Protein AF-0000000066884150 (afdb_homodimer)

Organism: Sporothrix schenckii (strain ATCC 58251 / de Perez 2211183) (NCBI:txid1391915)

Radius of gyration: 31.08 Å; Cα contacts (8 Å, |Δi|>4): 1251; chains: 2; bounding box: 83×92×83 Å

InterPro domains:
  IPR007219 Xylanolytic transcriptional activator, regulatory domain [PF04082] (44-302)
  IPR007219 Xylanolytic transcriptional activator, regulatory domain [SM00906] (156-231)

Secondary structure (DSSP, 8-state):
------SB--------S-----------PPPPPPPHHHHHHHHHHIIIII-TTS----HHHHHHHHHHHHHHHTT-S-HHHHHHHHHHHHHHHHHHHHHSPPTTSS--HHHHHHHHHHHHHTHHHHHHT-SSHHHHHHHHHHHHHHHHH-GGGS-HHHHHHHHHHHHHHHTTTB--HHHHHHS-HHHHHHHHHHHHHHHHHHHHHHHHHT---SS-GGG-B-PPPPTTSS--S---GGG--HHHHHHHHHHHHHHHHHHHHHHHHHHHHHHHHTTS---SSSPPP-HHHHHHHHHHHHHHHHHTPPPGGGS-TTSGGG-HHHHHHHHHHHHHHHHS-BTTBS---HHHHHHHHHHHHHHHHHHHHHHHHT--SSHHHHHHHHHHHHHHHHHHHHH-HHHHHHS-HHHHHHHHHHHHHHHHHHHHH-GGGHHHHHHHHHHHHHHHHHHHH--GGGHHHHHHHHHHHHHHHHHHHSSS--------------STHHHHHHHHHHHHHHHHHTS-----S-----B-------/-----TT---------S----------PPPPPPPPHHHHHHHHHHIIIII-TTS----HHHHHHHHHHHHHHHTT-S-HHHHHHHHHHHHHHHHHHHHHSPPTTSS--HHHHHHHHHHHHHTHHHHHHT-SSHHHHHHHHHHHHHHHHH-GGGS-HHHHHHHHHHHHHHHTTTB--HHHHHHS-HHHHHHHHHHHHHHHHHHHHHHHHHT---SS-GGG-B-PPPPTTSS--S---GGGS-HHHHHHHHHHHHHHHHHHHHHHHHHHHHHHHHTTS---SSSPPP-HHHHHHHHHHHHHHHHHTPPPGGGS-TTSGGG-HHHHHHHHHHHHHHHHS-BTTBS---HHHHHHHHHHHHHHHHHHHHHHHHT--SSHHHHHHHHHHHHHHHHHHHHH-HHHHHHS-HHHHHHHHHHHHHHHHHHHTT-GGGHHHHHHHHHHHHHHHHHHHH--GGGHHHHHHHHHHHHHHHHHHHSSS--------------SSTHHHHHHHHHHHHHHHHTS-----S-------------

Sequence (1060 aa):
MAAIRVDALPSPSQSHSRPYGSFSSMMAEEASLPPRQAADHLVETYFQHLTPHLPILERSHATNAINGAYRGSSGGSDSEQNDKDVFTTYMIFAIALCGVPGPSGKGRPVQSEGCFRSAIASVERAIVYAKSDIETLRSILLLAQFVALCPSQGSLWHLTGIALRMCIDIGLHWETDEQRLTMDPAVLRDRRRLWYTTYQFDRFLSITLGRPFGIIDESIRVELPNPWVTIATCRPVDELSPDDKFGIHSQRALNHVFKMTHLESEIMHVQHSQSWSVKIAYPRANYAVWLQDIGPRLQEWYTTIPEINKAHPLSIFACQAYWDTVYNNALLLLHRPNSMVSQVSAESLAISFDASCKMINSIKVLQRDGRVDVLWRAVHQLFMAGLSVIYCLWHSKDIRDSLSTGSCIQTLQSCASTLFAMSETLHGAAGCRDVFDTLSSATINWLITYDAEKVQQSRREFEQQLNDLLQNVQPSKRVMPSVEDGVGGGTALSAMTDCFAFSELLSSAAQWPELQGMVLGMDIEYHDLAMAAIRVDALPSPSQSHSRPYGSFSSMMAEEASLPPRQAADHLVETYFQHLTPHLPILERSHATNAINGAYRGSSGGSDSEQNDKDVFTTYMIFAIALCGVPGPSGKGRPVQSEGCFRSAIASVERAIVYAKSDIETLRSILLLAQFVALCPSQGSLWHLTGIALRMCIDIGLHWETDEQRLTMDPAVLRDRRRLWYTTYQFDRFLSITLGRPFGIIDESIRVELPNPWVTIATCRPVDELSPDDKFGIHSQRALNHVFKMTHLESEIMHVQHSQSWSVKIAYPRANYAVWLQDIGPRLQEWYTTIPEINKAHPLSIFACQAYWDTVYNNALLLLHRPNSMVSQVSAESLAISFDASCKMINSIKVLQRDGRVDVLWRAVHQLFMAGLSVIYCLWHSKDIRDSLSTGSCIQTLQSCASTLFAMSETLHGAAGCRDVFDTLSSATINWLITYDAEKVQQSRREFEQQLNDLLQNVQPSKRVMPSVEDGVGGGTALSAMTDCFAFSELLSSAAQWPELQGMVLGMDIEYHDLA

Foldseek 3Di:
DDQPPLAPDDDPDDDPDDCPDCCVVPQQAADDDDPPVVLVVLLVLLCFAFPLLACLDDSVRLVVLCVLCVVVVVVDDDPLSNLQSLLSSLLSNLLSQLQDQDPVRHGPNSSSSNSNVNNVSSLVSNLVSPPDLSSNLSSLLSVLLSCLQVVLVDHNQVSLLVSQVSLVVVVLQHDDPCCVVPPDLVVLLNSQSSNLSSVLSQLLCCQLQVHDGPDQNVSGDHDQRQLCVVVPPPDDPVPDDLVSLQSSLSSVQNSLLSVLSVLLSVLVVLLVLLQDDDDPVRDHDDLVVVVVVSVVVLVVSLVPRPDLVSHDPNHLSVDPLSSLLSSLLSLLSNLPQALSDLDRDPVSLVSLQVSLLSNLVSLLVCVVVSRDNRLVSSLLSLLLSLLSNLLSCLPDPVVLVVDDLVVSLVSLVSSLVSLVSSCVVPVLSVLSSVLSVVLSVLSNVCSVVDDPPCSVVSLVVSLVVNLVSLCVQAAPDDDPDDPDDDDPPDDDVVVSVSSSSSSVSSVSSSNPRPPPPSPPNNNPPPDPPD/DDPPCPPPPDDPDCPPDPCPDPCVVPQQAADDDDPPVVLVVLLVLLCFAFPLLACLDDSVRLVVLCVLCVVVVVVDDDPLSNLLSLLSSLLSNLLSQLQDQDPVRHGPNSSSSNSNVNNVVSLVSNLVSPPDLSSNLSSLLSVLLSCLQVVLVDHNQVSLLVSQVSLVVVVLQHDDPCCVPPPDLVVLLNSQSSNLSSVLSQLLCCQLQVHDGPDQNVSGDHDQRQLCVVVPPPDDPVPDDLVSLQSSLSSVQNSLLSVLSVLLSVLVVLLVLLQDDDDPVRDHDDLVVVVVVSVVVLVVSLVPRPDLVSHDPNHLSVAPLSSLLSSLLSLLSNLPQALSDLDRDPVSLVSLQVSLLSNLVSLLVCVVVSRDNRLVSSLLSLLLSLLSNLLSCLPDPVVLVVDDLVVSLVSLVSSLVSLVSSCVNPVLSVLSSVLSVVLSVLSNVCSVVDDPVCSVVSLVVSLVVNVVSLCVQAAPDDDPDDPPDDDPPDDDVVVSVSSSSSSVSSVSSSNPRPPPPSPPPPPPPPDDPD

pLDDT: mean 76.57, std 24.5, range [14.91, 98.62]

Nearest PDB structures (foldseek):
  7ue2-assembly1_A  TM=3.104E-01  e=5.778E-01  synthetic construct
  7x8a-assembly1_D  TM=2.357E-01  e=6.781E-01  Candidatus Scalindua brodae
  3fp3-assembly1_A  TM=1.298E-01  e=1.919E+00  Saccharomyces cerevisiae
  7ue2-assembly1_A  TM=3.086E-01  e=7.327E-01  synthetic construct
  7x8a-assembly1_D  TM=2.710E-01  e=5.364E-01  Candidatus Scalindua brodae

Solvent-accessible surface area (backbone atoms only — not comparable to full-atom values): 58131 Å² total; per-residue (Å²): 126,72,73,77,72,59,27,80,37,77,76,79,83,80,71,81,72,79,81,67,74,76,75,70,72,75,74,48,57,66,49,73,84,66,59,68,70,60,46,53,50,32,53,51,40,29,63,36,47,63,34,58,85,49,55,74,70,51,68,68,58,49,51,50,22,41,53,39,29,59,44,29,78,69,73,68,50,61,70,60,64,26,29,38,15,38,23,52,37,23,44,45,43,20,47,17,28,64,69,37,63,25,98,86,62,43,50,32,63,57,60,15,46,4,20,39,48,40,15,59,73,27,38,48,55,24,51,73,59,36,88,40,72,65,55,37,44,46,53,47,50,51,50,32,53,41,19,58,68,39,55,55,76,47,60,48,69,58,44,48,46,52,43,45,52,47,34,57,71,74,40,50,42,48,62,51,70,24,48,72,72,67,48,55,64,67,60,50,32,52,47,31,33,48,37,51,43,46,49,49,50,44,49,55,49,16,60,50,46,64,46,78,54,62,59,62,70,88,73,48,44,63,68,77,54,62,46,64,56,86,56,66,65,88,54,59,76,88,69,48,51,69,67,52,49,30,48,28,42,47,39,47,45,41,50,52,51,52,53,50,52,52,50,48,50,49,49,53,50,40,52,54,40,62,63,51,71,94,42,64,71,54,45,57,42,58,59,72,66,39,54,66,53,52,50,58,52,54,52,48,52,64,74,62,54,67,66,36,85,58,31,49,82,68,24,51,68,37,35,67,42,51,56,48,31,56,52,23,48,48,48,31,69,69,36,43,60,33,69,60,53,84,76,71,48,72,67,36,43,52,50,23,32,54,24,20,54,51,27,41,53,21,50,43,51,28,57,74,68,69,56,60,70,40,59,68,59,51,51,50,52,44,50,52,24,50,51,43,38,52,48,35,54,76,72,29,66,67,58,48,70,74,44,55,70,66,58,53,46,48,52,50,48,52,42,46,52,44,37,49,61,49,24,74,76,36,67,80,37,43,62,58,33,53,54,45,46,53,52,46,51,53,49,47,52,45,65,71,65,64,52,86,85,57,49,66,62,50,50,53,54,47,53,51,50,49,52,54,46,45,56,65,56,33,44,94,65,80,57,72,72,77,88,70,83,78,86,69,88,69,73,75,71,56,58,63,59,56,58,43,52,51,17,36,37,51,49,48,59,33,26,52,48,62,81,71,72,59,63,69,63,34,71,52,78,78,74,76,87,120,133,86,77,80,75,84,69,76,69,78,74,77,82,75,73,79,71,77,75,71,72,74,76,70,70,74,74,48,59,65,49,73,85,66,59,68,71,59,45,52,52,32,52,51,40,29,63,37,49,61,34,58,83,49,57,72,69,50,70,69,58,51,51,49,20,41,52,38,28,61,43,29,76,70,73,69,49,62,69,60,64,25,30,37,14,36,22,52,37,24,45,45,44,18,48,18,26,63,68,37,63,25,96,86,62,41,50,32,62,57,60,17,46,4,18,38,49,42,15,58,74,26,38,65,57,24,51,65,58,34,89,39,72,65,56,36,43,47,53,47,49,51,51,33,55,40,19,57,68,40,55,59,77,46,59,48,68,59,43,48,46,52,43,47,53,47,34,58,72,76,40,50,44,47,61,52,71,22,52,71,70,67,47,56,64,68,59,50,32,52,47,31,31,47,38,51,41,46,49,48,52,45,50,53,48,17,60,48,45,66,46,78,53,64,58,62,72,87,72,49,42,66,70,76,54,62,46,65,54,87,55,66,66,87,55,58,75,88,70,48,51,71,66,50,49,31,49,29,42,46,40,47,46,40,49,51,52,51,52,48,52,52,51,49,49,48,47,53,49,43,53,54,40,62,64,50,72,94,41,60,72,55,45,58,42,60,60,73,66,39,52,67,53,51,49,57,52,54,52,48,53,65,75,62,54,68,66,36,86,59,31,48,82,67,24,53,68,37,36,66,42,51,56,47,33,58,53,24,49,47,46,30,68,67,35,43,58,33,70,61,52,85,75,70,49,71,66,35,43,50,51,22,32,52,26,17,53,50,30,42,53,21,49,44,53,30,56,75,68,67,56,61,73,40,59,69,60,50,50,51,52,43,50,52,23,49,50,42,38,53,49,35,54,76,72,28,67,68,58,46,70,73,42,55,71,66,57,54,47,48,53,50,49,51,41,46,51,44,38,49,60,49,25,74,77,36,68,80,36,43,62,58,34,54,55,46,46,52,53,48,51,54,48,48,52,46,66,72,66,65,52,86,86,56,48,66,61,50,51,53,53,46,52,51,49,48,54,56,46,46,58,63,57,35,44,92,65,81,58,72,72,77,86,68,85,75,83,69,88,68,72,75,71,55,58,62,61,56,57,43,52,52,18,35,37,53,48,48,59,33,29,54,48,62,78,70,74,57,63,72,73,80,75,78,75,78,74,77,86,122

Structure (mmCIF, N/CA/C/O backbone):
data_AF-0000000066884150-model_v1
#
loop_
_entity.id
_entity.type
_entity.pdbx_description
1 polymer 'Transcription factor domain-containing protein'
#
loop_
_atom_site.group_PDB
_atom_site.id
_atom_site.type_symbol
_atom_site.label_atom_id
_atom_site.label_alt_id
_atom_site.label_comp_id
_atom_site.label_asym_id
_atom_site.label_entity_id
_atom_site.label_seq_id
_atom_site.pdbx_PDB_ins_code
_atom_site.Cartn_x
_atom_site.Cartn_y
_atom_site.Cartn_z
_atom_site.occupancy
_atom_site.B_iso_or_equiv
_atom_site.auth_seq_id
_atom_site.auth_comp_id
_atom_site.auth_asym_id
_atom_site.auth_atom_id
_atom_site.pdbx_PDB_model_num
ATOM 1 N N . MET A 1 1 ? 26.359 -1.892 1.634 1 18.28 1 MET A N 1
ATOM 2 C CA . MET A 1 1 ? 26.828 -0.676 2.295 1 18.28 1 MET A CA 1
ATOM 3 C C . MET A 1 1 ? 26.766 0.518 1.349 1 18.28 1 MET A C 1
ATOM 5 O O . MET A 1 1 ? 27.766 1.192 1.125 1 18.28 1 MET A O 1
ATOM 9 N N . ALA A 1 2 ? 25.766 0.505 0.488 1 18.8 2 ALA A N 1
ATOM 10 C CA . ALA A 1 2 ? 25.641 0.89 -0.916 1 18.8 2 ALA A CA 1
ATOM 11 C C . ALA A 1 2 ? 25.516 2.404 -1.062 1 18.8 2 ALA A C 1
ATOM 13 O O . ALA A 1 2 ? 24.641 3.02 -0.463 1 18.8 2 ALA A O 1
ATOM 14 N N . ALA A 1 3 ? 26.625 2.971 -1.32 1 19.75 3 ALA A N 1
ATOM 15 C CA . ALA A 1 3 ? 27 4.379 -1.416 1 19.75 3 ALA A CA 1
ATOM 16 C C . ALA A 1 3 ? 26.172 5.098 -2.471 1 19.75 3 ALA A C 1
ATOM 18 O O . ALA A 1 3 ? 26.219 4.75 -3.654 1 19.75 3 ALA A O 1
ATOM 19 N N . ILE A 1 4 ? 25 5.418 -2.145 1 19.94 4 ILE A N 1
ATOM 20 C CA . ILE A 1 4 ? 24.047 6.051 -3.055 1 19.94 4 ILE A CA 1
ATOM 21 C C . ILE A 1 4 ? 24.656 7.328 -3.627 1 19.94 4 ILE A C 1
ATOM 23 O O . ILE A 1 4 ? 24.922 8.281 -2.891 1 19.94 4 ILE A O 1
ATOM 27 N N . ARG A 1 5 ? 25.531 7.094 -4.535 1 20.97 5 ARG A N 1
ATOM 28 C CA . ARG A 1 5 ? 26.297 8.172 -5.168 1 20.97 5 ARG A CA 1
ATOM 29 C C . ARG A 1 5 ? 25.359 9.172 -5.848 1 20.97 5 ARG A C 1
ATOM 31 O O . ARG A 1 5 ? 24.609 8.805 -6.75 1 20.97 5 ARG A O 1
ATOM 38 N N . VAL A 1 6 ? 24.984 10.172 -5.242 1 22.05 6 VAL A N 1
ATOM 39 C CA . VAL A 1 6 ? 23.984 11.211 -5.477 1 22.05 6 VAL A CA 1
ATOM 40 C C . VAL A 1 6 ? 24.391 12.055 -6.688 1 22.05 6 VAL A C 1
ATOM 42 O O . VAL A 1 6 ? 23.641 12.922 -7.133 1 22.05 6 VAL A O 1
ATOM 45 N N . ASP A 1 7 ? 25.578 11.797 -7.23 1 23.75 7 ASP A N 1
ATOM 46 C CA . ASP A 1 7 ? 26.109 12.875 -8.055 1 23.75 7 ASP A CA 1
ATOM 47 C C . ASP A 1 7 ? 25.547 12.805 -9.477 1 23.75 7 ASP A C 1
ATOM 49 O O . ASP A 1 7 ? 25.625 13.781 -10.227 1 23.75 7 ASP A O 1
ATOM 53 N N . ALA A 1 8 ? 25.453 11.562 -10.047 1 23.2 8 ALA A N 1
ATOM 54 C CA . ALA A 1 8 ? 25.531 11.5 -11.508 1 23.2 8 ALA A CA 1
ATOM 55 C C . ALA A 1 8 ? 24.172 11.781 -12.133 1 23.2 8 ALA A C 1
ATOM 57 O O . ALA A 1 8 ? 23.594 10.906 -12.789 1 23.2 8 ALA A O 1
ATOM 58 N N . LEU A 1 9 ? 23.234 12.477 -11.43 1 22.77 9 LEU A N 1
ATOM 59 C CA . LEU A 1 9 ? 21.953 12.492 -12.125 1 22.77 9 LEU A CA 1
ATOM 60 C C . LEU A 1 9 ? 22.016 13.406 -13.344 1 22.77 9 LEU A C 1
ATOM 62 O O . LEU A 1 9 ? 22.594 14.492 -13.281 1 22.77 9 LEU A O 1
ATOM 66 N N . PRO A 1 10 ? 21.734 12.898 -14.445 1 22.53 10 PRO A N 1
ATOM 67 C CA . PRO A 1 10 ? 21.938 13.523 -15.758 1 22.53 10 PRO A CA 1
ATOM 68 C C . PRO A 1 10 ? 21.172 14.836 -15.906 1 22.53 10 PRO A C 1
ATOM 70 O O . PRO A 1 10 ? 20.125 15.031 -15.258 1 22.53 10 PRO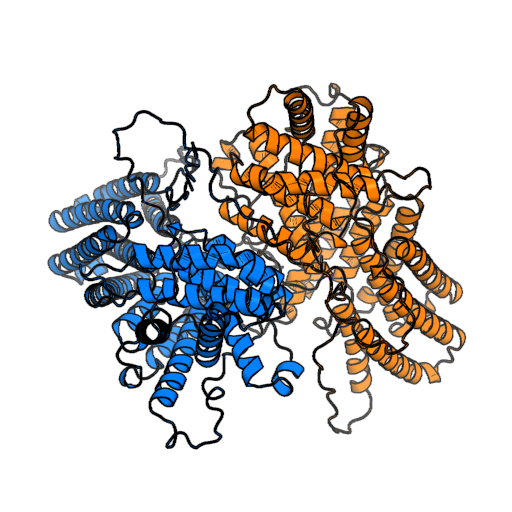 A O 1
ATOM 73 N N . SER A 1 11 ? 21.766 15.984 -16.234 1 23.86 11 SER A N 1
ATOM 74 C CA . SER A 1 11 ? 21.328 17.359 -16.469 1 23.86 11 SER A CA 1
ATOM 75 C C . SER A 1 11 ? 20.266 17.406 -17.547 1 23.86 11 SER A C 1
ATOM 77 O O . SER A 1 11 ? 20.359 16.719 -18.562 1 23.86 11 SER A O 1
ATOM 79 N N . PRO A 1 12 ? 19.031 17.812 -17.234 1 24.25 12 PRO A N 1
ATOM 80 C CA . PRO A 1 12 ? 17.938 17.969 -18.188 1 24.25 12 PRO A CA 1
ATOM 81 C C . PRO A 1 12 ? 18.344 18.75 -19.438 1 24.25 12 PRO A C 1
ATOM 83 O O . PRO A 1 12 ? 19.281 19.562 -19.375 1 24.25 12 PRO A O 1
ATOM 86 N N . SER A 1 13 ? 18.188 18.234 -20.562 1 24 13 SER A N 1
ATOM 87 C CA . SER A 1 13 ? 18.359 18.875 -21.875 1 24 13 SER A CA 1
ATOM 88 C C . SER A 1 13 ? 17.688 20.25 -21.906 1 24 13 SER A C 1
ATOM 90 O O . SER A 1 13 ? 16.625 20.438 -21.312 1 24 13 SER A O 1
ATOM 92 N N . GLN A 1 14 ? 18.406 21.375 -22.375 1 24.92 14 GLN A N 1
ATOM 93 C CA . GLN A 1 14 ? 18.281 22.828 -22.531 1 24.92 14 GLN A CA 1
ATOM 94 C C . GLN A 1 14 ? 17.109 23.188 -23.438 1 24.92 14 GLN A C 1
ATOM 96 O O . GLN A 1 14 ? 17.203 23.094 -24.656 1 24.92 14 GLN A O 1
ATOM 101 N N . SER A 1 15 ? 15.977 22.766 -23.391 1 25.34 15 SER A N 1
ATOM 102 C CA . SER A 1 15 ? 15.133 23.531 -24.312 1 25.34 15 SER A CA 1
ATOM 103 C C . SER A 1 15 ? 15.258 25.031 -24.062 1 25.34 15 SER A C 1
ATOM 105 O O . SER A 1 15 ? 15.594 25.453 -22.953 1 25.34 15 SER A O 1
ATOM 107 N N . HIS A 1 16 ? 15.32 26.016 -25.078 1 25.17 16 HIS A N 1
ATOM 108 C CA . HIS A 1 16 ? 15.625 27.438 -25.203 1 25.17 16 HIS A CA 1
ATOM 109 C C . HIS A 1 16 ? 14.766 28.266 -24.25 1 25.17 16 HIS A C 1
ATOM 111 O O . HIS A 1 16 ? 14.734 29.5 -24.359 1 25.17 16 HIS A O 1
ATOM 117 N N . SER A 1 17 ? 13.812 27.938 -23.516 1 25.14 17 SER A N 1
ATOM 118 C CA . SER A 1 17 ? 13.227 29.141 -22.938 1 25.14 17 SER A CA 1
ATOM 119 C C . SER A 1 17 ? 14.281 29.984 -22.219 1 25.14 17 SER A C 1
ATOM 121 O O . SER A 1 17 ? 15.375 29.5 -21.938 1 25.14 17 SER A O 1
ATOM 123 N N . ARG A 1 18 ? 13.93 31.344 -21.641 1 26.55 18 ARG A N 1
ATOM 124 C CA . ARG A 1 18 ? 14.734 32.375 -20.984 1 26.55 18 ARG A CA 1
ATOM 125 C C . ARG A 1 18 ? 15.586 31.781 -19.875 1 26.55 18 ARG A C 1
ATOM 127 O O . ARG A 1 18 ? 15.219 30.75 -19.281 1 26.55 18 ARG A O 1
ATOM 134 N N . PRO A 1 19 ? 16.906 32.312 -19.672 1 26.41 19 PRO A N 1
ATOM 135 C CA . PRO A 1 19 ? 17.938 31.906 -18.719 1 26.41 19 PRO A CA 1
ATOM 136 C C . PRO A 1 19 ? 17.406 31.75 -17.297 1 26.41 19 PRO A C 1
ATOM 138 O O . PRO A 1 19 ? 17.016 32.75 -16.672 1 26.41 19 PRO A O 1
ATOM 141 N N . TYR A 1 20 ? 16.266 31.156 -17.109 1 25.3 20 TYR A N 1
ATOM 142 C CA . TYR A 1 20 ? 16.094 31.203 -15.664 1 25.3 20 TYR A CA 1
ATOM 143 C C . TYR A 1 20 ? 17.391 30.875 -14.945 1 25.3 20 TYR A C 1
ATOM 145 O O . TYR A 1 20 ? 18.125 29.969 -15.352 1 25.3 20 TYR A O 1
ATOM 153 N N . GLY A 1 21 ? 18.078 31.859 -14.359 1 25.25 21 GLY A N 1
ATOM 154 C CA . GLY A 1 21 ? 19.359 31.781 -13.656 1 25.25 21 GLY A CA 1
ATOM 155 C C . GLY A 1 21 ? 19.562 30.453 -12.945 1 25.25 21 GLY A C 1
ATOM 156 O O . GLY A 1 21 ? 18.594 29.797 -12.562 1 25.25 21 GLY A O 1
ATOM 157 N N . SER A 1 22 ? 20.5 29.656 -13.258 1 29.97 22 SER A N 1
ATOM 158 C CA . SER A 1 22 ? 21.203 28.547 -12.625 1 29.97 22 SER A CA 1
ATOM 159 C C . SER A 1 22 ? 21.172 28.672 -11.109 1 29.97 22 SER A C 1
ATOM 161 O O . SER A 1 22 ? 21.969 29.406 -10.523 1 29.97 22 SER A O 1
ATOM 163 N N . PHE A 1 23 ? 20.047 28.969 -10.484 1 28.25 23 PHE A N 1
ATOM 164 C CA . PHE A 1 23 ? 20.312 28.891 -9.055 1 28.25 23 PHE A CA 1
ATOM 165 C C . PHE A 1 23 ? 21.172 27.656 -8.734 1 28.25 23 PHE A C 1
ATOM 167 O O . PHE A 1 23 ? 20.703 26.531 -8.852 1 28.25 23 PHE A O 1
ATOM 174 N N . SER A 1 24 ? 22.344 27.531 -9.164 1 32.44 24 SER A N 1
ATOM 175 C CA . SER A 1 24 ? 23.422 26.719 -8.602 1 32.44 24 SER A CA 1
ATOM 176 C C . SER A 1 24 ? 23.188 26.453 -7.117 1 32.44 24 SER A C 1
ATOM 178 O O . SER A 1 24 ? 23.484 27.312 -6.277 1 32.44 24 SER A O 1
ATOM 180 N N . SER A 1 25 ? 22.078 26.078 -6.574 1 37 25 SER A N 1
ATOM 181 C CA . SER A 1 25 ? 21.922 25.859 -5.141 1 37 25 SER A CA 1
ATOM 182 C C . SER A 1 25 ? 23.172 25.203 -4.547 1 37 25 SER A C 1
ATOM 184 O O . SER A 1 25 ? 23.609 24.156 -5.023 1 37 25 SER A O 1
ATOM 186 N N . MET A 1 26 ? 24.125 25.75 -4.105 1 39.47 26 MET A N 1
ATOM 187 C CA . MET A 1 26 ? 25.266 25.406 -3.258 1 39.47 26 MET A CA 1
ATOM 188 C C . MET A 1 26 ? 24.922 24.25 -2.324 1 39.47 26 MET A C 1
ATOM 190 O O . MET A 1 26 ? 24 24.359 -1.517 1 39.47 26 MET A O 1
ATOM 194 N N . MET A 1 27 ? 24.906 22.938 -2.768 1 49.66 27 MET A N 1
ATOM 195 C CA . MET A 1 27 ? 24.75 21.781 -1.903 1 49.66 27 MET A CA 1
ATOM 196 C C . MET A 1 27 ? 25.344 22.031 -0.522 1 49.66 27 MET A C 1
ATOM 198 O O . MET A 1 27 ? 26.516 22.391 -0.404 1 49.66 27 MET A O 1
ATOM 202 N N . ALA A 1 28 ? 24.547 22.266 0.381 1 63.28 28 ALA A N 1
ATOM 203 C CA . ALA A 1 28 ? 25 22.5 1.747 1 63.28 28 ALA A CA 1
ATOM 204 C C . ALA A 1 28 ? 26.031 21.469 2.17 1 63.28 28 ALA A C 1
ATOM 206 O O . ALA A 1 28 ? 25.953 20.297 1.762 1 63.28 28 ALA A O 1
ATOM 207 N N . GLU A 1 29 ? 27.172 21.844 2.598 1 71.88 29 GLU A N 1
ATOM 208 C CA . GLU A 1 29 ? 28.219 20.969 3.127 1 71.88 29 GLU A CA 1
ATOM 209 C C . GLU A 1 29 ? 27.719 20.172 4.328 1 71.88 29 GLU A C 1
ATOM 211 O O . GLU A 1 29 ? 26.797 20.594 5.023 1 71.88 29 GLU A O 1
ATOM 216 N N . GLU A 1 30 ? 28.188 18.938 4.398 1 80.12 30 GLU A N 1
ATOM 217 C CA . GLU A 1 30 ? 27.891 18.141 5.586 1 80.12 30 GLU A CA 1
ATOM 218 C C . GLU A 1 30 ? 28.172 18.938 6.863 1 80.12 30 GLU A C 1
ATOM 220 O O . GLU A 1 30 ? 29.156 19.672 6.941 1 80.12 30 GLU A O 1
ATOM 225 N N . ALA A 1 31 ? 27.219 18.859 7.691 1 81.25 31 ALA A N 1
ATOM 226 C CA . ALA A 1 31 ? 27.344 19.594 8.945 1 81.25 31 ALA A CA 1
ATOM 227 C C . ALA A 1 31 ? 28.125 18.797 9.984 1 81.25 31 ALA A C 1
ATOM 229 O O . ALA A 1 31 ? 28.203 17.578 9.906 1 81.25 31 ALA A O 1
ATOM 230 N N . SER A 1 32 ? 28.781 19.531 10.797 1 82.69 32 SER A N 1
ATOM 231 C CA . SER A 1 32 ? 29.406 18.938 11.977 1 82.69 32 SER A CA 1
ATOM 232 C C . SER A 1 32 ? 28.531 19.109 13.211 1 82.69 32 SER A C 1
ATOM 234 O O . SER A 1 32 ? 27.594 19.906 13.203 1 82.69 32 SER A O 1
ATOM 236 N N . LEU A 1 33 ? 28.812 18.328 14.18 1 87.75 33 LEU A N 1
ATOM 237 C CA . LEU A 1 33 ? 28.031 18.422 15.414 1 87.75 33 LEU A CA 1
ATOM 238 C C . LEU A 1 33 ? 28.219 19.781 16.078 1 87.75 33 LEU A C 1
ATOM 240 O O . LEU A 1 33 ? 29.344 20.219 16.312 1 87.75 33 LEU A O 1
ATOM 244 N N . PRO A 1 34 ? 27.188 20.422 16.25 1 88.12 34 PRO A N 1
ATOM 245 C CA . PRO A 1 34 ? 27.297 21.719 16.938 1 88.12 34 PRO A CA 1
ATOM 246 C C . PRO A 1 34 ? 27.672 21.562 18.406 1 88.12 34 PRO A C 1
ATOM 248 O O . PRO A 1 34 ? 27.688 20.453 18.953 1 88.12 34 PRO A O 1
ATOM 251 N N . PRO A 1 35 ? 28 22.75 19.062 1 88.88 35 PRO A N 1
ATOM 252 C CA . PRO A 1 35 ? 28.234 22.688 20.516 1 88.88 35 PRO A CA 1
ATOM 253 C C . PRO A 1 35 ? 27.016 22.156 21.281 1 88.88 35 PRO A C 1
ATOM 255 O O . PRO A 1 35 ? 25.891 22.312 20.828 1 88.88 35 PRO A O 1
ATOM 258 N N . ARG A 1 36 ? 27.297 21.547 22.438 1 89.75 36 ARG A N 1
ATOM 259 C CA . ARG A 1 36 ? 26.281 20.812 23.188 1 89.75 36 ARG A CA 1
ATOM 260 C C . ARG A 1 36 ? 25.109 21.734 23.547 1 89.75 36 ARG A C 1
ATOM 262 O O . ARG A 1 36 ? 23.953 21.312 23.516 1 89.75 36 ARG A O 1
ATOM 269 N N . GLN A 1 37 ? 25.344 22.953 23.875 1 89.75 37 GLN A N 1
ATOM 270 C CA . GLN A 1 37 ? 24.297 23.891 24.234 1 89.75 37 GLN A CA 1
ATOM 271 C C . GLN A 1 37 ? 23.344 24.125 23.062 1 89.75 37 GLN A C 1
ATOM 273 O O . GLN A 1 37 ? 22.125 24.172 23.234 1 89.75 37 GLN A O 1
ATOM 278 N N . ALA A 1 38 ? 23.938 24.328 21.922 1 88.56 38 ALA A N 1
ATOM 279 C CA . ALA A 1 38 ? 23.141 24.516 20.719 1 88.56 38 ALA A CA 1
ATOM 280 C C . ALA A 1 38 ? 22.359 23.25 20.375 1 88.56 38 ALA A C 1
ATOM 282 O O . ALA A 1 38 ? 21.203 23.344 19.938 1 88.56 38 ALA A O 1
ATOM 283 N N . ALA A 1 39 ? 22.984 22.156 20.594 1 90.56 39 ALA A N 1
ATOM 284 C CA . ALA A 1 39 ? 22.312 20.875 20.344 1 90.56 39 ALA A CA 1
ATOM 285 C C . ALA A 1 39 ? 21.094 20.719 21.234 1 90.56 39 ALA A C 1
ATOM 287 O O . ALA A 1 39 ? 20.031 20.281 20.781 1 90.56 39 ALA A O 1
ATOM 288 N N . ASP A 1 40 ? 21.219 21.047 22.453 1 88.31 40 ASP A N 1
ATOM 289 C CA . ASP A 1 40 ? 20.125 20.922 23.406 1 88.31 40 ASP A CA 1
ATOM 290 C C . ASP A 1 40 ? 18.969 21.844 23.031 1 88.31 40 ASP A C 1
ATOM 292 O O . ASP A 1 40 ? 17.797 21.484 23.203 1 88.31 40 ASP A O 1
ATOM 296 N N . HIS A 1 41 ? 19.312 22.984 22.562 1 87.5 41 HIS A N 1
ATOM 297 C CA . HIS A 1 41 ? 18.281 23.906 22.109 1 87.5 41 HIS A CA 1
ATOM 298 C C . HIS A 1 41 ? 17.531 23.344 20.891 1 87.5 41 HIS A C 1
ATOM 300 O O . HIS A 1 41 ? 16.312 23.5 20.781 1 87.5 41 HIS A O 1
ATOM 306 N N . LEU A 1 42 ? 18.219 22.75 19.984 1 88.38 42 LEU A N 1
ATOM 307 C CA . LEU A 1 42 ? 17.609 22.156 18.812 1 88.38 42 LEU A CA 1
ATOM 308 C C . LEU A 1 42 ? 16.688 21 19.203 1 88.38 42 LEU A C 1
ATOM 310 O O . LEU A 1 42 ? 15.625 20.812 18.594 1 88.38 42 LEU A O 1
ATOM 314 N N . VAL A 1 43 ? 17.109 20.266 20.188 1 87.5 43 VAL A N 1
ATOM 315 C CA . VAL A 1 43 ? 16.281 19.172 20.672 1 87.5 43 VAL A CA 1
ATOM 316 C C . VAL A 1 43 ? 14.977 19.734 21.25 1 87.5 43 VAL A C 1
ATOM 318 O O . VAL A 1 43 ? 13.898 19.188 21 1 87.5 43 VAL A O 1
ATOM 321 N N . GLU A 1 44 ? 15.07 20.766 21.953 1 83.38 44 GLU A N 1
ATOM 322 C CA . GLU A 1 44 ? 13.883 21.406 22.516 1 83.38 44 GLU A CA 1
ATOM 323 C C . GLU A 1 44 ? 12.969 21.938 21.422 1 83.38 44 GLU A C 1
ATOM 325 O O . GLU A 1 44 ? 11.742 21.828 21.516 1 83.38 44 GLU A O 1
ATOM 330 N N . THR A 1 45 ? 13.578 22.5 20.453 1 84.06 45 THR A N 1
ATOM 331 C CA . THR A 1 45 ? 12.805 23.016 19.344 1 84.06 45 THR A CA 1
ATOM 332 C C . THR A 1 45 ? 12.102 21.875 18.594 1 84.06 45 THR A C 1
ATOM 334 O O . THR A 1 45 ? 10.969 22.031 18.141 1 84.06 45 THR A O 1
ATOM 337 N N . TYR A 1 46 ? 12.781 20.828 18.5 1 88.06 46 TYR A N 1
ATOM 338 C CA . TYR A 1 46 ? 12.211 19.656 17.828 1 88.06 46 TYR A CA 1
ATOM 339 C C . TYR A 1 46 ? 10.938 19.188 18.547 1 88.06 46 TYR A C 1
ATOM 341 O O . TYR A 1 46 ? 9.938 18.891 17.891 1 88.06 46 TYR A O 1
ATOM 349 N N . PHE A 1 47 ? 10.914 19.109 19.781 1 83.75 47 PHE A N 1
ATOM 350 C CA . PHE A 1 47 ? 9.805 18.531 20.531 1 83.75 47 PHE A CA 1
ATOM 351 C C . PHE A 1 47 ? 8.719 19.578 20.781 1 83.75 47 PHE A C 1
ATOM 353 O O . PHE A 1 47 ? 7.562 19.219 21.047 1 83.75 47 PHE A O 1
ATOM 360 N N . GLN A 1 48 ? 8.93 20.781 20.656 1 76.94 48 GLN A N 1
ATOM 361 C CA . GLN A 1 48 ? 7.957 21.797 21.062 1 76.94 48 GLN A CA 1
ATOM 362 C C . GLN A 1 48 ? 7.297 22.438 19.844 1 76.94 48 GLN A C 1
ATOM 364 O O . GLN A 1 48 ? 6.133 22.844 19.906 1 76.94 48 GLN A O 1
ATOM 369 N N . HIS A 1 49 ? 7.969 22.641 18.781 1 67.75 49 HIS A N 1
ATOM 370 C CA . HIS A 1 49 ? 7.426 23.484 17.719 1 67.75 49 HIS A CA 1
ATOM 371 C C . HIS A 1 49 ? 6.832 22.641 16.594 1 67.75 49 HIS A C 1
ATOM 373 O O . HIS A 1 49 ? 5.637 22.734 16.312 1 67.75 49 HIS A O 1
ATOM 379 N N . LEU A 1 50 ? 7.703 21.969 15.852 1 60.28 50 LEU A N 1
ATOM 380 C CA . LEU A 1 50 ? 7.305 21.547 14.516 1 60.28 50 LEU A CA 1
ATOM 381 C C . LEU A 1 50 ? 6.824 20.094 14.531 1 60.28 50 LEU A C 1
ATOM 383 O O . LEU A 1 50 ? 6.055 19.688 13.664 1 60.28 50 LEU A O 1
ATOM 387 N N . THR A 1 51 ? 7.012 19.484 15.57 1 65.31 51 THR A N 1
ATOM 388 C CA . THR A 1 51 ? 6.902 18.062 15.289 1 65.31 51 THR A CA 1
ATOM 389 C C . THR A 1 51 ? 5.941 17.375 16.266 1 65.31 51 THR A C 1
ATOM 391 O O . THR A 1 51 ? 5.91 16.156 16.359 1 65.31 51 THR A O 1
ATOM 394 N N . PRO A 1 52 ? 5.227 18.281 16.922 1 65.06 52 PRO A N 1
ATOM 395 C CA . PRO A 1 52 ? 4.406 17.578 17.922 1 65.06 52 PRO A CA 1
ATOM 396 C C . PRO A 1 52 ? 3.316 16.719 17.281 1 65.06 52 PRO A C 1
ATOM 398 O O . PRO A 1 52 ? 2.836 15.758 17.891 1 65.06 52 PRO A O 1
ATOM 401 N N . HIS A 1 53 ? 3.141 16.969 16.047 1 74.94 53 HIS A N 1
ATOM 402 C CA . HIS A 1 53 ? 2.031 16.266 15.422 1 74.94 53 HIS A CA 1
ATOM 403 C C . HIS A 1 53 ? 2.488 14.922 14.852 1 74.94 53 HIS A C 1
ATOM 405 O O . HIS A 1 53 ? 1.665 14.125 14.398 1 74.94 53 HIS A O 1
ATOM 411 N N . LEU A 1 54 ? 3.721 14.664 14.906 1 83.5 54 LEU A N 1
ATOM 412 C CA . LEU A 1 54 ? 4.254 13.383 14.445 1 83.5 54 LEU A CA 1
ATOM 413 C C . LEU A 1 54 ? 5.156 12.758 15.508 1 83.5 54 LEU A C 1
ATOM 415 O O . LEU A 1 54 ? 6.363 13.008 15.523 1 83.5 54 LEU A O 1
ATOM 419 N N . PRO A 1 55 ? 4.594 11.961 16.312 1 86.38 55 PRO A N 1
ATOM 420 C CA . PRO A 1 55 ? 5.332 11.398 17.453 1 86.38 55 PRO A CA 1
ATOM 421 C C . PRO A 1 55 ? 6.25 10.25 17.047 1 86.38 55 PRO A C 1
ATOM 423 O O . PRO A 1 55 ? 6.055 9.117 17.5 1 86.38 55 PRO A O 1
ATOM 426 N N . ILE A 1 56 ? 7.328 10.523 16.469 1 93 56 ILE A N 1
ATOM 427 C CA . ILE A 1 56 ? 8.234 9.5 15.961 1 93 56 ILE A CA 1
ATOM 428 C C . ILE A 1 56 ? 9.266 9.141 17.031 1 93 56 ILE A C 1
ATOM 430 O O . ILE A 1 56 ? 9.586 7.965 17.219 1 93 56 ILE A O 1
ATOM 434 N N . LEU A 1 57 ? 9.695 10.203 17.75 1 90.62 57 LEU A N 1
ATOM 435 C CA . LEU A 1 57 ? 10.727 9.992 18.766 1 90.62 57 LEU A CA 1
ATOM 436 C C . LEU A 1 57 ? 10.219 10.383 20.141 1 90.62 57 LEU A C 1
ATOM 438 O O . LEU A 1 57 ? 9.469 11.352 20.281 1 90.62 57 LEU A O 1
ATOM 442 N N . GLU A 1 58 ? 10.602 9.594 21.016 1 85.44 58 GLU A N 1
ATOM 443 C CA . GLU A 1 58 ? 10.453 10.016 22.406 1 85.44 58 GLU A CA 1
ATOM 444 C C . GLU A 1 58 ? 11.672 10.789 22.891 1 85.44 58 GLU A C 1
ATOM 446 O O . GLU A 1 58 ? 12.773 10.617 22.359 1 85.44 58 GLU A O 1
ATOM 451 N N . ARG A 1 59 ? 11.484 11.578 23.844 1 83.88 59 ARG A N 1
ATOM 452 C CA . ARG A 1 59 ? 12.562 12.414 24.359 1 83.88 59 ARG A CA 1
ATOM 453 C C . ARG A 1 59 ? 13.742 11.57 24.828 1 83.88 59 ARG A C 1
ATOM 455 O O . ARG A 1 59 ? 14.906 11.938 24.609 1 83.88 59 ARG A O 1
ATOM 462 N N . SER A 1 60 ? 13.422 10.492 25.469 1 84.12 60 SER A N 1
ATOM 463 C CA . SER A 1 60 ? 14.484 9.625 25.969 1 84.12 60 SER A CA 1
ATOM 464 C C . SER A 1 60 ? 15.32 9.062 24.812 1 84.12 60 SER A C 1
ATOM 466 O O . SER A 1 60 ? 16.547 9 24.906 1 84.12 60 SER A O 1
ATOM 468 N N . HIS A 1 61 ? 14.633 8.703 23.734 1 86.12 61 HIS A N 1
ATOM 469 C CA . HIS A 1 61 ? 15.336 8.172 22.562 1 86.12 61 HIS A CA 1
ATOM 470 C C . HIS A 1 61 ? 16.219 9.242 21.922 1 86.12 61 HIS A C 1
ATOM 472 O O . HIS A 1 61 ? 17.328 8.945 21.484 1 86.12 61 HIS A O 1
ATOM 478 N N . ALA A 1 62 ? 15.711 10.398 21.906 1 88.94 62 ALA A N 1
ATOM 479 C CA . ALA A 1 62 ? 16.469 11.508 21.312 1 88.94 62 ALA A CA 1
ATOM 480 C C . ALA A 1 62 ? 17.703 11.828 22.156 1 88.94 62 ALA A C 1
ATOM 482 O O . ALA A 1 62 ? 18.797 12.008 21.609 1 88.94 62 ALA A O 1
ATOM 483 N N . THR A 1 63 ? 17.5 11.852 23.422 1 88.12 63 THR A N 1
ATOM 484 C CA . THR A 1 63 ? 18.609 12.156 24.312 1 88.12 63 THR A CA 1
ATOM 485 C C . THR A 1 63 ? 19.688 11.078 24.234 1 88.12 63 THR A C 1
ATOM 487 O O . THR A 1 63 ? 20.891 11.391 24.203 1 88.12 63 THR A O 1
ATOM 490 N N . ASN A 1 64 ? 19.266 9.898 24.156 1 88.56 64 ASN A N 1
ATOM 491 C CA . ASN A 1 64 ? 20.203 8.797 24.047 1 88.56 64 ASN A CA 1
ATOM 492 C C . ASN A 1 64 ? 20.984 8.859 22.734 1 88.56 64 ASN A C 1
ATOM 494 O O . ASN A 1 64 ? 22.188 8.602 22.719 1 88.56 64 ASN A O 1
ATOM 498 N N . ALA A 1 65 ? 20.297 9.156 21.734 1 90.06 65 ALA A N 1
ATOM 499 C CA . ALA A 1 65 ? 20.953 9.234 20.422 1 90.06 65 ALA A CA 1
ATOM 500 C C . ALA A 1 65 ? 21.969 10.375 20.391 1 90.06 65 ALA A C 1
ATOM 502 O O . ALA A 1 65 ? 23.062 10.219 19.859 1 90.06 65 ALA A O 1
ATOM 503 N N . ILE A 1 66 ? 21.656 11.5 20.969 1 91.81 66 ILE A N 1
ATOM 504 C CA . ILE A 1 66 ? 22.531 12.664 20.969 1 91.81 66 ILE A CA 1
ATOM 505 C C . ILE A 1 66 ? 23.766 12.383 21.828 1 91.81 66 ILE A C 1
ATOM 507 O O . ILE A 1 66 ? 24.891 12.656 21.406 1 91.81 66 ILE A O 1
ATOM 511 N N . ASN A 1 67 ? 23.5 11.789 22.953 1 90.5 67 ASN A N 1
ATOM 512 C CA . ASN A 1 67 ? 24.609 11.414 23.812 1 90.5 67 ASN A CA 1
ATOM 513 C C . ASN A 1 67 ? 25.547 10.422 23.125 1 90.5 67 ASN A C 1
ATOM 515 O O . ASN A 1 67 ? 26.766 10.523 23.25 1 90.5 67 ASN A O 1
ATOM 519 N N . GLY A 1 68 ? 24.922 9.547 22.469 1 88.56 68 GLY A N 1
ATOM 520 C CA . GLY A 1 68 ? 25.719 8.57 21.734 1 88.56 68 GLY A CA 1
ATOM 521 C C . GLY A 1 68 ? 26.547 9.188 20.625 1 88.56 68 GLY A C 1
ATOM 522 O O . GLY A 1 68 ? 27.703 8.82 20.406 1 88.56 68 GLY A O 1
ATOM 523 N N . ALA A 1 69 ? 25.969 10.062 19.875 1 89.62 69 ALA A N 1
ATOM 524 C CA . ALA A 1 69 ? 26.656 10.719 18.766 1 89.62 69 ALA A CA 1
ATOM 525 C C . ALA A 1 69 ? 27.844 11.547 19.266 1 89.62 69 ALA A C 1
ATOM 527 O O . ALA A 1 69 ? 28.906 11.562 18.641 1 89.62 69 ALA A O 1
ATOM 528 N N . TYR A 1 70 ? 27.688 12.25 20.328 1 89.06 70 TYR A N 1
ATOM 529 C CA . TYR A 1 70 ? 28.75 13.086 20.875 1 89.06 70 TYR A CA 1
ATOM 530 C C . TYR A 1 70 ? 29.828 12.242 21.531 1 89.06 70 TYR A C 1
ATOM 532 O O . TYR A 1 70 ? 31 12.617 21.516 1 89.06 70 TYR A O 1
ATOM 540 N N . ARG A 1 71 ? 29.438 11.133 22.078 1 85.44 71 ARG A N 1
ATOM 541 C CA . ARG A 1 71 ? 30.422 10.219 22.641 1 85.44 71 ARG A CA 1
ATOM 542 C C . ARG A 1 71 ? 31.281 9.594 21.547 1 85.44 71 ARG A C 1
ATOM 544 O O . ARG A 1 71 ? 32.5 9.43 21.703 1 85.44 71 ARG A O 1
ATOM 551 N N . GLY A 1 72 ? 30.656 9.109 20.516 1 77.19 72 GLY A N 1
ATOM 552 C CA . GLY A 1 72 ? 31.359 8.492 19.391 1 77.19 72 GLY A CA 1
ATOM 553 C C . GLY A 1 72 ? 32.344 9.43 18.719 1 77.19 72 GLY A C 1
ATOM 554 O O . GLY A 1 72 ? 33.375 9 18.234 1 77.19 72 GLY A O 1
ATOM 555 N N . SER A 1 73 ? 31.938 10.648 18.5 1 70.88 73 SER A N 1
ATOM 556 C CA . SER A 1 73 ? 32.844 11.625 17.891 1 70.88 73 SER A CA 1
ATOM 557 C C . SER A 1 73 ? 34.094 11.805 18.703 1 70.88 73 SER A C 1
ATOM 559 O O . SER A 1 73 ? 35.156 12.195 18.172 1 70.88 73 SER A O 1
ATOM 561 N N . SER A 1 74 ? 33.938 11.414 19.938 1 65.12 74 SER A N 1
ATOM 562 C CA . SER A 1 74 ? 35.125 11.508 20.812 1 65.12 74 SER A CA 1
ATOM 563 C C . SER A 1 74 ? 35.906 10.203 20.844 1 65.12 74 SER A C 1
ATOM 565 O O . SER A 1 74 ? 36.875 10.078 21.562 1 65.12 74 SER A O 1
ATOM 567 N N . GLY A 1 75 ? 35.688 9.266 19.844 1 60.78 75 GLY A N 1
ATOM 568 C CA . GLY A 1 75 ? 36.5 8.062 19.672 1 60.78 75 GLY A CA 1
ATOM 569 C C . GLY A 1 75 ? 35.938 6.879 20.453 1 60.78 75 GLY A C 1
ATOM 570 O O . GLY A 1 75 ? 36.594 5.82 20.5 1 60.78 75 GLY A O 1
ATOM 571 N N . GLY A 1 76 ? 34.938 6.844 21.234 1 52.19 76 GLY A N 1
ATOM 572 C CA . GLY A 1 76 ? 34.656 5.805 22.219 1 52.19 76 GLY A CA 1
ATOM 573 C C . GLY A 1 76 ? 33.594 4.812 21.75 1 52.19 76 GLY A C 1
ATOM 574 O O . GLY A 1 76 ? 33.312 3.836 22.453 1 52.19 76 GLY A O 1
ATOM 575 N N . SER A 1 77 ? 32.719 4.898 20.891 1 56.59 77 SER A N 1
ATOM 576 C CA . SER A 1 77 ? 31.516 4.059 20.781 1 56.59 77 SER A CA 1
ATOM 577 C C . SER A 1 77 ? 31.641 3.082 19.609 1 56.59 77 SER A C 1
ATOM 579 O O . SER A 1 77 ? 32.469 3.277 18.719 1 56.59 77 SER A O 1
ATOM 581 N N . ASP A 1 78 ? 31.062 1.884 19.875 1 61.47 78 ASP A N 1
ATOM 582 C CA . ASP A 1 78 ? 30.891 0.882 18.828 1 61.47 78 ASP A CA 1
ATOM 583 C C . ASP A 1 78 ? 30.359 1.518 17.531 1 61.47 78 ASP A C 1
ATOM 585 O O . ASP A 1 78 ? 29.422 2.324 17.578 1 61.47 78 ASP A O 1
ATOM 589 N N . SER A 1 79 ? 31.031 1.278 16.5 1 64.75 79 SER A N 1
ATOM 590 C CA . SER A 1 79 ? 30.906 1.93 15.195 1 64.75 79 SER A CA 1
ATOM 591 C C . SER A 1 79 ? 29.469 1.86 14.68 1 64.75 79 SER A C 1
ATOM 593 O O . SER A 1 79 ? 28.938 2.852 14.172 1 64.75 79 SER A O 1
ATOM 595 N N . GLU A 1 80 ? 28.797 0.745 15.047 1 66.19 80 GLU A N 1
ATOM 596 C CA . GLU A 1 80 ? 27.453 0.568 14.477 1 66.19 80 GLU A CA 1
ATOM 597 C C . GLU A 1 80 ? 26.438 1.444 15.188 1 66.19 80 GLU A C 1
ATOM 599 O O . GLU A 1 80 ? 25.625 2.109 14.539 1 66.19 80 GLU A O 1
ATOM 604 N N . GLN A 1 81 ? 26.453 1.341 16.484 1 68.62 81 GLN A N 1
ATOM 605 C CA . GLN A 1 81 ? 25.547 2.146 17.297 1 68.62 81 GLN A CA 1
ATOM 606 C C . GLN A 1 81 ? 25.797 3.637 17.094 1 68.62 81 GLN A C 1
ATOM 608 O O . GLN A 1 81 ? 24.859 4.438 17.078 1 68.62 81 GLN A O 1
ATOM 613 N N . ASN A 1 82 ? 26.906 3.754 16.828 1 77.25 82 ASN A N 1
ATOM 614 C CA . ASN A 1 82 ? 27.297 5.145 16.625 1 77.25 82 ASN A CA 1
ATOM 615 C C . ASN A 1 82 ? 26.688 5.711 15.344 1 77.25 82 ASN A C 1
ATOM 617 O O . ASN A 1 82 ? 26.203 6.844 15.328 1 77.25 82 ASN A O 1
ATOM 621 N N . ASP A 1 83 ? 26.594 4.84 14.344 1 82.75 83 ASP A N 1
ATOM 622 C CA . ASP A 1 83 ? 26.078 5.328 13.07 1 82.75 83 ASP A CA 1
ATOM 623 C C . ASP A 1 83 ? 24.594 5.648 13.172 1 82.75 83 ASP A C 1
ATOM 625 O O . ASP A 1 83 ? 24.125 6.637 12.602 1 82.75 83 ASP A O 1
ATOM 629 N N . LYS A 1 84 ? 23.906 4.871 13.945 1 87.12 84 LYS A N 1
ATOM 630 C CA . LYS A 1 84 ? 22.484 5.105 14.148 1 87.12 84 LYS A CA 1
ATOM 631 C C . LYS A 1 84 ? 22.234 6.367 14.969 1 87.12 84 LYS A C 1
ATOM 633 O O . LYS A 1 84 ? 21.344 7.16 14.648 1 87.12 84 LYS A O 1
ATOM 638 N N . ASP A 1 85 ? 23.031 6.492 15.93 1 90.12 85 ASP A N 1
ATOM 639 C CA . ASP A 1 85 ? 22.891 7.664 16.797 1 90.12 85 ASP A CA 1
ATOM 640 C C . ASP A 1 85 ? 23.219 8.945 16.031 1 90.12 85 ASP A C 1
ATOM 642 O O . ASP A 1 85 ? 22.547 9.961 16.188 1 90.12 85 ASP A O 1
ATOM 646 N N . VAL A 1 86 ? 24.203 8.812 15.25 1 90.31 86 VAL A N 1
ATOM 647 C CA . VAL A 1 86 ? 24.625 9.961 14.453 1 90.31 86 VAL A CA 1
ATOM 648 C C . VAL A 1 86 ? 23.516 10.328 13.461 1 90.31 86 VAL A C 1
ATOM 650 O O . VAL A 1 86 ? 23.172 11.5 13.312 1 90.31 86 VAL A O 1
ATOM 653 N N . PHE A 1 87 ? 23.016 9.367 12.781 1 93 87 PHE A N 1
ATOM 654 C CA . PHE A 1 87 ? 21.922 9.617 11.844 1 93 87 PHE A CA 1
ATOM 655 C C . PHE A 1 87 ? 20.75 10.297 12.539 1 93 87 PHE A C 1
ATOM 657 O O . PHE A 1 87 ? 20.266 11.328 12.07 1 93 87 PHE A O 1
ATOM 664 N N . THR A 1 88 ? 20.297 9.688 13.656 1 93.25 88 THR A N 1
ATOM 665 C CA . THR A 1 88 ? 19.141 10.195 14.383 1 93.25 88 THR A CA 1
ATOM 666 C C . THR A 1 88 ? 19.391 11.617 14.859 1 93.25 88 THR A C 1
ATOM 668 O O . THR A 1 88 ? 18.5 12.477 14.766 1 93.25 88 THR A O 1
ATOM 671 N N . THR A 1 89 ? 20.562 11.867 15.336 1 93.88 89 THR A N 1
ATOM 672 C CA . THR A 1 89 ? 20.922 13.188 15.852 1 93.88 89 THR A CA 1
ATOM 673 C C . THR A 1 89 ? 20.875 14.234 14.734 1 93.88 89 THR A C 1
ATOM 675 O O . THR A 1 89 ? 20.25 15.281 14.891 1 93.88 89 THR A O 1
ATOM 678 N N . TYR A 1 90 ? 21.453 13.906 13.609 1 93.44 90 TYR A N 1
ATOM 679 C CA . TYR A 1 90 ? 21.453 14.859 12.5 1 93.44 90 TYR A CA 1
ATOM 680 C C . TYR A 1 90 ? 20.047 15.055 11.945 1 93.44 90 TYR A C 1
ATOM 682 O O . TYR A 1 90 ? 19.703 16.141 11.492 1 93.44 90 TYR A O 1
ATOM 690 N N . MET A 1 91 ? 19.266 14.023 11.969 1 94.06 91 MET A N 1
ATOM 691 C CA . MET A 1 91 ? 17.875 14.172 11.531 1 94.06 91 MET A CA 1
ATOM 692 C C . MET A 1 91 ? 17.109 15.117 12.453 1 94.06 91 MET A C 1
ATOM 694 O O . MET A 1 91 ? 16.359 15.969 11.984 1 94.06 91 MET A O 1
ATOM 698 N N . ILE A 1 92 ? 17.312 14.961 13.75 1 93.25 92 ILE A N 1
ATOM 699 C CA . ILE A 1 92 ? 16.672 15.828 14.719 1 93.25 92 ILE A CA 1
ATOM 700 C C . ILE A 1 92 ? 17.078 17.281 14.469 1 93.25 92 ILE A C 1
ATOM 702 O O . ILE A 1 92 ? 16.219 18.172 14.422 1 93.25 92 ILE A O 1
ATOM 706 N N . PHE A 1 93 ? 18.344 17.484 14.219 1 93.25 93 PHE A N 1
ATOM 707 C CA . PHE A 1 93 ? 18.828 18.828 13.977 1 93.25 93 PHE A CA 1
ATOM 708 C C . PHE A 1 93 ? 18.25 19.391 12.68 1 93.25 93 PHE A C 1
ATOM 710 O O . PHE A 1 93 ? 17.828 20.547 12.641 1 93.25 93 PHE A O 1
ATOM 717 N N . ALA A 1 94 ? 18.266 18.578 11.633 1 92.88 94 ALA A N 1
ATOM 718 C CA . ALA A 1 94 ? 17.75 19.016 10.336 1 92.88 94 ALA A CA 1
ATOM 719 C C . ALA A 1 94 ? 16.281 19.453 10.445 1 92.88 94 ALA A C 1
ATOM 721 O O . ALA A 1 94 ? 15.906 20.5 9.914 1 92.88 94 ALA A O 1
ATOM 722 N N . ILE A 1 95 ? 15.477 18.766 11.164 1 92.25 95 ILE A N 1
ATOM 723 C CA . ILE A 1 95 ? 14.055 19.031 11.305 1 92.25 95 ILE A CA 1
ATOM 724 C C . ILE A 1 95 ? 13.844 20.25 12.203 1 92.25 95 ILE A C 1
ATOM 726 O O . ILE A 1 95 ? 13.047 21.141 11.883 1 92.25 95 ILE A O 1
ATOM 730 N N . ALA A 1 96 ? 14.586 20.297 13.289 1 90.44 96 ALA A N 1
ATOM 731 C CA . ALA A 1 96 ? 14.469 21.406 14.227 1 90.44 96 ALA A CA 1
ATOM 732 C C . ALA A 1 96 ? 14.828 22.719 13.547 1 90.44 96 ALA A C 1
ATOM 734 O O . ALA A 1 96 ? 14.18 23.75 13.789 1 90.44 96 ALA A O 1
ATOM 735 N N . LEU A 1 97 ? 15.797 22.688 12.711 1 88.69 97 LEU A N 1
ATOM 736 C CA . LEU A 1 97 ? 16.297 23.906 12.07 1 88.69 97 LEU A CA 1
ATOM 737 C C . LEU A 1 97 ? 15.289 24.438 11.062 1 88.69 97 LEU A C 1
ATOM 739 O O . LEU A 1 97 ? 15.344 25.609 10.68 1 88.69 97 LEU A O 1
ATOM 743 N N . CYS A 1 98 ? 14.375 23.609 10.594 1 83.88 98 CYS A N 1
ATOM 744 C CA . CYS A 1 98 ? 13.305 24.078 9.719 1 83.88 98 CYS A CA 1
ATOM 745 C C . CYS A 1 98 ? 12.375 25.031 10.461 1 83.88 98 CYS A C 1
ATOM 747 O O . CYS A 1 98 ? 11.75 25.891 9.844 1 83.88 98 CYS A O 1
ATOM 749 N N . GLY A 1 99 ? 12.289 24.922 11.742 1 76.94 99 GLY A N 1
ATOM 750 C CA . GLY A 1 99 ? 11.375 25.719 12.539 1 76.94 99 GLY A CA 1
ATOM 751 C C . GLY A 1 99 ? 12.039 26.922 13.18 1 76.94 99 GLY A C 1
ATOM 752 O O . GLY A 1 99 ? 11.359 27.797 13.742 1 76.94 99 GLY A O 1
ATOM 753 N N . VAL A 1 100 ? 13.344 26.969 13.117 1 74.19 100 VAL A N 1
ATOM 754 C CA . VAL A 1 100 ? 14.07 28.047 13.773 1 74.19 100 VAL A CA 1
ATOM 755 C C . VAL A 1 100 ? 14.273 29.219 12.805 1 74.19 100 VAL A C 1
ATOM 757 O O . VAL A 1 100 ? 14.789 29.016 11.703 1 74.19 100 VAL A O 1
ATOM 760 N N . PRO A 1 101 ? 13.695 30.281 13.195 1 68.5 101 PRO A N 1
ATOM 761 C CA . PRO A 1 101 ? 13.906 31.438 12.328 1 68.5 101 PRO A CA 1
ATOM 762 C C . PRO A 1 101 ? 15.383 31.828 12.219 1 68.5 101 PRO A C 1
ATOM 764 O O . PRO A 1 101 ? 16.109 31.766 13.203 1 68.5 101 PRO A O 1
ATOM 767 N N . GLY A 1 102 ? 15.867 31.953 11.102 1 61.88 102 GLY A N 1
ATOM 768 C CA . GLY A 1 102 ? 17.219 32.438 10.891 1 61.88 102 GLY A CA 1
ATOM 769 C C . GLY A 1 102 ? 17.391 33.906 11.234 1 61.88 102 GLY A C 1
ATOM 770 O O . GLY A 1 102 ? 16.438 34.562 11.641 1 61.88 102 GLY A O 1
ATOM 771 N N . PRO A 1 103 ? 18.703 34.312 11.305 1 55.34 103 PRO A N 1
ATOM 772 C CA . PRO A 1 103 ? 18.969 35.719 11.578 1 55.34 103 PRO A CA 1
ATOM 773 C C . PRO A 1 103 ? 18.156 36.688 10.695 1 55.34 103 PRO A C 1
ATOM 775 O O . PRO A 1 103 ? 17.797 37.781 11.125 1 55.34 103 PRO A O 1
ATOM 778 N N . SER A 1 104 ? 17.969 36.281 9.477 1 51.59 104 SER A N 1
ATOM 779 C CA . SER A 1 104 ? 17.188 37.125 8.562 1 51.59 104 SER A CA 1
ATOM 780 C C . SER A 1 104 ? 15.695 36.875 8.719 1 51.59 104 SER A C 1
ATOM 782 O O . SER A 1 104 ? 14.883 37.438 7.992 1 51.59 104 SER A O 1
ATOM 784 N N . GLY A 1 105 ? 15.32 36.125 9.664 1 53.41 105 GLY A N 1
ATOM 785 C CA . GLY A 1 105 ? 13.914 35.844 9.898 1 53.41 105 GLY A CA 1
ATOM 786 C C . GLY A 1 105 ? 13.422 34.625 9.148 1 53.41 105 GLY A C 1
ATOM 787 O O . GLY A 1 105 ? 12.32 34.125 9.406 1 53.41 105 GLY A O 1
ATOM 788 N N . LYS A 1 106 ? 14.25 34.406 8.195 1 56.59 106 LYS A N 1
ATOM 789 C CA . LYS A 1 106 ? 13.867 33.219 7.426 1 56.59 106 LYS A CA 1
ATOM 790 C C . LYS A 1 106 ? 14.492 31.953 8.016 1 56.59 106 LYS A C 1
ATOM 792 O O . LYS A 1 106 ? 15.422 32.031 8.82 1 56.59 106 LYS A O 1
ATOM 797 N N . GLY A 1 107 ? 13.922 30.859 7.902 1 61.53 107 GLY A N 1
ATOM 798 C CA . GLY A 1 107 ? 14.461 29.594 8.367 1 61.53 107 GLY A CA 1
ATOM 799 C C . GLY A 1 107 ? 15.93 29.406 8.023 1 61.53 107 GLY A C 1
ATOM 800 O O . GLY A 1 107 ? 16.578 30.344 7.555 1 61.53 107 GLY A O 1
ATOM 801 N N . ARG A 1 108 ? 16.641 28.547 8.672 1 71.19 108 ARG A N 1
ATOM 802 C CA . ARG A 1 108 ? 18.031 28.203 8.414 1 71.19 108 ARG A CA 1
ATOM 803 C C . ARG A 1 108 ? 18.141 27.016 7.445 1 71.19 108 ARG A C 1
ATOM 805 O O . ARG A 1 108 ? 18.641 25.953 7.809 1 71.19 108 ARG A O 1
ATOM 812 N N . PRO A 1 109 ? 17.734 27.328 6.141 1 78.12 109 PRO A N 1
ATOM 813 C CA . PRO A 1 109 ? 17.625 26.203 5.203 1 78.12 109 PRO A CA 1
ATOM 814 C C . PRO A 1 109 ? 18.969 25.578 4.875 1 78.12 109 PRO A C 1
ATOM 816 O O . PRO A 1 109 ? 19.062 24.344 4.738 1 78.12 109 PRO A O 1
ATOM 819 N N . VAL A 1 110 ? 19.969 26.375 4.902 1 79.69 110 VAL A N 1
ATOM 820 C CA . VAL A 1 110 ? 21.281 25.859 4.52 1 79.69 110 VAL A CA 1
ATOM 821 C C . VAL A 1 110 ? 21.812 24.938 5.605 1 79.69 110 VAL A C 1
ATOM 823 O O . VAL A 1 110 ? 22.328 23.859 5.305 1 79.69 110 VAL A O 1
ATOM 826 N N . GLN A 1 111 ? 21.641 25.359 6.84 1 85.44 111 GLN A N 1
ATOM 827 C CA . GLN A 1 111 ? 22.094 24.531 7.957 1 85.44 111 GLN A CA 1
ATOM 828 C C . GLN A 1 111 ? 21.266 23.25 8.062 1 85.44 111 GLN A C 1
ATOM 830 O O . GLN A 1 111 ? 21.797 22.188 8.383 1 85.44 111 GLN A O 1
ATOM 835 N N . SER A 1 112 ? 20.016 23.422 7.871 1 89.69 112 SER A N 1
ATOM 836 C CA . SER A 1 112 ? 19.141 22.266 7.898 1 89.69 112 SER A CA 1
ATOM 837 C C . SER A 1 112 ? 19.531 21.234 6.84 1 89.69 112 SER A C 1
ATOM 839 O O . SER A 1 112 ? 19.672 20.047 7.133 1 89.69 112 SER A O 1
ATOM 841 N N . GLU A 1 113 ? 19.797 21.719 5.664 1 88.62 113 GLU A N 1
ATOM 842 C CA . GLU A 1 113 ? 20.188 20.844 4.566 1 88.62 113 GLU A CA 1
ATOM 843 C C . GLU A 1 113 ? 21.547 20.203 4.844 1 88.62 113 GLU A C 1
ATOM 845 O O . GLU A 1 113 ? 21.781 19.047 4.48 1 88.62 113 GLU A O 1
ATOM 850 N N . GLY A 1 114 ? 22.359 20.953 5.441 1 90 114 GLY A N 1
ATOM 851 C CA . GLY A 1 114 ? 23.656 20.391 5.832 1 90 114 GLY A CA 1
ATOM 852 C C . GLY A 1 114 ? 23.531 19.234 6.801 1 90 114 GLY A C 1
ATOM 853 O O . GLY A 1 114 ? 24.203 18.203 6.645 1 90 114 GLY A O 1
ATOM 854 N N . CYS A 1 115 ? 22.719 19.406 7.77 1 91.69 115 CYS A N 1
ATOM 855 C CA . CYS A 1 115 ? 22.469 18.344 8.734 1 91.69 115 CYS A CA 1
ATOM 856 C C . CYS A 1 115 ? 21.844 17.141 8.055 1 91.69 115 CYS A C 1
ATOM 858 O O . CYS A 1 115 ? 22.172 15.992 8.375 1 91.69 115 CYS A O 1
ATOM 860 N N . PHE A 1 116 ? 20.984 17.422 7.141 1 92.94 116 PHE A N 1
ATOM 861 C CA . PHE A 1 116 ? 20.344 16.344 6.398 1 92.94 116 PHE A CA 1
ATOM 862 C C . PHE A 1 116 ? 21.375 15.555 5.586 1 92.94 116 PHE A C 1
ATOM 864 O O . PHE A 1 116 ? 21.359 14.32 5.574 1 92.94 116 PHE A O 1
ATOM 871 N N . ARG A 1 117 ? 22.234 16.188 4.965 1 89.56 117 ARG A N 1
ATOM 872 C CA . ARG A 1 117 ? 23.266 15.531 4.18 1 89.56 117 ARG A CA 1
ATOM 873 C C . ARG A 1 117 ? 24.156 14.656 5.062 1 89.56 117 ARG A C 1
ATOM 875 O O . ARG A 1 117 ? 24.547 13.555 4.664 1 89.56 117 ARG A O 1
ATOM 882 N N . SER A 1 118 ? 24.438 15.172 6.195 1 89.5 118 SER A N 1
ATOM 883 C CA . SER A 1 118 ? 25.219 14.383 7.141 1 89.5 118 SER A CA 1
ATOM 884 C C . SER A 1 118 ? 24.453 13.133 7.582 1 89.5 118 SER A C 1
ATOM 886 O O . SER A 1 118 ? 25.062 12.07 7.77 1 89.5 118 SER A O 1
ATOM 888 N N . ALA A 1 119 ? 23.172 13.281 7.758 1 90.69 119 ALA A N 1
ATOM 889 C CA . ALA A 1 119 ? 22.344 12.141 8.133 1 90.69 119 ALA A CA 1
ATOM 890 C C . ALA A 1 119 ? 22.328 11.094 7.02 1 90.69 119 ALA A C 1
ATOM 892 O O . ALA A 1 119 ? 22.469 9.898 7.277 1 90.69 119 ALA A O 1
ATOM 893 N N . ILE A 1 120 ? 22.156 11.508 5.766 1 87.44 120 ILE A N 1
ATOM 894 C CA . ILE A 1 120 ? 22.047 10.617 4.613 1 87.44 120 ILE A CA 1
ATOM 895 C C . ILE A 1 120 ? 23.359 9.859 4.426 1 87.44 120 ILE A C 1
ATOM 897 O O . ILE A 1 120 ? 23.344 8.688 4.039 1 87.44 120 ILE A O 1
ATOM 901 N N . ALA A 1 121 ? 24.406 10.516 4.719 1 82.19 121 ALA A N 1
ATOM 902 C CA . ALA A 1 121 ? 25.719 9.875 4.605 1 82.19 121 ALA A CA 1
ATOM 903 C C . ALA A 1 121 ? 25.812 8.656 5.516 1 82.19 121 ALA A C 1
ATOM 905 O O . ALA A 1 121 ? 26.531 7.695 5.207 1 82.19 121 ALA A O 1
ATOM 906 N N . SER A 1 122 ? 25.062 8.68 6.566 1 79.94 122 SER A N 1
ATOM 907 C CA . SER A 1 122 ? 25.141 7.598 7.543 1 79.94 122 SER A CA 1
ATOM 908 C C . SER A 1 122 ? 23.922 6.676 7.438 1 79.94 122 SER A C 1
ATOM 910 O O . SER A 1 122 ? 23.812 5.691 8.172 1 79.94 122 SER A O 1
ATOM 912 N N . VAL A 1 123 ? 23.062 6.93 6.512 1 81.19 123 VAL A N 1
ATOM 913 C CA . VAL A 1 123 ? 21.75 6.285 6.523 1 81.19 123 VAL A CA 1
ATOM 914 C C . VAL A 1 123 ? 21.906 4.809 6.16 1 81.19 123 VAL A C 1
ATOM 916 O O . VAL A 1 123 ? 21.25 3.947 6.746 1 81.19 123 VAL A O 1
ATOM 919 N N . GLU A 1 124 ? 22.703 4.535 5.164 1 72.81 124 GLU A N 1
ATOM 920 C CA . GLU A 1 124 ? 22.875 3.15 4.738 1 72.81 124 GLU A CA 1
ATOM 921 C C . GLU A 1 124 ? 23.391 2.281 5.887 1 72.81 124 GLU A C 1
ATOM 923 O O . GLU A 1 124 ? 22.859 1.196 6.133 1 72.81 124 GLU A O 1
ATOM 928 N N . ARG A 1 125 ? 24.344 2.758 6.582 1 73.12 125 ARG A N 1
ATOM 929 C CA . ARG A 1 125 ? 24.906 2.029 7.715 1 73.12 125 ARG A CA 1
ATOM 930 C C . ARG A 1 125 ? 23.891 1.935 8.859 1 73.12 125 ARG A C 1
ATOM 932 O O . ARG A 1 125 ? 23.797 0.902 9.523 1 73.12 125 ARG A O 1
ATOM 939 N N . ALA A 1 126 ? 23.172 2.998 9 1 73.12 126 ALA A N 1
ATOM 940 C CA . ALA A 1 126 ? 22.172 3.029 10.07 1 73.12 126 ALA A CA 1
ATOM 941 C C . ALA A 1 126 ? 21.062 2.008 9.812 1 73.12 126 ALA A C 1
ATOM 943 O O . ALA A 1 126 ? 20.594 1.359 10.75 1 73.12 126 ALA A O 1
ATOM 944 N N . ILE A 1 127 ? 20.688 1.823 8.523 1 72.31 127 ILE A N 1
ATOM 945 C CA . ILE A 1 127 ? 19.594 0.915 8.18 1 72.31 127 ILE A CA 1
ATOM 946 C C . ILE A 1 127 ? 20.094 -0.526 8.195 1 72.31 127 ILE A C 1
ATOM 948 O O . ILE A 1 127 ? 19.438 -1.417 8.727 1 72.31 127 ILE A O 1
ATOM 952 N N . VAL A 1 128 ? 21.297 -0.723 7.656 1 63.81 128 VAL A N 1
ATOM 953 C CA . VAL A 1 128 ? 21.875 -2.061 7.574 1 63.81 128 VAL A CA 1
ATOM 954 C C . VAL A 1 128 ? 22.156 -2.59 8.984 1 63.81 128 VAL A C 1
ATOM 956 O O . VAL A 1 128 ? 21.938 -3.771 9.258 1 63.81 128 VAL A O 1
ATOM 959 N N . TYR A 1 129 ? 22.547 -1.689 9.883 1 61.72 129 TYR A N 1
ATOM 960 C CA . TYR A 1 129 ? 22.953 -2.131 11.211 1 61.72 129 TYR A CA 1
ATOM 961 C C . TYR A 1 129 ? 21.828 -1.986 12.219 1 61.72 129 TYR A C 1
ATOM 963 O O . TYR A 1 129 ? 22.031 -2.154 13.422 1 61.72 129 TYR A O 1
ATOM 971 N N . ALA A 1 130 ? 20.734 -1.648 11.617 1 69.44 130 ALA A N 1
ATOM 972 C CA . ALA A 1 130 ? 19.609 -1.527 12.539 1 69.44 130 ALA A CA 1
ATOM 973 C C . ALA A 1 130 ? 19.359 -2.848 13.258 1 69.44 130 ALA A C 1
ATOM 975 O O . ALA A 1 130 ? 19.312 -3.908 12.633 1 69.44 130 ALA A O 1
ATOM 976 N N . LYS A 1 131 ? 19.219 -2.781 14.492 1 69.75 131 LYS A N 1
ATOM 977 C CA . LYS A 1 131 ? 19.047 -3.951 15.352 1 69.75 131 LYS A CA 1
ATOM 978 C C . LYS A 1 131 ? 17.641 -4.543 15.195 1 69.75 131 LYS A C 1
ATOM 980 O O . LYS A 1 131 ? 17.422 -5.719 15.484 1 69.75 131 LYS A O 1
ATOM 985 N N . SER A 1 132 ? 16.766 -3.637 14.828 1 83.75 132 SER A N 1
ATOM 986 C CA . SER A 1 132 ? 15.383 -4.098 14.758 1 83.75 132 SER A CA 1
ATOM 987 C C . SER A 1 132 ? 14.633 -3.414 13.609 1 83.75 132 SER A C 1
ATOM 989 O O . SER A 1 132 ? 15.055 -2.361 13.133 1 83.75 132 SER A O 1
ATOM 991 N N . ASP A 1 133 ? 13.609 -4.07 13.242 1 86.5 133 ASP A N 1
ATOM 992 C CA . ASP A 1 133 ? 12.75 -3.521 12.195 1 86.5 133 ASP A CA 1
ATOM 993 C C . ASP A 1 133 ? 12.086 -2.225 12.656 1 86.5 133 ASP A C 1
ATOM 995 O O . ASP A 1 133 ? 11.844 -1.326 11.852 1 86.5 133 ASP A O 1
ATOM 999 N N . ILE A 1 134 ? 11.922 -2.107 13.938 1 92.19 134 ILE A N 1
ATOM 1000 C CA . ILE A 1 134 ? 11.297 -0.917 14.5 1 92.19 134 ILE A CA 1
ATOM 1001 C C . ILE A 1 134 ? 12.234 0.277 14.359 1 92.19 134 ILE A C 1
ATOM 1003 O O . ILE A 1 134 ? 11.797 1.387 14.047 1 92.19 134 ILE A O 1
ATOM 1007 N N . GLU A 1 135 ? 13.508 0.054 14.562 1 89.44 135 GLU A N 1
ATOM 1008 C CA . GLU A 1 135 ? 14.484 1.127 14.422 1 89.44 135 GLU A CA 1
ATOM 1009 C C . GLU A 1 135 ? 14.609 1.576 12.969 1 89.44 135 GLU A C 1
ATOM 1011 O O . GLU A 1 135 ? 14.781 2.766 12.695 1 89.44 135 GLU A O 1
ATOM 1016 N N . THR A 1 136 ? 14.562 0.596 12.102 1 90.44 136 THR A N 1
ATOM 1017 C CA . THR A 1 136 ? 14.578 0.931 10.68 1 90.44 136 THR A CA 1
ATOM 1018 C C . THR A 1 136 ? 13.359 1.769 10.305 1 90.44 136 THR A C 1
ATOM 1020 O O . THR A 1 136 ? 13.477 2.771 9.602 1 90.44 136 THR A O 1
ATOM 1023 N N . LEU A 1 137 ? 12.18 1.33 10.797 1 94.5 137 LEU A N 1
ATOM 1024 C CA . LEU A 1 137 ? 10.953 2.078 10.555 1 94.5 137 LEU A CA 1
ATOM 1025 C C . LEU A 1 137 ? 11.078 3.506 11.078 1 94.5 137 LEU A C 1
ATOM 1027 O O . LEU A 1 137 ? 10.695 4.457 10.398 1 94.5 137 LEU A O 1
ATOM 1031 N N . ARG A 1 138 ? 11.609 3.682 12.227 1 93.69 138 ARG A N 1
ATOM 1032 C CA . ARG A 1 138 ? 11.781 5 12.828 1 93.69 138 ARG A CA 1
ATOM 1033 C C . ARG A 1 138 ? 12.672 5.887 11.969 1 93.69 138 ARG A C 1
ATOM 1035 O O . ARG A 1 138 ? 12.383 7.07 11.773 1 93.69 138 ARG A O 1
ATOM 1042 N N . SER A 1 139 ? 13.75 5.309 11.5 1 91.5 139 SER A N 1
ATOM 1043 C CA . SER A 1 139 ? 14.648 6.059 10.633 1 91.5 139 SER A CA 1
ATOM 1044 C C . SER A 1 139 ? 13.93 6.527 9.367 1 91.5 139 SER A C 1
ATOM 1046 O O . SER A 1 139 ? 14.094 7.672 8.945 1 91.5 139 SER A O 1
ATOM 1048 N N . ILE A 1 140 ? 13.102 5.684 8.805 1 93.5 140 ILE A N 1
ATOM 1049 C CA . ILE A 1 140 ? 12.367 6.02 7.59 1 93.5 140 ILE A CA 1
ATOM 1050 C C . ILE A 1 140 ? 11.344 7.113 7.895 1 93.5 140 ILE A C 1
ATOM 1052 O O . ILE A 1 140 ? 11.164 8.039 7.098 1 93.5 140 ILE A O 1
ATOM 1056 N N . LEU A 1 141 ? 10.711 7.047 8.977 1 95.38 141 LEU A N 1
ATOM 1057 C CA . LEU A 1 141 ? 9.703 8.031 9.352 1 95.38 141 LEU A CA 1
ATOM 1058 C C . LEU A 1 141 ? 10.352 9.391 9.633 1 95.38 141 LEU A C 1
ATOM 1060 O O . LEU A 1 141 ? 9.75 10.43 9.359 1 95.38 141 LEU A O 1
ATOM 1064 N N . LEU A 1 142 ? 11.57 9.344 10.211 1 93.69 142 LEU A N 1
ATOM 1065 C CA . LEU A 1 142 ? 12.289 10.594 10.398 1 93.69 142 LEU A CA 1
ATOM 1066 C C . LEU A 1 142 ? 12.625 11.242 9.062 1 93.69 142 LEU A C 1
ATOM 1068 O O . LEU A 1 142 ? 12.492 12.453 8.898 1 93.69 142 LEU A O 1
ATOM 1072 N N . LEU A 1 143 ? 13.031 10.43 8.156 1 93 143 LEU A N 1
ATOM 1073 C CA . LEU A 1 143 ? 13.273 10.922 6.801 1 93 143 LEU A CA 1
ATOM 1074 C C . LEU A 1 143 ? 12 11.508 6.199 1 93 143 LEU A C 1
ATOM 1076 O O . LEU A 1 143 ? 12.031 12.578 5.594 1 93 143 LEU A O 1
ATOM 1080 N N . ALA A 1 144 ? 10.914 10.805 6.391 1 93.62 144 ALA A N 1
ATOM 1081 C CA . ALA A 1 144 ? 9.633 11.266 5.871 1 93.62 144 ALA A CA 1
ATOM 1082 C C . ALA A 1 144 ? 9.227 12.594 6.504 1 93.62 144 ALA A C 1
ATOM 1084 O O . ALA A 1 144 ? 8.711 13.484 5.824 1 93.62 144 ALA A O 1
ATOM 1085 N N . GLN A 1 145 ? 9.445 12.68 7.738 1 93.94 145 GLN A N 1
ATOM 1086 C CA . GLN A 1 145 ? 9.125 13.914 8.438 1 93.94 145 GLN A CA 1
ATOM 1087 C C . GLN A 1 145 ? 9.914 15.094 7.875 1 93.94 145 GLN A C 1
ATOM 1089 O O . GLN A 1 145 ? 9.367 16.172 7.672 1 93.94 145 GLN A O 1
ATOM 1094 N N . PHE A 1 146 ? 11.164 14.922 7.695 1 92.5 146 PHE A N 1
ATOM 1095 C CA . PHE A 1 146 ? 11.992 15.977 7.125 1 92.5 146 PHE A CA 1
ATOM 1096 C C . PHE A 1 146 ? 11.523 16.344 5.723 1 92.5 146 PHE A C 1
ATOM 1098 O O . PHE A 1 146 ? 11.414 17.516 5.379 1 92.5 146 PHE A O 1
ATOM 1105 N N . VAL A 1 147 ? 11.25 15.312 4.887 1 90.19 147 VAL A N 1
ATOM 1106 C CA . VAL A 1 147 ? 10.836 15.531 3.504 1 90.19 147 VAL A CA 1
ATOM 1107 C C . VAL A 1 147 ? 9.484 16.25 3.473 1 90.19 147 VAL A C 1
ATOM 1109 O O . VAL A 1 147 ? 9.219 17.031 2.566 1 90.19 147 VAL A O 1
ATOM 1112 N N . ALA A 1 148 ? 8.641 15.992 4.41 1 91.19 148 ALA A N 1
ATOM 1113 C CA . ALA A 1 148 ? 7.371 16.703 4.508 1 91.19 148 ALA A CA 1
ATOM 1114 C C . ALA A 1 148 ? 7.594 18.203 4.664 1 91.19 148 ALA A C 1
ATOM 1116 O O . ALA A 1 148 ? 6.801 19.016 4.176 1 91.19 148 ALA A O 1
ATOM 1117 N N . LEU A 1 149 ? 8.672 18.516 5.363 1 89 149 LEU A N 1
ATOM 1118 C CA . LEU A 1 149 ? 9 19.922 5.578 1 89 149 LEU A CA 1
ATOM 1119 C C . LEU A 1 149 ? 9.766 20.484 4.387 1 89 149 LEU A C 1
ATOM 1121 O O . LEU A 1 149 ? 9.641 21.672 4.078 1 89 149 LEU A O 1
ATOM 1125 N N . CYS A 1 150 ? 10.539 19.594 3.832 1 87.94 150 CYS A N 1
ATOM 1126 C CA . CYS A 1 150 ? 11.336 19.969 2.674 1 87.94 150 CYS A CA 1
ATOM 1127 C C . CYS A 1 150 ? 11.086 19.016 1.507 1 87.94 150 CYS A C 1
ATOM 1129 O O . CYS A 1 150 ? 11.945 18.203 1.169 1 87.94 150 CYS A O 1
ATOM 1131 N N . PRO A 1 151 ? 10.062 19.219 0.778 1 84.5 151 PRO A N 1
ATOM 1132 C CA . PRO A 1 151 ? 9.617 18.266 -0.242 1 84.5 151 PRO A CA 1
ATOM 1133 C C . PRO A 1 151 ? 10.617 18.125 -1.394 1 84.5 151 PRO A C 1
ATOM 1135 O O . PRO A 1 151 ? 10.586 17.125 -2.127 1 84.5 151 PRO A O 1
ATOM 1138 N N . SER A 1 152 ? 11.469 19.062 -1.576 1 81.44 152 SER A N 1
ATOM 1139 C CA . SER A 1 152 ? 12.438 19 -2.666 1 81.44 152 SER A CA 1
ATOM 1140 C C . SER A 1 152 ? 13.492 17.922 -2.408 1 81.44 152 SER A C 1
ATOM 1142 O O . SER A 1 152 ? 14.227 17.531 -3.32 1 81.44 152 SER A O 1
ATOM 1144 N N . GLN A 1 153 ? 13.539 17.438 -1.18 1 84.12 153 GLN A N 1
ATOM 1145 C CA . GLN A 1 153 ? 14.625 16.531 -0.796 1 84.12 153 GLN A CA 1
ATOM 1146 C C . GLN A 1 153 ? 14.234 15.078 -1.031 1 84.12 153 GLN A C 1
ATOM 1148 O O . GLN A 1 153 ? 15.062 14.18 -0.866 1 84.12 153 GLN A O 1
ATOM 1153 N N . GLY A 1 154 ? 13.102 14.773 -1.467 1 83.62 154 GLY A N 1
ATOM 1154 C CA . GLY A 1 154 ? 12.695 13.398 -1.704 1 83.62 154 GLY A CA 1
ATOM 1155 C C . GLY A 1 154 ? 11.203 13.25 -1.949 1 83.62 154 GLY A C 1
ATOM 1156 O O . GLY A 1 154 ? 10.469 14.242 -1.942 1 83.62 154 GLY A O 1
ATOM 1157 N N . SER A 1 155 ? 10.812 11.938 -2.156 1 88.5 155 SER A N 1
ATOM 1158 C CA . SER A 1 155 ? 9.398 11.656 -2.373 1 88.5 155 SER A CA 1
ATOM 1159 C C . SER A 1 155 ? 8.727 11.18 -1.09 1 88.5 155 SER A C 1
ATOM 1161 O O . SER A 1 155 ? 8.961 10.055 -0.643 1 88.5 155 SER A O 1
ATOM 1163 N N . LEU A 1 156 ? 7.898 12.023 -0.626 1 92.44 156 LEU A N 1
ATOM 1164 C CA . LEU A 1 156 ? 7.164 11.672 0.588 1 92.44 156 LEU A CA 1
ATOM 1165 C C . LEU A 1 156 ? 6.238 10.492 0.342 1 92.44 156 LEU A C 1
ATOM 1167 O O . LEU A 1 156 ? 6.066 9.641 1.216 1 92.44 156 LEU A O 1
ATOM 1171 N N . TRP A 1 157 ? 5.688 10.344 -0.851 1 94.31 157 TRP A N 1
ATOM 1172 C CA . TRP A 1 157 ? 4.773 9.266 -1.22 1 94.31 157 TRP A CA 1
ATOM 1173 C C . TRP A 1 157 ? 5.469 7.91 -1.142 1 94.31 157 TRP A C 1
ATOM 1175 O O . TRP A 1 157 ? 4.953 6.98 -0.516 1 94.31 157 TRP A O 1
ATOM 1185 N N . HIS A 1 158 ? 6.594 7.832 -1.644 1 91.38 158 HIS A N 1
ATOM 1186 C CA . HIS A 1 158 ? 7.309 6.559 -1.675 1 91.38 158 HIS A CA 1
ATOM 1187 C C . HIS A 1 158 ? 7.848 6.195 -0.295 1 91.38 158 HIS A C 1
ATOM 1189 O O . HIS A 1 158 ? 7.777 5.035 0.117 1 91.38 158 HIS A O 1
ATOM 1195 N N . LEU A 1 159 ? 8.344 7.227 0.46 1 91.88 159 LEU A N 1
ATOM 1196 C CA . LEU A 1 159 ? 8.867 6.973 1.796 1 91.88 159 LEU A CA 1
ATOM 1197 C C . LEU A 1 159 ? 7.781 6.434 2.717 1 91.88 159 LEU A C 1
ATOM 1199 O O . LEU A 1 159 ? 8 5.461 3.443 1 91.88 159 LEU A O 1
ATOM 1203 N N . THR A 1 160 ? 6.66 7.062 2.625 1 95.75 160 THR A N 1
ATOM 1204 C CA . THR A 1 160 ? 5.566 6.637 3.492 1 95.75 160 THR A CA 1
ATOM 1205 C C . THR A 1 160 ? 5.02 5.285 3.049 1 95.75 160 THR A C 1
ATOM 1207 O O . THR A 1 160 ? 4.551 4.496 3.873 1 95.75 160 THR A O 1
ATOM 1210 N N . GLY A 1 161 ? 5.094 5.039 1.746 1 95.88 161 GLY A N 1
ATOM 1211 C CA . GLY A 1 161 ? 4.738 3.711 1.271 1 95.88 161 GLY A CA 1
ATOM 1212 C C . GLY A 1 161 ? 5.621 2.619 1.846 1 95.88 161 GLY A C 1
ATOM 1213 O O . GLY A 1 161 ? 5.125 1.573 2.271 1 95.88 161 GLY A O 1
ATOM 1214 N N . ILE A 1 162 ? 6.906 2.863 1.823 1 93.69 162 ILE A N 1
ATOM 1215 C CA . ILE A 1 162 ? 7.855 1.917 2.396 1 93.69 162 ILE A CA 1
ATOM 1216 C C . ILE A 1 162 ? 7.555 1.719 3.881 1 93.69 162 ILE A C 1
ATOM 1218 O O . ILE A 1 162 ? 7.535 0.587 4.371 1 93.69 162 ILE A O 1
ATOM 1222 N N . ALA A 1 163 ? 7.273 2.812 4.57 1 96.19 163 ALA A N 1
ATOM 1223 C CA . ALA A 1 163 ? 6.973 2.742 6 1 96.19 163 ALA A CA 1
ATOM 1224 C C . ALA A 1 163 ? 5.727 1.901 6.258 1 96.19 163 ALA A C 1
ATOM 1226 O O . ALA A 1 163 ? 5.707 1.067 7.164 1 96.19 163 ALA A O 1
ATOM 1227 N N . LEU A 1 164 ? 4.711 2.117 5.465 1 98.12 164 LEU A N 1
ATOM 1228 C CA . LEU A 1 164 ? 3.461 1.386 5.645 1 98.12 164 LEU A CA 1
ATOM 1229 C C . LEU A 1 164 ? 3.666 -0.106 5.402 1 98.12 164 LEU A C 1
ATOM 1231 O O . LEU A 1 164 ? 3.17 -0.937 6.168 1 98.12 164 LEU A O 1
ATOM 1235 N N . ARG A 1 165 ? 4.406 -0.445 4.34 1 95.62 165 ARG A N 1
ATOM 1236 C CA . ARG A 1 165 ? 4.691 -1.846 4.047 1 95.62 165 ARG A CA 1
ATOM 1237 C C . ARG A 1 165 ? 5.488 -2.488 5.176 1 95.62 165 ARG A C 1
ATOM 1239 O O . ARG A 1 165 ? 5.273 -3.654 5.512 1 95.62 165 ARG A O 1
ATOM 1246 N N . MET A 1 166 ? 6.363 -1.748 5.762 1 94.12 166 MET A N 1
ATOM 1247 C CA . MET A 1 166 ? 7.141 -2.248 6.891 1 94.12 166 MET A CA 1
ATOM 1248 C C . MET A 1 166 ? 6.246 -2.475 8.109 1 94.12 166 MET A C 1
ATOM 1250 O O . MET A 1 166 ? 6.387 -3.479 8.805 1 94.12 166 MET A O 1
ATOM 1254 N N . CYS A 1 167 ? 5.344 -1.543 8.359 1 97.5 167 CYS A N 1
ATOM 1255 C CA . CYS A 1 167 ? 4.418 -1.689 9.477 1 97.5 167 CYS A CA 1
ATOM 1256 C C . CYS A 1 167 ? 3.613 -2.977 9.352 1 97.5 167 CYS A C 1
ATOM 1258 O O . CYS A 1 167 ? 3.428 -3.695 10.336 1 97.5 167 CYS A O 1
ATOM 1260 N N . ILE A 1 168 ? 3.172 -3.295 8.164 1 96.88 168 ILE A N 1
ATOM 1261 C CA . ILE A 1 168 ? 2.369 -4.492 7.93 1 96.88 168 ILE A CA 1
ATOM 1262 C C . ILE A 1 168 ? 3.238 -5.734 8.094 1 96.88 168 ILE A C 1
ATOM 1264 O O . ILE A 1 168 ? 2.805 -6.73 8.68 1 96.88 168 ILE A O 1
ATOM 1268 N N . ASP A 1 169 ? 4.445 -5.582 7.621 1 92.81 169 ASP A N 1
ATOM 1269 C CA . ASP A 1 169 ? 5.379 -6.699 7.711 1 92.81 169 ASP A CA 1
ATOM 1270 C C . ASP A 1 169 ? 5.668 -7.059 9.164 1 92.81 169 ASP A C 1
ATOM 1272 O O . ASP A 1 169 ? 5.691 -8.234 9.531 1 92.81 169 ASP A O 1
ATOM 1276 N N . ILE A 1 170 ? 5.816 -5.992 10.039 1 92.5 170 ILE A N 1
ATOM 1277 C CA . ILE A 1 170 ? 6.164 -6.195 11.438 1 92.5 170 ILE A CA 1
ATOM 1278 C C . ILE A 1 170 ? 4.902 -6.469 12.25 1 92.5 170 ILE A C 1
ATOM 1280 O O . ILE A 1 170 ? 4.977 -6.902 13.398 1 92.5 170 ILE A O 1
ATOM 1284 N N . GLY A 1 171 ? 3.779 -6.207 11.688 1 95.06 171 GLY A N 1
ATOM 1285 C CA . GLY A 1 171 ? 2.51 -6.488 12.344 1 95.06 171 GLY A CA 1
ATOM 1286 C C . GLY A 1 171 ? 2.035 -5.355 13.234 1 95.06 171 GLY A C 1
ATOM 1287 O O . GLY A 1 171 ? 1.323 -5.59 14.219 1 95.06 171 GLY A O 1
ATOM 1288 N N . LEU A 1 172 ? 2.441 -4.137 12.93 1 96.88 172 LEU A N 1
ATOM 1289 C CA . LEU A 1 172 ? 2.055 -3.014 13.773 1 96.88 172 LEU A CA 1
ATOM 1290 C C . LEU A 1 172 ? 0.595 -2.637 13.547 1 96.88 172 LEU A C 1
ATOM 1292 O O . LEU A 1 172 ? -0.008 -1.941 14.367 1 96.88 172 LEU A O 1
ATOM 1296 N N . HIS A 1 173 ? -0.025 -3.021 12.461 1 97.12 173 HIS A N 1
ATOM 1297 C CA . HIS A 1 173 ? -1.382 -2.627 12.094 1 97.12 173 HIS A CA 1
ATOM 1298 C C . HIS A 1 173 ? -2.416 -3.496 12.805 1 97.12 173 HIS A C 1
ATOM 1300 O O . HIS A 1 173 ? -3.611 -3.193 12.781 1 97.12 173 HIS A O 1
ATOM 1306 N N . TRP A 1 174 ? -1.908 -4.52 13.391 1 95.12 174 TRP A N 1
ATOM 1307 C CA . TRP A 1 174 ? -2.816 -5.477 14.016 1 95.12 174 TRP A CA 1
ATOM 1308 C C . TRP A 1 174 ? -2.277 -5.941 15.367 1 95.12 174 TRP A C 1
ATOM 1310 O O . TRP A 1 174 ? -1.252 -6.625 15.43 1 95.12 174 TRP A O 1
ATOM 1320 N N . GLU A 1 175 ? -3.002 -5.652 16.438 1 94.25 175 GLU A N 1
ATOM 1321 C CA . GLU A 1 175 ? -2.637 -6.082 17.781 1 94.25 175 GLU A CA 1
ATOM 1322 C C . GLU A 1 175 ? -3.473 -7.277 18.234 1 94.25 175 GLU A C 1
ATOM 1324 O O . GLU A 1 175 ? -4.703 -7.246 18.156 1 94.25 175 GLU A O 1
ATOM 1329 N N . THR A 1 176 ? -2.773 -8.312 18.672 1 88.62 176 THR A N 1
ATOM 1330 C CA . THR A 1 176 ? -3.475 -9.453 19.25 1 88.62 176 THR A CA 1
ATOM 1331 C C . THR A 1 176 ? -3.822 -9.195 20.703 1 88.62 176 THR A C 1
ATOM 1333 O O . THR A 1 176 ? -3.258 -8.297 21.328 1 88.62 176 THR A O 1
ATOM 1336 N N . ASP A 1 177 ? -4.699 -9.93 21.203 1 87.56 177 ASP A N 1
ATOM 1337 C CA . ASP A 1 177 ? -5.062 -9.805 22.609 1 87.56 177 ASP A CA 1
ATOM 1338 C C . ASP A 1 177 ? -3.883 -10.141 23.516 1 87.56 177 ASP A C 1
ATOM 1340 O O . ASP A 1 177 ? -3.693 -9.516 24.562 1 87.56 177 ASP A O 1
ATOM 1344 N N . GLU A 1 178 ? -3.137 -11.07 23.078 1 86.62 178 GLU A N 1
ATOM 1345 C CA . GLU A 1 178 ? -1.958 -11.453 23.859 1 86.62 178 GLU A CA 1
ATOM 1346 C C . GLU A 1 178 ? -0.961 -10.305 23.953 1 86.62 178 GLU A C 1
ATOM 1348 O O . GLU A 1 178 ? -0.399 -10.047 25.016 1 86.62 178 GLU A O 1
ATOM 1353 N N . GLN A 1 179 ? -0.745 -9.648 22.875 1 87.94 179 GLN A N 1
ATOM 1354 C CA . GLN A 1 179 ? 0.175 -8.516 22.859 1 87.94 179 GLN A CA 1
ATOM 1355 C C . GLN A 1 179 ? -0.325 -7.395 23.766 1 87.94 179 GLN A C 1
ATOM 1357 O O . GLN A 1 179 ? 0.453 -6.801 24.516 1 87.94 179 GLN A O 1
ATOM 1362 N N . ARG A 1 180 ? -1.57 -7.152 23.781 1 90.06 180 ARG A N 1
ATOM 1363 C CA . ARG A 1 180 ? -2.166 -6.074 24.578 1 90.06 180 ARG A CA 1
ATOM 1364 C C . ARG A 1 180 ? -2.029 -6.344 26.062 1 90.06 180 ARG A C 1
ATOM 1366 O O . ARG A 1 180 ? -1.812 -5.422 26.859 1 90.06 180 ARG A O 1
ATOM 1373 N N . LEU A 1 181 ? -2.021 -7.633 26.359 1 89.5 181 LEU A N 1
ATOM 1374 C CA . LEU A 1 181 ? -2.047 -8 27.766 1 89.5 181 LEU A CA 1
ATOM 1375 C C . LEU A 1 181 ? -0.637 -8.25 28.297 1 89.5 181 LEU A C 1
ATOM 1377 O O . LEU A 1 181 ? -0.341 -7.961 29.453 1 89.5 181 LEU A O 1
ATOM 1381 N N . THR A 1 182 ? 0.237 -8.742 27.453 1 90.81 182 THR A N 1
ATOM 1382 C CA . THR A 1 182 ? 1.5 -9.258 27.953 1 90.81 182 THR A CA 1
ATOM 1383 C C . THR A 1 182 ? 2.656 -8.336 27.594 1 90.81 182 THR A C 1
ATOM 1385 O O . THR A 1 182 ? 3.686 -8.312 28.266 1 90.81 182 THR A O 1
ATOM 1388 N N . MET A 1 183 ? 2.533 -7.566 26.625 1 90.69 183 MET A N 1
ATOM 1389 C CA . MET A 1 183 ? 3.65 -6.75 26.156 1 90.69 183 MET A CA 1
ATOM 1390 C C . MET A 1 183 ? 3.918 -5.594 27.125 1 90.69 183 MET A C 1
ATOM 1392 O O . MET A 1 183 ? 2.982 -5.031 27.688 1 90.69 183 MET A O 1
ATOM 1396 N N . ASP A 1 184 ? 5.18 -5.195 27.25 1 91.25 184 ASP A N 1
ATOM 1397 C CA . ASP A 1 184 ? 5.566 -4.031 28.047 1 91.25 184 ASP A CA 1
ATOM 1398 C C . ASP A 1 184 ? 4.84 -2.777 27.578 1 91.25 184 ASP A C 1
ATOM 1400 O O . ASP A 1 184 ? 4.859 -2.457 26.375 1 91.25 184 ASP A O 1
ATOM 1404 N N . PRO A 1 185 ? 4.246 -2.074 28.469 1 89.5 185 PRO A N 1
ATOM 1405 C CA . PRO A 1 185 ? 3.443 -0.909 28.094 1 89.5 185 PRO A CA 1
ATOM 1406 C C . PRO A 1 185 ? 4.246 0.145 27.328 1 89.5 185 PRO A C 1
ATOM 1408 O O . PRO A 1 185 ? 3.717 0.802 26.438 1 89.5 185 PRO A O 1
ATOM 1411 N N . ALA A 1 186 ? 5.441 0.313 27.719 1 87.88 186 ALA A N 1
ATOM 1412 C CA . ALA A 1 186 ? 6.27 1.305 27.031 1 87.88 186 ALA A CA 1
ATOM 1413 C C . ALA A 1 186 ? 6.547 0.89 25.594 1 87.88 186 ALA A C 1
ATOM 1415 O O . ALA A 1 186 ? 6.523 1.725 24.688 1 87.88 186 ALA A O 1
ATOM 1416 N N . VAL A 1 187 ? 6.82 -0.363 25.453 1 90.44 187 VAL A N 1
ATOM 1417 C CA . VAL A 1 187 ? 7.082 -0.894 24.125 1 90.44 187 VAL A CA 1
ATOM 1418 C C . VAL A 1 187 ? 5.812 -0.814 23.281 1 90.44 187 VAL A C 1
ATOM 1420 O O . VAL A 1 187 ? 5.863 -0.427 22.109 1 90.44 187 VAL A O 1
ATOM 1423 N N . LEU A 1 188 ? 4.727 -1.155 23.891 1 93.5 188 LEU A N 1
ATOM 1424 C CA . LEU A 1 188 ? 3.443 -1.109 23.203 1 93.5 188 LEU A 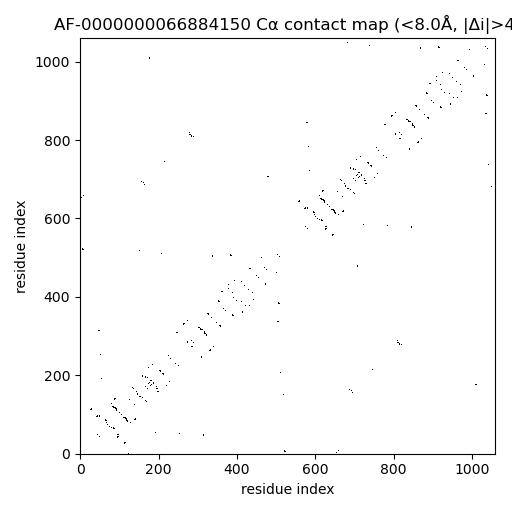CA 1
ATOM 1425 C C . LEU A 1 188 ? 3.105 0.316 22.781 1 93.5 188 LEU A C 1
ATOM 1427 O O . LEU A 1 188 ? 2.637 0.539 21.656 1 93.5 188 LEU A O 1
ATOM 1431 N N . ARG A 1 189 ? 3.318 1.242 23.656 1 92.44 189 ARG A N 1
ATOM 1432 C CA . ARG A 1 189 ? 3.076 2.646 23.344 1 92.44 189 ARG A CA 1
ATOM 1433 C C . ARG A 1 189 ? 3.93 3.098 22.156 1 92.44 189 ARG A C 1
ATOM 1435 O O . ARG A 1 189 ? 3.443 3.795 21.266 1 92.44 189 ARG A O 1
ATOM 1442 N N . ASP A 1 190 ? 5.133 2.711 22.203 1 92.06 190 ASP A N 1
ATOM 1443 C CA . ASP A 1 190 ? 6.047 3.072 21.125 1 92.06 190 ASP A CA 1
ATOM 1444 C C . ASP A 1 190 ? 5.582 2.496 19.781 1 92.06 190 ASP A C 1
ATOM 1446 O O . ASP A 1 190 ? 5.613 3.184 18.766 1 92.06 190 ASP A O 1
ATOM 1450 N N . ARG A 1 191 ? 5.145 1.244 19.766 1 94.94 191 ARG A N 1
ATOM 1451 C CA . ARG A 1 191 ? 4.629 0.588 18.562 1 94.94 191 ARG A CA 1
ATOM 1452 C C . ARG A 1 191 ? 3.396 1.311 18.031 1 94.94 191 ARG A C 1
ATOM 1454 O O . ARG A 1 191 ? 3.279 1.548 16.828 1 94.94 191 ARG A O 1
ATOM 1461 N N . ARG A 1 192 ? 2.547 1.681 18.938 1 96.56 192 ARG A N 1
ATOM 1462 C CA . ARG A 1 192 ? 1.31 2.355 18.562 1 96.56 192 ARG A CA 1
ATOM 1463 C C . ARG A 1 192 ? 1.596 3.74 17.984 1 96.56 192 ARG A C 1
ATOM 1465 O O . ARG A 1 192 ? 0.964 4.16 17.016 1 96.56 192 ARG A O 1
ATOM 1472 N N . ARG A 1 193 ? 2.525 4.422 18.547 1 94.81 193 ARG A N 1
ATOM 1473 C CA . ARG A 1 193 ? 2.902 5.75 18.062 1 94.81 193 ARG A CA 1
ATOM 1474 C C . ARG A 1 193 ? 3.443 5.684 16.641 1 94.81 193 ARG A C 1
ATOM 1476 O O . ARG A 1 193 ? 3.064 6.492 15.797 1 94.81 193 ARG A O 1
ATOM 1483 N N . LEU A 1 194 ? 4.293 4.742 16.438 1 96.44 194 LEU A N 1
ATOM 1484 C CA . LEU A 1 194 ? 4.871 4.59 15.102 1 96.44 194 LEU A CA 1
ATOM 1485 C C . LEU A 1 194 ? 3.805 4.199 14.086 1 96.44 194 LEU A C 1
ATOM 1487 O O . LEU A 1 194 ? 3.797 4.707 12.961 1 96.44 194 LEU A O 1
ATOM 1491 N N . TRP A 1 195 ? 2.91 3.336 14.453 1 97.69 195 TRP A N 1
ATOM 1492 C CA . TRP A 1 195 ? 1.827 2.943 13.555 1 97.69 195 TRP A CA 1
ATOM 1493 C C . TRP A 1 195 ? 0.975 4.148 13.172 1 97.69 195 TRP A C 1
ATOM 1495 O O . TRP A 1 195 ? 0.747 4.402 11.992 1 97.69 195 TRP A O 1
ATOM 1505 N N . TYR A 1 196 ? 0.536 4.883 14.156 1 97.56 196 TYR A N 1
ATOM 1506 C CA . TYR A 1 196 ? -0.406 5.965 13.891 1 97.56 196 TYR A CA 1
ATOM 1507 C C . TYR A 1 196 ? 0.271 7.105 13.141 1 97.56 196 TYR A C 1
ATOM 1509 O O . TYR A 1 196 ? -0.372 7.812 12.359 1 97.56 196 TYR A O 1
ATOM 1517 N N . THR A 1 197 ? 1.577 7.301 13.406 1 96.75 197 THR A N 1
ATOM 1518 C CA . THR A 1 197 ? 2.312 8.258 12.586 1 96.75 197 THR A CA 1
ATOM 1519 C C . THR A 1 197 ? 2.287 7.852 11.117 1 96.75 197 THR A C 1
ATOM 1521 O O . THR A 1 197 ? 2.037 8.68 10.242 1 96.75 197 THR A O 1
ATOM 1524 N N . THR A 1 198 ? 2.555 6.562 10.852 1 97.94 198 THR A N 1
ATOM 1525 C CA . THR A 1 198 ? 2.521 6.031 9.492 1 97.94 198 THR A CA 1
ATOM 1526 C C . THR A 1 198 ? 1.12 6.148 8.898 1 97.94 198 THR A C 1
ATOM 1528 O O . THR A 1 198 ? 0.958 6.566 7.754 1 97.94 198 THR A O 1
ATOM 1531 N N . TYR A 1 199 ? 0.181 5.828 9.734 1 97.94 199 TYR A N 1
ATOM 1532 C CA . TYR A 1 199 ? -1.221 5.906 9.336 1 97.94 199 TYR A CA 1
ATOM 1533 C C . TYR A 1 199 ? -1.595 7.328 8.938 1 97.94 199 TYR A C 1
ATOM 1535 O O . TYR A 1 199 ? -2.238 7.543 7.91 1 97.94 199 TYR A O 1
ATOM 1543 N N . GLN A 1 200 ? -1.191 8.234 9.695 1 96.75 200 GLN A N 1
ATOM 1544 C CA . GLN A 1 200 ? -1.488 9.641 9.438 1 96.75 200 GLN A CA 1
ATOM 1545 C C . GLN A 1 200 ? -0.85 10.102 8.133 1 96.75 200 GLN A C 1
ATOM 1547 O O . GLN A 1 200 ? -1.485 10.805 7.336 1 96.75 200 GLN A O 1
ATOM 1552 N N . PHE A 1 201 ? 0.35 9.711 7.914 1 96.06 201 PHE A N 1
ATOM 1553 C CA . PHE A 1 201 ? 1.042 10.07 6.68 1 96.06 201 PHE A CA 1
ATOM 1554 C C . PHE A 1 201 ? 0.321 9.492 5.469 1 96.06 201 PHE A C 1
ATOM 1556 O O . PHE A 1 201 ? 0.14 10.18 4.461 1 96.06 201 PHE A O 1
ATOM 1563 N N . ASP A 1 202 ? -0.069 8.273 5.629 1 97.38 202 ASP A N 1
ATOM 1564 C CA . ASP A 1 202 ? -0.731 7.617 4.504 1 97.38 202 ASP A CA 1
ATOM 1565 C C . ASP A 1 202 ? -2.043 8.32 4.156 1 97.38 202 ASP A C 1
ATOM 1567 O O . ASP A 1 202 ? -2.318 8.586 2.986 1 97.38 202 ASP A O 1
ATOM 1571 N N . ARG A 1 203 ? -2.814 8.625 5.156 1 97.31 203 ARG A N 1
ATOM 1572 C CA . ARG A 1 203 ? -4.133 9.203 4.93 1 97.31 203 ARG A CA 1
ATOM 1573 C C . ARG A 1 203 ? -4.02 10.633 4.402 1 97.31 203 ARG A C 1
ATOM 1575 O O . ARG A 1 203 ? -4.676 10.992 3.42 1 97.31 203 ARG A O 1
ATOM 1582 N N . PHE A 1 204 ? -3.182 11.352 5.09 1 92.44 204 PHE A N 1
ATOM 1583 C CA . PHE A 1 204 ? -3.061 12.75 4.688 1 92.44 204 PHE A CA 1
ATOM 1584 C C . PHE A 1 204 ? -2.592 12.859 3.24 1 92.44 204 PHE A C 1
ATOM 1586 O O . PHE A 1 204 ? -3.125 13.656 2.467 1 92.44 204 PHE A O 1
ATOM 1593 N N . LEU A 1 205 ? -1.645 12.047 2.795 1 94.19 205 LEU A N 1
ATOM 1594 C CA . LEU A 1 205 ? -1.118 12.078 1.434 1 94.19 205 LEU A CA 1
ATOM 1595 C C . LEU A 1 205 ? -2.152 11.562 0.438 1 94.19 205 LEU A C 1
ATOM 1597 O O . LEU A 1 205 ? -2.355 12.164 -0.619 1 94.19 205 LEU A O 1
ATOM 1601 N N . SER A 1 206 ? -2.775 10.43 0.792 1 95.5 206 SER A N 1
ATOM 1602 C CA . SER A 1 206 ? -3.777 9.852 -0.101 1 95.5 206 SER A CA 1
ATOM 1603 C C . SER A 1 206 ? -4.922 10.828 -0.349 1 95.5 206 SER A C 1
ATOM 1605 O O . SER A 1 206 ? -5.355 11.008 -1.489 1 95.5 206 SER A O 1
ATOM 1607 N N . ILE A 1 207 ? -5.375 11.523 0.653 1 93.19 207 ILE A N 1
ATOM 1608 C CA . ILE A 1 207 ? -6.496 12.445 0.552 1 93.19 207 ILE A CA 1
ATOM 1609 C C . ILE A 1 207 ? -6.078 13.68 -0.249 1 93.19 207 ILE A C 1
ATOM 1611 O O . ILE A 1 207 ? -6.805 14.117 -1.145 1 93.19 207 ILE A O 1
ATOM 1615 N N . THR A 1 208 ? -4.91 14.156 0.097 1 89.5 208 THR A N 1
ATOM 1616 C CA . THR A 1 208 ? -4.438 15.375 -0.551 1 89.5 208 THR A CA 1
ATOM 1617 C C . THR A 1 208 ? -4.133 15.125 -2.025 1 89.5 208 THR A C 1
ATOM 1619 O O . THR A 1 208 ? -4.438 15.961 -2.879 1 89.5 208 THR A O 1
ATOM 1622 N N . LEU A 1 209 ? -3.602 13.938 -2.324 1 88.31 209 LEU A N 1
ATOM 1623 C CA . LEU A 1 209 ? -3.17 13.633 -3.684 1 88.31 209 LEU A CA 1
ATOM 1624 C C . LEU A 1 209 ? -4.273 12.914 -4.457 1 88.31 209 LEU A C 1
ATOM 1626 O O . LEU A 1 209 ? -4.137 12.68 -5.66 1 88.31 209 LEU A O 1
ATOM 1630 N N . GLY A 1 210 ? -5.336 12.578 -3.828 1 89.38 210 GLY A N 1
ATOM 1631 C CA . GLY A 1 210 ? -6.406 11.844 -4.48 1 89.38 210 GLY A CA 1
ATOM 1632 C C . GLY A 1 210 ? -6.008 10.43 -4.875 1 89.38 210 GLY A C 1
ATOM 1633 O O . GLY A 1 210 ? -6.336 9.969 -5.969 1 89.38 210 GLY A O 1
ATOM 1634 N N . ARG A 1 211 ? -5.246 9.797 -4.094 1 93.75 211 ARG A N 1
ATOM 1635 C CA . ARG A 1 211 ? -4.766 8.445 -4.336 1 93.75 211 ARG A CA 1
ATOM 1636 C C . ARG A 1 211 ? -5.414 7.449 -3.379 1 93.75 211 ARG A C 1
ATOM 1638 O O . ARG A 1 211 ? -5.941 7.84 -2.334 1 93.75 211 ARG A O 1
ATOM 1645 N N . PRO A 1 212 ? -5.43 6.152 -3.754 1 96.06 212 PRO A N 1
ATOM 1646 C CA . PRO A 1 212 ? -6.016 5.152 -2.859 1 96.06 212 PRO A CA 1
ATOM 1647 C C . PRO A 1 212 ? -5.223 4.984 -1.565 1 96.06 212 PRO A C 1
ATOM 1649 O O . PRO A 1 212 ? -4.016 5.23 -1.541 1 96.06 212 PRO A O 1
ATOM 1652 N N . PHE A 1 213 ? -5.977 4.594 -0.559 1 96.94 213 PHE A N 1
ATOM 1653 C CA . PHE A 1 213 ? -5.336 4.324 0.722 1 96.94 213 PHE A CA 1
ATOM 1654 C C . PHE A 1 213 ? -4.469 3.072 0.638 1 96.94 213 PHE A C 1
ATOM 1656 O O . PHE A 1 213 ? -4.754 2.164 -0.143 1 96.94 213 PHE A O 1
ATOM 1663 N N . GLY A 1 214 ? -3.453 3.004 1.427 1 97.19 214 GLY A N 1
ATOM 1664 C CA . GLY A 1 214 ? -2.543 1.868 1.423 1 97.19 214 GLY A CA 1
ATOM 1665 C C . GLY A 1 214 ? -3.068 0.68 2.207 1 97.19 214 GLY A C 1
ATOM 1666 O O . GLY A 1 214 ? -2.584 -0.442 2.041 1 97.19 214 GLY A O 1
ATOM 1667 N N . ILE A 1 215 ? -3.957 0.909 3.039 1 97.31 215 ILE A N 1
ATOM 1668 C CA . ILE A 1 215 ? -4.59 -0.125 3.85 1 97.31 215 ILE A CA 1
ATOM 1669 C C . ILE A 1 215 ? -6.008 0.302 4.215 1 97.31 215 ILE A C 1
ATOM 1671 O O . ILE A 1 215 ? -6.254 1.473 4.512 1 97.31 215 ILE A O 1
ATOM 1675 N N . ILE A 1 216 ? -6.934 -0.569 4.168 1 96.31 216 ILE A N 1
ATOM 1676 C CA . ILE A 1 216 ? -8.297 -0.22 4.543 1 96.31 216 ILE A CA 1
ATOM 1677 C C . ILE A 1 216 ? -8.43 -0.204 6.062 1 96.31 216 ILE A C 1
ATOM 1679 O O . ILE A 1 216 ? -7.734 -0.947 6.762 1 96.31 216 ILE A O 1
ATOM 1683 N N . ASP A 1 217 ? -9.281 0.554 6.594 1 96.56 217 ASP A N 1
ATOM 1684 C CA . ASP A 1 217 ? -9.422 0.739 8.039 1 96.56 217 ASP A CA 1
ATOM 1685 C C . ASP A 1 217 ? -9.875 -0.553 8.711 1 96.56 217 ASP A C 1
ATOM 1687 O O . ASP A 1 217 ? -9.508 -0.821 9.859 1 96.56 217 ASP A O 1
ATOM 1691 N N . GLU A 1 218 ? -10.609 -1.339 8 1 94.69 218 GLU A N 1
ATOM 1692 C CA . GLU A 1 218 ? -11.148 -2.562 8.578 1 94.69 218 GLU A CA 1
ATOM 1693 C C . GLU A 1 218 ? -10.062 -3.621 8.75 1 94.69 218 GLU A C 1
ATOM 1695 O O . GLU A 1 218 ? -10.281 -4.637 9.422 1 94.69 218 GLU A O 1
ATOM 1700 N N . SER A 1 219 ? -8.953 -3.387 8.195 1 95.25 219 SER A N 1
ATOM 1701 C CA . SER A 1 219 ? -7.82 -4.285 8.375 1 95.25 219 SER A CA 1
ATOM 1702 C C . SER A 1 219 ? -6.895 -3.791 9.484 1 95.25 219 SER A C 1
ATOM 1704 O O . SER A 1 219 ? -5.754 -4.246 9.594 1 95.25 219 SER A O 1
ATOM 1706 N N . ILE A 1 220 ? -7.316 -2.811 10.266 1 96.94 220 ILE A N 1
ATOM 1707 C CA . ILE A 1 220 ? -6.52 -2.213 11.328 1 96.94 220 ILE A CA 1
ATOM 1708 C C . ILE A 1 220 ? -7.152 -2.531 12.688 1 96.94 220 ILE A C 1
ATOM 1710 O O . ILE A 1 220 ? -8.359 -2.375 12.867 1 96.94 220 ILE A O 1
ATOM 1714 N N . ARG A 1 221 ? -6.379 -3.053 13.578 1 95.81 221 ARG A N 1
ATOM 1715 C CA . ARG A 1 221 ? -6.801 -3.293 14.953 1 95.81 221 ARG A CA 1
ATOM 1716 C C . ARG A 1 221 ? -5.727 -2.842 15.945 1 95.81 221 ARG A C 1
ATOM 1718 O O . ARG A 1 221 ? -4.984 -3.666 16.469 1 95.81 221 ARG A O 1
ATOM 1725 N N . VAL A 1 222 ? -5.633 -1.585 16.109 1 97.31 222 VAL A N 1
ATOM 1726 C CA . VAL A 1 222 ? -4.629 -0.981 16.984 1 97.31 222 VAL A CA 1
ATOM 1727 C C . VAL A 1 222 ? -5.277 0.085 17.859 1 97.31 222 VAL A C 1
ATOM 1729 O O . VAL A 1 222 ? -6.004 0.95 17.359 1 97.31 222 VAL A O 1
ATOM 1732 N N . GLU A 1 223 ? -5.09 0.031 19.094 1 96.38 223 GLU A N 1
ATOM 1733 C CA . GLU A 1 223 ? -5.609 1.054 19.984 1 96.38 223 GLU A CA 1
ATOM 1734 C C . GLU A 1 223 ? -4.73 2.305 19.969 1 96.38 223 GLU A C 1
ATOM 1736 O O . GLU A 1 223 ? -3.6 2.266 19.484 1 96.38 223 GLU A O 1
ATOM 1741 N N . LEU A 1 224 ? -5.289 3.398 20.406 1 96.81 224 LEU A N 1
ATOM 1742 C CA . LEU A 1 224 ? -4.523 4.637 20.5 1 96.81 224 LEU A CA 1
ATOM 1743 C C . LEU A 1 224 ? -3.447 4.535 21.578 1 96.81 224 LEU A C 1
ATOM 1745 O O . LEU A 1 224 ? -3.625 3.83 22.578 1 96.81 224 LEU A O 1
ATOM 1749 N N . PRO A 1 225 ? -2.301 5.199 21.344 1 93.81 225 PRO A N 1
ATOM 1750 C CA . PRO A 1 225 ? -1.268 5.191 22.375 1 93.81 225 PRO A CA 1
ATOM 1751 C C . PRO A 1 225 ? -1.765 5.754 23.719 1 93.81 225 PRO A C 1
ATOM 1753 O O . PRO A 1 225 ? -2.479 6.762 23.734 1 93.81 225 PRO A O 1
ATOM 1756 N N . ASN A 1 226 ? -1.384 5.105 24.766 1 91.44 226 ASN A N 1
ATOM 1757 C CA . ASN A 1 226 ? -1.771 5.531 26.094 1 91.44 226 ASN A CA 1
ATOM 1758 C C . ASN A 1 226 ? -1.007 6.781 26.531 1 91.44 226 ASN A C 1
ATOM 1760 O O . ASN A 1 226 ? 0.221 6.762 26.625 1 91.44 226 ASN A O 1
ATOM 1764 N N . PRO A 1 227 ? -1.724 7.84 26.797 1 89.69 227 PRO A N 1
ATOM 1765 C CA . PRO A 1 227 ? -1.037 9.086 27.172 1 89.69 227 PRO A CA 1
ATOM 1766 C C . PRO A 1 227 ? -0.39 9.016 28.547 1 89.69 227 PRO A C 1
ATOM 1768 O O . PRO A 1 227 ? 0.504 9.812 28.859 1 89.69 227 PRO A O 1
ATOM 1771 N N . TRP A 1 228 ? -0.747 7.988 29.344 1 83.31 228 TRP A N 1
ATOM 1772 C CA . TRP A 1 228 ? -0.353 8.008 30.75 1 83.31 228 TRP A CA 1
ATOM 1773 C C . TRP A 1 228 ? 0.842 7.094 31 1 83.31 228 TRP A C 1
ATOM 1775 O O . TRP A 1 228 ? 1.364 7.027 32.094 1 83.31 228 TRP A O 1
ATOM 1785 N N . VAL A 1 229 ? 1.304 6.301 30.062 1 70.69 229 VAL A N 1
ATOM 1786 C CA . VAL A 1 229 ? 2.363 5.316 30.25 1 70.69 229 VAL A CA 1
ATOM 1787 C C . VAL A 1 229 ? 3.711 6.023 30.375 1 70.69 229 VAL A C 1
ATOM 1789 O O . VAL A 1 229 ? 4.598 5.562 31.094 1 70.69 229 VAL A O 1
ATOM 1792 N N . THR A 1 230 ? 4.078 6.879 29.516 1 56.66 230 THR A N 1
ATOM 1793 C CA . THR A 1 230 ? 5.41 7.457 29.656 1 56.66 230 THR A CA 1
ATOM 1794 C C . THR A 1 230 ? 5.668 7.863 31.109 1 56.66 230 THR A C 1
ATOM 1796 O O . THR A 1 230 ? 6.805 8.156 31.484 1 56.66 230 THR A O 1
ATOM 1799 N N . ILE A 1 231 ? 4.574 8.117 31.766 1 50.94 231 ILE A N 1
ATOM 1800 C CA . ILE A 1 231 ? 4.699 8.594 33.125 1 50.94 231 ILE A CA 1
ATOM 1801 C C . ILE A 1 231 ? 4.988 7.418 34.062 1 50.94 231 ILE A C 1
ATOM 1803 O O . ILE A 1 231 ? 4.129 6.562 34.281 1 50.94 231 ILE A O 1
ATOM 1807 N N . ALA A 1 232 ? 5.848 6.773 33.719 1 44.19 232 ALA A N 1
ATOM 1808 C CA . ALA A 1 232 ? 6.41 5.699 34.531 1 44.19 232 ALA A CA 1
ATOM 1809 C C . ALA A 1 232 ? 5.922 5.789 35.969 1 44.19 232 ALA A C 1
ATOM 1811 O O . ALA A 1 232 ? 5.891 4.789 36.688 1 44.19 232 ALA A O 1
ATOM 1812 N N . THR A 1 233 ? 6.281 6.926 36.656 1 44.81 233 THR A N 1
ATOM 1813 C CA . THR A 1 233 ? 6.219 6.918 38.125 1 44.81 233 THR A CA 1
ATOM 1814 C C . THR A 1 233 ? 4.77 6.949 38.594 1 44.81 233 THR A C 1
ATOM 1816 O O . THR A 1 233 ? 3.959 7.727 38.094 1 44.81 233 THR A O 1
ATOM 1819 N N . CYS A 1 234 ? 4.215 5.762 38.719 1 45.03 234 CYS A N 1
ATOM 1820 C CA . CYS A 1 234 ? 3.014 5.562 39.531 1 45.03 234 CYS A CA 1
ATOM 1821 C C . CYS A 1 234 ? 2.711 6.797 40.375 1 45.03 234 CYS A C 1
ATOM 1823 O O . CYS A 1 234 ? 2.297 6.68 41.531 1 45.03 234 CYS A O 1
ATOM 1825 N N . ARG A 1 235 ? 3.291 7.812 40 1 50.66 235 ARG A N 1
ATOM 1826 C CA . ARG A 1 235 ? 3 8.938 40.875 1 50.66 235 ARG A CA 1
ATOM 1827 C C . ARG A 1 235 ? 1.664 9.578 40.531 1 50.66 235 ARG A C 1
ATOM 1829 O O . ARG A 1 235 ? 1.271 9.609 39.375 1 50.66 235 ARG A O 1
ATOM 1836 N N . PRO A 1 236 ? 1.008 9.891 41.469 1 53.66 236 PRO A N 1
ATOM 1837 C CA . PRO A 1 236 ? -0.231 10.648 41.281 1 53.66 236 PRO A CA 1
ATOM 1838 C C . PRO A 1 236 ? -0.041 11.859 40.375 1 53.66 236 PRO A C 1
ATOM 1840 O O . PRO A 1 236 ? 1.044 12.445 40.344 1 53.66 236 PRO A O 1
ATOM 1843 N N . VAL A 1 237 ? -0.982 12.227 39.406 1 56.66 237 VAL A N 1
ATOM 1844 C CA . VAL A 1 237 ? -1.015 13.32 38.438 1 56.66 237 VAL A CA 1
ATOM 1845 C C . VAL A 1 237 ? -0.515 14.602 39.094 1 56.66 237 VAL A C 1
ATOM 1847 O O . VAL A 1 237 ? 0.203 15.391 38.469 1 56.66 237 VAL A O 1
ATOM 1850 N N . ASP A 1 238 ? -0.922 14.773 40.312 1 57.34 238 ASP A N 1
ATOM 1851 C CA . ASP A 1 238 ? -0.569 16 41.031 1 57.34 238 ASP A CA 1
ATOM 1852 C C . ASP A 1 238 ? 0.938 16.078 41.281 1 57.34 238 ASP A C 1
ATOM 1854 O O . ASP A 1 238 ? 1.475 17.172 41.5 1 57.34 238 ASP A O 1
ATOM 1858 N N . GLU A 1 239 ? 1.554 15.008 41.156 1 62.62 239 GLU A N 1
ATOM 1859 C CA . GLU A 1 239 ? 2.986 15 41.438 1 62.62 239 GLU A CA 1
ATOM 1860 C C . GLU A 1 239 ? 3.805 15.016 40.156 1 62.62 239 GLU A C 1
ATOM 1862 O O . GLU A 1 239 ? 5.035 15.008 40.219 1 62.62 239 GLU A O 1
ATOM 1867 N N . LEU A 1 240 ? 3.068 15.18 39.125 1 66.94 240 LEU A N 1
ATOM 1868 C CA . LEU A 1 240 ? 3.768 15.156 37.844 1 66.94 240 LEU A CA 1
ATOM 1869 C C . LEU A 1 240 ? 4.422 16.5 37.562 1 66.94 240 LEU A C 1
ATOM 1871 O O . LEU A 1 240 ? 3.867 17.547 37.906 1 66.94 240 LEU A O 1
ATOM 1875 N N . SER A 1 241 ? 5.68 16.547 37.125 1 77.25 241 SER A N 1
ATOM 1876 C CA . SER A 1 241 ? 6.367 17.75 36.719 1 77.25 241 SER A CA 1
ATOM 1877 C C . SER A 1 241 ? 5.629 18.438 35.562 1 77.25 241 SER A C 1
ATOM 1879 O O . SER A 1 241 ? 4.797 17.812 34.906 1 77.25 241 SER A O 1
ATOM 1881 N N . PRO A 1 242 ? 5.754 19.719 35.5 1 77.62 242 PRO A N 1
ATOM 1882 C CA . PRO A 1 242 ? 5.125 20.422 34.375 1 77.62 242 PRO A CA 1
ATOM 1883 C C . PRO A 1 242 ? 5.445 19.766 33.031 1 77.62 242 PRO A C 1
ATOM 1885 O O . PRO A 1 242 ? 4.578 19.703 32.156 1 77.62 242 PRO A O 1
ATOM 1888 N N . ASP A 1 243 ? 6.586 19.312 32.875 1 77.25 243 ASP A N 1
ATOM 1889 C CA . ASP A 1 243 ? 6.988 18.672 31.625 1 77.25 243 ASP A CA 1
ATOM 1890 C C . ASP A 1 243 ? 6.199 17.375 31.391 1 77.25 243 ASP A C 1
ATOM 1892 O O . ASP A 1 243 ? 5.859 17.047 30.266 1 77.25 243 ASP A O 1
ATOM 1896 N N . ASP A 1 244 ? 5.926 16.75 32.438 1 78.88 244 ASP A N 1
ATOM 1897 C CA . ASP A 1 244 ? 5.125 15.523 32.344 1 78.88 244 ASP A CA 1
ATOM 1898 C C . ASP A 1 244 ? 3.697 15.836 31.906 1 78.88 244 ASP A C 1
ATOM 1900 O O . ASP A 1 244 ? 3.113 15.102 31.109 1 78.88 244 ASP A O 1
ATOM 1904 N N . LYS A 1 245 ? 3.238 16.891 32.5 1 84 245 LYS A N 1
ATOM 1905 C CA . LYS A 1 245 ? 1.877 17.297 32.188 1 84 245 LYS A CA 1
ATOM 1906 C C . LYS A 1 245 ? 1.772 17.703 30.703 1 84 245 LYS A C 1
ATOM 1908 O O . LYS A 1 245 ? 0.797 17.375 30.031 1 84 245 LYS A O 1
ATOM 1913 N N . PHE A 1 246 ? 2.787 18.422 30.25 1 84.62 246 PHE A N 1
ATOM 1914 C CA . PHE A 1 246 ? 2.816 18.812 28.844 1 84.62 246 PHE A CA 1
ATOM 1915 C C . PHE A 1 246 ? 2.875 17.578 27.938 1 84.62 246 PHE A C 1
ATOM 1917 O O . PHE A 1 246 ? 2.238 17.547 26.875 1 84.62 246 PHE A O 1
ATOM 1924 N N . GLY A 1 247 ? 3.631 16.609 28.422 1 84.12 247 GLY A N 1
ATOM 1925 C CA . GLY A 1 247 ? 3.748 15.383 27.656 1 84.12 247 GLY A CA 1
ATOM 1926 C C . GLY A 1 247 ? 2.443 14.617 27.562 1 84.12 247 GLY A C 1
ATOM 1927 O O . GLY A 1 247 ? 2.1 14.109 26.484 1 84.12 247 GLY A O 1
ATOM 1928 N N . ILE A 1 248 ? 1.782 14.539 28.609 1 87.94 248 ILE A N 1
ATOM 1929 C CA . ILE A 1 248 ? 0.497 13.852 28.641 1 87.94 248 ILE A CA 1
ATOM 1930 C C . ILE A 1 248 ? -0.499 14.57 27.734 1 87.94 248 ILE A C 1
ATOM 1932 O O . ILE A 1 248 ? -1.194 13.938 26.938 1 87.94 248 ILE A O 1
ATOM 1936 N N . HIS A 1 249 ? -0.533 15.875 27.891 1 90.38 249 HIS A N 1
ATOM 1937 C CA . HIS A 1 249 ? -1.444 16.656 27.047 1 90.38 249 HIS A CA 1
ATOM 1938 C C . HIS A 1 249 ? -1.118 16.484 25.578 1 90.38 249 HIS A C 1
ATOM 1940 O O . HIS A 1 249 ? -2.023 16.375 24.75 1 90.38 249 HIS A O 1
ATOM 1946 N N . SER A 1 250 ? 0.132 16.562 25.281 1 89.62 250 SER A N 1
ATOM 1947 C CA . SER A 1 250 ? 0.56 16.422 23.906 1 89.62 250 SER A CA 1
ATOM 1948 C C . SER A 1 250 ? 0.101 15.094 23.312 1 89.62 250 SER A C 1
ATOM 1950 O O . SER A 1 250 ? -0.375 15.047 22.172 1 89.62 250 SER A O 1
ATOM 1952 N N . GLN A 1 251 ? 0.245 14.031 24.047 1 90.88 251 GLN A N 1
ATOM 1953 C CA . GLN A 1 251 ? -0.194 12.727 23.547 1 90.88 251 GLN A CA 1
ATOM 1954 C C . GLN A 1 251 ? -1.712 12.68 23.406 1 90.88 251 GLN A C 1
ATOM 1956 O O . GLN A 1 251 ? -2.227 12.086 22.453 1 90.88 251 GLN A O 1
ATOM 1961 N N . ARG A 1 252 ? -2.383 13.234 24.297 1 93.56 252 ARG A N 1
ATOM 1962 C CA . ARG A 1 252 ? -3.838 13.289 24.203 1 93.56 252 ARG A CA 1
ATOM 1963 C C . ARG A 1 252 ? -4.27 14.07 22.969 1 93.56 252 ARG A C 1
ATOM 1965 O O . ARG A 1 252 ? -5.223 13.688 22.281 1 93.56 252 ARG A O 1
ATOM 1972 N N . ALA A 1 253 ? -3.596 15.188 22.812 1 94.5 253 ALA A N 1
ATOM 1973 C CA . ALA A 1 253 ? -3.871 15.992 21.625 1 94.5 253 ALA A CA 1
ATOM 1974 C C . ALA A 1 253 ? -3.6 15.203 20.344 1 94.5 253 ALA A C 1
ATOM 1976 O O . ALA A 1 253 ? -4.391 15.242 19.406 1 94.5 253 ALA A O 1
ATOM 1977 N N . LEU A 1 254 ? -2.545 14.492 20.344 1 94.19 254 LEU A N 1
ATOM 1978 C CA . LEU A 1 254 ? -2.197 13.656 19.203 1 94.19 254 LEU A CA 1
ATOM 1979 C C . LEU A 1 254 ? -3.264 12.594 18.969 1 94.19 254 LEU A C 1
ATOM 1981 O O . LEU A 1 254 ? -3.652 12.336 17.828 1 94.19 254 LEU A O 1
ATOM 1985 N N . ASN A 1 255 ? -3.621 11.953 19.984 1 96.44 255 ASN A N 1
ATOM 1986 C CA . ASN A 1 255 ? -4.68 10.953 19.891 1 96.44 255 ASN A CA 1
ATOM 1987 C C . ASN A 1 255 ? -5.945 11.539 19.266 1 96.44 255 ASN A C 1
ATOM 1989 O O . ASN A 1 255 ? -6.625 10.875 18.484 1 96.44 255 ASN A O 1
ATOM 1993 N N . HIS A 1 256 ? -6.195 12.773 19.703 1 97.31 256 HIS A N 1
ATOM 1994 C CA . HIS A 1 256 ? -7.371 13.453 19.172 1 97.31 256 HIS A CA 1
ATOM 1995 C C . HIS A 1 256 ? -7.23 13.711 17.672 1 97.31 256 HIS A C 1
ATOM 1997 O O . HIS A 1 256 ? -8.203 13.609 16.938 1 97.31 256 HIS A O 1
ATOM 2003 N N . VAL A 1 257 ? -6.066 14.031 17.219 1 96.38 257 VAL A N 1
ATOM 2004 C CA . VAL A 1 257 ? -5.793 14.234 15.805 1 96.38 257 VAL A CA 1
ATOM 2005 C C . VAL A 1 257 ? -5.93 12.906 15.062 1 96.38 257 VAL A C 1
ATOM 2007 O O . VAL A 1 257 ? -6.465 12.859 13.953 1 96.38 257 VAL A O 1
ATOM 2010 N N . PHE A 1 258 ? -5.473 11.797 15.672 1 96.94 258 PHE A N 1
ATOM 2011 C CA . PHE A 1 258 ? -5.613 10.477 15.07 1 96.94 258 PHE A CA 1
ATOM 2012 C C . PHE A 1 258 ? -7.082 10.133 14.867 1 96.94 258 PHE A C 1
ATOM 2014 O O . PHE A 1 258 ? -7.453 9.555 13.844 1 96.94 258 PHE A O 1
ATOM 2021 N N . LYS A 1 259 ? -7.863 10.484 15.805 1 98 259 LYS A N 1
ATOM 2022 C CA . LYS A 1 259 ? -9.297 10.234 15.695 1 98 259 LYS A CA 1
ATOM 2023 C C . LYS A 1 259 ? -9.898 10.977 14.5 1 98 259 LYS A C 1
ATOM 2025 O O . LYS A 1 259 ? -10.773 10.453 13.812 1 98 259 LYS A O 1
ATOM 2030 N N . MET A 1 260 ? -9.445 12.195 14.305 1 98.06 260 MET A N 1
ATOM 2031 C CA . MET A 1 260 ? -9.922 12.945 13.148 1 98.06 260 MET A CA 1
ATOM 2032 C C . MET A 1 260 ? -9.477 12.281 11.852 1 98.06 260 MET A C 1
ATOM 2034 O O . MET A 1 260 ? -10.25 12.203 10.891 1 98.06 260 MET A O 1
ATOM 2038 N N . THR A 1 261 ? -8.258 11.82 11.836 1 97.56 261 THR A N 1
ATOM 2039 C CA . THR A 1 261 ? -7.77 11.125 10.648 1 97.56 261 THR A CA 1
ATOM 2040 C C . THR A 1 261 ? -8.656 9.93 10.312 1 97.56 261 THR A C 1
ATOM 2042 O O . THR A 1 261 ? -8.922 9.664 9.141 1 97.56 261 THR A O 1
ATOM 2045 N N . HIS A 1 262 ? -9.109 9.25 11.32 1 97.94 262 HIS A N 1
ATOM 2046 C CA . HIS A 1 262 ? -10.031 8.133 11.109 1 97.94 262 HIS A CA 1
ATOM 2047 C C . HIS A 1 262 ? -11.336 8.617 10.492 1 97.94 262 HIS A C 1
ATOM 2049 O O . HIS A 1 262 ? -11.891 7.949 9.609 1 97.94 262 HIS A O 1
ATOM 2055 N N . LEU A 1 263 ? -11.805 9.719 10.969 1 98.44 263 LEU A N 1
ATOM 2056 C CA . LEU A 1 263 ? -13.039 10.273 10.438 1 98.44 263 LEU A CA 1
ATOM 2057 C C . LEU A 1 263 ? -12.867 10.695 8.977 1 98.44 263 LEU A C 1
ATOM 2059 O O . LEU A 1 263 ? -13.734 10.422 8.141 1 98.44 263 LEU A O 1
ATOM 2063 N N . GLU A 1 264 ? -11.805 11.359 8.742 1 98 264 GLU A N 1
ATOM 2064 C CA . GLU A 1 264 ? -11.523 11.758 7.367 1 98 264 GLU A CA 1
ATOM 2065 C C . GLU A 1 264 ? -11.406 10.547 6.453 1 98 264 GLU A C 1
ATOM 2067 O O . GLU A 1 264 ? -11.852 10.578 5.305 1 98 264 GLU A O 1
ATOM 2072 N N . SER A 1 265 ? -10.75 9.508 6.945 1 97.88 265 SER A N 1
ATOM 2073 C CA . SER A 1 265 ? -10.633 8.258 6.191 1 97.88 265 SER A CA 1
ATOM 2074 C C . SER A 1 265 ? -12 7.68 5.863 1 97.88 265 SER A C 1
ATOM 2076 O O . SER A 1 265 ? -12.234 7.227 4.738 1 97.88 265 SER A O 1
ATOM 2078 N N . GLU A 1 266 ? -12.836 7.676 6.812 1 97.81 266 GLU A N 1
ATOM 2079 C CA . GLU A 1 266 ? -14.195 7.176 6.621 1 97.81 266 GLU A CA 1
ATOM 2080 C C . GLU A 1 266 ? -14.945 8.008 5.582 1 97.81 266 GLU A C 1
ATOM 2082 O O . GLU A 1 266 ? -15.633 7.457 4.719 1 97.81 266 GLU A O 1
ATOM 2087 N N . ILE A 1 267 ? -14.812 9.289 5.648 1 96.38 267 ILE A N 1
ATOM 2088 C CA . ILE A 1 267 ? -15.469 10.18 4.695 1 96.38 267 ILE A CA 1
ATOM 2089 C C . ILE A 1 267 ? -15.016 9.844 3.277 1 96.38 267 ILE A C 1
ATOM 2091 O O . ILE A 1 267 ? -15.836 9.68 2.379 1 96.38 267 ILE A O 1
ATOM 2095 N N . MET A 1 268 ? -13.75 9.75 3.111 1 95.5 268 MET A N 1
ATOM 2096 C CA . MET A 1 268 ? -13.203 9.461 1.791 1 95.5 268 MET A CA 1
ATOM 2097 C C . MET A 1 268 ? -13.672 8.102 1.293 1 95.5 268 MET A C 1
ATOM 2099 O O . MET A 1 268 ? -13.984 7.941 0.112 1 95.5 268 MET A O 1
ATOM 2103 N N . HIS A 1 269 ? -13.727 7.156 2.18 1 95 269 HIS A N 1
ATOM 2104 C CA . HIS A 1 269 ? -14.156 5.809 1.813 1 95 269 HIS A CA 1
ATOM 2105 C C . HIS A 1 269 ? -15.602 5.805 1.337 1 95 269 HIS A C 1
ATOM 2107 O O . HIS A 1 269 ? -15.914 5.227 0.293 1 95 269 HIS A O 1
ATOM 2113 N N . VAL A 1 270 ? -16.484 6.426 2.078 1 95 270 VAL A N 1
ATOM 2114 C CA . VAL A 1 270 ? -17.906 6.402 1.75 1 95 270 VAL A CA 1
ATOM 2115 C C . VAL A 1 270 ? -18.141 7.184 0.459 1 95 270 VAL A C 1
ATOM 2117 O O . VAL A 1 270 ? -18.922 6.746 -0.4 1 95 270 VAL A O 1
ATOM 2120 N N . GLN A 1 271 ? -17.469 8.305 0.335 1 91.38 271 GLN A N 1
ATOM 2121 C CA . GLN A 1 271 ? -17.609 9.062 -0.902 1 91.38 271 GLN A CA 1
ATOM 2122 C C . GLN A 1 271 ? -17.125 8.258 -2.102 1 91.38 271 GLN A C 1
ATOM 2124 O O . GLN A 1 271 ? -17.781 8.242 -3.148 1 91.38 271 GLN A O 1
ATOM 2129 N N . HIS A 1 272 ? -16.031 7.613 -1.959 1 90.38 272 HIS A N 1
ATOM 2130 C CA . HIS A 1 272 ? -15.492 6.773 -3.025 1 90.38 272 HIS A CA 1
ATOM 2131 C C . HIS A 1 272 ? -16.438 5.633 -3.359 1 90.38 272 HIS A C 1
ATOM 2133 O O . HIS A 1 272 ? -16.609 5.277 -4.531 1 90.38 272 HIS A O 1
ATOM 2139 N N . SER A 1 273 ? -17.047 5.035 -2.375 1 91.75 273 SER A N 1
ATOM 2140 C CA . SER A 1 273 ? -17.922 3.885 -2.568 1 91.75 273 SER A CA 1
ATOM 2141 C C . SER A 1 273 ? -19.141 4.258 -3.4 1 91.75 273 SER A C 1
ATOM 2143 O O . SER A 1 273 ? -19.75 3.396 -4.039 1 91.75 273 SER A O 1
ATOM 2145 N N . GLN A 1 274 ? -19.453 5.543 -3.395 1 88.56 274 GLN A N 1
ATOM 2146 C CA . GLN A 1 274 ? -20.609 5.984 -4.152 1 88.56 274 GLN A CA 1
ATOM 2147 C C . GLN A 1 274 ? -20.391 5.84 -5.652 1 88.56 274 GLN A C 1
ATOM 2149 O O . GLN A 1 274 ? -21.344 5.762 -6.43 1 88.56 274 GLN A O 1
ATOM 2154 N N . SER A 1 275 ? -19.172 5.777 -6.066 1 86 275 SER A N 1
ATOM 2155 C CA . SER A 1 275 ? -18.828 5.672 -7.484 1 86 275 SER A CA 1
ATOM 2156 C C . SER A 1 275 ? -18.672 4.215 -7.906 1 86 275 SER A C 1
ATOM 2158 O O . SER A 1 275 ? -18.469 3.926 -9.086 1 86 275 SER A O 1
ATOM 2160 N N . TRP A 1 276 ? -18.797 3.328 -6.941 1 89.06 276 TRP A N 1
ATOM 2161 C CA . TRP A 1 276 ? -18.594 1.918 -7.254 1 89.06 276 TRP A CA 1
ATOM 2162 C C . TRP A 1 276 ? -19.734 1.371 -8.086 1 89.06 276 TRP A C 1
ATOM 2164 O O . TRP A 1 276 ? -20.891 1.802 -7.934 1 89.06 276 TRP A O 1
ATOM 2174 N N . SER A 1 277 ? -19.422 0.459 -8.992 1 88.62 277 SER A N 1
ATOM 2175 C CA . SER A 1 277 ? -20.484 -0.314 -9.633 1 88.62 277 SER A CA 1
ATOM 2176 C C . SER A 1 277 ? -21.188 -1.229 -8.633 1 88.62 277 SER A C 1
ATOM 2178 O O . SER A 1 277 ? -20.578 -1.652 -7.645 1 88.62 277 SER A O 1
ATOM 2180 N N . VAL A 1 278 ? -22.406 -1.469 -8.836 1 88.44 278 VAL A N 1
ATOM 2181 C CA . VAL A 1 278 ? -23.172 -2.299 -7.91 1 88.44 278 VAL A CA 1
ATOM 2182 C C . VAL A 1 278 ? -22.703 -3.748 -8 1 88.44 278 VAL A C 1
ATOM 2184 O O . VAL A 1 278 ? -22.766 -4.367 -9.062 1 88.44 278 VAL A O 1
ATOM 2187 N N . LYS A 1 279 ? -22.156 -4.262 -6.949 1 92.75 279 LYS A N 1
ATOM 2188 C CA . LYS A 1 279 ? -21.688 -5.645 -6.836 1 92.75 279 LYS A CA 1
ATOM 2189 C C . LYS A 1 279 ? -22.078 -6.234 -5.48 1 92.75 279 LYS A C 1
ATOM 2191 O O . LYS A 1 279 ? -22.062 -5.539 -4.465 1 92.75 279 LYS A O 1
ATOM 2196 N N . ILE A 1 280 ? -22.328 -7.457 -5.492 1 94.38 280 ILE A N 1
ATOM 2197 C CA . ILE A 1 280 ? -22.703 -8.141 -4.258 1 94.38 280 ILE A CA 1
ATOM 2198 C C . ILE A 1 280 ? -21.531 -8.109 -3.281 1 94.38 280 ILE A C 1
ATOM 2200 O O . ILE A 1 280 ? -21.719 -7.914 -2.078 1 94.38 280 ILE A O 1
ATOM 2204 N N . ALA A 1 281 ? -20.344 -8.273 -3.795 1 94.38 281 ALA A N 1
ATOM 2205 C CA . ALA A 1 281 ? -19.141 -8.406 -2.986 1 94.38 281 ALA A CA 1
ATOM 2206 C C . ALA A 1 281 ? -18.766 -7.078 -2.332 1 94.38 281 ALA A C 1
ATOM 2208 O O . ALA A 1 281 ? -18.109 -7.059 -1.293 1 94.38 281 ALA A O 1
ATOM 2209 N N . TYR A 1 282 ? -19.219 -5.953 -2.949 1 93.81 282 TYR A N 1
ATOM 2210 C CA . TYR A 1 282 ? -18.828 -4.629 -2.475 1 93.81 282 TYR A CA 1
ATOM 2211 C C . TYR A 1 282 ? -20.047 -3.734 -2.291 1 93.81 282 TYR A C 1
ATOM 2213 O O . TYR A 1 282 ? -20.234 -2.76 -3.025 1 93.81 282 TYR A O 1
ATOM 2221 N N . PRO A 1 283 ? -20.734 -4 -1.299 1 93.81 283 PRO A N 1
ATOM 2222 C CA . PRO A 1 283 ? -21.922 -3.164 -1.073 1 93.81 283 PRO A CA 1
ATOM 2223 C C . PRO A 1 283 ? -21.562 -1.72 -0.733 1 93.81 283 PRO A C 1
ATOM 2225 O O . PRO A 1 283 ? -20.547 -1.469 -0.068 1 93.81 283 PRO A O 1
ATOM 2228 N N . ARG A 1 284 ? -22.422 -0.814 -1.147 1 91.75 284 ARG A N 1
ATOM 2229 C CA . ARG A 1 284 ? -22.234 0.61 -0.897 1 91.75 284 ARG A CA 1
ATOM 2230 C C . ARG A 1 284 ? -22.922 1.041 0.388 1 91.75 284 ARG A C 1
ATOM 2232 O O . ARG A 1 284 ? -23.969 0.494 0.748 1 91.75 284 ARG A O 1
ATOM 2239 N N . ALA A 1 285 ? -22.312 1.965 0.98 1 92.38 285 ALA A N 1
ATOM 2240 C CA . ALA A 1 285 ? -22.953 2.541 2.162 1 92.38 285 ALA A CA 1
ATOM 2241 C C . ALA A 1 285 ? -24.125 3.428 1.772 1 92.38 285 ALA A C 1
ATOM 2243 O O . ALA A 1 285 ? -24.094 4.113 0.75 1 92.38 285 ALA A O 1
ATOM 2244 N N . ASN A 1 286 ? -25.188 3.303 2.559 1 92.31 286 ASN A N 1
ATOM 2245 C CA . ASN A 1 286 ? -26.281 4.258 2.396 1 92.31 286 ASN A CA 1
ATOM 2246 C C . ASN A 1 286 ? -25.859 5.672 2.773 1 92.31 286 ASN A C 1
ATOM 2248 O O . ASN A 1 286 ? -25.703 5.992 3.955 1 92.31 286 ASN A O 1
ATOM 2252 N N . TYR A 1 287 ? -25.719 6.5 1.88 1 91.62 287 TYR A N 1
ATOM 2253 C CA . TYR A 1 287 ? -25.094 7.809 2.062 1 91.62 287 TYR A CA 1
ATOM 2254 C C . TYR A 1 287 ? -25.922 8.68 3.002 1 91.62 287 TYR A C 1
ATOM 2256 O O . TYR A 1 287 ? -25.375 9.344 3.887 1 91.62 287 TYR A O 1
ATOM 2264 N N . ALA A 1 288 ? -27.203 8.758 2.799 1 91 288 ALA A N 1
ATOM 2265 C CA . ALA A 1 288 ? -28.078 9.609 3.6 1 91 288 ALA A CA 1
ATOM 2266 C C . ALA A 1 288 ? -28.047 9.203 5.07 1 91 288 ALA A C 1
ATOM 2268 O O . ALA A 1 288 ? -27.938 10.062 5.953 1 91 288 ALA A O 1
ATOM 2269 N N . VAL A 1 289 ? -28.109 7.902 5.27 1 94.81 289 VAL A N 1
ATOM 2270 C CA . VAL A 1 289 ? -28.078 7.406 6.641 1 94.81 289 VAL A CA 1
ATOM 2271 C C . VAL A 1 289 ? -26.703 7.676 7.254 1 94.81 289 VAL A C 1
ATOM 2273 O O . VAL A 1 289 ? -26.594 8.07 8.422 1 94.81 289 VAL A O 1
ATOM 2276 N N . TRP A 1 290 ? -25.703 7.48 6.453 1 96.06 290 TRP A N 1
ATOM 2277 C CA . TRP A 1 290 ? -24.344 7.68 6.918 1 96.06 290 TRP A CA 1
ATOM 2278 C C . TRP A 1 290 ? -24.078 9.148 7.234 1 96.06 290 TRP A C 1
ATOM 2280 O O . TRP A 1 290 ? -23.391 9.469 8.211 1 96.06 290 TRP A O 1
ATOM 2290 N N . LEU A 1 291 ? -24.594 10.102 6.445 1 93.81 291 LEU A N 1
ATOM 2291 C CA . LEU A 1 291 ? -24.422 11.531 6.664 1 93.81 291 LEU A CA 1
ATOM 2292 C C . LEU A 1 291 ? -25 11.953 8.016 1 93.81 291 LEU A C 1
ATOM 2294 O O . LEU A 1 291 ? -24.438 12.82 8.688 1 93.81 291 LEU A O 1
ATOM 2298 N N . GLN A 1 292 ? -26 11.32 8.43 1 95 292 GLN A N 1
ATOM 2299 C CA . GLN A 1 292 ? -26.641 11.609 9.711 1 95 292 GLN A CA 1
ATOM 2300 C C . GLN A 1 292 ? -25.797 11.07 10.875 1 95 292 GLN A C 1
ATOM 2302 O O . GLN A 1 292 ? -25.938 11.531 12.008 1 95 292 GLN A O 1
ATOM 2307 N N . ASP A 1 293 ? -25.031 10.133 10.523 1 96.94 293 ASP A N 1
ATOM 2308 C CA . ASP A 1 293 ? -24.203 9.516 11.555 1 96.94 293 ASP A CA 1
ATOM 2309 C C . ASP A 1 293 ? -22.891 10.273 11.727 1 96.94 293 ASP A C 1
ATOM 2311 O O . ASP A 1 293 ? -22.438 10.5 12.852 1 96.94 293 ASP A O 1
ATOM 2315 N N . ILE A 1 294 ? -22.25 10.664 10.641 1 97.62 294 ILE A N 1
ATOM 2316 C CA . ILE A 1 294 ? -20.906 11.234 10.68 1 97.62 294 ILE A CA 1
ATOM 2317 C C . ILE A 1 294 ? -20.969 12.68 11.18 1 97.62 294 ILE A C 1
ATOM 2319 O O . ILE A 1 294 ? -20.031 13.164 11.812 1 97.62 294 ILE A O 1
ATOM 2323 N N . GLY A 1 295 ? -22.047 13.414 10.945 1 95.94 295 GLY A N 1
ATOM 2324 C CA . GLY A 1 295 ? -22.188 14.805 11.344 1 95.94 295 GLY A CA 1
ATOM 2325 C C . GLY A 1 295 ? -22 15.016 12.836 1 95.94 295 GLY A C 1
ATOM 2326 O O . GLY A 1 295 ? -21.094 15.719 13.258 1 95.94 295 GLY A O 1
ATOM 2327 N N . PRO A 1 296 ? -22.812 14.312 13.594 1 97.5 296 PRO A N 1
ATOM 2328 C CA . PRO A 1 296 ? -22.672 14.438 15.047 1 97.5 296 PRO A CA 1
ATOM 2329 C C . PRO A 1 296 ? -21.312 13.984 15.555 1 97.5 296 PRO A C 1
ATOM 2331 O O . PRO A 1 296 ? -20.797 14.539 16.531 1 97.5 296 PRO A O 1
ATOM 2334 N N . ARG A 1 297 ? -20.734 13.016 14.938 1 98.25 297 ARG A N 1
ATOM 2335 C CA . ARG A 1 297 ? -19.406 12.539 15.359 1 98.25 297 ARG A CA 1
ATOM 2336 C C . ARG A 1 297 ? -18.344 13.594 15.117 1 98.25 297 ARG A C 1
ATOM 2338 O O . ARG A 1 297 ? -17.422 13.758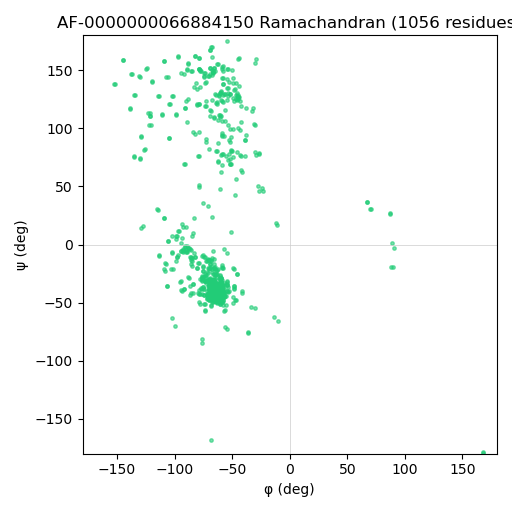 15.922 1 98.25 297 ARG A O 1
ATOM 2345 N N . LEU A 1 298 ? -18.438 14.328 14.016 1 98.5 298 LEU A N 1
ATOM 2346 C CA . LEU A 1 298 ? -17.531 15.438 13.742 1 98.5 298 LEU A CA 1
ATOM 2347 C C . LEU A 1 298 ? -17.703 16.547 14.766 1 98.5 298 LEU A C 1
ATOM 2349 O O . LEU A 1 298 ? -16.719 17.109 15.258 1 98.5 298 LEU A O 1
ATOM 2353 N N . GLN A 1 299 ? -18.906 16.828 15.109 1 98.19 299 GLN A N 1
ATOM 2354 C CA . GLN A 1 299 ? -19.172 17.859 16.109 1 98.19 299 GLN A CA 1
ATOM 2355 C C . GLN A 1 299 ? -18.656 17.453 17.469 1 98.19 299 GLN A C 1
ATOM 2357 O O . GLN A 1 299 ? -18.141 18.281 18.219 1 98.19 299 GLN A O 1
ATOM 2362 N N . GLU A 1 300 ? -18.844 16.188 17.75 1 98.38 300 GLU A N 1
ATOM 2363 C CA . GLU A 1 300 ? -18.312 15.672 19.016 1 98.38 300 GLU A CA 1
ATOM 2364 C C . GLU A 1 300 ? -16.797 15.82 19.062 1 98.38 300 GLU A C 1
ATOM 2366 O O . GLU A 1 300 ? -16.234 16.156 20.109 1 98.38 300 GLU A O 1
ATOM 2371 N N . TRP A 1 301 ? -16.188 15.508 18 1 98.62 301 TRP A N 1
ATOM 2372 C CA . TRP A 1 301 ? -14.734 15.688 17.938 1 98.62 301 TRP A CA 1
ATOM 2373 C C . TRP A 1 301 ? -14.344 17.125 18.266 1 98.62 301 TRP A C 1
ATOM 2375 O O . TRP A 1 301 ? -13.406 17.359 19.016 1 98.62 301 TRP A O 1
ATOM 2385 N N . TYR A 1 302 ? -15.016 18.125 17.734 1 98.5 302 TYR A N 1
ATOM 2386 C CA . TYR A 1 302 ? -14.688 19.531 17.922 1 98.5 302 TYR A CA 1
ATOM 2387 C C . TYR A 1 302 ? -14.914 19.938 19.375 1 98.5 302 TYR A C 1
ATOM 2389 O O . TYR A 1 302 ? -14.133 20.703 19.938 1 98.5 302 TYR A O 1
ATOM 2397 N N . THR A 1 303 ? -15.969 19.406 19.984 1 97.94 303 THR A N 1
ATOM 2398 C CA . THR A 1 303 ? -16.344 19.812 21.328 1 97.94 303 THR A CA 1
ATOM 2399 C C . THR A 1 303 ? -15.469 19.141 22.375 1 97.94 303 THR A C 1
ATOM 2401 O O . THR A 1 303 ? -15.406 19.578 23.516 1 97.94 303 THR A O 1
ATOM 2404 N N . THR A 1 304 ? -14.766 18.078 21.938 1 98.12 304 THR A N 1
ATOM 2405 C CA . THR A 1 304 ? -13.953 17.344 22.906 1 98.12 304 THR A CA 1
ATOM 2406 C C . THR A 1 304 ? -12.469 17.578 22.672 1 98.12 304 THR A C 1
ATOM 2408 O O . THR A 1 304 ? -11.633 16.766 23.047 1 98.12 304 THR A O 1
ATOM 2411 N N . ILE A 1 305 ? -12.164 18.688 22.016 1 98 305 ILE A N 1
ATOM 2412 C CA . ILE A 1 305 ? -10.773 19.062 21.828 1 98 305 ILE A CA 1
ATOM 2413 C C . ILE A 1 305 ? -10.109 19.266 23.203 1 98 305 ILE A C 1
ATOM 2415 O O . ILE A 1 305 ? -10.68 19.891 24.094 1 98 305 ILE A O 1
ATOM 2419 N N . PRO A 1 306 ? -8.961 18.641 23.391 1 95.75 306 PRO A N 1
ATOM 2420 C CA . PRO A 1 306 ? -8.273 18.859 24.656 1 95.75 306 PRO A CA 1
ATOM 2421 C C . PRO A 1 306 ? -8.055 20.328 24.969 1 95.75 306 PRO A C 1
ATOM 2423 O O . PRO A 1 306 ? -7.863 21.141 24.047 1 95.75 306 PRO A O 1
ATOM 2426 N N . GLU A 1 307 ? -8.008 20.625 26.234 1 96.19 307 GLU A N 1
ATOM 2427 C CA . GLU A 1 307 ? -7.895 22.016 26.656 1 96.19 307 GLU A CA 1
ATOM 2428 C C . GLU A 1 307 ? -6.633 22.656 26.094 1 96.19 307 GLU A C 1
ATOM 2430 O O . GLU A 1 307 ? -5.52 22.25 26.422 1 96.19 307 GLU A O 1
ATOM 2435 N N . ILE A 1 308 ? -6.836 23.703 25.406 1 94.12 308 ILE A N 1
ATOM 2436 C CA . ILE A 1 308 ? -5.766 24.359 24.656 1 94.12 308 ILE A CA 1
ATOM 2437 C C . ILE A 1 308 ? -4.793 25.016 25.625 1 94.12 308 ILE A C 1
ATOM 2439 O O . ILE A 1 308 ? -3.59 25.078 25.375 1 94.12 308 ILE A O 1
ATOM 2443 N N . ASN A 1 309 ? -5.289 25.469 26.766 1 92.75 309 ASN A N 1
ATOM 2444 C CA . ASN A 1 309 ? -4.48 26.188 27.734 1 92.75 309 ASN A CA 1
ATOM 2445 C C . ASN A 1 309 ? -3.514 25.266 28.469 1 92.75 309 ASN A C 1
ATOM 2447 O O . ASN A 1 309 ? -2.561 25.719 29.094 1 92.75 309 ASN A O 1
ATOM 2451 N N . LYS A 1 310 ? -3.74 23.984 28.359 1 91.56 310 LYS A N 1
ATOM 2452 C CA . LYS A 1 310 ? -2.877 23.031 29.031 1 91.56 310 LYS A CA 1
ATOM 2453 C C . LYS A 1 310 ? -1.74 22.578 28.109 1 91.56 310 LYS A C 1
ATOM 2455 O O . LYS A 1 310 ? -0.851 21.828 28.547 1 91.56 310 LYS A O 1
ATOM 2460 N N . ALA A 1 311 ? -1.78 22.984 26.875 1 90.56 311 ALA A N 1
ATOM 2461 C CA . ALA A 1 311 ? -0.707 22.656 25.938 1 90.56 311 ALA A CA 1
ATOM 2462 C C . ALA A 1 311 ? 0.513 23.547 26.172 1 90.56 311 ALA A C 1
ATOM 2464 O O . ALA A 1 311 ? 0.397 24.641 26.75 1 90.56 311 ALA A O 1
ATOM 2465 N N . HIS A 1 312 ? 1.681 23.031 25.875 1 87.44 312 HIS A N 1
ATOM 2466 C CA . HIS A 1 312 ? 2.859 23.891 25.875 1 87.44 312 HIS A CA 1
ATOM 2467 C C . HIS A 1 312 ? 2.656 25.109 25 1 87.44 312 HIS A C 1
ATOM 2469 O O . HIS A 1 312 ? 2.158 25 23.875 1 87.44 312 HIS A O 1
ATOM 2475 N N . PRO A 1 313 ? 2.994 26.234 25.438 1 85.44 313 PRO A N 1
ATOM 2476 C CA . PRO A 1 313 ? 2.684 27.484 24.734 1 85.44 313 PRO A CA 1
ATOM 2477 C C . PRO A 1 313 ? 3.291 27.547 23.328 1 85.44 313 PRO A C 1
ATOM 2479 O O . PRO A 1 313 ? 2.746 28.203 22.438 1 85.44 313 PRO A O 1
ATOM 2482 N N . LEU A 1 314 ? 4.34 26.906 23.141 1 82.38 314 LEU A N 1
ATOM 2483 C CA . LEU A 1 314 ? 4.996 26.953 21.844 1 82.38 314 LEU A CA 1
ATOM 2484 C C . LEU A 1 314 ? 4.469 25.859 20.922 1 82.38 314 LEU A C 1
ATOM 2486 O O . LEU A 1 314 ? 4.785 25.844 19.719 1 82.38 314 LEU A O 1
ATOM 2490 N N . SER A 1 315 ? 3.666 25.016 21.453 1 86.12 315 SER A N 1
ATOM 2491 C CA . SER A 1 315 ? 3.121 23.922 20.656 1 86.12 315 SER A CA 1
ATOM 2492 C C . SER A 1 315 ? 1.997 24.406 19.75 1 86.12 315 SER A C 1
ATOM 2494 O O . SER A 1 315 ? 1.28 25.344 20.078 1 86.12 315 SER A O 1
ATOM 2496 N N . ILE A 1 316 ? 1.846 23.781 18.625 1 87.62 316 ILE A N 1
ATOM 2497 C CA . ILE A 1 316 ? 0.764 24.109 17.703 1 87.62 316 ILE A CA 1
ATOM 2498 C C . ILE A 1 316 ? -0.58 23.766 18.344 1 87.62 316 ILE A C 1
ATOM 2500 O O . ILE A 1 316 ? -1.609 24.344 17.984 1 87.62 316 ILE A O 1
ATOM 2504 N N . PHE A 1 317 ? -0.578 22.906 19.344 1 91.12 317 PHE A N 1
ATOM 2505 C CA . PHE A 1 317 ? -1.802 22.453 20 1 91.12 317 PHE A CA 1
ATOM 2506 C C . PHE A 1 317 ? -2.342 23.547 20.938 1 91.12 317 PHE A C 1
ATOM 2508 O O . PHE A 1 317 ? -3.482 23.453 21.391 1 91.12 317 PHE A O 1
ATOM 2515 N N . ALA A 1 318 ? -1.527 24.547 21.125 1 91.81 318 ALA A N 1
ATOM 2516 C CA . ALA A 1 318 ? -1.957 25.672 21.953 1 91.81 318 ALA A CA 1
ATOM 2517 C C . ALA A 1 318 ? -2.707 26.703 21.125 1 91.81 318 ALA A C 1
ATOM 2519 O O . ALA A 1 318 ? -3.232 27.672 21.672 1 91.81 318 ALA A O 1
ATOM 2520 N N . CYS A 1 319 ? -2.793 26.469 19.875 1 91.88 319 CYS A N 1
ATOM 2521 C CA . CYS A 1 319 ? -3.418 27.422 18.969 1 91.88 319 CYS A CA 1
ATOM 2522 C C . CYS A 1 319 ? -4.809 26.953 18.547 1 91.88 319 CYS A C 1
ATOM 2524 O O . CYS A 1 319 ? -4.941 25.938 17.859 1 91.88 319 CYS A O 1
ATOM 2526 N N . GLN A 1 320 ? -5.77 27.766 18.844 1 95.62 320 GLN A N 1
ATOM 2527 C CA . GLN A 1 320 ? -7.137 27.422 18.453 1 95.62 320 GLN A CA 1
ATOM 2528 C C . GLN A 1 320 ? -7.285 27.344 16.938 1 95.62 320 GLN A C 1
ATOM 2530 O O . GLN A 1 320 ? -8.047 26.531 16.422 1 95.62 320 GLN A O 1
ATOM 2535 N N . ALA A 1 321 ? -6.551 28.188 16.25 1 96.06 321 ALA A N 1
ATOM 2536 C CA . ALA A 1 321 ? -6.633 28.234 14.789 1 96.06 321 ALA A CA 1
ATOM 2537 C C . ALA A 1 321 ? -6.262 26.875 14.18 1 96.06 321 ALA A C 1
ATOM 2539 O O . ALA A 1 321 ? -6.801 26.484 13.141 1 96.06 321 ALA A O 1
ATOM 2540 N N . TYR A 1 322 ? -5.375 26.172 14.836 1 94.69 322 TYR A N 1
ATOM 2541 C CA . TYR A 1 322 ? -4.973 24.859 14.352 1 94.69 322 TYR A CA 1
ATOM 2542 C C . TYR A 1 322 ? -6.145 23.891 14.391 1 94.69 322 TYR A C 1
ATOM 2544 O O . TYR A 1 322 ? -6.426 23.203 13.398 1 94.69 322 TYR A O 1
ATOM 2552 N N . TRP A 1 323 ? -6.816 23.844 15.461 1 96.88 323 TRP A N 1
ATOM 2553 C CA . TRP A 1 323 ? -7.938 22.922 15.656 1 96.88 323 TRP A CA 1
ATOM 2554 C C . TRP A 1 323 ? -9.102 23.297 14.742 1 96.88 323 TRP A C 1
ATOM 2556 O O . TRP A 1 323 ? -9.766 22.406 14.188 1 96.88 323 TRP A O 1
ATOM 2566 N N . ASP A 1 324 ? -9.273 24.562 14.562 1 97.94 324 ASP A N 1
ATOM 2567 C CA . ASP A 1 324 ? -10.297 25.031 13.633 1 97.94 324 ASP A CA 1
ATOM 2568 C C . ASP A 1 324 ? -9.992 24.562 12.203 1 97.94 324 ASP A C 1
ATOM 2570 O O . ASP A 1 324 ? -10.898 24.188 11.461 1 97.94 324 ASP A O 1
ATOM 2574 N N . THR A 1 325 ? -8.766 24.688 11.859 1 97.06 325 THR A N 1
ATOM 2575 C CA . THR A 1 325 ? -8.367 24.266 10.516 1 97.06 325 THR A CA 1
ATOM 2576 C C . THR A 1 325 ? -8.617 22.781 10.312 1 97.06 325 THR A C 1
ATOM 2578 O O . THR A 1 325 ? -9.141 22.375 9.273 1 97.06 325 THR A O 1
ATOM 2581 N N . VAL A 1 326 ? -8.266 21.984 11.305 1 96.81 326 VAL A N 1
ATOM 2582 C CA . VAL A 1 326 ? -8.438 20.531 11.219 1 96.81 326 VAL A CA 1
ATOM 2583 C C . VAL A 1 326 ? -9.922 20.203 11.078 1 96.81 326 VAL A C 1
ATOM 2585 O O . VAL A 1 326 ? -10.312 19.422 10.211 1 96.81 326 VAL A O 1
ATOM 2588 N N . TYR A 1 327 ? -10.711 20.844 11.914 1 98.44 327 TYR A N 1
ATOM 2589 C CA . TYR A 1 327 ? -12.141 20.578 11.93 1 98.44 327 TYR A CA 1
ATOM 2590 C C . TYR A 1 327 ? -12.797 21.031 10.633 1 98.44 327 TYR A C 1
ATOM 2592 O O . TYR A 1 327 ? -13.547 20.281 10.008 1 98.44 327 TYR A O 1
ATOM 2600 N N . ASN A 1 328 ? -12.539 22.219 10.211 1 98.25 328 ASN A N 1
ATOM 2601 C CA . ASN A 1 328 ? -13.195 22.766 9.031 1 98.25 328 ASN A CA 1
ATOM 2602 C C . ASN A 1 328 ? -12.703 22.078 7.754 1 98.25 328 ASN A C 1
ATOM 2604 O O . ASN A 1 328 ? -13.445 21.984 6.773 1 98.25 328 ASN A O 1
ATOM 2608 N N . ASN A 1 329 ? -11.508 21.656 7.781 1 97.12 329 ASN A N 1
ATOM 2609 C CA . ASN A 1 329 ? -11.047 20.859 6.645 1 97.12 329 ASN A CA 1
ATOM 2610 C C . ASN A 1 329 ? -11.867 19.578 6.484 1 97.12 329 ASN A C 1
ATOM 2612 O O . ASN A 1 329 ? -12.164 19.172 5.359 1 97.12 329 ASN A O 1
ATOM 2616 N N . ALA A 1 330 ? -12.156 18.906 7.559 1 97.81 330 ALA A N 1
ATOM 2617 C CA . ALA A 1 330 ? -12.977 17.703 7.512 1 97.81 330 ALA A CA 1
ATOM 2618 C C . ALA A 1 330 ? -14.383 18.016 7.008 1 97.81 330 ALA A C 1
ATOM 2620 O O . ALA A 1 330 ? -14.961 17.234 6.246 1 97.81 330 ALA A O 1
ATOM 2621 N N . LEU A 1 331 ? -14.883 19.141 7.43 1 97.31 331 LEU A N 1
ATOM 2622 C CA . LEU A 1 331 ? -16.203 19.547 6.957 1 97.31 331 LEU A CA 1
ATOM 2623 C C . LEU A 1 331 ? -16.172 19.812 5.453 1 97.31 331 LEU A C 1
ATOM 2625 O O . LEU A 1 331 ? -17.109 19.453 4.742 1 97.31 331 LEU A O 1
ATOM 2629 N N . LEU A 1 332 ? -15.164 20.469 5.086 1 94.75 332 LEU A N 1
ATOM 2630 C CA . LEU A 1 332 ? -15.031 20.734 3.656 1 94.75 332 LEU A CA 1
ATOM 2631 C C . LEU A 1 332 ? -14.914 19.422 2.871 1 94.75 332 LEU A C 1
ATOM 2633 O O . LEU A 1 332 ? -15.508 19.297 1.796 1 94.75 332 LEU A O 1
ATOM 2637 N N . LEU A 1 333 ? -14.18 18.516 3.375 1 93.38 333 LEU A N 1
ATOM 2638 C CA . LEU A 1 333 ? -14.031 17.203 2.74 1 93.38 333 LEU A CA 1
ATOM 2639 C C . LEU A 1 333 ? -15.391 16.516 2.605 1 93.38 333 LEU A C 1
ATOM 2641 O O . LEU A 1 333 ? -15.656 15.859 1.597 1 93.38 333 LEU A O 1
ATOM 2645 N N . LEU A 1 334 ? -16.188 16.672 3.584 1 94.38 334 LEU A N 1
ATOM 2646 C CA . LEU A 1 334 ? -17.484 16 3.645 1 94.38 334 LEU A CA 1
ATOM 2647 C C . LEU A 1 334 ? -18.484 16.656 2.697 1 94.38 334 LEU A C 1
ATOM 2649 O O . LEU A 1 334 ? -19.234 15.961 2.012 1 94.38 334 LEU A O 1
ATOM 2653 N N . HIS A 1 335 ? -18.406 17.984 2.578 1 91.94 335 HIS A N 1
ATOM 2654 C CA . HIS A 1 335 ? -19.547 18.672 1.971 1 91.94 335 HIS A CA 1
ATOM 2655 C C . HIS A 1 335 ? -19.156 19.297 0.634 1 91.94 335 HIS A C 1
ATOM 2657 O O . HIS A 1 335 ? -20.031 19.734 -0.123 1 91.94 335 HIS A O 1
ATOM 2663 N N . ARG A 1 336 ? -17.969 19.266 0.406 1 84 336 ARG A N 1
ATOM 2664 C CA . ARG A 1 336 ? -17.578 19.875 -0.864 1 84 336 ARG A CA 1
ATOM 2665 C C . ARG A 1 336 ? -18.109 19.062 -2.041 1 84 336 ARG A C 1
ATOM 2667 O O . ARG A 1 336 ? -18.281 17.844 -1.939 1 84 336 ARG A O 1
ATOM 2674 N N . PRO A 1 337 ? -18.359 19.781 -3.086 1 76.25 337 PRO A N 1
ATOM 2675 C CA . PRO A 1 337 ? -18.844 19.078 -4.27 1 76.25 337 PRO A CA 1
ATOM 2676 C C . PRO A 1 337 ? -17.812 18.094 -4.836 1 76.25 337 PRO A C 1
ATOM 2678 O O . PRO A 1 337 ? -16.625 18.391 -4.84 1 76.25 337 PRO A O 1
ATOM 2681 N N . ASN A 1 338 ? -18.281 16.906 -5.023 1 70.31 338 ASN A N 1
ATOM 2682 C CA . ASN A 1 338 ? -17.422 15.898 -5.625 1 70.31 338 ASN A CA 1
ATOM 2683 C C . ASN A 1 338 ? -18.109 15.188 -6.785 1 70.31 338 ASN A C 1
ATOM 2685 O O . ASN A 1 338 ? -19.344 15.227 -6.902 1 70.31 338 ASN A O 1
ATOM 2689 N N . SER A 1 339 ? -17.297 14.898 -7.742 1 55.69 339 SER A N 1
ATOM 2690 C CA . SER A 1 339 ? -17.812 14.281 -8.961 1 55.69 339 SER A CA 1
ATOM 2691 C C . SER A 1 339 ? -18.719 13.102 -8.648 1 55.69 339 SER A C 1
ATOM 2693 O O . SER A 1 339 ? -19.547 12.711 -9.469 1 55.69 339 SER A O 1
ATOM 2695 N N . MET A 1 340 ? -18.531 12.656 -7.547 1 54.03 340 MET A N 1
ATOM 2696 C CA . MET A 1 340 ? -19.234 11.414 -7.23 1 54.03 340 MET A CA 1
ATOM 2697 C C . MET A 1 340 ? -20.625 11.703 -6.68 1 54.03 340 MET A C 1
ATOM 2699 O O . MET A 1 340 ? -21.516 10.859 -6.758 1 54.03 340 MET A O 1
ATOM 2703 N N . VAL A 1 341 ? -20.734 12.922 -6.02 1 53.84 341 VAL A N 1
ATOM 2704 C CA . VAL A 1 341 ? -22.031 13.289 -5.438 1 53.84 341 VAL A CA 1
ATOM 2705 C C . VAL A 1 341 ? -22.703 14.344 -6.305 1 53.84 341 VAL A C 1
ATOM 2707 O O . VAL A 1 341 ? -22.188 15.461 -6.457 1 53.84 341 VAL A O 1
ATOM 2710 N N . SER A 1 342 ? -23.516 13.992 -7.266 1 53.31 342 SER A N 1
ATOM 2711 C CA . SER A 1 342 ? -24.203 14.773 -8.289 1 53.31 342 SER A CA 1
ATOM 2712 C C . SER A 1 342 ? -24.859 16.016 -7.691 1 53.31 342 SER A C 1
ATOM 2714 O O . SER A 1 342 ? -24.859 17.078 -8.297 1 53.31 342 SER A O 1
ATOM 2716 N N . GLN A 1 343 ? -25.578 15.797 -6.574 1 60.31 343 GLN A N 1
ATOM 2717 C CA . GLN A 1 343 ? -26.391 16.938 -6.141 1 60.31 343 GLN A CA 1
ATOM 2718 C C . GLN A 1 343 ? -26.031 17.359 -4.723 1 60.31 343 GLN A C 1
ATOM 2720 O O . GLN A 1 343 ? -26.25 16.609 -3.768 1 60.31 343 GLN A O 1
ATOM 2725 N N . VAL A 1 344 ? -25.25 18.484 -4.684 1 74.75 344 VAL A N 1
ATOM 2726 C CA . VAL A 1 344 ? -24.953 19.047 -3.371 1 74.75 344 VAL A CA 1
ATOM 2727 C C . VAL A 1 344 ? -26.156 19.844 -2.859 1 74.75 344 VAL A C 1
ATOM 2729 O O . VAL A 1 344 ? -26.688 20.688 -3.572 1 74.75 344 VAL A O 1
ATOM 2732 N N . SER A 1 345 ? -26.656 19.469 -1.784 1 83.56 345 SER A N 1
ATOM 2733 C CA . SER A 1 345 ? -27.781 20.156 -1.167 1 83.56 345 SER A CA 1
ATOM 2734 C C . SER A 1 345 ? -27.422 21.594 -0.798 1 83.56 345 SER A C 1
ATOM 2736 O O . SER A 1 345 ? -26.25 21.922 -0.655 1 83.56 345 SER A O 1
ATOM 2738 N N . ALA A 1 346 ? -28.406 22.406 -0.723 1 87.12 346 ALA A N 1
ATOM 2739 C CA . ALA A 1 346 ? -28.203 23.797 -0.309 1 87.12 346 ALA A CA 1
ATOM 2740 C C . ALA A 1 346 ? -27.578 23.875 1.075 1 87.12 346 ALA A C 1
ATOM 2742 O O . ALA A 1 346 ? -26.734 24.75 1.338 1 87.12 346 ALA A O 1
ATOM 2743 N N . GLU A 1 347 ? -27.969 22.969 1.899 1 89.69 347 GLU A N 1
ATOM 2744 C CA . GLU A 1 347 ? -27.406 22.938 3.246 1 89.69 347 GLU A CA 1
ATOM 2745 C C . GLU A 1 347 ? -25.906 22.609 3.213 1 89.69 347 GLU A C 1
ATOM 2747 O O . GLU A 1 347 ? -25.125 23.219 3.936 1 89.69 347 GLU A O 1
ATOM 2752 N N . SER A 1 348 ? -25.578 21.672 2.395 1 90.12 348 SER A N 1
ATOM 2753 C CA . SER A 1 348 ? -24.172 21.297 2.268 1 90.12 348 SER A CA 1
ATOM 2754 C C . SER A 1 348 ? -23.344 22.438 1.705 1 90.12 348 SER A C 1
ATOM 2756 O O . SER A 1 348 ? -22.188 22.609 2.088 1 90.12 348 SER A O 1
ATOM 2758 N N . LEU A 1 349 ? -23.922 23.156 0.832 1 91.06 349 LEU A N 1
ATOM 2759 C CA . LEU A 1 349 ? -23.203 24.297 0.261 1 91.06 349 LEU A CA 1
ATOM 2760 C C . LEU A 1 349 ? -22.969 25.375 1.314 1 91.06 349 LEU A C 1
ATOM 2762 O O . LEU A 1 349 ? -21.891 25.984 1.365 1 91.06 349 LEU A O 1
ATOM 2766 N N . ALA A 1 350 ? -23.938 25.562 2.066 1 93.88 350 ALA A N 1
ATOM 2767 C CA . ALA A 1 350 ? -23.812 26.562 3.121 1 93.88 350 ALA A CA 1
ATOM 2768 C C . ALA A 1 350 ? -22.734 26.172 4.129 1 93.88 350 ALA A C 1
ATOM 2770 O O . ALA A 1 350 ? -21.938 27.016 4.559 1 93.88 350 ALA A O 1
ATOM 2771 N N . ILE A 1 351 ? -22.766 24.938 4.508 1 95.12 351 ILE A N 1
ATOM 2772 C CA . ILE A 1 351 ? -21.766 24.453 5.457 1 95.12 351 ILE A CA 1
ATOM 2773 C C . ILE A 1 351 ? -20.375 24.547 4.844 1 95.12 351 ILE A C 1
ATOM 2775 O O . ILE A 1 351 ? -19.422 24.969 5.516 1 95.12 351 ILE A O 1
ATOM 2779 N N . SER A 1 352 ? -20.281 24.172 3.596 1 94.19 352 SER A N 1
ATOM 2780 C CA . SER A 1 352 ? -19 24.25 2.898 1 94.19 352 SER A CA 1
ATOM 2781 C C . SER A 1 352 ? -18.484 25.672 2.836 1 94.19 352 SER A C 1
ATOM 2783 O O . SER A 1 352 ? -17.297 25.922 3.023 1 94.19 352 SER A O 1
ATOM 2785 N N . PHE A 1 353 ? -19.359 26.578 2.582 1 95.31 353 PHE A N 1
ATOM 2786 C CA . PHE A 1 353 ? -18.984 27.984 2.508 1 95.31 353 PHE A CA 1
ATOM 2787 C C . PHE A 1 353 ? -18.469 28.484 3.854 1 95.31 353 PHE A C 1
ATOM 2789 O O . PHE A 1 353 ? -17.406 29.094 3.93 1 95.31 353 PHE A O 1
ATOM 2796 N N . ASP A 1 354 ? -19.188 28.219 4.848 1 96.56 354 ASP A N 1
ATOM 2797 C CA . ASP A 1 354 ? -18.812 28.656 6.191 1 96.56 354 ASP A CA 1
ATOM 2798 C C . ASP A 1 354 ? -17.484 28.047 6.621 1 96.56 354 ASP A C 1
ATOM 2800 O O . ASP A 1 354 ? -16.625 28.734 7.168 1 96.56 354 ASP A O 1
ATOM 2804 N N . ALA A 1 355 ? -17.391 26.75 6.375 1 97.69 355 ALA A N 1
ATOM 2805 C CA . ALA A 1 355 ? -16.156 26.047 6.719 1 97.69 355 ALA A CA 1
ATOM 2806 C C . ALA A 1 355 ? -14.969 26.625 5.957 1 97.69 355 ALA A C 1
ATOM 2808 O O . ALA A 1 355 ? -13.875 26.766 6.512 1 97.69 355 ALA A O 1
ATOM 2809 N N . SER A 1 356 ? -15.164 26.922 4.715 1 97.31 356 SER A N 1
ATOM 2810 C CA . SER A 1 356 ? -14.094 27.469 3.891 1 97.31 356 SER A CA 1
ATOM 2811 C C . SER A 1 356 ? -13.656 28.844 4.398 1 97.31 356 SER A C 1
ATOM 2813 O O . SER A 1 356 ? -12.461 29.125 4.457 1 97.31 356 SER A O 1
ATOM 2815 N N . CYS A 1 357 ? -14.555 29.656 4.738 1 97.44 357 CYS A N 1
ATOM 2816 C CA . CYS A 1 357 ? -14.234 30.984 5.27 1 97.44 357 CYS A CA 1
ATOM 2817 C C . CYS A 1 357 ? -13.445 30.875 6.57 1 97.44 357 CYS A C 1
ATOM 2819 O O . CYS A 1 357 ? -12.445 31.562 6.758 1 97.44 357 CYS A O 1
ATOM 2821 N N . LYS A 1 358 ? -13.938 30.031 7.395 1 97.88 358 LYS A N 1
ATOM 2822 C CA . LYS A 1 358 ? -13.25 29.828 8.664 1 97.88 358 LYS A CA 1
ATOM 2823 C C . LYS A 1 358 ? -11.844 29.266 8.453 1 97.88 358 LYS A C 1
ATOM 2825 O O . LYS A 1 358 ? -10.914 29.625 9.172 1 97.88 358 LYS A O 1
ATOM 2830 N N . MET A 1 359 ? -11.711 28.375 7.52 1 97.56 359 MET A N 1
ATOM 2831 C CA . MET A 1 359 ? -10.414 27.797 7.203 1 97.56 359 MET A CA 1
ATOM 2832 C C . MET A 1 359 ? -9.445 28.859 6.699 1 97.56 359 MET A C 1
ATOM 2834 O O . MET A 1 359 ? -8.281 28.891 7.09 1 97.56 359 MET A O 1
ATOM 2838 N N . ILE A 1 360 ? -9.914 29.703 5.816 1 98.12 360 ILE A N 1
ATOM 2839 C CA . ILE A 1 360 ? -9.078 30.781 5.27 1 98.12 360 ILE A CA 1
ATOM 2840 C C . ILE A 1 360 ? -8.578 31.672 6.402 1 98.12 360 ILE A C 1
ATOM 2842 O O . ILE A 1 360 ? -7.391 31.984 6.477 1 98.12 360 ILE A O 1
ATOM 2846 N N . ASN A 1 361 ? -9.461 32 7.273 1 97.88 361 ASN A N 1
ATOM 2847 C CA . ASN A 1 361 ? -9.086 32.844 8.398 1 97.88 361 ASN A CA 1
ATOM 2848 C C . ASN A 1 361 ? -8.102 32.156 9.328 1 97.88 361 ASN A C 1
ATOM 2850 O O . ASN A 1 361 ? -7.137 32.781 9.797 1 97.88 361 ASN A O 1
ATOM 2854 N N . SER A 1 362 ? -8.391 30.922 9.609 1 97.88 362 SER A N 1
ATOM 2855 C CA . SER A 1 362 ? -7.543 30.172 10.523 1 97.88 362 SER A CA 1
ATOM 2856 C C . SER A 1 362 ? -6.145 29.984 9.953 1 97.88 362 SER A C 1
ATOM 2858 O O . SER A 1 362 ? -5.152 30.094 10.68 1 97.88 362 SER A O 1
ATOM 2860 N N . ILE A 1 363 ? -6.039 29.672 8.695 1 97.44 363 ILE A N 1
ATOM 2861 C CA . ILE A 1 363 ? -4.734 29.484 8.07 1 97.44 363 ILE A CA 1
ATOM 2862 C C . ILE A 1 363 ? -3.98 30.812 8.031 1 97.44 363 ILE A C 1
ATOM 2864 O O . ILE A 1 363 ? -2.76 30.844 8.195 1 97.44 363 ILE A O 1
ATOM 2868 N N . LYS A 1 364 ? -4.703 31.875 7.805 1 97.38 364 LYS A N 1
ATOM 2869 C CA . LYS A 1 364 ? -4.09 33.188 7.844 1 97.38 364 LYS A CA 1
ATOM 2870 C C . LYS A 1 364 ? -3.467 33.469 9.211 1 97.38 364 LYS A C 1
ATOM 2872 O O . LYS A 1 364 ? -2.336 33.969 9.297 1 97.38 364 LYS A O 1
ATOM 2877 N N . VAL A 1 365 ? -4.172 33.156 10.234 1 96.44 365 VAL A N 1
ATOM 2878 C CA . VAL A 1 365 ? -3.686 33.375 11.602 1 96.44 365 VAL A CA 1
ATOM 2879 C C . VAL A 1 365 ? -2.443 32.5 11.836 1 96.44 365 VAL A C 1
ATOM 2881 O O . VAL A 1 365 ? -1.446 33 12.383 1 96.44 365 VAL A O 1
ATOM 2884 N N . LEU A 1 366 ? -2.482 31.25 11.438 1 93.06 366 LEU A N 1
ATOM 2885 C CA . LEU A 1 366 ? -1.353 30.344 11.625 1 93.06 366 LEU A CA 1
ATOM 2886 C C . LEU A 1 366 ? -0.133 30.844 10.852 1 93.06 366 LEU A C 1
ATOM 2888 O O . LEU A 1 366 ? 0.992 30.766 11.352 1 93.06 366 LEU A O 1
ATOM 2892 N N . GLN A 1 367 ? -0.333 31.266 9.68 1 92.44 367 GLN A N 1
ATOM 2893 C CA . GLN A 1 367 ? 0.75 31.781 8.844 1 92.44 367 GLN A CA 1
ATOM 2894 C C . GLN A 1 367 ? 1.396 33 9.469 1 92.44 367 GLN A C 1
ATOM 2896 O O . GLN A 1 367 ? 2.623 33.125 9.5 1 92.44 367 GLN A O 1
ATOM 2901 N N . ARG A 1 368 ? 0.59 33.875 9.938 1 91.81 368 ARG A N 1
ATOM 2902 C CA . ARG A 1 368 ? 1.084 35.094 10.555 1 91.81 368 ARG A CA 1
ATOM 2903 C C . ARG A 1 368 ? 1.882 34.812 11.82 1 91.81 368 ARG A C 1
ATOM 2905 O O . ARG A 1 368 ? 2.902 35.438 12.086 1 91.81 368 ARG A O 1
ATOM 2912 N N . ASP A 1 369 ? 1.406 33.781 12.516 1 87.06 369 ASP A N 1
ATOM 2913 C CA . ASP A 1 369 ? 2.057 33.438 13.773 1 87.06 369 ASP A CA 1
ATOM 2914 C C . ASP A 1 369 ? 3.254 32.5 13.523 1 87.06 369 ASP A C 1
ATOM 2916 O O . ASP A 1 369 ? 3.996 32.188 14.445 1 87.06 369 ASP A O 1
ATOM 2920 N N . GLY A 1 370 ? 3.449 32.094 12.344 1 82.56 370 GLY A N 1
ATOM 2921 C CA . GLY A 1 370 ? 4.547 31.188 12.016 1 82.56 370 GLY A CA 1
ATOM 2922 C C . GLY A 1 370 ? 4.352 29.781 12.562 1 82.56 370 GLY A C 1
ATOM 2923 O O . GLY A 1 370 ? 5.316 29.125 12.961 1 82.56 370 GLY A O 1
ATOM 2924 N N . ARG A 1 371 ? 3.088 29.359 12.664 1 85.94 371 ARG A N 1
ATOM 2925 C CA . ARG A 1 371 ? 2.785 28.062 13.281 1 85.94 371 ARG A CA 1
ATOM 2926 C C . ARG A 1 371 ? 2.199 27.094 12.266 1 85.94 371 ARG A C 1
ATOM 2928 O O . ARG A 1 371 ? 1.382 26.234 12.617 1 85.94 371 ARG A O 1
ATOM 2935 N N . VAL A 1 372 ? 2.58 27.234 11.016 1 87.88 372 VAL A N 1
ATOM 2936 C CA . VAL A 1 372 ? 2.158 26.297 9.992 1 87.88 372 VAL A CA 1
ATOM 2937 C C . VAL A 1 372 ? 3.029 25.031 10.055 1 87.88 372 VAL A C 1
ATOM 2939 O O . VAL A 1 372 ? 4.258 25.125 10.023 1 87.88 372 VAL A O 1
ATOM 2942 N N . ASP A 1 373 ? 2.486 23.891 10.266 1 83.56 373 ASP A N 1
ATOM 2943 C CA . ASP A 1 373 ? 3.25 22.656 10.453 1 83.56 373 ASP A CA 1
ATOM 2944 C C . ASP A 1 373 ? 3.832 22.172 9.125 1 83.56 373 ASP A C 1
ATOM 2946 O O . ASP A 1 373 ? 5.035 21.922 9.031 1 83.56 373 ASP A O 1
ATOM 2950 N N . VAL A 1 374 ? 3.023 21.938 8.102 1 87.62 374 VAL A N 1
ATOM 2951 C CA . VAL A 1 374 ? 3.451 21.547 6.762 1 87.62 374 VAL A CA 1
ATOM 2952 C C . VAL A 1 374 ? 2.955 22.578 5.746 1 87.62 374 VAL A C 1
ATOM 2954 O O . VAL A 1 374 ? 1.763 22.625 5.438 1 87.62 374 VAL A O 1
ATOM 2957 N N . LEU A 1 375 ? 3.881 23.25 5.246 1 87.62 375 LEU A N 1
ATOM 2958 C CA . LEU A 1 375 ? 3.537 24.422 4.449 1 87.62 375 LEU A CA 1
ATOM 2959 C C . LEU A 1 375 ? 2.756 24.031 3.201 1 87.62 375 LEU A C 1
ATOM 2961 O O . LEU A 1 375 ? 1.719 24.625 2.895 1 87.62 375 LEU A O 1
ATOM 2965 N N . TRP A 1 376 ? 3.238 23.078 2.461 1 88.94 376 TRP A N 1
ATOM 2966 C CA . TRP A 1 376 ? 2.57 22.734 1.213 1 88.94 376 TRP A CA 1
ATOM 2967 C C . TRP A 1 376 ? 1.178 22.172 1.48 1 88.94 376 TRP A C 1
ATOM 2969 O O . TRP A 1 376 ? 0.272 22.312 0.658 1 88.94 376 TRP A O 1
ATOM 2979 N N . ARG A 1 377 ? 1.009 21.484 2.564 1 89.75 377 ARG A N 1
ATOM 2980 C CA . ARG A 1 377 ? -0.314 21.016 2.969 1 89.75 377 ARG A CA 1
ATOM 2981 C C . ARG A 1 377 ? -1.252 22.188 3.23 1 89.75 377 ARG A C 1
ATOM 2983 O O . ARG A 1 377 ? -2.41 22.172 2.809 1 89.75 377 ARG A O 1
ATOM 2990 N N . ALA A 1 378 ? -0.758 23.172 3.949 1 92.56 378 ALA A N 1
ATOM 2991 C CA . ALA A 1 378 ? -1.552 24.359 4.25 1 92.56 378 ALA A CA 1
ATOM 2992 C C . ALA A 1 378 ? -1.918 25.109 2.977 1 92.56 378 ALA A C 1
ATOM 2994 O O . ALA A 1 378 ? -3.033 25.625 2.846 1 92.56 378 ALA A O 1
ATOM 2995 N N . VAL A 1 379 ? -0.97 25.188 2.072 1 92.69 379 VAL A N 1
ATOM 2996 C CA . VAL A 1 379 ? -1.228 25.844 0.796 1 92.69 379 VAL A CA 1
ATOM 2997 C C . VAL A 1 379 ? -2.354 25.125 0.059 1 92.69 379 VAL A C 1
ATOM 2999 O O . VAL A 1 379 ? -3.271 25.766 -0.463 1 92.69 379 VAL A O 1
ATOM 3002 N N . HIS A 1 380 ? -2.268 23.859 0.046 1 90.94 380 HIS A N 1
ATOM 3003 C CA . HIS A 1 380 ? -3.301 23.062 -0.615 1 90.94 380 HIS A CA 1
ATOM 3004 C C . HIS A 1 380 ? -4.664 23.297 0.029 1 90.94 380 HIS A C 1
ATOM 3006 O O . HIS A 1 380 ? -5.664 23.484 -0.67 1 90.94 380 HIS A O 1
ATOM 3012 N N . GLN A 1 381 ? -4.707 23.219 1.291 1 93.94 381 GLN A N 1
ATOM 3013 C CA . GLN A 1 381 ? -5.953 23.406 2.027 1 93.94 381 GLN A CA 1
ATOM 3014 C C . GLN A 1 381 ? -6.531 24.797 1.791 1 93.94 381 GLN A C 1
ATOM 3016 O O . GLN A 1 381 ? -7.742 24.953 1.624 1 93.94 381 GLN A O 1
ATOM 3021 N N . LEU A 1 382 ? -5.637 25.75 1.814 1 96.06 382 LEU A N 1
ATOM 3022 C CA . LEU A 1 382 ? -6.062 27.125 1.574 1 96.06 382 LEU A CA 1
ATOM 3023 C C . LEU A 1 382 ? -6.617 27.281 0.162 1 96.06 382 LEU A C 1
ATOM 3025 O O . LEU A 1 382 ? -7.656 27.906 -0.033 1 96.06 382 LEU A O 1
ATOM 3029 N N . PHE A 1 383 ? -5.938 26.734 -0.718 1 93.56 383 PHE A N 1
ATOM 3030 C CA . PHE A 1 383 ? -6.371 26.781 -2.109 1 93.56 383 PHE A CA 1
ATOM 3031 C C . PHE A 1 383 ? -7.746 26.141 -2.266 1 93.56 383 PHE A C 1
ATOM 3033 O O . PHE A 1 383 ? -8.633 26.703 -2.904 1 93.56 383 PHE A O 1
ATOM 3040 N N . MET A 1 384 ? -7.902 24.969 -1.693 1 92 384 MET A N 1
ATOM 3041 C CA . MET A 1 384 ? -9.172 24.25 -1.774 1 92 384 MET A CA 1
ATOM 3042 C C . MET A 1 384 ? -10.289 25.047 -1.108 1 92 384 MET A C 1
ATOM 3044 O O . MET A 1 384 ? -11.422 25.062 -1.594 1 92 384 MET A O 1
ATOM 3048 N N . ALA A 1 385 ? -10.008 25.625 -0.015 1 95.88 385 ALA A N 1
ATOM 3049 C CA . ALA A 1 385 ? -10.992 26.469 0.664 1 95.88 385 ALA A CA 1
ATOM 3050 C C . ALA A 1 385 ? -11.398 27.641 -0.213 1 95.88 385 ALA A C 1
ATOM 3052 O O . ALA A 1 385 ? -12.586 27.938 -0.347 1 95.88 385 ALA A O 1
ATOM 3053 N N . GLY A 1 386 ? -10.414 28.297 -0.778 1 95.06 386 GLY A N 1
ATOM 3054 C CA . GLY A 1 386 ? -10.703 29.391 -1.685 1 95.06 386 GLY A CA 1
ATOM 3055 C C . GLY A 1 386 ? -11.586 28.984 -2.854 1 95.06 386 GLY A C 1
ATOM 3056 O O . GLY A 1 386 ? -12.547 29.688 -3.184 1 95.06 386 GLY A O 1
ATOM 3057 N N . LEU A 1 387 ? -11.258 27.875 -3.42 1 91.38 387 LEU A N 1
ATOM 3058 C CA . LEU A 1 387 ? -12.039 27.375 -4.539 1 91.38 387 LEU A CA 1
ATOM 3059 C C . LEU A 1 387 ? -13.469 27.062 -4.105 1 91.38 387 LEU A C 1
ATOM 3061 O O . LEU A 1 387 ? -14.414 27.281 -4.871 1 91.38 387 LEU A O 1
ATOM 3065 N N . SER A 1 388 ? -13.594 26.547 -2.953 1 92.31 388 SER A N 1
ATOM 3066 C CA . SER A 1 388 ? -14.922 26.234 -2.438 1 92.31 388 SER A CA 1
ATOM 3067 C C . SER A 1 388 ? -15.75 27.5 -2.225 1 92.31 388 SER A C 1
ATOM 3069 O O . SER A 1 388 ? -16.953 27.5 -2.482 1 92.31 388 SER A O 1
ATOM 3071 N N . VAL A 1 389 ? -15.133 28.531 -1.749 1 94.25 389 VAL A N 1
ATOM 3072 C CA . VAL A 1 389 ? -15.82 29.797 -1.593 1 94.25 389 VAL A CA 1
ATOM 3073 C C . VAL A 1 389 ? -16.312 30.297 -2.951 1 94.25 389 VAL A C 1
ATOM 3075 O O . VAL A 1 389 ? -17.469 30.688 -3.094 1 94.25 389 VAL A O 1
ATOM 3078 N N . ILE A 1 390 ? -15.406 30.25 -3.904 1 90.94 390 ILE A N 1
ATOM 3079 C CA . ILE A 1 390 ? -15.75 30.703 -5.25 1 90.94 390 ILE A CA 1
ATOM 3080 C C . ILE A 1 390 ? -16.906 29.875 -5.797 1 90.94 390 ILE A C 1
ATOM 3082 O O . ILE A 1 390 ? -17.875 30.422 -6.336 1 90.94 390 ILE A O 1
ATOM 3086 N N . TYR A 1 391 ? -16.828 28.641 -5.602 1 87.69 391 TYR A N 1
ATOM 3087 C CA . TYR A 1 391 ? -17.875 27.75 -6.074 1 87.69 391 TYR A CA 1
ATOM 3088 C C . TYR A 1 391 ? -19.219 28.094 -5.434 1 87.69 391 TYR A C 1
ATOM 3090 O O . TYR A 1 391 ? -20.234 28.188 -6.125 1 87.69 391 TYR A O 1
ATOM 3098 N N . CYS A 1 392 ? -19.219 28.219 -4.172 1 90.19 392 CYS A N 1
ATOM 3099 C CA . CYS A 1 392 ? -20.438 28.5 -3.438 1 90.19 392 CYS A CA 1
ATOM 3100 C C . CYS A 1 392 ? -21.031 29.844 -3.861 1 90.19 392 CYS A C 1
ATOM 3102 O O . CYS A 1 392 ? -22.25 29.969 -3.998 1 90.19 392 CYS A O 1
ATOM 3104 N N . LEU A 1 393 ? -20.25 30.812 -4.098 1 89.5 393 LEU A N 1
ATOM 3105 C CA . LEU A 1 393 ? -20.719 32.125 -4.512 1 89.5 393 LEU A CA 1
ATOM 3106 C C . LEU A 1 393 ? -21.344 32.062 -5.898 1 89.5 393 LEU A C 1
ATOM 3108 O O . LEU A 1 393 ? -22.375 32.688 -6.137 1 89.5 393 LEU A O 1
ATOM 3112 N N . TRP A 1 394 ? -20.781 31.297 -6.766 1 84.31 394 TRP A N 1
ATOM 3113 C CA . TRP A 1 394 ? -21.281 31.219 -8.133 1 84.31 394 TRP A CA 1
ATOM 3114 C C . TRP A 1 394 ? -22.547 30.375 -8.203 1 84.31 394 TRP A C 1
ATOM 3116 O O . TRP A 1 394 ? -23.406 30.609 -9.047 1 84.31 394 TRP A O 1
ATOM 3126 N N . HIS A 1 395 ? -22.766 29.406 -7.297 1 83 395 HIS A N 1
ATOM 3127 C CA . HIS A 1 395 ? -23.812 28.406 -7.484 1 83 395 HIS A CA 1
ATOM 3128 C C . HIS A 1 395 ? -24.969 28.656 -6.527 1 83 395 HIS A C 1
ATOM 3130 O O . HIS A 1 395 ? -26.062 28.109 -6.719 1 83 395 HIS A O 1
ATOM 3136 N N . SER A 1 396 ? -24.781 29.391 -5.555 1 87.56 396 SER A N 1
ATOM 3137 C CA . SER A 1 396 ? -25.859 29.578 -4.582 1 87.56 396 SER A CA 1
ATOM 3138 C C . SER A 1 396 ? -26.234 31.047 -4.457 1 87.56 396 SER A C 1
ATOM 3140 O O . SER A 1 396 ? -25.5 31.844 -3.887 1 87.56 396 SER A O 1
ATOM 3142 N N . LYS A 1 397 ? -27.375 31.312 -4.863 1 86.38 397 LYS A N 1
ATOM 3143 C CA . LYS A 1 397 ? -27.906 32.656 -4.719 1 86.38 397 LYS A CA 1
ATOM 3144 C C . LYS A 1 397 ? -28.203 33 -3.258 1 86.38 397 LYS A C 1
ATOM 3146 O O . LYS A 1 397 ? -28.047 34.125 -2.824 1 86.38 397 LYS A O 1
ATOM 3151 N N . ASP A 1 398 ? -28.547 32 -2.543 1 90.56 398 ASP A N 1
ATOM 3152 C CA . ASP A 1 398 ? -28.859 32.188 -1.129 1 90.56 398 ASP A CA 1
ATOM 3153 C C . ASP A 1 398 ? -27.641 32.688 -0.36 1 90.56 398 ASP A C 1
ATOM 3155 O O . ASP A 1 398 ? -27.75 33.562 0.512 1 90.56 398 ASP A O 1
ATOM 3159 N N . ILE A 1 399 ? -26.516 32.188 -0.72 1 91.19 399 ILE A N 1
ATOM 3160 C CA . ILE A 1 399 ? -25.266 32.594 -0.057 1 91.19 399 ILE A CA 1
ATOM 3161 C C . ILE A 1 399 ? -24.906 34.031 -0.433 1 91.19 399 ILE A C 1
ATOM 3163 O O . ILE A 1 399 ? -24.531 34.812 0.428 1 91.19 399 ILE A O 1
ATOM 3167 N N . ARG A 1 400 ? -25.125 34.344 -1.591 1 88.25 400 ARG A N 1
ATOM 3168 C CA . ARG A 1 400 ? -24.828 35.719 -2.055 1 88.25 400 ARG A CA 1
ATOM 3169 C C . ARG A 1 400 ? -25.766 36.719 -1.404 1 88.25 400 ARG A C 1
ATOM 3171 O O . ARG A 1 400 ? -25.344 37.844 -1.057 1 88.25 400 ARG A O 1
ATOM 3178 N N . ASP A 1 401 ? -26.922 36.281 -1.284 1 88.94 401 ASP A N 1
ATOM 3179 C CA . ASP A 1 401 ? -27.922 37.188 -0.733 1 88.94 401 ASP A CA 1
ATOM 3180 C C . ASP A 1 401 ? -27.719 37.375 0.77 1 88.94 401 ASP A C 1
ATOM 3182 O O . ASP A 1 401 ? -28.109 38.406 1.326 1 88.94 401 ASP A O 1
ATOM 3186 N N . SER A 1 402 ? -27.141 36.438 1.35 1 91 402 SER A N 1
ATOM 3187 C CA . SER A 1 402 ? -26.984 36.469 2.799 1 91 402 SER A CA 1
ATOM 3188 C C . SER A 1 402 ? -25.734 37.25 3.199 1 91 402 SER A C 1
ATOM 3190 O O . SER A 1 402 ? -25.578 37.625 4.363 1 91 402 SER A O 1
ATOM 3192 N N . LEU A 1 403 ? -24.922 37.562 2.287 1 90.31 403 LEU A N 1
ATOM 3193 C CA . LEU A 1 403 ? -23.672 38.25 2.596 1 90.31 403 LEU A CA 1
ATOM 3194 C C . LEU A 1 403 ? -23.547 39.531 1.798 1 90.31 403 LEU A C 1
ATOM 3196 O O . LEU A 1 403 ? -24.188 39.688 0.75 1 90.31 403 LEU A O 1
ATOM 3200 N N . SER A 1 404 ? -22.844 40.469 2.363 1 90.25 404 SER A N 1
ATOM 3201 C CA . SER A 1 404 ? -22.516 41.656 1.604 1 90.25 404 SER A CA 1
ATOM 3202 C C . SER A 1 404 ? -21.438 41.406 0.568 1 90.25 404 SER A C 1
ATOM 3204 O O . SER A 1 404 ? -20.562 40.562 0.785 1 90.25 404 SER A O 1
ATOM 3206 N N . THR A 1 405 ? -21.531 42.031 -0.547 1 87.81 405 THR A N 1
ATOM 3207 C CA . THR A 1 405 ? -20.5 41.906 -1.585 1 87.81 405 THR A CA 1
ATOM 3208 C C . THR A 1 405 ? -19.125 42.25 -1.022 1 87.81 405 THR A C 1
ATOM 3210 O O . THR A 1 405 ? -18.141 41.625 -1.391 1 87.81 405 THR A O 1
ATOM 3213 N N . GLY A 1 406 ? -19.078 43.188 -0.121 1 90.31 406 GLY A N 1
ATOM 3214 C CA . GLY A 1 406 ? -17.828 43.562 0.515 1 90.31 406 GLY A CA 1
ATOM 3215 C C . GLY A 1 406 ? -17.203 42.438 1.315 1 90.31 406 GLY A C 1
ATOM 3216 O O . GLY A 1 406 ? -15.992 42.25 1.283 1 90.31 406 GLY A O 1
ATOM 3217 N N . SER A 1 407 ? -18.078 41.781 1.997 1 92.62 407 SER A N 1
ATOM 3218 C CA . SER A 1 407 ? -17.594 40.656 2.805 1 92.62 407 SER A CA 1
ATOM 3219 C C . SER A 1 407 ? -17.047 39.531 1.93 1 92.62 407 SER A C 1
ATOM 3221 O O . SER A 1 407 ? -16.047 38.906 2.271 1 92.62 407 SER A O 1
ATOM 3223 N N . CYS A 1 408 ? -17.703 39.281 0.844 1 91.88 408 CYS A N 1
ATOM 3224 C CA . CYS A 1 408 ? -17.25 38.281 -0.099 1 91.88 408 CYS A CA 1
ATOM 3225 C C . CYS A 1 408 ? -15.891 38.625 -0.676 1 91.88 408 CYS A C 1
ATOM 3227 O O . CYS A 1 408 ? -14.992 37.812 -0.736 1 91.88 408 CYS A O 1
ATOM 3229 N N . ILE A 1 409 ? -15.734 39.844 -1.071 1 92.62 409 ILE A N 1
ATOM 3230 C CA . ILE A 1 409 ? -14.492 40.344 -1.66 1 92.62 409 ILE A CA 1
ATOM 3231 C C . ILE A 1 409 ? -13.367 40.25 -0.628 1 92.62 409 ILE A C 1
ATOM 3233 O O . ILE A 1 409 ? -12.25 39.844 -0.947 1 92.62 409 ILE A O 1
ATOM 3237 N N . GLN A 1 410 ? -13.672 40.594 0.582 1 94.88 410 GLN A N 1
ATOM 3238 C CA . GLN A 1 410 ? -12.672 40.562 1.648 1 94.88 410 GLN A CA 1
ATOM 3239 C C . GLN A 1 410 ? -12.156 39.125 1.874 1 94.88 410 GLN A C 1
ATOM 3241 O O . GLN A 1 410 ? -10.961 38.938 2.082 1 94.88 410 GLN A O 1
ATOM 3246 N N . THR A 1 411 ? -13.031 38.219 1.896 1 95.69 411 THR A N 1
ATOM 3247 C CA . THR A 1 411 ? -12.648 36.812 2.08 1 95.69 411 THR A CA 1
ATOM 3248 C C . THR A 1 411 ? -11.734 36.344 0.945 1 95.69 411 THR A C 1
ATOM 3250 O O . THR A 1 411 ? -10.719 35.719 1.187 1 95.69 411 THR A O 1
ATOM 3253 N N . LEU A 1 412 ? -12.094 36.656 -0.267 1 95.94 412 LEU A N 1
ATOM 3254 C CA . LEU A 1 412 ? -11.305 36.281 -1.43 1 95.94 412 LEU A CA 1
ATOM 3255 C C . LEU A 1 412 ? -9.938 36.938 -1.402 1 95.94 412 LEU A C 1
ATOM 3257 O O . LEU A 1 412 ? -8.922 36.312 -1.71 1 95.94 412 LEU A O 1
ATOM 3261 N N . GLN A 1 413 ? -9.93 38.156 -0.977 1 95.25 413 GLN A N 1
ATOM 3262 C CA . GLN A 1 413 ? -8.664 38.875 -0.898 1 95.25 413 GLN A CA 1
ATOM 3263 C C . GLN A 1 413 ? -7.781 38.312 0.216 1 95.25 413 GLN A C 1
ATOM 3265 O O . GLN A 1 413 ? -6.559 38.25 0.071 1 95.25 413 GLN A O 1
ATOM 3270 N N . SER A 1 414 ? -8.422 38.031 1.297 1 96.75 414 SER A N 1
ATOM 3271 C CA . SER A 1 414 ? -7.676 37.438 2.396 1 96.75 414 SER A CA 1
ATOM 3272 C C . SER A 1 414 ? -7.016 36.125 1.964 1 96.75 414 SER A C 1
ATOM 3274 O O . SER A 1 414 ? -5.863 35.875 2.312 1 96.75 414 SER A O 1
ATOM 3276 N N . CYS A 1 415 ? -7.727 35.312 1.256 1 97.25 415 CYS A N 1
ATOM 3277 C CA . CYS A 1 415 ? -7.191 34.062 0.752 1 97.25 415 CYS A CA 1
ATOM 3278 C C . CYS A 1 415 ? -6.043 34.312 -0.219 1 97.25 415 CYS A C 1
ATOM 3280 O O . CYS A 1 415 ? -4.984 33.688 -0.107 1 97.25 415 CYS A O 1
ATOM 3282 N N . ALA A 1 416 ? -6.188 35.219 -1.097 1 95.44 416 ALA A N 1
ATOM 3283 C CA . ALA A 1 416 ? -5.172 35.531 -2.102 1 95.44 416 ALA A CA 1
ATOM 3284 C C . ALA A 1 416 ? -3.9 36.062 -1.448 1 95.44 416 ALA A C 1
ATOM 3286 O O . ALA A 1 416 ? -2.793 35.688 -1.822 1 95.44 416 ALA A O 1
ATOM 3287 N N . SER A 1 417 ? -4.094 36.906 -0.516 1 95.56 417 SER A N 1
ATOM 3288 C CA . SER A 1 417 ? -2.945 37.5 0.164 1 95.56 417 SER A CA 1
ATOM 3289 C C . SER A 1 417 ? -2.178 36.438 0.967 1 95.56 417 SER A C 1
ATOM 3291 O O . SER A 1 417 ? -0.947 36.469 1.012 1 95.56 417 SER A O 1
ATOM 3293 N N . THR A 1 418 ? -2.953 35.656 1.582 1 96.44 418 THR A N 1
ATOM 3294 C CA . THR A 1 418 ? -2.299 34.594 2.352 1 96.44 418 THR A CA 1
ATOM 3295 C C . THR A 1 418 ? -1.544 33.625 1.43 1 96.44 418 THR A C 1
ATOM 3297 O O . THR A 1 418 ? -0.425 33.219 1.739 1 96.44 418 THR A O 1
ATOM 3300 N N . LEU A 1 419 ? -2.113 33.25 0.303 1 95.25 419 LEU A N 1
ATOM 3301 C CA . LEU A 1 419 ? -1.438 32.406 -0.682 1 95.25 419 LEU A CA 1
ATOM 3302 C C . LEU A 1 419 ? -0.176 33.094 -1.201 1 95.25 419 LEU A C 1
ATOM 3304 O O . LEU A 1 419 ? 0.847 32.438 -1.409 1 95.25 419 LEU A O 1
ATOM 3308 N N . PHE A 1 420 ? -0.27 34.375 -1.354 1 93.5 420 PHE A N 1
ATOM 3309 C CA . PHE A 1 420 ? 0.882 35.125 -1.809 1 93.5 420 PHE A CA 1
ATOM 3310 C C . PHE A 1 420 ? 2.006 35.094 -0.779 1 93.5 420 PHE A C 1
ATOM 3312 O O . PHE A 1 420 ? 3.162 34.844 -1.127 1 93.5 420 PHE A O 1
ATOM 3319 N N . ALA A 1 421 ? 1.644 35.25 0.427 1 93.25 421 ALA A N 1
ATOM 3320 C CA . ALA A 1 421 ? 2.635 35.219 1.497 1 93.25 421 ALA A CA 1
ATOM 3321 C C . ALA A 1 421 ? 3.293 33.844 1.572 1 93.25 421 ALA A C 1
ATOM 3323 O O . ALA A 1 421 ? 4.504 33.719 1.778 1 93.25 421 ALA A O 1
ATOM 3324 N N . MET A 1 422 ? 2.537 32.844 1.398 1 91.88 422 MET A N 1
ATOM 3325 C CA . MET A 1 422 ? 3.049 31.5 1.491 1 91.88 422 MET A CA 1
ATOM 3326 C C . MET A 1 422 ? 3.902 31.156 0.276 1 91.88 422 MET A C 1
ATOM 3328 O O . MET A 1 422 ? 4.836 30.359 0.375 1 91.88 422 MET A O 1
ATOM 3332 N N . SER A 1 423 ? 3.629 31.703 -0.904 1 89.44 423 SER A N 1
ATOM 3333 C CA . SER A 1 423 ? 4.348 31.422 -2.143 1 89.44 423 SER A CA 1
ATOM 3334 C C . SER A 1 423 ? 5.762 31.984 -2.1 1 89.44 423 SER A C 1
ATOM 3336 O O . SER A 1 423 ? 6.633 31.562 -2.857 1 89.44 423 SER A O 1
ATOM 3338 N N . GLU A 1 424 ? 6.043 32.875 -1.218 1 85.44 424 GLU A N 1
ATOM 3339 C CA . GLU A 1 424 ? 7.383 33.438 -1.05 1 85.44 424 GLU A CA 1
ATOM 3340 C C . GLU A 1 424 ? 8.328 32.406 -0.428 1 85.44 424 GLU A C 1
ATOM 3342 O O . GLU A 1 424 ? 9.531 32.406 -0.721 1 85.44 424 GLU A O 1
ATOM 3347 N N . THR A 1 425 ? 7.762 31.609 0.344 1 81.44 425 THR A N 1
ATOM 3348 C CA . THR A 1 425 ? 8.562 30.609 1.032 1 81.44 425 THR A CA 1
ATOM 3349 C C . THR A 1 425 ? 8.578 29.297 0.25 1 81.44 425 THR A C 1
ATOM 3351 O O . THR A 1 425 ? 9.602 28.625 0.177 1 81.44 425 THR A O 1
ATOM 3354 N N . LEU A 1 426 ? 7.414 29.031 -0.259 1 83.75 426 LEU A N 1
ATOM 3355 C CA . LEU A 1 426 ? 7.285 27.797 -1.026 1 83.75 426 LEU A CA 1
ATOM 3356 C C . LEU A 1 426 ? 7.074 28.094 -2.506 1 83.75 426 LEU A C 1
ATOM 3358 O O . LEU A 1 426 ? 5.984 28.5 -2.912 1 83.75 426 LEU A O 1
ATOM 3362 N N . HIS A 1 427 ? 8.008 27.766 -3.266 1 77.88 427 HIS A N 1
ATOM 3363 C CA . HIS A 1 427 ? 7.957 28.109 -4.684 1 77.88 427 HIS A CA 1
ATOM 3364 C C . HIS A 1 427 ? 6.879 27.297 -5.402 1 77.88 427 HIS A C 1
ATOM 3366 O O . HIS A 1 427 ? 6.285 27.766 -6.371 1 77.88 427 HIS A O 1
ATOM 3372 N N . GLY A 1 428 ? 6.617 26.156 -4.953 1 75.12 428 GLY A N 1
ATOM 3373 C CA . GLY A 1 428 ? 5.59 25.328 -5.555 1 75.12 428 GLY A CA 1
ATOM 3374 C C . GLY A 1 428 ? 4.191 25.891 -5.402 1 75.12 428 GLY A C 1
ATOM 3375 O O . GLY A 1 428 ? 3.275 25.5 -6.125 1 75.12 428 GLY A O 1
ATOM 3376 N N . ALA A 1 429 ? 4.051 26.859 -4.582 1 81.94 429 ALA A N 1
ATOM 3377 C CA . ALA A 1 429 ? 2.746 27.469 -4.309 1 81.94 429 ALA A CA 1
ATOM 3378 C C . ALA A 1 429 ? 2.418 28.547 -5.328 1 81.94 429 ALA A C 1
ATOM 3380 O O . ALA A 1 429 ? 1.279 29.016 -5.402 1 81.94 429 ALA A O 1
ATOM 3381 N N . ALA A 1 430 ? 3.381 28.922 -6.105 1 83.12 430 ALA A N 1
ATOM 3382 C CA . ALA A 1 430 ? 3.189 30.016 -7.043 1 83.12 430 ALA A CA 1
ATOM 3383 C C . ALA A 1 430 ? 2.115 29.688 -8.078 1 83.12 430 ALA A C 1
ATOM 3385 O O . ALA A 1 430 ? 1.321 30.547 -8.453 1 83.12 430 ALA A O 1
ATOM 3386 N N . GLY A 1 431 ? 2.129 28.438 -8.508 1 80.19 431 GLY A N 1
ATOM 3387 C CA . GLY A 1 431 ? 1.08 28.031 -9.422 1 80.19 431 GLY A CA 1
ATOM 3388 C C . GLY A 1 431 ? -0.313 28.172 -8.844 1 80.19 431 GLY A C 1
ATOM 3389 O O . GLY A 1 431 ? -1.217 28.688 -9.5 1 80.19 431 GLY A O 1
ATOM 3390 N N . CYS A 1 432 ? -0.484 27.766 -7.59 1 83 432 CYS A N 1
ATOM 3391 C CA . CYS A 1 432 ? -1.766 27.875 -6.902 1 83 432 CYS A CA 1
ATOM 3392 C C . CYS A 1 432 ? -2.162 29.328 -6.703 1 83 432 CYS A C 1
ATOM 3394 O O . CYS A 1 432 ? -3.328 29.688 -6.875 1 83 432 CYS A O 1
ATOM 3396 N N . ARG A 1 433 ? -1.178 30.094 -6.352 1 88.75 433 ARG A N 1
ATOM 3397 C CA . ARG A 1 433 ? -1.413 31.516 -6.141 1 88.75 433 ARG A CA 1
ATOM 3398 C C . ARG A 1 433 ? -1.919 32.188 -7.414 1 88.75 433 ARG A C 1
ATOM 3400 O O . ARG A 1 433 ? -2.93 32.875 -7.395 1 88.75 433 ARG A O 1
ATOM 3407 N N . ASP A 1 434 ? -1.277 31.906 -8.5 1 85.81 434 ASP A N 1
ATOM 3408 C CA . ASP A 1 434 ? -1.61 32.562 -9.766 1 85.81 434 ASP A CA 1
ATOM 3409 C C . ASP A 1 434 ? -2.994 32.125 -10.258 1 85.81 434 ASP A C 1
ATOM 3411 O O . ASP A 1 434 ? -3.783 32.969 -10.703 1 85.81 434 ASP A O 1
ATOM 3415 N N . VAL A 1 435 ? -3.256 30.875 -10.211 1 84.75 435 VAL A N 1
ATOM 3416 C CA . VAL A 1 435 ? -4.551 30.344 -10.625 1 84.75 435 VAL A CA 1
ATOM 3417 C C . VAL A 1 435 ? -5.656 30.938 -9.758 1 84.75 435 VAL A C 1
ATOM 3419 O O . VAL A 1 435 ? -6.691 31.375 -10.273 1 84.75 435 VAL A O 1
ATOM 3422 N N . PHE A 1 436 ? -5.422 31.016 -8.492 1 90.56 436 PHE A N 1
ATOM 3423 C CA . PHE A 1 436 ? -6.445 31.516 -7.586 1 90.56 436 PHE A CA 1
ATOM 3424 C C . PHE A 1 436 ? -6.664 33 -7.797 1 90.56 436 PHE A C 1
ATOM 3426 O O . PHE A 1 436 ? -7.797 33.5 -7.738 1 90.56 436 PHE A O 1
ATOM 3433 N N . ASP A 1 437 ? -5.621 33.688 -7.969 1 88.81 437 ASP A N 1
ATOM 3434 C CA . ASP A 1 437 ? -5.723 35.125 -8.195 1 88.81 437 ASP A CA 1
ATOM 3435 C C . ASP A 1 437 ? -6.574 35.438 -9.43 1 88.81 437 ASP A C 1
ATOM 3437 O O . ASP A 1 437 ? -7.391 36.344 -9.414 1 88.81 437 ASP A O 1
ATOM 3441 N N . THR A 1 438 ? -6.379 34.656 -10.438 1 86.5 438 THR A N 1
ATOM 3442 C CA . THR A 1 438 ? -7.152 34.812 -11.664 1 86.5 438 THR A CA 1
ATOM 3443 C C . THR A 1 438 ? -8.625 34.531 -11.414 1 86.5 438 THR A C 1
ATOM 3445 O O . THR A 1 438 ? -9.5 35.281 -11.828 1 86.5 438 THR A O 1
ATOM 3448 N N . LEU A 1 439 ? -8.898 33.438 -10.742 1 86.69 439 LEU A N 1
ATOM 3449 C CA . LEU A 1 439 ? -10.266 33.031 -10.461 1 86.69 439 LEU A CA 1
ATOM 3450 C C . LEU A 1 439 ? -10.945 34.031 -9.516 1 86.69 439 LEU A C 1
ATOM 3452 O O . LEU A 1 439 ? -12.125 34.344 -9.68 1 86.69 439 LEU A O 1
ATOM 3456 N N . SER A 1 440 ? -10.242 34.469 -8.492 1 90.5 440 SER A N 1
ATOM 3457 C CA . SER A 1 440 ? -10.766 35.406 -7.523 1 90.5 440 SER A CA 1
ATOM 3458 C C . SER A 1 440 ? -11.109 36.75 -8.18 1 90.5 440 SER A C 1
ATOM 3460 O O . SER A 1 440 ? -12.164 37.312 -7.906 1 90.5 440 SER A O 1
ATOM 3462 N N . SER A 1 441 ? -10.25 37.219 -9.062 1 88.25 441 SER A N 1
ATOM 3463 C CA . SER A 1 441 ? -10.492 38.469 -9.766 1 88.25 441 SER A CA 1
ATOM 3464 C C . SER A 1 441 ? -11.719 38.375 -10.664 1 88.25 441 SER A C 1
ATOM 3466 O O . SER A 1 441 ? -12.523 39.312 -10.719 1 88.25 441 SER A O 1
ATOM 3468 N N . ALA A 1 442 ? -11.781 37.25 -11.344 1 84.25 442 ALA A N 1
ATOM 3469 C CA . ALA A 1 442 ? -12.953 37.031 -12.188 1 84.25 442 ALA A CA 1
ATOM 3470 C C . ALA A 1 442 ? -14.234 37 -11.359 1 84.25 442 ALA A C 1
ATOM 3472 O O . ALA A 1 442 ? -15.266 37.531 -11.773 1 84.25 442 ALA A O 1
ATOM 3473 N N . THR A 1 443 ? -14.211 36.406 -10.25 1 88.81 443 THR A N 1
ATOM 3474 C CA . THR A 1 443 ? -15.367 36.312 -9.367 1 88.81 443 THR A CA 1
ATOM 3475 C C . THR A 1 443 ? -15.727 37.656 -8.781 1 88.81 443 THR A C 1
ATOM 3477 O O . THR A 1 443 ? -16.906 38.031 -8.688 1 88.81 443 THR A O 1
ATOM 3480 N N . ILE A 1 444 ? -14.758 38.406 -8.352 1 89.12 444 ILE A N 1
ATOM 3481 C CA . ILE A 1 444 ? -14.977 39.75 -7.785 1 89.12 444 ILE A CA 1
ATOM 3482 C C . ILE A 1 444 ? -15.625 40.656 -8.828 1 89.12 444 ILE A C 1
ATOM 3484 O O . ILE A 1 444 ? -16.594 41.344 -8.531 1 89.12 444 ILE A O 1
ATOM 3488 N N . ASN A 1 445 ? -15.078 40.531 -10.062 1 85.56 445 ASN A N 1
ATOM 3489 C CA . ASN A 1 445 ? -15.664 41.344 -11.141 1 85.56 445 ASN A CA 1
ATOM 3490 C C . ASN A 1 445 ? -17.125 40.938 -11.391 1 85.56 445 ASN A C 1
ATOM 3492 O O . ASN A 1 445 ? -17.969 41.812 -11.641 1 85.56 445 ASN A O 1
ATOM 3496 N N . TRP A 1 446 ? -17.297 39.75 -11.344 1 84.06 446 TRP A N 1
ATOM 3497 C CA . TRP A 1 446 ? -18.641 39.25 -11.539 1 84.06 446 TRP A CA 1
ATOM 3498 C C . TRP A 1 446 ? -19.562 39.688 -10.414 1 84.06 446 TRP A C 1
ATOM 3500 O O . TRP A 1 446 ? -20.719 40.062 -10.656 1 84.06 446 TRP A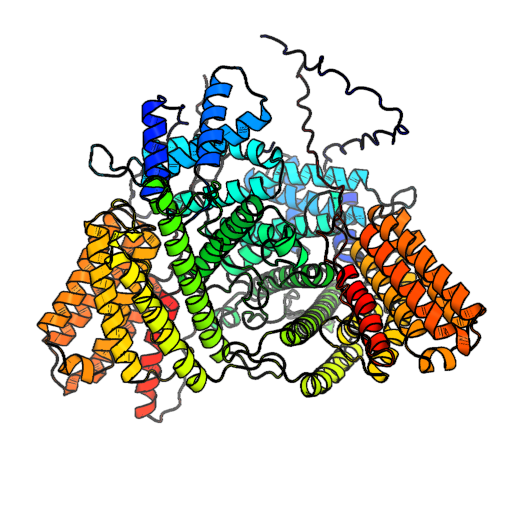 O 1
ATOM 3510 N N . LEU A 1 447 ? -19.219 39.688 -9.219 1 85.31 447 LEU A N 1
ATOM 3511 C CA . LEU A 1 447 ? -20.016 40.094 -8.055 1 85.31 447 LEU A CA 1
ATOM 3512 C C . LEU A 1 447 ? -20.359 41.562 -8.109 1 85.31 447 LEU A C 1
ATOM 3514 O O . LEU A 1 447 ? -21.438 41.969 -7.676 1 85.31 447 LEU A O 1
ATOM 3518 N N . ILE A 1 448 ? -19.422 42.312 -8.625 1 83.69 448 ILE A N 1
ATOM 3519 C CA . ILE A 1 448 ? -19.625 43.781 -8.68 1 83.69 448 ILE A CA 1
ATOM 3520 C C . ILE A 1 448 ? -20.562 44.125 -9.82 1 83.69 448 ILE A C 1
ATOM 3522 O O . ILE A 1 448 ? -21.391 45.031 -9.695 1 83.69 448 ILE A O 1
ATOM 3526 N N . THR A 1 449 ? -20.453 43.406 -10.977 1 74.12 449 THR A N 1
ATOM 3527 C CA . THR A 1 449 ? -21.25 43.75 -12.148 1 74.12 449 THR A CA 1
ATOM 3528 C C . THR A 1 449 ? -22.594 43.031 -12.125 1 74.12 449 THR A C 1
ATOM 3530 O O . THR A 1 449 ? -23.391 43.156 -13.047 1 74.12 449 THR A O 1
ATOM 3533 N N . TYR A 1 450 ? -22.828 42.219 -11.172 1 58.53 450 TYR A N 1
ATOM 3534 C CA . TYR A 1 450 ? -23.953 41.312 -11.047 1 58.53 450 TYR A CA 1
ATOM 3535 C C . TYR A 1 450 ? -25.266 42.062 -11.227 1 58.53 450 TYR A C 1
ATOM 3537 O O . TYR A 1 450 ? -25.625 42.906 -10.406 1 58.53 450 TYR A O 1
ATOM 3545 N N . ASP A 1 451 ? -25.75 42.188 -12.508 1 54.59 451 ASP A N 1
ATOM 3546 C CA . ASP A 1 451 ? -27.141 42.375 -12.914 1 54.59 451 ASP A CA 1
ATOM 3547 C C . ASP A 1 451 ? -27.812 41 -13.141 1 54.59 451 ASP A C 1
ATOM 3549 O O . ASP A 1 451 ? -27.156 40.062 -13.562 1 54.59 451 ASP A O 1
ATOM 3553 N N . ALA A 1 452 ? -28.984 40.562 -12.477 1 47.19 452 ALA A N 1
ATOM 3554 C CA . ALA A 1 452 ? -29.75 39.344 -12.477 1 47.19 452 ALA A CA 1
ATOM 3555 C C . ALA A 1 452 ? -29.656 38.625 -13.828 1 47.19 452 ALA A C 1
ATOM 3557 O O . ALA A 1 452 ? -29.578 37.406 -13.891 1 47.19 452 ALA A O 1
ATOM 3558 N N . GLU A 1 453 ? -29.938 39.156 -14.93 1 46.81 453 GLU A N 1
ATOM 3559 C CA . GLU A 1 453 ? -30.156 38.562 -16.234 1 46.81 453 GLU A CA 1
ATOM 3560 C C . GLU A 1 453 ? -28.875 37.906 -16.766 1 46.81 453 GLU A C 1
ATOM 3562 O O . GLU A 1 453 ? -28.938 36.906 -17.5 1 46.81 453 GLU A O 1
ATOM 3567 N N . LYS A 1 454 ? -27.656 38.312 -16.594 1 52.41 454 LYS A N 1
ATOM 3568 C CA . LYS A 1 454 ? -26.359 38 -17.188 1 52.41 454 LYS A CA 1
ATOM 3569 C C . LYS A 1 454 ? -25.625 36.938 -16.406 1 52.41 454 LYS A C 1
ATOM 3571 O O . LYS A 1 454 ? -24.547 36.5 -16.781 1 52.41 454 LYS A O 1
ATOM 3576 N N . VAL A 1 455 ? -26.297 36.438 -15.469 1 53.22 455 VAL A N 1
ATOM 3577 C CA . VAL A 1 455 ? -25.703 35.531 -14.5 1 53.22 455 VAL A CA 1
ATOM 3578 C C . VAL A 1 455 ? -25.375 34.188 -15.18 1 53.22 455 VAL A C 1
ATOM 3580 O O . VAL A 1 455 ? -24.297 33.625 -14.977 1 53.22 455 VAL A O 1
ATOM 3583 N N . GLN A 1 456 ? -26.328 33.688 -16.016 1 52.59 456 GLN A N 1
ATOM 3584 C CA . GLN A 1 456 ? -26.125 32.344 -16.578 1 52.59 456 GLN A CA 1
ATOM 3585 C C . GLN A 1 456 ? -24.953 32.344 -17.547 1 52.59 456 GLN A C 1
ATOM 3587 O O . GLN A 1 456 ? -24.172 31.391 -17.562 1 52.59 456 GLN A O 1
ATOM 3592 N N . GLN A 1 457 ? -24.906 33.438 -18.359 1 53.28 457 GLN A N 1
ATOM 3593 C CA . GLN A 1 457 ? -23.828 33.5 -19.344 1 53.28 457 GLN A CA 1
ATOM 3594 C C . GLN A 1 457 ? -22.469 33.594 -18.656 1 53.28 457 GLN A C 1
ATOM 3596 O O . GLN A 1 457 ? -21.5 32.969 -19.078 1 53.28 457 GLN A O 1
ATOM 3601 N N . SER A 1 458 ? -22.438 34.312 -17.625 1 54.72 458 SER A N 1
ATOM 3602 C CA . SER A 1 458 ? -21.203 34.562 -16.906 1 54.72 458 SER A CA 1
ATOM 3603 C C . SER A 1 458 ? -20.688 33.281 -16.219 1 54.72 458 SER A C 1
ATOM 3605 O O . SER A 1 458 ? -19.484 33.031 -16.172 1 54.72 458 SER A O 1
ATOM 3607 N N . ARG A 1 459 ? -21.609 32.562 -15.805 1 59.47 459 ARG A N 1
ATOM 3608 C CA . ARG A 1 459 ? -21.25 31.297 -15.156 1 59.47 459 ARG A CA 1
ATOM 3609 C C . ARG A 1 459 ? -20.578 30.344 -16.141 1 59.47 459 ARG A C 1
ATOM 3611 O O . ARG A 1 459 ? -19.578 29.703 -15.812 1 59.47 459 ARG A O 1
ATOM 3618 N N . ARG A 1 460 ? -21.141 30.328 -17.344 1 60.69 460 ARG A N 1
ATOM 3619 C CA . ARG A 1 460 ? -20.578 29.438 -18.375 1 60.69 460 ARG A CA 1
ATOM 3620 C C . ARG A 1 460 ? -19.172 29.859 -18.734 1 60.69 460 ARG A C 1
ATOM 3622 O O . ARG A 1 460 ? -18.281 29.016 -18.906 1 60.69 460 ARG A O 1
ATOM 3629 N N . GLU A 1 461 ? -18.938 31.109 -18.875 1 58.81 461 GLU A N 1
ATOM 3630 C CA . GLU A 1 461 ? -17.625 31.625 -19.234 1 58.81 461 GLU A CA 1
ATOM 3631 C C . GLU A 1 461 ? -16.609 31.344 -18.125 1 58.81 461 GLU A C 1
ATOM 3633 O O . GLU A 1 461 ? -15.453 31 -18.406 1 58.81 461 GLU A O 1
ATOM 3638 N N . PHE A 1 462 ? -17.047 31.406 -16.969 1 59.84 462 PHE A N 1
ATOM 3639 C CA . PHE A 1 462 ? -16.172 31.141 -15.828 1 59.84 462 PHE A CA 1
ATOM 3640 C C . PHE A 1 462 ? -15.766 29.672 -15.781 1 59.84 462 PHE A C 1
ATOM 3642 O O . PHE A 1 462 ? -14.594 29.359 -15.562 1 59.84 462 PHE A O 1
ATOM 3649 N N . GLU A 1 463 ? -16.734 28.938 -16.031 1 61.59 463 GLU A N 1
ATOM 3650 C CA . GLU A 1 463 ? -16.453 27.5 -16.016 1 61.59 463 GLU A CA 1
ATOM 3651 C C . GLU A 1 463 ? -15.438 27.125 -17.109 1 61.59 463 GLU A C 1
ATOM 3653 O O . GLU A 1 463 ? -14.562 26.281 -16.875 1 61.59 463 GLU A O 1
ATOM 3658 N N . GLN A 1 464 ? -15.602 27.734 -18.172 1 60.91 464 GLN A N 1
ATOM 3659 C CA . GLN A 1 464 ? -14.648 27.516 -19.25 1 60.91 464 GLN A CA 1
ATOM 3660 C C . GLN A 1 464 ? -13.25 28 -18.859 1 60.91 464 GLN A C 1
ATOM 3662 O O . GLN A 1 464 ? -12.258 27.312 -19.109 1 60.91 464 GLN A O 1
ATOM 3667 N N . GLN A 1 465 ? -13.18 29.125 -18.234 1 55.16 465 GLN A N 1
ATOM 3668 C CA . GLN A 1 465 ? -11.906 29.672 -17.781 1 55.16 465 GLN A CA 1
ATOM 3669 C C . GLN A 1 465 ? -11.25 28.781 -16.734 1 55.16 465 GLN A C 1
ATOM 3671 O O . GLN A 1 465 ? -10.039 28.547 -16.766 1 55.16 465 GLN A O 1
ATOM 3676 N N . LEU A 1 466 ? -12.055 28.375 -15.914 1 61.22 466 LEU A N 1
ATOM 3677 C CA . LEU A 1 466 ? -11.594 27.5 -14.852 1 61.22 466 LEU A CA 1
ATOM 3678 C C . LEU A 1 466 ? -11.008 26.203 -15.43 1 61.22 466 LEU A C 1
ATOM 3680 O O . LEU A 1 466 ? -9.938 25.766 -15.008 1 61.22 466 LEU A O 1
ATOM 3684 N N . ASN A 1 467 ? -11.68 25.656 -16.344 1 58.84 467 ASN A N 1
ATOM 3685 C CA . ASN A 1 467 ? -11.195 24.438 -16.984 1 58.84 467 ASN A CA 1
ATOM 3686 C C . ASN A 1 467 ? -9.859 24.672 -17.688 1 58.84 467 ASN A C 1
ATOM 3688 O O . ASN A 1 467 ? -8.961 23.828 -17.625 1 58.84 467 ASN A O 1
ATOM 3692 N N . ASP A 1 468 ? -9.789 25.797 -18.297 1 53.59 468 ASP A N 1
ATOM 3693 C CA . ASP A 1 468 ? -8.562 26.156 -19 1 53.59 468 ASP A CA 1
ATOM 3694 C C . ASP A 1 468 ? -7.391 26.297 -18.031 1 53.59 468 ASP A C 1
ATOM 3696 O O . ASP A 1 468 ? -6.277 25.859 -18.328 1 53.59 468 ASP A O 1
ATOM 3700 N N . LEU A 1 469 ? -7.719 26.891 -16.984 1 52.81 469 LEU A N 1
ATOM 3701 C CA . LEU A 1 469 ? -6.68 27.156 -16 1 52.81 469 LEU A CA 1
ATOM 3702 C C . LEU A 1 469 ? -6.234 25.875 -15.312 1 52.81 469 LEU A C 1
ATOM 3704 O O . LEU A 1 469 ? -5.043 25.672 -15.07 1 52.81 469 LEU A O 1
ATOM 3708 N N . LEU A 1 470 ? -7.188 25.188 -14.984 1 53.94 470 LEU A N 1
ATOM 3709 C CA . LEU A 1 470 ? -6.883 23.953 -14.281 1 53.94 470 LEU A CA 1
ATOM 3710 C C . LEU A 1 470 ? -6.098 23 -15.172 1 53.94 470 LEU A C 1
ATOM 3712 O O . LEU A 1 470 ? -5.273 22.219 -14.68 1 53.94 470 LEU A O 1
ATOM 3716 N N . GLN A 1 471 ? -6.477 23.031 -16.453 1 49.81 471 GLN A N 1
ATOM 3717 C CA . GLN A 1 471 ? -5.664 22.266 -17.391 1 49.81 471 GLN A CA 1
ATOM 3718 C C . GLN A 1 471 ? -4.203 22.703 -17.344 1 49.81 471 GLN A C 1
ATOM 3720 O O . GLN A 1 471 ? -3.301 21.891 -17.578 1 49.81 471 GLN A O 1
ATOM 3725 N N . ASN A 1 472 ? -4.176 23.953 -17.125 1 43.19 472 ASN A N 1
ATOM 3726 C CA . ASN A 1 472 ? -2.822 24.5 -17.078 1 43.19 472 ASN A CA 1
ATOM 3727 C C . ASN A 1 472 ? -2.123 24.156 -15.766 1 43.19 472 ASN A C 1
ATOM 3729 O O . ASN A 1 472 ? -0.894 24.188 -15.688 1 43.19 472 ASN A O 1
ATOM 3733 N N . VAL A 1 473 ? -2.854 24.297 -14.859 1 45.38 473 VAL A N 1
ATOM 3734 C CA . VAL A 1 473 ? -2.242 24.062 -13.555 1 45.38 473 VAL A CA 1
ATOM 3735 C C . VAL A 1 473 ? -2.066 22.562 -13.336 1 45.38 473 VAL A C 1
ATOM 3737 O O . VAL A 1 473 ? -1.369 22.141 -12.406 1 45.38 473 VAL A O 1
ATOM 3740 N N . GLN A 1 474 ? -3.072 21.844 -14.078 1 38.12 474 GLN A N 1
ATOM 3741 C CA . GLN A 1 474 ? -2.865 20.422 -13.922 1 38.12 474 GLN A CA 1
ATOM 3742 C C . GLN A 1 474 ? -1.505 20 -14.469 1 38.12 474 GLN A C 1
ATOM 3744 O O . GLN A 1 474 ? -1.086 20.453 -15.531 1 38.12 474 GLN A O 1
ATOM 3749 N N . PRO A 1 475 ? -0.601 19.625 -13.859 1 31.47 475 PRO A N 1
ATOM 3750 C CA . PRO A 1 475 ? 0.473 19 -14.648 1 31.47 475 PRO A CA 1
ATOM 3751 C C . PRO A 1 475 ? -0.039 18.312 -15.906 1 31.47 475 PRO A C 1
ATOM 3753 O O . PRO A 1 475 ? -1.23 18 -16 1 31.47 475 PRO A O 1
ATOM 3756 N N . SER A 1 476 ? 0.823 18.078 -17.062 1 26.59 476 SER A N 1
ATOM 3757 C CA . SER A 1 476 ? 0.448 17.438 -18.312 1 26.59 476 SER A CA 1
ATOM 3758 C C . SER A 1 476 ? -0.662 16.406 -18.094 1 26.59 476 SER A C 1
ATOM 3760 O O . SER A 1 476 ? -0.452 15.391 -17.438 1 26.59 476 SER A O 1
ATOM 3762 N N . LYS A 1 477 ? -1.846 16.797 -17.938 1 30.2 477 LYS A N 1
ATOM 3763 C CA . LYS A 1 477 ? -2.979 15.914 -18.203 1 30.2 477 LYS A CA 1
ATOM 3764 C C . LYS A 1 477 ? -2.803 15.18 -19.531 1 30.2 477 LYS A C 1
ATOM 3766 O O . LYS A 1 477 ? -2.451 15.789 -20.547 1 30.2 477 LYS A O 1
ATOM 3771 N N . ARG A 1 478 ? -2.869 13.953 -19.75 1 27.83 478 ARG A N 1
ATOM 3772 C CA . ARG A 1 478 ? -3.49 13.258 -20.859 1 27.83 478 ARG A CA 1
ATOM 3773 C C . ARG A 1 478 ? -4.918 13.742 -21.094 1 27.83 478 ARG A C 1
ATOM 3775 O O . ARG A 1 478 ? -5.562 14.234 -20.172 1 27.83 478 ARG A O 1
ATOM 3782 N N . VAL A 1 479 ? -5.668 13.789 -22.375 1 24.06 479 VAL A N 1
ATOM 3783 C CA . VAL A 1 479 ? -6.734 14.188 -23.297 1 24.06 479 VAL A CA 1
ATOM 3784 C C . VAL A 1 479 ? -8.086 13.773 -22.719 1 24.06 479 VAL A C 1
ATOM 3786 O O . VAL A 1 479 ? -8.375 12.578 -22.594 1 24.06 479 VAL A O 1
ATOM 3789 N N . MET A 1 480 ? -8.719 14.234 -21.656 1 23.3 480 MET A N 1
ATOM 3790 C CA . MET A 1 480 ? -10.125 13.859 -21.609 1 23.3 480 MET A CA 1
ATOM 3791 C C . MET A 1 480 ? -10.867 14.367 -22.844 1 23.3 480 MET A C 1
ATOM 3793 O O . MET A 1 480 ? -10.781 15.547 -23.172 1 23.3 480 MET A O 1
ATOM 3797 N N . PRO A 1 481 ? -11.234 13.469 -23.812 1 23.09 481 PRO A N 1
ATOM 3798 C CA . PRO A 1 481 ? -12 13.867 -25 1 23.09 481 PRO A CA 1
ATOM 3799 C C . PRO A 1 481 ? -13.297 14.602 -24.656 1 23.09 481 PRO A C 1
ATOM 3801 O O . PRO A 1 481 ? -13.883 14.344 -23.594 1 23.09 481 PRO A O 1
ATOM 3804 N N . SER A 1 482 ? -13.484 15.703 -25.141 1 23.7 482 SER A N 1
ATOM 3805 C CA . SER A 1 482 ? -14.672 16.547 -25.281 1 23.7 482 SER A CA 1
ATOM 3806 C C . SER A 1 482 ? -15.844 15.758 -25.859 1 23.7 482 SER A C 1
ATOM 3808 O O . SER A 1 482 ? -15.711 15.109 -26.891 1 23.7 482 SER A O 1
ATOM 3810 N N . VAL A 1 483 ? -16.812 15.266 -25.047 1 24.2 483 VAL A N 1
ATOM 3811 C CA . VAL A 1 483 ? -18.094 14.758 -25.5 1 24.2 483 VAL A CA 1
ATOM 3812 C C . VAL A 1 483 ? -18.781 15.797 -26.391 1 24.2 483 VAL A C 1
ATOM 3814 O O . VAL A 1 483 ? -19.188 16.859 -25.906 1 24.2 483 VAL A O 1
ATOM 3817 N N . GLU A 1 484 ? -18.469 16.016 -27.641 1 23.3 484 GLU A N 1
ATOM 3818 C CA . GLU A 1 484 ? -19.156 16.938 -28.531 1 23.3 484 GLU A CA 1
ATOM 3819 C C . GLU A 1 484 ? -20.562 16.438 -28.875 1 23.3 484 GLU A C 1
ATOM 3821 O O . GLU A 1 484 ? -21.312 17.109 -29.594 1 23.3 484 GLU A O 1
ATOM 3826 N N . ASP A 1 485 ? -20.953 15.195 -28.953 1 22.34 485 ASP A N 1
ATOM 3827 C CA . ASP A 1 485 ? -21.922 15.078 -30.047 1 22.34 485 ASP A CA 1
ATOM 3828 C C . ASP A 1 485 ? -23.219 15.812 -29.703 1 22.34 485 ASP A C 1
ATOM 3830 O O . ASP A 1 485 ? -23.469 16.125 -28.547 1 22.34 485 ASP A O 1
ATOM 3834 N N . GLY A 1 486 ? -24.453 15.586 -30.578 1 20.91 486 GLY A N 1
ATOM 3835 C CA . GLY A 1 486 ? -25.594 16.125 -31.312 1 20.91 486 GLY A CA 1
ATOM 3836 C C . GLY A 1 486 ? -26.828 16.312 -30.438 1 20.91 486 GLY A C 1
ATOM 3837 O O . GLY A 1 486 ? -27.891 16.672 -30.938 1 20.91 486 GLY A O 1
ATOM 3838 N N . VAL A 1 487 ? -27.156 15.492 -29.453 1 23.09 487 VAL A N 1
ATOM 3839 C CA . VAL A 1 487 ? -28.609 15.523 -29.281 1 23.09 487 VAL A CA 1
ATOM 3840 C C . VAL A 1 487 ? -29.047 16.891 -28.766 1 23.09 487 VAL A C 1
ATOM 3842 O O . VAL A 1 487 ? -28.344 17.516 -27.953 1 23.09 487 VAL A O 1
ATOM 3845 N N . GLY A 1 488 ? -30.047 17.688 -29.484 1 21.92 488 GLY A N 1
ATOM 3846 C CA . GLY A 1 488 ? -30.734 18.953 -29.547 1 21.92 488 GLY A CA 1
ATOM 3847 C C . GLY A 1 488 ? -31.312 19.391 -28.203 1 21.92 488 GLY A C 1
ATOM 3848 O O . GLY A 1 488 ? -31.812 20.5 -28.078 1 21.92 488 GLY A O 1
ATOM 3849 N N . GLY A 1 489 ? -32.062 18.438 -27.578 1 22.78 489 GLY A N 1
ATOM 3850 C CA . GLY A 1 489 ? -33.031 19.078 -26.688 1 22.78 489 GLY A CA 1
ATOM 3851 C C . GLY A 1 489 ? -32.375 19.922 -25.625 1 22.78 489 GLY A C 1
ATOM 3852 O O . GLY A 1 489 ? -31.375 19.516 -25.016 1 22.78 489 GLY A O 1
ATOM 3853 N N . GLY A 1 490 ? -32.5 21.344 -25.672 1 22.2 490 GLY A N 1
ATOM 3854 C CA . GLY A 1 490 ? -31.781 22.516 -25.203 1 22.2 490 GLY A CA 1
ATOM 3855 C C . GLY A 1 490 ? -31.516 22.516 -23.719 1 22.2 490 GLY A C 1
ATOM 3856 O O . GLY A 1 490 ? -30.391 22.75 -23.281 1 22.2 490 GLY A O 1
ATOM 3857 N N . THR A 1 491 ? -32.594 22.75 -22.906 1 22.58 491 THR A N 1
ATOM 3858 C CA . THR A 1 491 ? -32.562 23.781 -21.875 1 22.58 491 THR A CA 1
ATOM 3859 C C . THR A 1 491 ? -31.75 23.312 -20.672 1 22.58 491 THR A C 1
ATOM 3861 O O . THR A 1 491 ? -30.875 24.031 -20.188 1 22.58 491 THR A O 1
ATOM 3864 N N . ALA A 1 492 ? -32.625 22.547 -19.828 1 22.83 492 ALA A N 1
ATOM 3865 C CA . ALA A 1 492 ? -32.375 22.453 -18.391 1 22.83 492 ALA A CA 1
ATOM 3866 C C . ALA A 1 492 ? -31.109 21.641 -18.094 1 22.83 492 ALA A C 1
ATOM 3868 O O . ALA A 1 492 ? -30.688 21.547 -16.953 1 22.83 492 ALA A O 1
ATOM 3869 N N . LEU A 1 493 ? -30.844 20.609 -18.969 1 22.89 493 LEU A N 1
ATOM 3870 C CA . LEU A 1 493 ? -29.797 19.625 -18.75 1 22.89 493 LEU A CA 1
ATOM 3871 C C . LEU A 1 493 ? -28.406 20.281 -18.766 1 22.89 493 LEU A C 1
ATOM 3873 O O . LEU A 1 493 ? -27.391 19.594 -18.609 1 22.89 493 LEU A O 1
ATOM 3877 N N . SER A 1 494 ? -28.25 21.422 -19.453 1 25.97 494 SER A N 1
ATOM 3878 C CA . SER A 1 494 ? -27.031 22.234 -19.578 1 25.97 494 SER A CA 1
ATOM 3879 C C . SER A 1 494 ? -26.531 22.688 -18.219 1 25.97 494 SER A C 1
ATOM 3881 O O . SER A 1 494 ? -25.359 23.031 -18.078 1 25.97 494 SER A O 1
ATOM 3883 N N . ALA A 1 495 ? -27.469 22.984 -17.328 1 25.05 495 ALA A N 1
ATOM 3884 C CA . ALA A 1 495 ? -27.125 23.5 -16 1 25.05 495 ALA A CA 1
ATOM 3885 C C . ALA A 1 495 ? -26.344 22.469 -15.195 1 25.05 495 ALA A C 1
ATOM 3887 O O . ALA A 1 495 ? -25.484 22.828 -14.383 1 25.05 495 ALA A O 1
ATOM 3888 N N . MET A 1 496 ? -26.844 21.219 -15.25 1 25.67 496 MET A N 1
ATOM 3889 C CA . MET A 1 496 ? -26.25 20.141 -14.453 1 25.67 496 MET A CA 1
ATOM 3890 C C . MET A 1 496 ? -24.844 19.828 -14.922 1 25.67 496 MET A C 1
ATOM 3892 O O . MET A 1 496 ? -24.078 19.172 -14.211 1 25.67 496 MET A O 1
ATOM 3896 N N . THR A 1 497 ? -24.547 19.844 -16.219 1 28.98 497 THR A N 1
ATOM 3897 C CA . THR A 1 497 ? -23.219 19.594 -16.766 1 28.98 497 THR A CA 1
ATOM 3898 C C . THR A 1 497 ? -22.203 20.594 -16.219 1 28.98 497 THR A C 1
ATOM 3900 O O . THR A 1 497 ? -21 20.312 -16.203 1 28.98 497 THR A O 1
ATOM 3903 N N . ASP A 1 498 ? -22.641 21.859 -15.891 1 30.14 498 ASP A N 1
ATOM 3904 C CA . ASP A 1 498 ? -21.812 22.984 -15.445 1 30.14 498 ASP A CA 1
ATOM 3905 C C . ASP A 1 498 ? -21.281 22.734 -14.031 1 30.14 498 ASP A C 1
ATOM 3907 O O . ASP A 1 498 ? -20.172 23.172 -13.703 1 30.14 498 ASP A O 1
ATOM 3911 N N . CYS A 1 499 ? -22.156 22.297 -13.172 1 31.5 499 CYS A N 1
ATOM 3912 C CA . CYS A 1 499 ? -21.781 22 -11.797 1 31.5 499 CYS A CA 1
ATOM 3913 C C . CYS A 1 499 ? -20.734 20.906 -11.742 1 31.5 499 CYS A C 1
ATOM 3915 O O . CYS A 1 499 ? -19.922 20.844 -10.805 1 31.5 499 CYS A O 1
ATOM 3917 N N . PHE A 1 500 ? -20.75 20.031 -12.727 1 35.72 500 PHE A N 1
ATOM 3918 C CA . PHE A 1 500 ? -19.906 18.828 -12.719 1 35.72 500 PHE A CA 1
ATOM 3919 C C . PHE A 1 500 ? -18.469 19.188 -13.047 1 35.72 500 PHE A C 1
ATOM 3921 O O . PHE A 1 500 ? -17.531 18.594 -12.5 1 35.72 500 PHE A O 1
ATOM 3928 N N . ALA A 1 501 ? -18.312 20.25 -13.898 1 40.66 501 ALA A N 1
ATOM 3929 C CA . ALA A 1 501 ? -16.938 20.531 -14.258 1 40.66 501 ALA A CA 1
ATOM 3930 C C . ALA A 1 501 ? -16.156 21.062 -13.062 1 40.66 501 ALA A C 1
ATOM 3932 O O . ALA A 1 501 ? -14.992 20.672 -12.852 1 40.66 501 ALA A O 1
ATOM 3933 N N . PHE A 1 502 ? -16.859 21.953 -12.367 1 41.44 502 PHE A N 1
ATOM 3934 C CA . PHE A 1 502 ? -16.188 22.531 -11.219 1 41.44 502 PHE A CA 1
ATOM 3935 C C . PHE A 1 502 ? -15.93 21.484 -10.148 1 41.44 502 PHE A C 1
ATOM 3937 O O . PHE A 1 502 ? -14.859 21.438 -9.539 1 41.44 502 PHE A O 1
ATOM 3944 N N . SER A 1 503 ? -17.031 20.812 -9.945 1 44.59 503 SER A N 1
ATOM 3945 C CA . SER A 1 503 ? -16.844 19.719 -9.008 1 44.59 503 SER A CA 1
ATOM 3946 C C . SER A 1 503 ? -15.703 18.797 -9.445 1 44.59 503 SER A C 1
ATOM 3948 O O . SER A 1 503 ? -14.922 18.328 -8.609 1 44.59 503 SER A O 1
ATOM 3950 N N . GLU A 1 504 ? -15.594 18.672 -10.68 1 48.47 504 GLU A N 1
ATOM 3951 C CA . GLU A 1 504 ? -14.492 17.875 -11.203 1 48.47 504 GLU A CA 1
ATOM 3952 C C . GLU A 1 504 ? -13.148 18.562 -10.969 1 48.47 504 GLU A C 1
ATOM 3954 O O . GLU A 1 504 ? -12.141 17.906 -10.695 1 48.47 504 GLU A O 1
ATOM 3959 N N . LEU A 1 505 ? -13.305 19.844 -10.992 1 46.09 505 LEU A N 1
ATOM 3960 C CA . LEU A 1 505 ? -12.109 20.641 -10.742 1 46.09 505 LEU A CA 1
ATOM 3961 C C . LEU A 1 505 ? -11.648 20.484 -9.297 1 46.09 505 LEU A C 1
ATOM 3963 O O . LEU A 1 505 ? -10.453 20.328 -9.031 1 46.09 505 LEU A O 1
ATOM 3967 N N . LEU A 1 506 ? -12.664 20.75 -8.539 1 48.91 506 LEU A N 1
ATOM 3968 C CA . LEU A 1 506 ? -12.312 20.562 -7.137 1 48.91 506 LEU A CA 1
ATOM 3969 C C . LEU A 1 506 ? -11.719 19.188 -6.895 1 48.91 506 LEU A C 1
ATOM 3971 O O . LEU A 1 506 ? -10.75 19.047 -6.145 1 48.91 506 LEU A O 1
ATOM 3975 N N . SER A 1 507 ? -12.359 18.359 -7.574 1 50.47 507 SER A N 1
ATOM 3976 C CA . SER A 1 507 ? -11.844 17 -7.465 1 50.47 507 SER A CA 1
ATOM 3977 C C . SER A 1 507 ? -10.477 16.875 -8.117 1 50.47 507 SER A C 1
ATOM 3979 O O . SER A 1 507 ? -9.586 16.203 -7.59 1 50.47 507 SER A O 1
ATOM 3981 N N . SER A 1 508 ? -10.367 17.531 -9.297 1 48.97 508 SER A N 1
ATOM 3982 C CA . SER A 1 508 ? -9.086 17.516 -10 1 48.97 508 SER A CA 1
ATOM 3983 C C . SER A 1 508 ? -8.031 18.312 -9.242 1 48.97 508 SER A C 1
ATOM 3985 O O . SER A 1 508 ? -6.863 17.906 -9.188 1 48.97 508 SER A O 1
ATOM 3987 N N . ALA A 1 509 ? -8.516 19.453 -8.828 1 46.03 509 ALA A N 1
ATOM 3988 C CA . ALA A 1 509 ? -7.602 20.266 -8.031 1 46.03 509 ALA A CA 1
ATOM 3989 C C . ALA A 1 509 ? -7.145 19.531 -6.781 1 46.03 509 ALA A C 1
ATOM 3991 O O . ALA A 1 509 ? -6.051 19.781 -6.273 1 46.03 509 ALA A O 1
ATOM 3992 N N . ALA A 1 510 ? -8.102 18.812 -6.324 1 43.78 510 ALA A N 1
ATOM 3993 C CA . ALA A 1 510 ? -7.703 17.984 -5.184 1 43.78 510 ALA A CA 1
ATOM 3994 C C . ALA A 1 510 ? -6.551 17.047 -5.551 1 43.78 510 ALA A C 1
ATOM 3996 O O . ALA A 1 510 ? -5.871 16.516 -4.672 1 43.78 510 ALA A O 1
ATOM 3997 N N . GLN A 1 511 ? -6.414 16.875 -6.797 1 41.91 511 GLN A N 1
ATOM 3998 C CA . GLN A 1 511 ? -5.227 16.156 -7.234 1 41.91 511 GLN A CA 1
ATOM 3999 C C . GLN A 1 511 ? -4.012 17.062 -7.312 1 41.91 511 GLN A C 1
ATOM 4001 O O . GLN A 1 511 ? -4.086 18.156 -7.891 1 41.91 511 GLN A O 1
ATOM 4006 N N . TRP A 1 512 ? -3.275 17.062 -6.297 1 36.81 512 TRP A N 1
ATOM 4007 C CA . TRP A 1 512 ? -2.139 17.969 -6.188 1 36.81 512 TRP A CA 1
ATOM 4008 C C . TRP A 1 512 ? -1.436 18.125 -7.531 1 36.81 512 TRP A C 1
ATOM 4010 O O . TRP A 1 512 ? -1.165 17.125 -8.219 1 36.81 512 TRP A O 1
ATOM 4020 N N . PRO A 1 513 ? -1.415 19.281 -8.047 1 34.59 513 PRO A N 1
ATOM 4021 C CA . PRO A 1 513 ? -0.538 19.438 -9.203 1 34.59 513 PRO A CA 1
ATOM 4022 C C . PRO A 1 513 ? 0.826 18.781 -9.008 1 34.59 513 PRO A C 1
ATOM 4024 O O . PRO A 1 513 ? 1.291 18.641 -7.875 1 34.59 513 PRO A O 1
ATOM 4027 N N . GLU A 1 514 ? 1.218 18 -9.836 1 33.78 514 GLU A N 1
ATOM 4028 C CA . GLU A 1 514 ? 2.553 17.406 -9.766 1 33.78 514 GLU A CA 1
ATOM 4029 C C . GLU A 1 514 ? 3.6 18.453 -9.406 1 33.78 514 GLU A C 1
ATOM 4031 O O . GLU A 1 514 ? 3.66 19.531 -10.031 1 33.78 514 GLU A O 1
ATOM 4036 N N . LEU A 1 515 ? 3.992 18.562 -8.242 1 28.67 515 LEU A N 1
ATOM 4037 C CA . LEU A 1 515 ? 5.246 19.25 -7.965 1 28.67 515 LEU A CA 1
ATOM 4038 C C . LEU A 1 515 ? 6.297 18.922 -9.023 1 28.67 515 LEU A C 1
ATOM 4040 O O . LEU A 1 515 ? 6.785 17.781 -9.086 1 28.67 515 LEU A O 1
ATOM 4044 N N . GLN A 1 516 ? 6.254 19.453 -10.188 1 27.95 516 GLN A N 1
ATOM 4045 C CA . GLN A 1 516 ? 7.215 19.281 -11.266 1 27.95 516 GLN A CA 1
ATOM 4046 C C . GLN A 1 516 ? 8.641 19.172 -10.727 1 27.95 516 GLN A C 1
ATOM 4048 O O . GLN A 1 516 ? 9.422 18.328 -11.172 1 27.95 516 GLN A O 1
ATOM 4053 N N . GLY A 1 517 ? 9.18 20.406 -10.32 1 27.05 517 GLY A N 1
ATOM 4054 C CA . GLY A 1 517 ? 10.602 20.703 -10.391 1 27.05 517 GLY A CA 1
ATOM 4055 C C . GLY A 1 517 ? 11.438 19.844 -9.461 1 27.05 517 GLY A C 1
ATOM 4056 O O . GLY A 1 517 ? 12.664 19.969 -9.422 1 27.05 517 GLY A O 1
ATOM 4057 N N . MET A 1 518 ? 10.867 19.438 -8.414 1 23.89 518 MET A N 1
ATOM 4058 C CA . MET A 1 518 ? 11.938 19.125 -7.477 1 23.89 518 MET A CA 1
ATOM 4059 C C . MET A 1 518 ? 12.688 17.875 -7.902 1 23.89 518 MET A C 1
ATOM 4061 O O . MET A 1 518 ? 12.359 16.766 -7.461 1 23.89 518 MET A O 1
ATOM 4065 N N . VAL A 1 519 ? 12.766 17.703 -9.211 1 24.62 519 VAL A N 1
ATOM 4066 C CA . VAL A 1 519 ? 13.758 16.672 -9.492 1 24.62 519 VAL A CA 1
ATOM 4067 C C . VAL A 1 519 ? 15.133 17.125 -9.008 1 24.62 519 VAL A C 1
ATOM 4069 O O . VAL A 1 519 ? 15.633 18.172 -9.438 1 24.62 519 VAL A O 1
ATOM 4072 N N . LEU A 1 520 ? 15.547 16.922 -7.766 1 21.89 520 LEU A N 1
ATOM 4073 C CA . LEU A 1 520 ? 16.891 17.141 -7.234 1 21.89 520 LEU A CA 1
ATOM 4074 C C . LEU A 1 520 ? 17.938 16.562 -8.172 1 21.89 520 LEU A C 1
ATOM 4076 O O . LEU A 1 520 ? 17.969 15.359 -8.406 1 21.89 520 LEU A O 1
ATOM 4080 N N . GLY A 1 521 ? 18.266 17.281 -9.242 1 23.02 521 GLY A N 1
ATOM 4081 C CA . GLY A 1 521 ? 19.5 17.094 -9.984 1 23.02 521 GLY A CA 1
ATOM 4082 C C . GLY A 1 521 ? 20.734 17.156 -9.102 1 23.02 521 GLY A C 1
ATOM 4083 O O . GLY A 1 521 ? 21.031 18.188 -8.5 1 23.02 521 GLY A O 1
ATOM 4084 N N . MET A 1 522 ? 21.047 16.188 -8.273 1 22.09 522 MET A N 1
ATOM 4085 C CA . MET A 1 522 ? 22.359 16.109 -7.617 1 22.09 522 MET A CA 1
ATOM 4086 C C . MET A 1 522 ? 23.484 16.219 -8.633 1 22.09 522 MET A C 1
ATOM 4088 O O . MET A 1 522 ? 23.703 15.312 -9.438 1 22.09 522 MET A O 1
ATOM 4092 N N . ASP A 1 523 ? 23.734 17.359 -9.164 1 23.22 523 ASP A N 1
ATOM 4093 C CA . ASP A 1 523 ? 24.969 17.672 -9.883 1 23.22 523 ASP A CA 1
ATOM 4094 C C . ASP A 1 523 ? 26.188 17.562 -8.961 1 23.22 523 ASP A C 1
ATOM 4096 O O . ASP A 1 523 ? 26.391 18.406 -8.094 1 23.22 523 ASP A O 1
ATOM 4100 N N . ILE A 1 524 ? 26.609 16.453 -8.547 1 22.06 524 ILE A N 1
ATOM 4101 C CA . ILE A 1 524 ? 27.891 16.234 -7.906 1 22.06 524 ILE A CA 1
ATOM 4102 C C . ILE A 1 524 ? 29.031 16.562 -8.875 1 22.06 524 ILE A C 1
ATOM 4104 O O . ILE A 1 524 ? 29.172 15.922 -9.914 1 22.06 524 ILE A O 1
ATOM 4108 N N . GLU A 1 525 ? 29.375 17.812 -9.039 1 21.69 525 GLU A N 1
ATOM 4109 C CA . GLU A 1 525 ? 30.578 18.297 -9.727 1 21.69 525 GLU A CA 1
ATOM 4110 C C . GLU A 1 525 ? 31.828 17.719 -9.086 1 21.69 525 GLU A C 1
ATOM 4112 O O . GLU A 1 525 ? 32.062 17.922 -7.891 1 21.69 525 GLU A O 1
ATOM 4117 N N . TYR A 1 526 ? 32.375 16.609 -9.547 1 20.09 526 TYR A N 1
ATOM 4118 C CA . TYR A 1 526 ? 33.688 16.062 -9.242 1 20.09 526 TYR A CA 1
ATOM 4119 C C . TYR A 1 526 ? 34.812 16.984 -9.727 1 20.09 526 TYR A C 1
ATOM 4121 O O . TYR A 1 526 ? 34.844 17.344 -10.906 1 20.09 526 TYR A O 1
ATOM 4129 N N . HIS A 1 527 ? 35.094 17.969 -8.984 1 20.92 527 HIS A N 1
ATOM 4130 C CA . HIS A 1 527 ? 36.312 18.734 -9.211 1 20.92 527 HIS A CA 1
ATOM 4131 C C . HIS A 1 527 ? 37.5 17.812 -9.398 1 20.92 527 HIS A C 1
ATOM 4133 O O . HIS A 1 527 ? 37.562 16.734 -8.812 1 20.92 527 HIS A O 1
ATOM 4139 N N . ASP A 1 528 ? 38.25 18.031 -10.484 1 20.11 528 ASP A N 1
ATOM 4140 C CA . ASP A 1 528 ? 39.562 17.609 -10.922 1 20.11 528 ASP A CA 1
ATOM 4141 C C . ASP A 1 528 ? 40.625 17.875 -9.844 1 20.11 528 ASP A C 1
ATOM 4143 O O . ASP A 1 528 ? 40.781 19.016 -9.383 1 20.11 528 ASP A O 1
ATOM 4147 N N . LEU A 1 529 ? 40.875 17.156 -8.812 1 17.72 529 LEU A N 1
ATOM 4148 C CA . LEU A 1 529 ? 42.156 17.188 -8.117 1 17.72 529 LEU A CA 1
ATOM 4149 C C . LEU A 1 529 ? 43.312 16.969 -9.102 1 17.72 529 LEU A C 1
ATOM 4151 O O . LEU A 1 529 ? 43.438 15.891 -9.695 1 17.72 529 LEU A O 1
ATOM 4155 N N . ALA A 1 530 ? 43.5 18.047 -9.977 1 17.55 530 ALA A N 1
ATOM 4156 C CA . ALA A 1 530 ? 44.906 18.328 -10.227 1 17.55 530 ALA A CA 1
ATOM 4157 C C . ALA A 1 530 ? 45.531 19.078 -9.047 1 17.55 530 ALA A C 1
ATOM 4159 O O . ALA A 1 530 ? 44.875 19.953 -8.461 1 17.55 530 ALA A O 1
ATOM 4160 N N . MET B 1 1 ? 49.562 6.113 6.598 1 14.91 1 MET B N 1
ATOM 4161 C CA . MET B 1 1 ? 49.531 4.887 5.809 1 14.91 1 MET B CA 1
ATOM 4162 C C . MET B 1 1 ? 48.938 3.734 6.609 1 14.91 1 MET B C 1
ATOM 4164 O O . MET B 1 1 ? 49 2.578 6.184 1 14.91 1 MET B O 1
ATOM 4168 N N . ALA B 1 2 ? 48.25 3.939 7.73 1 16.44 2 ALA B N 1
ATOM 4169 C CA . ALA B 1 2 ? 48.344 2.969 8.82 1 16.44 2 ALA B CA 1
ATOM 4170 C C . ALA B 1 2 ? 47.281 1.869 8.656 1 16.44 2 ALA B C 1
ATOM 4172 O O . ALA B 1 2 ? 46.125 2.15 8.398 1 16.44 2 ALA B O 1
ATOM 4173 N N . ALA B 1 3 ? 47.625 0.543 8.211 1 17.52 3 ALA B N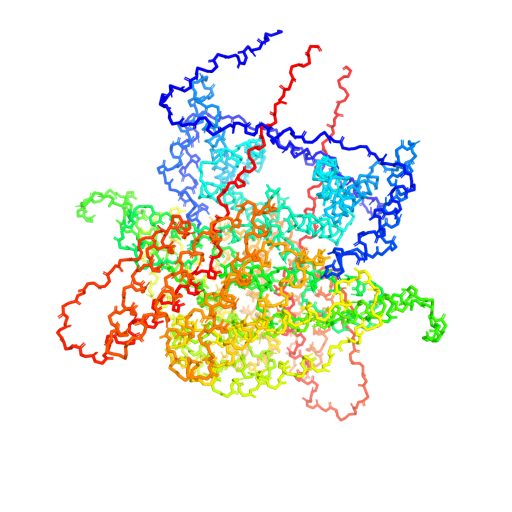 1
ATOM 4174 C CA . ALA B 1 3 ? 47.156 -0.742 7.723 1 17.52 3 ALA B CA 1
ATOM 4175 C C . ALA B 1 3 ? 46.219 -1.408 8.75 1 17.52 3 ALA B C 1
ATOM 4177 O O . ALA B 1 3 ? 46.688 -1.861 9.797 1 17.52 3 ALA B O 1
ATOM 4178 N N . ILE B 1 4 ? 45 -0.756 9.086 1 17.2 4 ILE B N 1
ATOM 4179 C CA . ILE B 1 4 ? 44.375 -1.099 10.352 1 17.2 4 ILE B CA 1
ATOM 4180 C C . ILE B 1 4 ? 44 -2.576 10.359 1 17.2 4 ILE B C 1
ATOM 4182 O O . ILE B 1 4 ? 43.25 -3.037 9.484 1 17.2 4 ILE B O 1
ATOM 4186 N N . ARG B 1 5 ? 44.656 -3.445 11.07 1 18.69 5 ARG B N 1
ATOM 4187 C CA . ARG B 1 5 ? 44.812 -4.891 11.188 1 18.69 5 ARG B CA 1
ATOM 4188 C C . ARG B 1 5 ? 43.562 -5.547 11.758 1 18.69 5 ARG B C 1
ATOM 4190 O O . ARG B 1 5 ? 43.156 -5.234 12.875 1 18.69 5 ARG B O 1
ATOM 4197 N N . VAL B 1 6 ? 42.531 -5.82 10.922 1 20.88 6 VAL B N 1
ATOM 4198 C CA . VAL B 1 6 ? 41.188 -6.328 11.039 1 20.88 6 VAL B CA 1
ATOM 4199 C C . VAL B 1 6 ? 41.188 -7.621 11.852 1 20.88 6 VAL B C 1
ATOM 4201 O O . VAL B 1 6 ? 40.156 -8.297 11.953 1 20.88 6 VAL B O 1
ATOM 4204 N N . ASP B 1 7 ? 42.312 -7.91 12.461 1 21.38 7 ASP B N 1
ATOM 4205 C CA . ASP B 1 7 ? 42.531 -9.281 12.891 1 21.38 7 ASP B CA 1
ATOM 4206 C C . ASP B 1 7 ? 41.781 -9.594 14.18 1 21.38 7 ASP B C 1
ATOM 4208 O O . ASP B 1 7 ? 41.531 -10.758 14.5 1 21.38 7 ASP B O 1
ATOM 4212 N N . ALA B 1 8 ? 41.75 -8.648 15.102 1 21.45 8 ALA B N 1
ATOM 4213 C CA . ALA B 1 8 ? 41.844 -9.195 16.453 1 21.45 8 ALA B CA 1
ATOM 4214 C C . ALA B 1 8 ? 40.469 -9.492 17.016 1 21.45 8 ALA B C 1
ATOM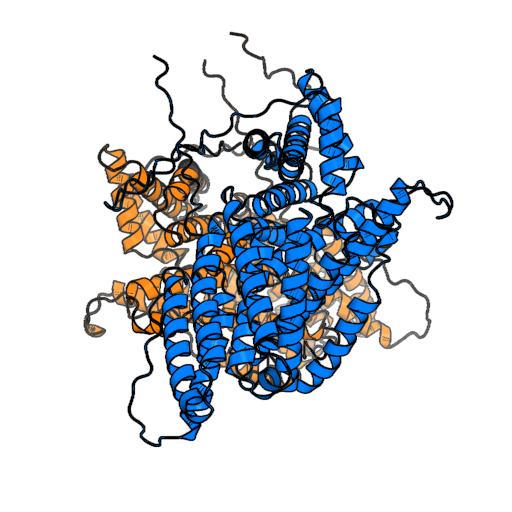 4216 O O . ALA B 1 8 ? 40.062 -8.93 18.047 1 21.45 8 ALA B O 1
ATOM 4217 N N . LEU B 1 9 ? 39.406 -9.516 16.062 1 20.77 9 LEU B N 1
ATOM 4218 C CA . LEU B 1 9 ? 38.188 -9.547 16.844 1 20.77 9 LEU B CA 1
ATOM 4219 C C . LEU B 1 9 ? 38.031 -10.883 17.562 1 20.77 9 LEU B C 1
ATOM 4221 O O . LEU B 1 9 ? 38.25 -11.938 16.969 1 20.77 9 LEU B O 1
ATOM 4225 N N . PRO B 1 10 ? 38.156 -10.844 18.766 1 21.56 10 PRO B N 1
ATOM 4226 C CA . PRO B 1 10 ? 38.25 -12.039 19.594 1 21.56 10 PRO B CA 1
ATOM 4227 C C . PRO B 1 10 ? 37.031 -12.961 19.453 1 21.56 10 PRO B C 1
ATOM 4229 O O . PRO B 1 10 ? 35.938 -12.508 19.094 1 21.56 10 PRO B O 1
ATOM 4232 N N . SER B 1 11 ? 37.219 -14.195 19.203 1 22.2 11 SER B N 1
ATOM 4233 C CA . SER B 1 11 ? 36.531 -15.445 18.922 1 22.2 11 SER B CA 1
ATOM 4234 C C . SER B 1 11 ? 35.5 -15.742 20.016 1 22.2 11 SER B C 1
ATOM 4236 O O . SER B 1 11 ? 35.781 -15.633 21.203 1 22.2 11 SER B O 1
ATOM 4238 N N . PRO B 1 12 ? 34.25 -15.477 19.656 1 23.05 12 PRO B N 1
ATOM 4239 C CA . PRO B 1 12 ? 33.219 -15.805 20.656 1 23.05 12 PRO B CA 1
ATOM 4240 C C . PRO B 1 12 ? 33.438 -17.156 21.328 1 23.05 12 PRO B C 1
ATOM 4242 O O . PRO B 1 12 ? 34.094 -18.031 20.75 1 23.05 12 PRO B O 1
ATOM 4245 N N . SER B 1 13 ? 33.531 -17.219 22.531 1 23.62 13 SER B N 1
ATOM 4246 C CA . SER B 1 13 ? 33.688 -18.406 23.359 1 23.62 13 SER B CA 1
ATOM 4247 C C . SER B 1 13 ? 32.75 -19.516 22.906 1 23.62 13 SER B C 1
ATOM 4249 O O . SER B 1 13 ? 31.625 -19.234 22.438 1 23.62 13 SER B O 1
ATOM 4251 N N . GLN B 1 14 ? 33.188 -20.844 22.797 1 23.69 14 GLN B N 1
ATOM 4252 C CA . GLN B 1 14 ? 33 -22.172 22.234 1 23.69 14 GLN B CA 1
ATOM 4253 C C . GLN B 1 14 ? 31.734 -22.828 22.797 1 23.69 14 GLN B C 1
ATOM 4255 O O . GLN B 1 14 ? 31.812 -23.625 23.734 1 23.69 14 GLN B O 1
ATOM 4260 N N . SER B 1 15 ? 30.703 -22.266 23.297 1 25.08 15 SER B N 1
ATOM 4261 C CA . SER B 1 15 ? 29.875 -23.359 23.812 1 25.08 15 SER B CA 1
ATOM 4262 C C . SER B 1 15 ? 29.641 -24.422 22.734 1 25.08 15 SER B C 1
ATOM 4264 O O . SER B 1 15 ? 29.625 -24.109 21.547 1 25.08 15 SER B O 1
ATOM 4266 N N . HIS B 1 16 ? 29.844 -25.766 22.906 1 24.58 16 HIS B N 1
ATOM 4267 C CA . HIS B 1 16 ? 30.062 -26.953 22.078 1 24.58 16 HIS B CA 1
ATOM 4268 C C . HIS B 1 16 ? 28.922 -27.141 21.094 1 24.58 16 HIS B C 1
ATOM 4270 O O . HIS B 1 16 ? 28.812 -28.203 20.453 1 24.58 16 HIS B O 1
ATOM 4276 N N . SER B 1 17 ? 27.859 -26.391 21.047 1 24.73 17 SER B N 1
ATOM 4277 C CA . SER B 1 17 ? 26.859 -26.969 20.141 1 24.73 17 SER B CA 1
ATOM 4278 C C . SER B 1 17 ? 27.438 -27.219 18.766 1 24.73 17 SER B C 1
ATOM 4280 O O . SER B 1 17 ? 28.375 -26.531 18.344 1 24.73 17 SER B O 1
ATOM 4282 N N . ARG B 1 18 ? 27.047 -28.406 18 1 27.78 18 ARG B N 1
ATOM 4283 C CA . ARG B 1 18 ? 27.688 -28.922 16.797 1 27.78 18 ARG B CA 1
ATOM 4284 C C . ARG B 1 18 ? 27.844 -27.844 15.734 1 27.78 18 ARG B C 1
ATOM 4286 O O . ARG B 1 18 ? 27.031 -26.906 15.672 1 27.78 18 ARG B O 1
ATOM 4293 N N . PRO B 1 19 ? 29.078 -27.688 15.172 1 25.94 19 PRO B N 1
ATOM 4294 C CA . PRO B 1 19 ? 29.516 -26.734 14.156 1 25.94 19 PRO B CA 1
ATOM 4295 C C . PRO B 1 19 ? 28.547 -26.641 12.977 1 25.94 19 PRO B C 1
ATOM 4297 O O . PRO B 1 19 ? 28.328 -27.625 12.281 1 25.94 19 PRO B O 1
ATOM 4300 N N . TYR B 1 20 ? 27.281 -26.328 13.281 1 24.84 20 TYR B N 1
ATOM 4301 C CA . TYR B 1 20 ? 26.609 -26.203 11.992 1 24.84 20 TYR B CA 1
ATOM 4302 C C . TYR B 1 20 ? 27.531 -25.547 10.969 1 24.84 20 TYR B C 1
ATOM 4304 O O . TYR B 1 20 ? 28.141 -24.5 11.242 1 24.84 20 TYR B O 1
ATOM 4312 N N . GLY B 1 21 ? 28.266 -26.344 10.172 1 25.3 21 GLY B N 1
ATOM 4313 C CA . GLY B 1 21 ? 29.25 -25.922 9.18 1 25.3 21 GLY B CA 1
ATOM 4314 C C . GLY B 1 21 ? 28.891 -24.594 8.531 1 25.3 21 GLY B C 1
ATOM 4315 O O . GLY B 1 21 ? 27.719 -24.234 8.422 1 25.3 21 GLY B O 1
ATOM 4316 N N . SER B 1 22 ? 29.594 -23.531 8.672 1 29.23 22 SER B N 1
ATOM 4317 C CA . SER B 1 22 ? 29.766 -22.281 7.941 1 29.23 22 SER B CA 1
ATOM 4318 C C . SER B 1 22 ? 29.469 -22.453 6.457 1 29.23 22 SER B C 1
ATOM 4320 O O . SER B 1 22 ? 30.312 -22.938 5.699 1 29.23 22 SER B O 1
ATOM 4322 N N . PHE B 1 23 ? 28.328 -23.031 6.098 1 28 23 PHE B N 1
ATOM 4323 C CA . PHE B 1 23 ? 28.25 -22.906 4.645 1 28 23 PHE B CA 1
ATOM 4324 C C . PHE B 1 23 ? 28.703 -21.516 4.199 1 28 23 PHE B C 1
ATOM 4326 O O . PHE B 1 23 ? 28.016 -20.531 4.453 1 28 23 PHE B O 1
ATOM 4333 N N . SER B 1 24 ? 29.875 -21.078 4.387 1 32.56 24 SER B N 1
ATOM 4334 C CA . SER B 1 24 ? 30.562 -20.062 3.607 1 32.56 24 SER B CA 1
ATOM 4335 C C . SER B 1 24 ? 30 -19.969 2.195 1 32.56 24 SER B C 1
ATOM 4337 O O . SER B 1 24 ? 30.312 -20.781 1.333 1 32.56 24 SER B O 1
ATOM 4339 N N . SER B 1 25 ? 28.719 -19.891 1.924 1 37.09 25 SER B N 1
ATOM 4340 C CA . SER B 1 25 ? 28.25 -19.781 0.547 1 37.09 25 SER B CA 1
ATOM 4341 C C . SER B 1 25 ? 29.156 -18.875 -0.275 1 37.09 25 SER B C 1
ATOM 4343 O O . SER B 1 25 ? 29.422 -17.734 0.112 1 37.09 25 SER B O 1
ATOM 4345 N N . MET B 1 26 ? 30.109 -19.203 -0.889 1 39.16 26 MET B N 1
ATOM 4346 C CA . MET B 1 26 ? 30.953 -18.625 -1.938 1 39.16 26 MET B CA 1
ATOM 4347 C C . MET B 1 26 ? 30.156 -17.625 -2.777 1 39.16 26 MET B C 1
ATOM 4349 O O . MET B 1 26 ? 29.156 -17.984 -3.395 1 39.16 26 MET B O 1
ATOM 4353 N N . MET B 1 27 ? 29.891 -16.328 -2.312 1 49.62 27 MET B N 1
ATOM 4354 C CA . MET B 1 27 ? 29.312 -15.258 -3.117 1 49.62 27 MET B CA 1
ATOM 4355 C C . MET B 1 27 ? 29.688 -15.406 -4.586 1 49.62 27 MET B C 1
ATOM 4357 O O . MET B 1 27 ? 30.875 -15.477 -4.918 1 49.62 27 MET B O 1
ATOM 4361 N N . ALA B 1 28 ? 28.844 -15.852 -5.328 1 63.19 28 ALA B N 1
ATOM 4362 C CA . ALA B 1 28 ? 29.109 -16.016 -6.758 1 63.19 28 ALA B CA 1
ATOM 4363 C C . ALA B 1 28 ? 29.75 -14.758 -7.34 1 63.19 28 ALA B C 1
ATOM 4365 O O . ALA B 1 28 ? 29.469 -13.641 -6.902 1 63.19 28 ALA B O 1
ATOM 4366 N N . GLU B 1 29 ? 30.859 -14.828 -7.973 1 72.06 29 GLU B N 1
ATOM 4367 C CA . GLU B 1 29 ? 31.547 -13.742 -8.664 1 72.06 29 GLU B CA 1
ATOM 4368 C C . GLU B 1 29 ? 30.656 -13.125 -9.742 1 72.06 29 GLU B C 1
ATOM 4370 O O . GLU B 1 29 ? 29.766 -13.781 -10.266 1 72.06 29 GLU B O 1
ATOM 4375 N N . GLU B 1 30 ? 30.797 -11.805 -9.859 1 79.31 30 GLU B N 1
ATOM 4376 C CA . GLU B 1 30 ? 30.109 -11.133 -10.961 1 79.31 30 GLU B CA 1
ATOM 4377 C C . GLU B 1 30 ? 30.328 -11.852 -12.281 1 79.31 30 GLU B C 1
ATOM 4379 O O . GLU B 1 30 ? 31.438 -12.344 -12.539 1 79.31 30 GLU B O 1
ATOM 4384 N N . ALA B 1 31 ? 29.266 -12.016 -12.953 1 80.81 31 ALA B N 1
ATOM 4385 C CA . ALA B 1 31 ? 29.328 -12.742 -14.219 1 80.81 31 ALA B CA 1
ATOM 4386 C C . ALA B 1 31 ? 29.703 -11.805 -15.367 1 80.81 31 ALA B C 1
ATOM 4388 O O . ALA B 1 31 ? 29.5 -10.594 -15.273 1 80.81 31 ALA B O 1
ATOM 4389 N N . SER B 1 32 ? 30.359 -12.367 -16.297 1 82.31 32 SER B N 1
ATOM 4390 C CA . SER B 1 32 ? 30.594 -11.672 -17.562 1 82.31 32 SER B CA 1
ATOM 4391 C C . SER B 1 32 ? 29.578 -12.086 -18.609 1 82.31 32 SER B C 1
ATOM 4393 O O . SER B 1 32 ? 28.875 -13.086 -18.453 1 82.31 32 SER B O 1
ATOM 4395 N N . LEU B 1 33 ? 29.469 -11.289 -19.594 1 87.25 33 LEU B N 1
ATOM 4396 C CA . LEU B 1 33 ? 28.531 -11.602 -20.672 1 87.25 33 LEU B CA 1
ATOM 4397 C C . LEU B 1 33 ? 28.922 -12.883 -21.391 1 87.25 33 LEU B C 1
ATOM 4399 O O . LEU B 1 33 ? 30.062 -13.031 -21.828 1 87.25 33 LEU B O 1
ATOM 4403 N N . PRO B 1 34 ? 28.062 -13.773 -21.375 1 87.38 34 PRO B N 1
ATOM 4404 C CA . PRO B 1 34 ? 28.359 -15.008 -22.094 1 87.38 34 PRO B CA 1
ATOM 4405 C C . PRO B 1 34 ? 28.422 -14.812 -23.609 1 87.38 34 PRO B C 1
ATOM 4407 O O . PRO B 1 34 ? 28.062 -13.75 -24.109 1 87.38 34 PRO B O 1
ATOM 4410 N N . PRO B 1 35 ? 28.922 -15.906 -24.344 1 88.25 35 PRO B N 1
ATOM 4411 C CA . PRO B 1 35 ? 28.859 -15.812 -25.797 1 88.25 35 PRO B CA 1
ATOM 4412 C C . PRO B 1 35 ? 27.438 -15.609 -26.328 1 88.25 35 PRO B C 1
ATOM 4414 O O . PRO B 1 35 ? 26.469 -16.031 -25.688 1 88.25 35 PRO B O 1
ATOM 4417 N N . ARG B 1 36 ? 27.344 -14.984 -27.5 1 89.44 36 ARG B N 1
ATOM 4418 C CA . ARG B 1 36 ? 26.062 -14.547 -28.031 1 89.44 36 ARG B CA 1
ATOM 4419 C C . ARG B 1 36 ? 25.109 -15.727 -28.219 1 89.44 36 ARG B C 1
ATOM 4421 O O . ARG B 1 36 ? 23.906 -15.609 -27.969 1 89.44 36 ARG B O 1
ATOM 4428 N N . GLN B 1 37 ? 25.578 -16.859 -28.609 1 89.19 37 GLN B N 1
ATOM 4429 C CA . GLN B 1 37 ? 24.75 -18.031 -28.797 1 89.19 37 GLN B CA 1
ATOM 4430 C C . GLN B 1 37 ? 24.125 -18.484 -27.484 1 89.19 37 GLN B C 1
ATOM 4432 O O . GLN B 1 37 ? 22.938 -18.828 -27.438 1 89.19 37 GLN B O 1
ATOM 4437 N N . ALA B 1 38 ? 24.938 -18.5 -26.484 1 88.06 38 ALA B N 1
ATOM 4438 C CA . ALA B 1 38 ? 24.438 -18.844 -25.156 1 88.06 38 ALA B CA 1
ATOM 4439 C C . ALA B 1 38 ? 23.438 -17.812 -24.641 1 88.06 38 ALA B C 1
ATOM 4441 O O . ALA B 1 38 ? 22.438 -18.172 -24.016 1 88.06 38 ALA B O 1
ATOM 4442 N N . ALA B 1 39 ? 23.703 -16.594 -24.938 1 90.19 39 ALA B N 1
ATOM 4443 C CA . ALA B 1 39 ? 22.812 -15.516 -24.547 1 90.19 39 ALA B CA 1
ATOM 4444 C C . ALA B 1 39 ? 21.438 -15.672 -25.203 1 90.19 39 ALA B C 1
ATOM 4446 O O . ALA B 1 39 ? 20.406 -15.508 -24.562 1 90.19 39 ALA B O 1
ATOM 4447 N N . ASP B 1 40 ? 21.438 -15.992 -26.422 1 88 40 ASP B N 1
ATOM 4448 C CA . ASP B 1 40 ? 20.188 -16.172 -27.172 1 88 40 ASP B CA 1
ATOM 4449 C C . ASP B 1 40 ? 19.375 -17.344 -26.609 1 88 40 ASP B C 1
ATOM 4451 O O . ASP B 1 40 ? 18.141 -17.281 -26.562 1 88 40 ASP B O 1
ATOM 4455 N N . HIS B 1 41 ? 20.078 -18.344 -26.234 1 87.19 41 HIS B N 1
ATOM 4456 C CA . HIS B 1 41 ? 19.391 -19.484 -25.625 1 87.19 41 HIS B CA 1
ATOM 4457 C C . HIS B 1 41 ? 18.766 -19.094 -24.297 1 87.19 41 HIS B C 1
ATOM 4459 O O . HIS B 1 41 ? 17.672 -19.562 -23.969 1 87.19 41 HIS B O 1
ATOM 4465 N N . LEU B 1 42 ? 19.438 -18.344 -23.516 1 88.12 42 LEU B N 1
ATOM 4466 C CA . LEU B 1 42 ? 18.906 -17.891 -22.234 1 88.12 42 LEU B CA 1
ATOM 4467 C C . LEU B 1 42 ? 17.688 -17.016 -22.422 1 88.12 42 LEU B C 1
ATOM 4469 O O . LEU B 1 42 ? 16.734 -17.078 -21.641 1 88.12 42 LEU B O 1
ATOM 4473 N N . VAL B 1 43 ? 17.719 -16.203 -23.469 1 87.25 43 VAL B N 1
ATOM 4474 C CA . VAL B 1 43 ? 16.562 -15.359 -23.781 1 87.25 43 VAL B CA 1
ATOM 4475 C C . VAL B 1 43 ? 15.367 -16.234 -24.109 1 87.25 43 VAL B C 1
ATOM 4477 O O . VAL B 1 43 ? 14.25 -15.969 -23.672 1 87.25 43 VAL B O 1
ATOM 4480 N N . GLU B 1 44 ? 15.594 -17.25 -24.859 1 83.06 44 GLU B N 1
ATOM 4481 C CA . GLU B 1 44 ? 14.516 -18.172 -25.203 1 83.06 44 GLU B CA 1
ATOM 4482 C C . GLU B 1 44 ? 13.969 -18.875 -23.984 1 83.06 44 GLU B C 1
ATOM 4484 O O . GLU B 1 44 ? 12.758 -19.078 -23.859 1 83.06 44 GLU B O 1
ATOM 4489 N N . THR B 1 45 ? 14.867 -19.266 -23.141 1 83.81 45 THR B N 1
ATOM 4490 C CA . THR B 1 45 ? 14.453 -19.922 -21.922 1 83.81 45 THR B CA 1
ATOM 4491 C C . THR B 1 45 ? 13.633 -18.969 -21.047 1 83.81 45 THR B C 1
ATOM 4493 O O . THR B 1 45 ? 12.672 -19.391 -20.391 1 83.81 45 THR B O 1
ATOM 4496 N N . TYR B 1 46 ? 14.039 -17.766 -21.031 1 88.06 46 TYR B N 1
ATOM 4497 C CA . TYR B 1 46 ? 13.32 -16.766 -20.25 1 88.06 46 TYR B CA 1
ATOM 4498 C C . TYR B 1 46 ? 11.875 -16.641 -20.719 1 88.06 46 TYR B C 1
ATOM 4500 O O . TYR B 1 46 ? 10.961 -16.578 -19.891 1 88.06 46 TYR B O 1
ATOM 4508 N N . PHE B 1 47 ? 11.602 -16.594 -21.938 1 83.38 47 PHE B N 1
ATOM 4509 C CA . PHE B 1 47 ? 10.273 -16.328 -22.469 1 83.38 47 PHE B CA 1
ATOM 4510 C C . PHE B 1 47 ? 9.445 -17.609 -22.531 1 83.38 47 PHE B C 1
ATOM 4512 O O . PHE B 1 47 ? 8.219 -17.562 -22.562 1 83.38 47 PHE B O 1
ATOM 4519 N N . GLN B 1 48 ? 9.977 -18.75 -22.484 1 76.75 48 GLN B N 1
ATOM 4520 C CA . GLN B 1 48 ? 9.227 -19.969 -22.75 1 76.75 48 GLN B CA 1
ATOM 4521 C C . GLN B 1 48 ? 8.977 -20.734 -21.453 1 76.75 48 GLN B C 1
ATOM 4523 O O . GLN B 1 48 ? 7.945 -21.391 -21.297 1 76.75 48 GLN B O 1
ATOM 4528 N N . HIS B 1 49 ? 9.852 -20.75 -20.516 1 66.75 49 HIS B N 1
ATOM 4529 C CA . HIS B 1 49 ? 9.727 -21.688 -19.406 1 66.75 49 HIS B CA 1
ATOM 4530 C C . HIS B 1 49 ? 9.188 -21 -18.156 1 66.75 49 HIS B C 1
ATOM 4532 O O . HIS B 1 49 ? 8.188 -21.438 -17.578 1 66.75 49 HIS B O 1
ATOM 4538 N N . LEU B 1 50 ? 9.93 -20.062 -17.641 1 60.31 50 LEU B N 1
ATOM 4539 C CA . LEU B 1 50 ? 9.719 -19.688 -16.25 1 60.31 50 LEU B CA 1
ATOM 4540 C C . LEU B 1 50 ? 8.867 -18.438 -16.141 1 60.31 50 LEU B C 1
ATOM 4542 O O . LEU B 1 50 ? 8.188 -18.219 -15.141 1 60.31 50 LEU B O 1
ATOM 4546 N N . THR B 1 51 ? 8.719 -17.797 -17.188 1 65.44 51 THR B N 1
ATOM 4547 C CA . THR B 1 51 ? 8.297 -16.453 -16.844 1 65.44 51 THR B CA 1
ATOM 4548 C C . THR B 1 51 ? 7.031 -16.062 -17.609 1 65.44 51 THR B C 1
ATOM 4550 O O . THR B 1 51 ? 6.676 -14.891 -17.703 1 65.44 51 THR B O 1
ATOM 4553 N N . PRO B 1 52 ? 6.453 -17.125 -18.125 1 65.19 52 PRO B N 1
ATOM 4554 C CA . PRO B 1 52 ? 5.305 -16.688 -18.922 1 65.19 52 PRO B CA 1
ATOM 4555 C C . PRO B 1 52 ? 4.18 -16.109 -18.062 1 65.19 52 PRO B C 1
ATOM 4557 O O . PRO B 1 52 ? 3.363 -15.328 -18.547 1 65.19 52 PRO B O 1
ATOM 4560 N N . HIS B 1 53 ? 4.328 -16.375 -16.844 1 74.62 53 HIS B N 1
ATOM 4561 C CA . HIS B 1 53 ? 3.213 -15.945 -16 1 74.62 53 HIS B CA 1
ATOM 4562 C C . HIS B 1 53 ? 3.416 -14.516 -15.5 1 74.62 53 HIS B C 1
ATOM 4564 O O . HIS B 1 53 ? 2.523 -13.945 -14.875 1 74.62 53 HIS B O 1
ATOM 4570 N N . LEU B 1 54 ? 4.527 -13.945 -15.766 1 83.31 54 LEU B N 1
ATOM 4571 C CA . LEU B 1 54 ? 4.789 -12.562 -15.391 1 83.31 54 LEU B CA 1
ATOM 4572 C C . LEU B 1 54 ? 5.309 -11.766 -16.578 1 83.31 54 LEU B C 1
ATOM 4574 O O . LEU B 1 54 ? 6.516 -11.711 -16.812 1 83.31 54 LEU B O 1
ATOM 4578 N N . PRO B 1 55 ? 4.426 -11.133 -17.25 1 86.19 55 PRO B N 1
ATOM 4579 C CA . PRO B 1 55 ? 4.789 -10.438 -18.484 1 86.19 55 PRO B CA 1
ATOM 4580 C C . PRO B 1 55 ? 5.453 -9.086 -18.234 1 86.19 55 PRO B C 1
ATOM 4582 O O . PRO B 1 55 ? 4.918 -8.047 -18.625 1 86.19 55 PRO B O 1
ATOM 4585 N N . ILE B 1 56 ? 6.66 -9.086 -17.859 1 92.94 56 ILE B N 1
ATOM 4586 C CA . ILE B 1 56 ? 7.359 -7.855 -17.5 1 92.94 56 ILE B CA 1
ATOM 4587 C C . ILE B 1 56 ? 8.062 -7.277 -18.719 1 92.94 56 ILE B C 1
ATOM 4589 O O . ILE B 1 56 ? 8.039 -6.066 -18.938 1 92.94 56 ILE B O 1
ATOM 4593 N N . LEU B 1 57 ? 8.617 -8.219 -19.531 1 90.62 57 LEU B N 1
ATOM 4594 C CA . LEU B 1 57 ? 9.367 -7.781 -20.703 1 90.62 57 LEU B CA 1
ATOM 4595 C C . LEU B 1 57 ? 8.734 -8.312 -21.984 1 90.62 57 LEU B C 1
ATOM 4597 O O . LEU B 1 57 ? 8.227 -9.438 -22 1 90.62 57 LEU B O 1
ATOM 4601 N N . GLU B 1 58 ? 8.742 -7.484 -22.891 1 85.56 58 GLU B N 1
ATOM 4602 C CA . GLU B 1 58 ? 8.453 -7.957 -24.234 1 85.56 58 GLU B CA 1
ATOM 4603 C C . GLU B 1 58 ? 9.727 -8.422 -24.938 1 85.56 58 GLU B C 1
ATOM 4605 O O . GLU B 1 58 ? 10.828 -7.977 -24.609 1 85.56 58 GLU B O 1
ATOM 4610 N N . ARG B 1 59 ? 9.57 -9.266 -25.875 1 83.75 59 ARG B N 1
ATOM 4611 C CA . ARG B 1 59 ? 10.719 -9.82 -26.578 1 83.75 59 ARG B CA 1
ATOM 4612 C C . ARG B 1 59 ? 11.547 -8.727 -27.234 1 83.75 59 ARG B C 1
ATOM 4614 O O . ARG B 1 59 ? 12.781 -8.789 -27.234 1 83.75 59 ARG B O 1
ATOM 4621 N N . SER B 1 60 ? 10.852 -7.758 -27.781 1 84.12 60 SER B N 1
ATOM 4622 C CA . SER B 1 60 ? 11.555 -6.664 -28.438 1 84.12 60 SER B CA 1
ATOM 4623 C C . SER B 1 60 ? 12.414 -5.887 -27.453 1 84.12 60 SER B C 1
ATOM 4625 O O . SER B 1 60 ? 13.555 -5.527 -27.75 1 84.12 60 SER B O 1
ATOM 4627 N N . HIS B 1 61 ? 11.867 -5.691 -26.25 1 86.31 61 HIS B N 1
ATOM 4628 C CA . HIS B 1 61 ? 12.609 -4.98 -25.219 1 86.31 61 HIS B CA 1
ATOM 4629 C C . HIS B 1 61 ? 13.836 -5.773 -24.766 1 86.31 61 HIS B C 1
ATOM 4631 O O . HIS B 1 61 ? 14.898 -5.203 -24.531 1 86.31 61 HIS B O 1
ATOM 4637 N N . ALA B 1 62 ? 13.648 -7.027 -24.703 1 88.94 62 ALA B N 1
ATOM 4638 C CA . ALA B 1 62 ? 14.742 -7.898 -24.281 1 88.94 62 ALA B CA 1
ATOM 4639 C C . ALA B 1 62 ? 15.859 -7.926 -25.312 1 88.94 62 ALA B C 1
ATOM 4641 O O . ALA B 1 62 ? 17.031 -7.816 -24.984 1 88.94 62 ALA B O 1
ATOM 4642 N N . THR B 1 63 ? 15.445 -8.023 -26.531 1 87.88 63 THR B N 1
ATOM 4643 C CA . THR B 1 63 ? 16.422 -8.07 -27.609 1 87.88 63 THR B CA 1
ATOM 4644 C C . THR B 1 63 ? 17.188 -6.762 -27.703 1 87.88 63 THR B C 1
ATOM 4646 O O . THR B 1 63 ? 18.406 -6.766 -27.891 1 87.88 63 THR B O 1
ATOM 4649 N N . ASN B 1 64 ? 16.5 -5.727 -27.531 1 88.56 64 ASN B N 1
ATOM 4650 C CA . ASN B 1 64 ? 17.156 -4.422 -27.562 1 88.56 64 ASN B CA 1
ATOM 4651 C C . ASN B 1 64 ? 18.141 -4.254 -26.422 1 88.56 64 ASN B C 1
ATOM 4653 O O . ASN B 1 64 ? 19.219 -3.703 -26.609 1 88.56 64 ASN B O 1
ATOM 4657 N N . ALA B 1 65 ? 17.734 -4.68 -25.297 1 89.94 65 ALA B N 1
ATOM 4658 C CA . ALA B 1 65 ? 18.609 -4.57 -24.141 1 89.94 65 ALA B CA 1
ATOM 4659 C C . ALA B 1 65 ? 19.859 -5.422 -24.297 1 89.94 65 ALA B C 1
ATOM 4661 O O . ALA B 1 65 ? 20.969 -4.98 -23.984 1 89.94 65 ALA B O 1
ATOM 4662 N N . ILE B 1 66 ? 19.75 -6.598 -24.844 1 91.62 66 ILE B N 1
ATOM 4663 C CA . ILE B 1 66 ? 20.875 -7.512 -25.016 1 91.62 66 ILE B CA 1
ATOM 4664 C C . ILE B 1 66 ? 21.828 -6.957 -26.078 1 91.62 66 ILE B C 1
ATOM 4666 O O . ILE B 1 66 ? 23.047 -6.934 -25.875 1 91.62 66 ILE B O 1
ATOM 4670 N N . ASN B 1 67 ? 21.203 -6.469 -27.141 1 90.31 67 ASN B N 1
ATOM 4671 C CA . ASN B 1 67 ? 22.031 -5.855 -28.172 1 90.31 67 ASN B CA 1
ATOM 4672 C C . ASN B 1 67 ? 22.797 -4.645 -27.641 1 90.31 67 ASN B C 1
ATOM 4674 O O . ASN B 1 67 ? 23.953 -4.441 -27.984 1 90.31 67 ASN B O 1
ATOM 4678 N N . GLY B 1 68 ? 22.109 -3.936 -26.859 1 88.25 68 GLY B N 1
ATOM 4679 C CA . GLY B 1 68 ? 22.766 -2.777 -26.266 1 88.25 68 GLY B CA 1
ATOM 4680 C C . GLY B 1 68 ? 23.891 -3.146 -25.328 1 88.25 68 GLY B C 1
ATOM 4681 O O . GLY B 1 68 ? 24.938 -2.5 -25.312 1 88.25 68 GLY B O 1
ATOM 4682 N N . ALA B 1 69 ? 23.703 -4.125 -24.5 1 89.38 69 ALA B N 1
ATOM 4683 C CA . ALA B 1 69 ? 24.719 -4.566 -23.547 1 89.38 69 ALA B CA 1
ATOM 4684 C C . ALA B 1 69 ? 25.953 -5.09 -24.266 1 89.38 69 ALA B C 1
ATOM 4686 O O . ALA B 1 69 ? 27.078 -4.828 -23.844 1 89.38 69 ALA B O 1
ATOM 4687 N N . TYR B 1 70 ? 25.797 -5.828 -25.297 1 88.94 70 TYR B N 1
ATOM 4688 C CA . TYR B 1 70 ? 26.922 -6.398 -26.047 1 88.94 70 TYR B CA 1
ATOM 4689 C C . TYR B 1 70 ? 27.641 -5.328 -26.859 1 88.94 70 TYR B C 1
ATOM 4691 O O . TYR B 1 70 ? 28.844 -5.406 -27.062 1 88.94 70 TYR B O 1
ATOM 4699 N N . ARG B 1 71 ? 26.875 -4.363 -27.312 1 85.12 71 ARG B N 1
ATOM 4700 C CA . ARG B 1 71 ? 27.484 -3.248 -28.016 1 85.12 71 ARG B CA 1
ATOM 4701 C C . ARG B 1 71 ? 28.344 -2.402 -27.078 1 85.12 71 ARG B C 1
ATOM 4703 O O . ARG B 1 71 ? 29.422 -1.948 -27.453 1 85.12 71 ARG B O 1
ATOM 4710 N N . GLY B 1 72 ? 27.797 -2.061 -25.938 1 76.62 72 GLY B N 1
ATOM 4711 C CA . GLY B 1 72 ? 28.516 -1.258 -24.953 1 76.62 72 GLY B CA 1
ATOM 4712 C C . GLY B 1 72 ? 29.797 -1.905 -24.469 1 76.62 72 GLY B C 1
ATOM 4713 O O . GLY B 1 72 ? 30.766 -1.214 -24.172 1 76.62 72 GLY B O 1
ATOM 4714 N N . SER B 1 73 ? 29.781 -3.17 -24.219 1 70.19 73 SER B N 1
ATOM 4715 C CA . SER B 1 73 ? 30.984 -3.881 -23.797 1 70.19 73 SER B CA 1
ATOM 4716 C C . SER B 1 73 ? 32.094 -3.762 -24.828 1 70.19 73 SER B C 1
ATOM 4718 O O . SER B 1 73 ? 33.281 -3.857 -24.5 1 70.19 73 SER B O 1
ATOM 4720 N N . SER B 1 74 ? 31.625 -3.441 -25.984 1 64.69 74 SER B N 1
ATOM 4721 C CA . SER B 1 74 ? 32.594 -3.268 -27.062 1 64.69 74 SER B CA 1
ATOM 4722 C C . SER B 1 74 ? 33.031 -1.806 -27.188 1 64.69 74 SER B C 1
ATOM 4724 O O . SER B 1 74 ? 33.812 -1.459 -28.078 1 64.69 74 SER B O 1
ATOM 4726 N N . GLY B 1 75 ? 32.75 -0.928 -26.156 1 60.62 75 GLY B N 1
ATOM 4727 C CA . GLY B 1 75 ? 33.219 0.445 -26.094 1 60.62 75 GLY B CA 1
ATOM 4728 C C . GLY B 1 75 ? 32.281 1.433 -26.766 1 60.62 75 GLY B C 1
ATOM 4729 O O . GLY B 1 75 ? 32.594 2.615 -26.891 1 60.62 75 GLY B O 1
ATOM 4730 N N . GLY B 1 76 ? 31.172 1.191 -27.328 1 52.28 76 GLY B N 1
ATOM 4731 C CA . GLY B 1 76 ? 30.484 2.1 -28.219 1 52.28 76 GLY B CA 1
ATOM 4732 C C . GLY B 1 76 ? 29.312 2.805 -27.562 1 52.28 76 GLY B C 1
ATOM 4733 O O . GLY B 1 76 ? 28.656 3.652 -28.188 1 52.28 76 GLY B O 1
ATOM 4734 N N . SER B 1 77 ? 28.625 2.523 -26.562 1 56.91 77 SER B N 1
ATOM 4735 C CA . SER B 1 77 ? 27.312 3.049 -26.219 1 56.91 77 SER B CA 1
ATOM 4736 C C . SER B 1 77 ? 27.406 4.059 -25.078 1 56.91 77 SER B C 1
ATOM 4738 O O . SER B 1 77 ? 28.406 4.105 -24.359 1 56.91 77 SER B O 1
ATOM 4740 N N . ASP B 1 78 ? 26.516 5.074 -25.219 1 61.91 78 ASP B N 1
ATOM 4741 C CA . ASP B 1 78 ? 26.297 6.031 -24.141 1 61.91 78 ASP B CA 1
ATOM 4742 C C . ASP B 1 78 ? 26.172 5.32 -22.781 1 61.91 78 ASP B C 1
ATOM 4744 O O . ASP B 1 78 ? 25.484 4.309 -22.672 1 61.91 78 ASP B O 1
ATOM 4748 N N . SER B 1 79 ? 26.938 5.75 -21.875 1 64.81 79 SER B N 1
ATOM 4749 C CA . SER B 1 79 ? 27.203 5.125 -20.594 1 64.81 79 SER B CA 1
ATOM 4750 C C . SER B 1 79 ? 25.906 4.848 -19.828 1 64.81 79 SER B C 1
ATOM 4752 O O . SER B 1 79 ? 25.75 3.768 -19.25 1 64.81 79 SER B O 1
ATOM 4754 N N . GLU B 1 80 ? 24.922 5.742 -20.062 1 66.38 80 GLU B N 1
ATOM 4755 C CA . GLU B 1 80 ? 23.719 5.598 -19.25 1 66.38 80 GLU B CA 1
ATOM 4756 C C . GLU B 1 80 ? 22.828 4.477 -19.781 1 66.38 80 GLU B C 1
ATOM 4758 O O . GLU B 1 80 ? 22.328 3.648 -19.016 1 66.38 80 GLU B O 1
ATOM 4763 N N . GLN B 1 81 ? 22.594 4.539 -21.078 1 68.56 81 GLN B N 1
ATOM 4764 C CA . GLN B 1 81 ? 21.781 3.51 -21.734 1 68.56 81 GLN B CA 1
ATOM 4765 C C . GLN B 1 81 ? 22.438 2.137 -21.594 1 68.56 81 GLN B C 1
ATOM 4767 O O . GLN B 1 81 ? 21.75 1.128 -21.438 1 68.56 81 GLN B O 1
ATOM 4772 N N . ASN B 1 82 ? 23.562 2.303 -21.531 1 77.19 82 ASN B N 1
ATOM 4773 C CA . ASN B 1 82 ? 24.312 1.056 -21.422 1 77.19 82 ASN B CA 1
ATOM 4774 C C . ASN B 1 82 ? 24.109 0.389 -20.078 1 77.19 82 ASN B C 1
ATOM 4776 O O . ASN B 1 82 ? 23.922 -0.827 -20 1 77.19 82 ASN B O 1
ATOM 4780 N N . ASP B 1 83 ? 23.984 1.24 -19.062 1 82.62 83 ASP B N 1
ATOM 4781 C CA . ASP B 1 83 ? 23.844 0.664 -17.734 1 82.62 83 ASP B CA 1
ATOM 4782 C C . ASP B 1 83 ? 22.484 -0.017 -17.578 1 82.62 83 ASP B C 1
ATOM 4784 O O . ASP B 1 83 ? 22.375 -1.077 -16.969 1 82.62 83 ASP B O 1
ATOM 4788 N N . LYS B 1 84 ? 21.5 0.54 -18.188 1 87.19 84 LYS B N 1
ATOM 4789 C CA . LYS B 1 84 ? 20.156 -0.043 -18.141 1 87.19 84 LYS B CA 1
ATOM 4790 C C . LYS B 1 84 ? 20.109 -1.346 -18.938 1 87.19 84 LYS B C 1
ATOM 4792 O O . LYS B 1 84 ? 19.5 -2.326 -18.484 1 87.19 84 LYS B O 1
ATOM 4797 N N . ASP B 1 85 ? 20.719 -1.272 -20.031 1 90 85 ASP B N 1
ATOM 4798 C CA . ASP B 1 85 ? 20.734 -2.461 -20.875 1 90 85 ASP B CA 1
ATOM 4799 C C . ASP B 1 85 ? 21.5 -3.602 -20.219 1 90 85 ASP B C 1
ATOM 4801 O O . ASP B 1 85 ? 21.062 -4.758 -20.266 1 90 85 ASP B O 1
ATOM 4805 N N . VAL B 1 86 ? 22.531 -3.223 -19.609 1 90.31 86 VAL B N 1
ATOM 4806 C CA . VAL B 1 86 ? 23.359 -4.215 -18.922 1 90.31 86 VAL B CA 1
ATOM 4807 C C . VAL B 1 86 ? 22.578 -4.812 -17.75 1 90.31 86 VAL B C 1
ATOM 4809 O O . VAL B 1 86 ? 22.562 -6.031 -17.562 1 90.31 86 VAL B O 1
ATOM 4812 N N . PHE B 1 87 ? 21.938 -3.963 -17.016 1 93.12 87 PHE B N 1
ATOM 4813 C CA . PHE B 1 87 ? 21.125 -4.434 -15.906 1 93.12 87 PHE B CA 1
ATOM 4814 C C . PHE B 1 87 ? 20.047 -5.406 -16.391 1 93.12 87 PHE B C 1
ATOM 4816 O O . PHE B 1 87 ? 19.906 -6.504 -15.852 1 93.12 87 PHE B O 1
ATOM 4823 N N . THR B 1 88 ? 19.312 -4.988 -17.359 1 93.19 88 THR B N 1
ATOM 4824 C CA . THR B 1 88 ? 18.203 -5.789 -17.875 1 93.19 88 THR B CA 1
ATOM 4825 C C . THR B 1 88 ? 18.703 -7.125 -18.422 1 93.19 88 THR B C 1
ATOM 4827 O O . THR B 1 88 ? 18.094 -8.172 -18.188 1 93.19 88 THR B O 1
ATOM 4830 N N . THR B 1 89 ? 19.812 -7.082 -19.125 1 93.75 89 THR B N 1
ATOM 4831 C CA . THR B 1 89 ? 20.391 -8.289 -19.719 1 93.75 89 THR B CA 1
ATOM 4832 C C . THR B 1 89 ? 20.797 -9.281 -18.625 1 93.75 89 THR B C 1
ATOM 4834 O O . THR B 1 89 ? 20.422 -10.461 -18.688 1 93.75 89 THR B O 1
ATOM 4837 N N . TYR B 1 90 ? 21.469 -8.797 -17.625 1 93.38 90 TYR B N 1
ATOM 4838 C CA . TYR B 1 90 ? 21.906 -9.688 -16.562 1 93.38 90 TYR B CA 1
ATOM 4839 C C . TYR B 1 90 ? 20.703 -10.211 -15.766 1 93.38 90 TYR B C 1
ATOM 4841 O O . TYR B 1 90 ? 20.734 -11.344 -15.281 1 93.38 90 TYR B O 1
ATOM 4849 N N . MET B 1 91 ? 19.688 -9.422 -15.625 1 94.06 91 MET B N 1
ATOM 4850 C CA . MET B 1 91 ? 18.484 -9.898 -14.953 1 94.06 91 MET B CA 1
ATOM 4851 C C . MET B 1 91 ? 17.828 -11.023 -15.742 1 94.06 91 MET B C 1
ATOM 4853 O O . MET B 1 91 ? 17.406 -12.023 -15.164 1 94.06 91 MET B O 1
ATOM 4857 N N . ILE B 1 92 ? 17.766 -10.844 -17.047 1 93.19 92 ILE B N 1
ATOM 4858 C CA . ILE B 1 92 ? 17.188 -11.875 -17.906 1 93.19 92 ILE B CA 1
ATOM 4859 C C . ILE B 1 92 ? 17.984 -13.172 -17.766 1 93.19 92 ILE B C 1
ATOM 4861 O O . ILE B 1 92 ? 17.406 -14.242 -17.578 1 93.19 92 ILE B O 1
ATOM 4865 N N . PHE B 1 93 ? 19.266 -13.047 -17.75 1 93.06 93 PHE B N 1
ATOM 4866 C CA . PHE B 1 93 ? 20.125 -14.219 -17.625 1 93.06 93 PHE B CA 1
ATOM 4867 C C . PHE B 1 93 ? 19.938 -14.875 -16.25 1 93.06 93 PHE B C 1
ATOM 4869 O O . PHE B 1 93 ? 19.828 -16.094 -16.156 1 93.06 93 PHE B O 1
ATOM 4876 N N . ALA B 1 94 ? 19.922 -14.07 -15.211 1 92.69 94 ALA B N 1
ATOM 4877 C CA . ALA B 1 94 ? 19.781 -14.594 -13.852 1 92.69 94 ALA B CA 1
ATOM 4878 C C . ALA B 1 94 ? 18.469 -15.383 -13.711 1 92.69 94 ALA B C 1
ATOM 4880 O O . ALA B 1 94 ? 18.469 -16.484 -13.148 1 92.69 94 ALA B O 1
ATOM 4881 N N . ILE B 1 95 ? 17.406 -14.922 -14.258 1 92.19 95 ILE B N 1
ATOM 4882 C CA . ILE B 1 95 ? 16.094 -15.539 -14.148 1 92.19 95 ILE B CA 1
ATOM 4883 C C . ILE B 1 95 ? 16.031 -16.797 -15.016 1 92.19 95 ILE B C 1
ATOM 4885 O O . ILE B 1 95 ? 15.547 -17.844 -14.578 1 92.19 95 ILE B O 1
ATOM 4889 N N . ALA B 1 96 ? 16.562 -16.672 -16.219 1 90.19 96 ALA B N 1
ATOM 4890 C CA . ALA B 1 96 ? 16.547 -17.812 -17.141 1 90.19 96 ALA B CA 1
ATOM 4891 C C . ALA B 1 96 ? 17.344 -18.984 -16.562 1 90.19 96 ALA B C 1
ATOM 4893 O O . ALA B 1 96 ? 16.938 -20.141 -16.703 1 90.19 96 ALA B O 1
ATOM 4894 N N . LEU B 1 97 ? 18.406 -18.688 -15.914 1 88.44 97 LEU B N 1
ATOM 4895 C CA . LEU B 1 97 ? 19.297 -19.719 -15.398 1 88.44 97 LEU B CA 1
ATOM 4896 C C . LEU B 1 97 ? 18.656 -20.469 -14.234 1 88.44 97 LEU B C 1
ATOM 4898 O O . LEU B 1 97 ? 19.062 -21.578 -13.891 1 88.44 97 LEU B O 1
ATOM 4902 N N . CYS B 1 98 ? 17.656 -19.875 -13.594 1 83.62 98 CYS B N 1
ATOM 4903 C CA . CYS B 1 98 ? 16.922 -20.578 -12.547 1 83.62 98 CYS B CA 1
ATOM 4904 C C . CYS B 1 98 ? 16.141 -21.75 -13.125 1 83.62 98 CYS B C 1
ATOM 4906 O O . CYS B 1 98 ? 15.859 -22.719 -12.422 1 83.62 98 CYS B O 1
ATOM 4908 N N . GLY B 1 99 ? 15.789 -21.703 -14.375 1 76.5 99 GLY B N 1
ATOM 4909 C CA . GLY B 1 99 ? 14.969 -22.719 -15 1 76.5 99 GLY B CA 1
ATOM 4910 C C . GLY B 1 99 ? 15.789 -23.75 -15.773 1 76.5 99 GLY B C 1
ATOM 4911 O O . GLY B 1 99 ? 15.258 -24.75 -16.234 1 76.5 99 GLY B O 1
ATOM 4912 N N . VAL B 1 100 ? 17.062 -23.453 -15.953 1 73.19 100 VAL B N 1
ATOM 4913 C CA . VAL B 1 100 ? 17.906 -24.344 -16.75 1 73.19 100 VAL B CA 1
ATOM 4914 C C . VAL B 1 100 ? 18.562 -25.391 -15.859 1 73.19 100 VAL B C 1
ATOM 4916 O O . VAL B 1 100 ? 19.203 -25.031 -14.859 1 73.19 100 VAL B O 1
ATOM 4919 N N . PRO B 1 101 ? 18.203 -26.578 -16.156 1 67.25 101 PRO B N 1
ATOM 4920 C CA . PRO B 1 101 ? 18.859 -27.625 -15.352 1 67.25 101 PRO B CA 1
ATOM 4921 C C . PRO B 1 101 ? 20.375 -27.641 -15.523 1 67.25 101 PRO B C 1
ATOM 4923 O O . PRO B 1 101 ? 20.875 -27.406 -16.625 1 67.25 101 PRO B O 1
ATOM 4926 N N . GLY B 1 102 ? 21.078 -27.625 -14.516 1 60.81 102 GLY B N 1
ATOM 4927 C CA . GLY B 1 102 ? 22.531 -27.734 -14.562 1 60.81 102 GLY B CA 1
ATOM 4928 C C . GLY B 1 102 ? 23 -29.109 -14.984 1 60.81 102 GLY B C 1
ATOM 4929 O O . GLY B 1 102 ? 22.188 -30.016 -15.227 1 60.81 102 GLY B O 1
ATOM 4930 N N . PRO B 1 103 ? 24.344 -29.203 -15.312 1 54.09 103 PRO B N 1
ATOM 4931 C CA . PRO B 1 103 ? 24.922 -30.5 -15.68 1 54.09 103 PRO B CA 1
ATOM 4932 C C . PRO B 1 103 ? 24.547 -31.594 -14.688 1 54.09 103 PRO B C 1
ATOM 4934 O O . PRO B 1 103 ? 24.406 -32.75 -15.078 1 54.09 103 PRO B O 1
ATOM 4937 N N . SER B 1 104 ? 24.5 -31.266 -13.438 1 50.53 104 SER B N 1
ATOM 4938 C CA . SER B 1 104 ? 24.141 -32.25 -12.43 1 50.53 104 SER B CA 1
ATOM 4939 C C . SER B 1 104 ? 22.625 -32.375 -12.289 1 50.53 104 SER B C 1
ATOM 4941 O O . SER B 1 104 ? 22.125 -33.125 -11.453 1 50.53 104 SER B O 1
ATOM 4943 N N . GLY B 1 105 ? 21.906 -31.797 -13.133 1 52.59 105 GLY B N 1
ATOM 4944 C CA . GLY B 1 105 ? 20.469 -31.875 -13.094 1 52.59 105 GLY B CA 1
ATOM 4945 C C . GLY B 1 105 ? 19.828 -30.797 -12.234 1 52.59 105 GLY B C 1
ATOM 4946 O O . GLY B 1 105 ? 18.609 -30.594 -12.281 1 52.59 105 GLY B O 1
ATOM 4947 N N . LYS B 1 106 ? 20.75 -30.344 -11.445 1 56.34 106 LYS B N 1
ATOM 4948 C CA . LYS B 1 106 ? 20.234 -29.281 -10.586 1 56.34 106 LYS B CA 1
ATOM 4949 C C . LYS B 1 106 ? 20.391 -27.922 -11.234 1 56.34 106 LYS B C 1
ATOM 4951 O O . LYS B 1 106 ? 21.141 -27.766 -12.203 1 56.34 106 LYS B O 1
ATOM 4956 N N . GLY B 1 107 ? 19.594 -27 -10.992 1 61.28 107 GLY B N 1
ATOM 4957 C CA . GLY B 1 107 ? 19.688 -25.641 -11.516 1 61.28 107 GLY B CA 1
ATOM 4958 C C . GLY B 1 107 ? 21.094 -25.062 -11.438 1 61.28 107 GLY B C 1
ATOM 4959 O O . GLY B 1 107 ? 22.047 -25.781 -11.133 1 61.28 107 GLY B O 1
ATOM 4960 N N . ARG B 1 108 ? 21.438 -24.062 -12.195 1 70.88 108 ARG B N 1
ATOM 4961 C CA . ARG B 1 108 ? 22.719 -23.359 -12.188 1 70.88 108 ARG B CA 1
ATOM 4962 C C . ARG B 1 108 ? 22.672 -22.172 -11.234 1 70.88 108 ARG B C 1
ATOM 4964 O O . ARG B 1 108 ? 22.812 -21.016 -11.664 1 70.88 108 ARG B O 1
ATOM 4971 N N . PRO B 1 109 ? 22.609 -22.531 -9.883 1 78.12 109 PRO B N 1
ATOM 4972 C CA . PRO B 1 109 ? 22.391 -21.453 -8.922 1 78.12 109 PRO B CA 1
ATOM 4973 C C . PRO B 1 109 ? 23.578 -20.5 -8.828 1 78.12 109 PRO B C 1
ATOM 4975 O O . PRO B 1 109 ? 23.375 -19.281 -8.688 1 78.12 109 PRO B O 1
ATOM 4978 N N . VAL B 1 110 ? 24.719 -21.031 -9.062 1 79.31 110 VAL B N 1
ATOM 4979 C CA . VAL B 1 110 ? 25.906 -20.203 -8.914 1 79.31 110 VAL B CA 1
ATOM 4980 C C . VAL B 1 110 ? 25.984 -19.188 -10.055 1 79.31 110 VAL B C 1
ATOM 4982 O O . VAL B 1 110 ? 26.25 -18 -9.828 1 79.31 110 VAL B O 1
ATOM 4985 N N . GLN B 1 111 ? 25.703 -19.656 -11.242 1 85.12 111 GLN B N 1
ATOM 4986 C CA . GLN B 1 111 ? 25.719 -18.766 -12.398 1 85.12 111 GLN B CA 1
ATOM 4987 C C . GLN B 1 111 ? 24.594 -17.75 -12.328 1 85.12 111 GLN B C 1
ATOM 4989 O O . GLN B 1 111 ? 24.781 -16.594 -12.719 1 85.12 111 GLN B O 1
ATOM 4994 N N . SER B 1 112 ? 23.5 -18.219 -11.906 1 89.62 112 SER B N 1
ATOM 4995 C CA . SER B 1 112 ? 22.359 -17.328 -11.758 1 89.62 112 SER B CA 1
ATOM 4996 C C . SER B 1 112 ? 22.672 -16.203 -10.766 1 89.62 112 SER B C 1
ATOM 4998 O O . SER B 1 112 ? 22.438 -15.031 -11.055 1 89.62 112 SER B O 1
ATOM 5000 N N . GLU B 1 113 ? 23.25 -16.578 -9.664 1 88.44 113 GLU B N 1
ATOM 5001 C CA . GLU B 1 113 ? 23.594 -15.594 -8.641 1 88.44 113 GLU B CA 1
ATOM 5002 C C . GLU B 1 113 ? 24.672 -14.641 -9.141 1 88.44 113 GLU B C 1
ATOM 5004 O O . GLU B 1 113 ? 24.672 -13.453 -8.797 1 88.44 113 GLU B O 1
ATOM 5009 N N . GLY B 1 114 ? 25.547 -15.18 -9.898 1 89.75 114 GLY B N 1
ATOM 5010 C CA . GLY B 1 114 ? 26.562 -14.328 -10.5 1 89.75 114 GLY B CA 1
ATOM 5011 C C . GLY B 1 114 ? 25.969 -13.258 -11.414 1 89.75 114 GLY B C 1
ATOM 5012 O O . GLY B 1 114 ? 26.391 -12.094 -11.352 1 89.75 114 GLY B O 1
ATOM 5013 N N . CYS B 1 115 ? 25.062 -13.656 -12.219 1 91.56 115 CYS B N 1
ATOM 5014 C CA . CYS B 1 115 ? 24.406 -12.703 -13.094 1 91.56 115 CYS B CA 1
ATOM 5015 C C . CYS B 1 115 ? 23.609 -11.68 -12.289 1 91.56 115 CYS B C 1
ATOM 5017 O O . CYS B 1 115 ? 23.578 -10.5 -12.641 1 91.56 115 CYS B O 1
ATOM 5019 N N . PHE B 1 116 ? 23.047 -12.148 -11.25 1 92.56 116 PHE B N 1
ATOM 5020 C CA . PHE B 1 116 ? 22.297 -11.25 -10.383 1 92.56 116 PHE B CA 1
ATOM 5021 C C . PHE B 1 116 ? 23.219 -10.219 -9.742 1 92.56 116 PHE B C 1
ATOM 5023 O O . PHE B 1 116 ? 22.891 -9.031 -9.703 1 92.56 116 PHE B O 1
ATOM 5030 N N . ARG B 1 117 ? 24.297 -10.594 -9.305 1 89.31 117 ARG B N 1
ATOM 5031 C CA . ARG B 1 117 ? 25.266 -9.68 -8.703 1 89.31 117 ARG B CA 1
ATOM 5032 C C . ARG B 1 117 ? 25.734 -8.641 -9.711 1 89.31 117 ARG B C 1
ATOM 5034 O O . ARG B 1 117 ? 25.906 -7.469 -9.359 1 89.31 117 ARG B O 1
ATOM 5041 N N . SER B 1 118 ? 25.922 -9.086 -10.883 1 89.38 118 SER B N 1
ATOM 5042 C CA . SER B 1 118 ? 26.312 -8.156 -11.938 1 89.38 118 SER B CA 1
ATOM 5043 C C . SER B 1 118 ? 25.203 -7.145 -12.211 1 89.38 118 SER B C 1
ATOM 5045 O O . SER B 1 118 ? 25.469 -5.977 -12.484 1 89.38 118 SER B O 1
ATOM 5047 N N . ALA B 1 119 ? 23.984 -7.625 -12.148 1 90.69 119 ALA B N 1
ATOM 5048 C CA . ALA B 1 119 ? 22.844 -6.734 -12.352 1 90.69 119 ALA B CA 1
ATOM 5049 C C . ALA B 1 119 ? 22.75 -5.699 -11.234 1 90.69 119 ALA B C 1
ATOM 5051 O O . ALA B 1 119 ? 22.547 -4.512 -11.492 1 90.69 119 ALA B O 1
ATOM 5052 N N . ILE B 1 120 ? 22.922 -6.102 -9.977 1 87.31 120 ILE B N 1
ATOM 5053 C CA . ILE B 1 120 ? 22.797 -5.234 -8.812 1 87.31 120 ILE B CA 1
ATOM 5054 C C . ILE B 1 120 ? 23.891 -4.168 -8.844 1 87.31 120 ILE B C 1
ATOM 5056 O O . ILE B 1 120 ? 23.656 -3.025 -8.438 1 87.31 120 ILE B O 1
ATOM 5060 N N . ALA B 1 121 ? 25.016 -4.547 -9.336 1 82.06 121 ALA B N 1
ATOM 5061 C CA . ALA B 1 121 ? 26.125 -3.6 -9.445 1 82.06 121 ALA B CA 1
ATOM 5062 C C . ALA B 1 121 ? 25.75 -2.42 -10.336 1 82.06 121 ALA B C 1
ATOM 5064 O O . ALA B 1 121 ? 26.234 -1.305 -10.141 1 82.06 121 ALA B O 1
ATOM 5065 N N . SER B 1 122 ? 24.844 -2.656 -11.234 1 80.06 122 SER B N 1
ATOM 5066 C CA . SER B 1 122 ? 24.469 -1.618 -12.188 1 80.06 122 SER B CA 1
ATOM 5067 C C . SER B 1 122 ? 23.094 -1.025 -11.852 1 80.06 122 SER B C 1
ATOM 5069 O O . SER B 1 122 ? 22.625 -0.113 -12.531 1 80.06 122 SER B O 1
ATOM 5071 N N . VAL B 1 123 ? 22.516 -1.462 -10.789 1 81.31 123 VAL B N 1
ATOM 5072 C CA . VAL B 1 123 ? 21.109 -1.16 -10.555 1 81.31 123 VAL B CA 1
ATOM 5073 C C . VAL B 1 123 ? 20.953 0.314 -10.195 1 81.31 123 VAL B C 1
ATOM 5075 O O . VAL B 1 123 ? 20.016 0.97 -10.633 1 81.31 123 VAL B O 1
ATOM 5078 N N . GLU B 1 124 ? 21.812 0.812 -9.352 1 72.69 124 GLU B N 1
ATOM 5079 C CA . GLU B 1 124 ? 21.719 2.209 -8.938 1 72.69 124 GLU B CA 1
ATOM 5080 C C . GLU B 1 124 ? 21.781 3.146 -10.133 1 72.69 124 GLU B C 1
ATOM 5082 O O . GLU B 1 124 ? 20.969 4.066 -10.258 1 72.69 124 GLU B O 1
ATOM 5087 N N . ARG B 1 125 ? 22.688 2.893 -11.008 1 74.5 125 ARG B N 1
ATOM 5088 C CA . ARG B 1 125 ? 22.844 3.711 -12.211 1 74.5 125 ARG B CA 1
ATOM 5089 C C . ARG B 1 125 ? 21.656 3.527 -13.148 1 74.5 125 ARG B C 1
ATOM 5091 O O . ARG B 1 125 ? 21.188 4.488 -13.758 1 74.5 125 ARG B O 1
ATOM 5098 N N . ALA B 1 126 ? 21.188 2.314 -13.188 1 72.81 126 ALA B N 1
ATOM 5099 C CA . ALA B 1 126 ? 20.062 2.012 -14.055 1 72.81 126 ALA B CA 1
ATOM 5100 C C . ALA B 1 126 ? 18.797 2.738 -13.586 1 72.81 126 ALA B C 1
ATOM 5102 O O . ALA B 1 126 ? 18.016 3.227 -14.398 1 72.81 126 ALA B O 1
ATOM 5103 N N . ILE B 1 127 ? 18.625 2.846 -12.227 1 72 127 ILE B N 1
ATOM 5104 C CA . ILE B 1 127 ? 17.422 3.465 -11.672 1 72 127 ILE B CA 1
ATOM 5105 C C . ILE B 1 127 ? 17.547 4.984 -11.75 1 72 127 ILE B C 1
ATOM 5107 O O . ILE B 1 127 ? 16.594 5.672 -12.133 1 72 127 ILE B O 1
ATOM 5111 N N . VAL B 1 128 ? 18.719 5.48 -11.422 1 64.12 128 VAL B N 1
ATOM 5112 C CA . VAL B 1 128 ? 18.953 6.922 -11.422 1 64.12 128 VAL B CA 1
ATOM 5113 C C . VAL B 1 128 ? 18.844 7.469 -12.836 1 64.12 128 VAL B C 1
ATOM 5115 O O . VAL B 1 128 ? 18.297 8.555 -13.047 1 64.12 128 VAL B O 1
ATOM 5118 N N . TYR B 1 129 ? 19.281 6.672 -13.836 1 62.09 129 TYR B N 1
ATOM 5119 C CA . TYR B 1 129 ? 19.328 7.176 -15.203 1 62.09 129 TYR B CA 1
ATOM 5120 C C . TYR B 1 129 ? 18.109 6.727 -15.992 1 62.09 129 TYR B C 1
ATOM 5122 O O . TYR B 1 129 ? 18.047 6.914 -17.203 1 62.09 129 TYR B O 1
ATOM 5130 N N . ALA B 1 130 ? 17.266 6.152 -15.211 1 69.56 130 ALA B N 1
ATOM 5131 C CA . ALA B 1 130 ? 16.062 5.73 -15.914 1 69.56 130 ALA B CA 1
ATOM 5132 C C . ALA B 1 130 ? 15.352 6.922 -16.547 1 69.56 130 ALA B C 1
ATOM 5134 O O . ALA B 1 130 ? 15.164 7.957 -15.914 1 69.56 130 ALA B O 1
ATOM 5135 N N . LYS B 1 131 ? 15.023 6.781 -17.75 1 70.25 131 LYS B N 1
ATOM 5136 C CA . LYS B 1 131 ? 14.414 7.844 -18.547 1 70.25 131 LYS B CA 1
ATOM 5137 C C . LYS B 1 131 ? 12.969 8.078 -18.125 1 70.25 131 LYS B C 1
ATOM 5139 O O . LYS B 1 131 ? 12.414 9.156 -18.359 1 70.25 131 LYS B O 1
ATOM 5144 N N . SER B 1 132 ? 12.414 7.008 -17.625 1 84.12 132 SER B N 1
ATOM 5145 C CA . SER B 1 132 ? 11 7.113 -17.297 1 84.12 132 SER B CA 1
ATOM 5146 C C . SER B 1 132 ? 10.664 6.297 -16.047 1 84.12 132 SER B C 1
ATOM 5148 O O . SER B 1 132 ? 11.414 5.391 -15.672 1 84.12 132 SER B O 1
ATOM 5150 N N . ASP B 1 133 ? 9.594 6.684 -15.477 1 86.75 133 ASP B N 1
ATOM 5151 C CA . ASP B 1 133 ? 9.102 5.961 -14.305 1 86.75 133 ASP B CA 1
ATOM 5152 C C . ASP B 1 133 ? 8.711 4.531 -14.672 1 86.75 133 ASP B C 1
ATOM 5154 O O . ASP B 1 133 ? 8.844 3.619 -13.852 1 86.75 133 ASP B O 1
ATOM 5158 N N . ILE B 1 134 ? 8.359 4.348 -15.898 1 92.31 134 ILE B N 1
ATOM 5159 C CA . ILE B 1 134 ? 7.957 3.027 -16.375 1 92.31 134 ILE B CA 1
ATOM 5160 C C . ILE B 1 134 ? 9.172 2.104 -16.422 1 92.31 134 ILE B C 1
ATOM 5162 O O . ILE B 1 134 ? 9.086 0.929 -16.062 1 92.31 134 ILE B O 1
ATOM 5166 N N . GLU B 1 135 ? 10.281 2.633 -16.859 1 89.38 135 GLU B N 1
ATOM 5167 C CA . GLU B 1 135 ? 11.508 1.838 -16.906 1 89.38 135 GLU B CA 1
ATOM 5168 C C . GLU B 1 135 ? 11.992 1.469 -15.516 1 89.38 135 GLU B C 1
ATOM 5170 O O . GLU B 1 135 ? 12.508 0.367 -15.305 1 89.38 135 GLU B O 1
ATOM 5175 N N . THR B 1 136 ? 11.859 2.438 -14.625 1 90.5 136 THR B N 1
ATOM 5176 C CA . THR B 1 136 ? 12.211 2.148 -13.234 1 90.5 136 THR B CA 1
ATOM 5177 C C . THR B 1 136 ? 11.32 1.043 -12.672 1 90.5 136 THR B C 1
ATOM 5179 O O . THR B 1 136 ? 11.812 0.117 -12.023 1 90.5 136 THR B O 1
ATOM 5182 N N . LEU B 1 137 ? 10.008 1.155 -12.938 1 94.56 137 LEU B N 1
ATOM 5183 C CA . LEU B 1 137 ? 9.062 0.13 -12.5 1 94.56 137 LEU B CA 1
ATOM 5184 C C . LEU B 1 137 ? 9.445 -1.233 -13.07 1 94.56 137 LEU B C 1
ATOM 5186 O O . LEU B 1 137 ? 9.438 -2.234 -12.352 1 94.56 137 LEU B O 1
ATOM 5190 N N . ARG B 1 138 ? 9.797 -1.293 -14.289 1 93.69 138 ARG B N 1
ATOM 5191 C CA . ARG B 1 138 ? 10.188 -2.539 -14.945 1 93.69 138 ARG B CA 1
ATOM 5192 C C . ARG B 1 138 ? 11.406 -3.158 -14.266 1 93.69 138 ARG B C 1
ATOM 5194 O O . ARG B 1 138 ? 11.453 -4.371 -14.055 1 93.69 138 ARG B O 1
ATOM 5201 N N . SER B 1 139 ? 12.367 -2.316 -14 1 91.5 139 SER B N 1
ATOM 5202 C CA . SER B 1 139 ? 13.562 -2.795 -13.32 1 91.5 139 SER B CA 1
ATOM 5203 C C . SER B 1 139 ? 13.219 -3.398 -11.961 1 91.5 139 SER B C 1
ATOM 5205 O O . SER B 1 139 ? 13.742 -4.453 -11.594 1 91.5 139 SER B O 1
ATOM 5207 N N . ILE B 1 140 ? 12.328 -2.779 -11.234 1 93.5 140 ILE B N 1
ATOM 5208 C CA . ILE B 1 140 ? 11.93 -3.26 -9.914 1 93.5 140 ILE B CA 1
ATOM 5209 C C . ILE B 1 140 ? 11.18 -4.578 -10.055 1 93.5 140 ILE B C 1
ATOM 5211 O O . ILE B 1 140 ? 11.375 -5.504 -9.266 1 93.5 140 ILE B O 1
ATOM 5215 N N . LEU B 1 141 ? 10.359 -4.699 -11.008 1 95.44 141 LEU B N 1
ATOM 5216 C CA . LEU B 1 141 ? 9.578 -5.914 -11.219 1 95.44 141 LEU B CA 1
ATOM 5217 C C . LEU B 1 141 ? 10.484 -7.07 -11.641 1 95.44 141 LEU B C 1
ATOM 5219 O O . LEU B 1 141 ? 10.219 -8.227 -11.289 1 95.44 141 LEU B O 1
ATOM 5223 N N . LEU B 1 142 ? 11.523 -6.738 -12.422 1 93.75 142 LEU B N 1
ATOM 5224 C CA . LEU B 1 142 ? 12.492 -7.777 -12.766 1 93.75 142 LEU B CA 1
ATOM 5225 C C . LEU B 1 142 ? 13.203 -8.289 -11.523 1 93.75 142 LEU B C 1
ATOM 5227 O O . LEU B 1 142 ? 13.406 -9.492 -11.367 1 93.75 142 LEU B O 1
ATOM 5231 N N . LEU B 1 143 ? 13.547 -7.379 -10.68 1 92.94 143 LEU B N 1
ATOM 5232 C CA . LEU B 1 143 ? 14.141 -7.766 -9.406 1 92.94 143 LEU B CA 1
ATOM 5233 C C . LEU B 1 143 ? 13.18 -8.633 -8.602 1 92.94 143 LEU B C 1
ATOM 5235 O O . LEU B 1 143 ? 13.586 -9.656 -8.039 1 92.94 143 LEU B O 1
ATOM 5239 N N . ALA B 1 144 ? 11.945 -8.227 -8.578 1 93.69 144 ALA B N 1
ATOM 5240 C CA . ALA B 1 144 ? 10.93 -8.984 -7.848 1 93.69 144 ALA B CA 1
ATOM 5241 C C . ALA B 1 144 ? 10.766 -10.383 -8.43 1 93.69 144 ALA B C 1
ATOM 5243 O O . ALA B 1 144 ? 10.617 -11.359 -7.688 1 93.69 144 ALA B O 1
ATOM 5244 N N . GLN B 1 145 ? 10.773 -10.438 -9.672 1 93.94 145 GLN B N 1
ATOM 5245 C CA . GLN B 1 145 ? 10.641 -11.727 -10.336 1 93.94 145 GLN B CA 1
ATOM 5246 C C . GLN B 1 145 ? 11.789 -12.656 -9.945 1 93.94 145 GLN B C 1
ATOM 5248 O O . GLN B 1 145 ? 11.57 -13.844 -9.672 1 93.94 145 GLN B O 1
ATOM 5253 N N . PHE B 1 146 ? 12.969 -12.188 -10 1 92.25 146 PHE B N 1
ATOM 5254 C CA . PHE B 1 146 ? 14.117 -13 -9.609 1 92.25 146 PHE B CA 1
ATOM 5255 C C . PHE B 1 146 ? 14.016 -13.43 -8.148 1 92.25 146 PHE B C 1
ATOM 5257 O O . PHE B 1 146 ? 14.266 -14.586 -7.82 1 92.25 146 PHE B O 1
ATOM 5264 N N . VAL B 1 147 ? 13.641 -12.484 -7.262 1 90.12 147 VAL B N 1
ATOM 5265 C CA . VAL B 1 147 ? 13.547 -12.766 -5.832 1 90.12 147 VAL B CA 1
ATOM 5266 C C . VAL B 1 147 ? 12.453 -13.797 -5.578 1 90.12 147 VAL B C 1
ATOM 5268 O O . VAL B 1 147 ? 12.555 -14.609 -4.66 1 90.12 147 VAL B O 1
ATOM 5271 N N . ALA B 1 148 ? 11.414 -13.773 -6.34 1 91.12 148 ALA B N 1
ATOM 5272 C CA . ALA B 1 148 ? 10.367 -14.789 -6.227 1 91.12 148 ALA B CA 1
ATOM 5273 C C . ALA B 1 148 ? 10.922 -16.188 -6.457 1 91.12 148 ALA B C 1
ATOM 5275 O O . ALA B 1 148 ? 10.461 -17.156 -5.848 1 91.12 148 ALA B O 1
ATOM 5276 N N . LEU B 1 149 ? 11.891 -16.234 -7.332 1 88.88 149 LEU B N 1
ATOM 5277 C CA . LEU B 1 149 ? 12.516 -17.516 -7.633 1 88.88 149 LEU B CA 1
ATOM 5278 C C . LEU B 1 149 ? 13.602 -17.844 -6.609 1 88.88 149 LEU B C 1
ATOM 5280 O O . LEU B 1 149 ? 13.836 -19.016 -6.312 1 88.88 149 LEU B O 1
ATOM 5284 N N . CYS B 1 150 ? 14.219 -16.781 -6.18 1 87.88 150 CYS B N 1
ATOM 5285 C CA . CYS B 1 150 ? 15.281 -16.922 -5.191 1 87.88 150 CYS B CA 1
ATOM 5286 C C . CYS B 1 150 ? 15.016 -16.031 -3.98 1 87.88 150 CYS B C 1
ATOM 5288 O O . CYS B 1 150 ? 15.695 -15.023 -3.785 1 87.88 150 CYS B O 1
ATOM 5290 N N . PRO B 1 151 ? 14.203 -16.453 -3.086 1 84.44 151 PRO B N 1
ATOM 5291 C CA . PRO B 1 151 ? 13.734 -15.617 -1.984 1 84.44 151 PRO B CA 1
ATOM 5292 C C . PRO B 1 151 ? 14.852 -15.211 -1.029 1 84.44 151 PRO B C 1
ATOM 5294 O O . PRO B 1 151 ? 14.711 -14.242 -0.283 1 84.44 151 PRO B O 1
ATOM 5297 N N . SER B 1 152 ? 15.945 -15.898 -1.018 1 81.38 152 SER B N 1
ATOM 5298 C CA . SER B 1 152 ? 17.047 -15.57 -0.12 1 81.38 152 SER B CA 1
ATOM 5299 C C . SER B 1 152 ? 17.75 -14.281 -0.541 1 81.38 152 SER B C 1
ATOM 5301 O O . SER B 1 152 ? 18.516 -13.695 0.232 1 81.38 152 SER B O 1
ATOM 5303 N N . GLN B 1 153 ? 17.453 -13.82 -1.758 1 84.25 153 GLN B N 1
ATOM 5304 C CA . GLN B 1 153 ? 18.188 -12.688 -2.309 1 84.25 153 GLN B CA 1
ATOM 5305 C C . GLN B 1 153 ? 17.5 -11.367 -1.976 1 84.25 153 GLN B C 1
ATOM 5307 O O . GLN B 1 153 ? 18.031 -10.289 -2.262 1 84.25 153 GLN B O 1
ATOM 5312 N N . GLY B 1 154 ? 16.422 -11.352 -1.338 1 83.56 154 GLY B N 1
ATOM 5313 C CA . GLY B 1 154 ? 15.727 -10.109 -1.001 1 83.56 154 GLY B CA 1
ATOM 5314 C C . GLY B 1 154 ? 14.32 -10.336 -0.487 1 83.56 154 GLY B C 1
ATOM 5315 O O . GLY B 1 154 ? 13.867 -11.477 -0.375 1 83.56 154 GLY B O 1
ATOM 5316 N N . SER B 1 155 ? 13.664 -9.148 -0.196 1 88.25 155 SER B N 1
ATOM 5317 C CA . SER B 1 155 ? 12.281 -9.227 0.278 1 88.25 155 SER B CA 1
ATOM 5318 C C . SER B 1 155 ? 11.297 -8.961 -0.853 1 88.25 155 SER B C 1
ATOM 5320 O O . SER B 1 155 ? 11.156 -7.824 -1.311 1 88.25 155 SER B O 1
ATOM 5322 N N . LEU B 1 156 ? 10.625 -9.992 -1.175 1 92.56 156 LEU B N 1
ATOM 5323 C CA . LEU B 1 156 ? 9.625 -9.859 -2.229 1 92.56 156 LEU B CA 1
ATOM 5324 C C . LEU B 1 156 ? 8.484 -8.945 -1.794 1 92.56 156 LEU B C 1
ATOM 5326 O O . LEU B 1 156 ? 7.953 -8.18 -2.605 1 92.56 156 LEU B O 1
ATOM 5330 N N . TRP B 1 157 ? 8.148 -8.914 -0.515 1 94.25 157 TRP B N 1
ATOM 5331 C CA . TRP B 1 157 ? 7.078 -8.094 0.035 1 94.25 157 TRP B CA 1
ATOM 5332 C C . TRP B 1 157 ? 7.387 -6.605 -0.137 1 94.25 157 TRP B C 1
ATOM 5334 O O . TRP B 1 157 ? 6.555 -5.848 -0.637 1 94.25 157 TRP B O 1
ATOM 5344 N N . HIS B 1 158 ? 8.539 -6.227 0.148 1 91.56 158 HIS B N 1
ATOM 5345 C CA . HIS B 1 158 ? 8.906 -4.816 0.078 1 91.56 158 HIS B CA 1
ATOM 5346 C C . HIS B 1 158 ? 9.086 -4.367 -1.368 1 91.56 158 HIS B C 1
ATOM 5348 O O . HIS B 1 158 ? 8.656 -3.268 -1.735 1 91.56 158 HIS B O 1
ATOM 5354 N N . LEU B 1 159 ? 9.672 -5.258 -2.223 1 92 159 LEU B N 1
ATOM 5355 C CA . LEU B 1 159 ? 9.867 -4.914 -3.625 1 92 159 LEU B CA 1
ATOM 5356 C C . LEU B 1 159 ? 8.531 -4.684 -4.324 1 92 159 LEU B C 1
ATOM 5358 O O . LEU B 1 159 ? 8.367 -3.705 -5.055 1 92 159 LEU B O 1
ATOM 5362 N N . THR B 1 160 ? 7.633 -5.574 -4.035 1 95.81 160 THR B N 1
ATOM 5363 C CA . THR B 1 160 ? 6.332 -5.457 -4.68 1 95.81 160 THR B CA 1
ATOM 5364 C C . THR B 1 160 ? 5.555 -4.266 -4.117 1 95.81 160 THR B C 1
ATOM 5366 O O . THR B 1 160 ? 4.77 -3.641 -4.828 1 95.81 160 THR B O 1
ATOM 5369 N N . GLY B 1 161 ? 5.797 -3.971 -2.846 1 96 161 GLY B N 1
ATOM 5370 C CA . GLY B 1 161 ? 5.219 -2.76 -2.285 1 96 161 GLY B CA 1
ATOM 5371 C C . GLY B 1 161 ? 5.688 -1.497 -2.984 1 96 161 GLY B C 1
ATOM 5372 O O . GLY B 1 161 ? 4.883 -0.614 -3.287 1 96 161 GLY B O 1
ATOM 5373 N N . ILE B 1 162 ? 6.977 -1.422 -3.207 1 93.75 162 ILE B N 1
ATOM 5374 C CA . ILE B 1 162 ? 7.547 -0.285 -3.922 1 93.75 162 ILE B CA 1
ATOM 5375 C C . ILE B 1 162 ? 6.945 -0.199 -5.32 1 93.75 162 ILE B C 1
ATOM 5377 O O . ILE B 1 162 ? 6.555 0.881 -5.773 1 93.75 162 ILE B O 1
ATOM 5381 N N . ALA B 1 163 ? 6.828 -1.336 -5.973 1 96.31 163 ALA B N 1
ATOM 5382 C CA . ALA B 1 163 ? 6.266 -1.377 -7.32 1 96.31 163 ALA B CA 1
ATOM 5383 C C . ALA B 1 163 ? 4.824 -0.877 -7.328 1 96.31 163 ALA B C 1
ATOM 5385 O O . ALA B 1 163 ? 4.438 -0.097 -8.203 1 96.31 163 ALA B O 1
ATOM 5386 N N . LEU B 1 164 ? 4.051 -1.324 -6.371 1 98.12 164 LEU B N 1
ATOM 5387 C CA . LEU B 1 164 ? 2.648 -0.93 -6.305 1 98.12 164 LEU B CA 1
ATOM 5388 C C . LEU B 1 164 ? 2.516 0.571 -6.07 1 98.12 164 LEU B C 1
ATOM 5390 O O . LEU B 1 164 ? 1.701 1.234 -6.715 1 98.12 164 LEU B O 1
ATOM 5394 N N . ARG B 1 165 ? 3.334 1.111 -5.152 1 95.75 165 ARG B N 1
ATOM 5395 C CA . ARG B 1 165 ? 3.309 2.545 -4.887 1 95.75 165 ARG B CA 1
ATOM 5396 C C . ARG B 1 165 ? 3.709 3.342 -6.125 1 95.75 165 ARG B C 1
ATOM 5398 O O . ARG B 1 165 ? 3.158 4.414 -6.383 1 95.75 165 ARG B O 1
ATOM 5405 N N . MET B 1 166 ? 4.621 2.828 -6.875 1 94.25 166 MET B N 1
ATOM 5406 C CA . MET B 1 166 ? 5.035 3.479 -8.117 1 94.25 166 MET B CA 1
ATOM 5407 C C . MET B 1 166 ? 3.908 3.451 -9.148 1 94.25 166 MET B C 1
ATOM 5409 O O . MET B 1 166 ? 3.668 4.445 -9.836 1 94.25 166 MET B O 1
ATOM 5413 N N . CYS B 1 167 ? 3.236 2.312 -9.25 1 97.56 167 CYS B N 1
ATOM 5414 C CA . CYS B 1 167 ? 2.117 2.201 -10.18 1 97.56 167 CYS B CA 1
ATOM 5415 C C . CYS B 1 167 ? 1.056 3.254 -9.883 1 97.56 167 CYS B C 1
ATOM 5417 O O . CYS B 1 167 ? 0.525 3.883 -10.797 1 97.56 167 CYS B O 1
ATOM 5419 N N . ILE B 1 168 ? 0.768 3.482 -8.617 1 97 168 ILE B N 1
ATOM 5420 C CA . ILE B 1 168 ? -0.249 4.445 -8.211 1 97 168 ILE B CA 1
ATOM 5421 C C . ILE B 1 168 ? 0.241 5.863 -8.5 1 97 168 ILE B C 1
ATOM 5423 O O . ILE B 1 168 ? -0.522 6.707 -8.977 1 97 168 ILE B O 1
ATOM 5427 N N . ASP B 1 169 ? 1.511 6.023 -8.258 1 93.06 169 ASP B N 1
ATOM 5428 C CA . ASP B 1 169 ? 2.107 7.336 -8.492 1 93.06 169 ASP B CA 1
ATOM 5429 C C . ASP B 1 169 ? 2.033 7.723 -9.969 1 93.06 169 ASP B C 1
ATOM 5431 O O . ASP B 1 169 ? 1.698 8.859 -10.297 1 93.06 169 ASP B O 1
ATOM 5435 N N . ILE B 1 170 ? 2.279 6.711 -10.875 1 92.75 170 ILE B N 1
ATOM 5436 C CA . ILE B 1 170 ? 2.312 6.969 -12.312 1 92.75 170 ILE B CA 1
ATOM 5437 C C . ILE B 1 170 ? 0.898 6.895 -12.883 1 92.75 170 ILE B C 1
ATOM 5439 O O . ILE B 1 170 ? 0.658 7.305 -14.023 1 92.75 170 ILE B O 1
ATOM 5443 N N . GLY B 1 171 ? -0.009 6.371 -12.125 1 95.19 171 GLY B N 1
ATOM 5444 C CA . GLY B 1 171 ? -1.403 6.312 -12.539 1 95.19 171 GLY B CA 1
ATOM 5445 C C . GLY B 1 171 ? -1.732 5.082 -13.359 1 95.19 171 GLY B C 1
ATOM 5446 O O . GLY B 1 171 ? -2.641 5.109 -14.188 1 95.19 171 GLY B O 1
ATOM 5447 N N . LEU B 1 172 ? -0.985 4.008 -13.164 1 96.94 172 LEU B N 1
ATOM 5448 C CA . LEU B 1 172 ? -1.227 2.805 -13.953 1 96.94 172 LEU B CA 1
ATOM 5449 C C . LEU B 1 172 ? -2.482 2.084 -13.469 1 96.94 172 LEU B C 1
ATOM 5451 O O . LEU B 1 172 ? -3.035 1.245 -14.188 1 96.94 172 LEU B O 1
ATOM 5455 N N . HIS B 1 173 ? -2.971 2.326 -12.281 1 97.25 173 HIS B N 1
ATOM 5456 C CA . HIS B 1 173 ? -4.102 1.615 -11.688 1 97.25 173 HIS B CA 1
ATOM 5457 C C . HIS B 1 173 ? -5.426 2.182 -12.18 1 97.25 173 HIS B C 1
ATOM 5459 O O . HIS B 1 173 ? -6.484 1.591 -11.953 1 97.25 173 HIS B O 1
ATOM 5465 N N . TRP B 1 174 ? -5.305 3.285 -12.828 1 95.12 174 TRP B N 1
ATOM 5466 C CA . TRP B 1 174 ? -6.52 3.967 -13.258 1 95.12 174 TRP B CA 1
ATOM 5467 C C . TRP B 1 174 ? -6.363 4.527 -14.664 1 95.12 174 TRP B C 1
ATOM 5469 O O . TRP B 1 174 ? -5.578 5.449 -14.891 1 95.12 174 TRP B O 1
ATOM 5479 N N . GLU B 1 175 ? -7.164 4.035 -15.609 1 94.38 175 GLU B N 1
ATOM 5480 C CA . GLU B 1 175 ? -7.164 4.516 -16.984 1 94.38 175 GLU B CA 1
ATOM 5481 C C . GLU B 1 175 ? -8.336 5.461 -17.234 1 94.38 175 GLU B C 1
ATOM 5483 O O . GLU B 1 175 ? -9.484 5.129 -16.938 1 94.38 175 GLU B O 1
ATOM 5488 N N . THR B 1 176 ? -8 6.621 -17.766 1 89.06 176 THR B N 1
ATOM 5489 C CA . THR B 1 176 ? -9.055 7.543 -18.188 1 89.06 176 THR B CA 1
ATOM 5490 C C . THR B 1 176 ? -9.586 7.172 -19.562 1 89.06 176 THR B C 1
ATOM 5492 O O . THR B 1 176 ? -8.938 6.43 -20.297 1 89.06 176 THR B O 1
ATOM 5495 N N . ASP B 1 177 ? -10.688 7.652 -19.875 1 87.75 177 ASP B N 1
ATOM 5496 C CA . ASP B 1 177 ? -11.258 7.398 -21.203 1 87.75 177 ASP B CA 1
ATOM 5497 C C . ASP B 1 177 ? -10.383 8 -22.297 1 87.75 177 ASP B C 1
ATOM 5499 O O . ASP B 1 177 ? -10.234 7.41 -23.375 1 87.75 177 ASP B O 1
ATOM 5503 N N . GLU B 1 178 ? -9.828 9.086 -21.984 1 87 178 GLU B N 1
ATOM 5504 C CA . GLU B 1 178 ? -8.945 9.734 -22.938 1 87 178 GLU B CA 1
ATOM 5505 C C . GLU B 1 178 ? -7.723 8.867 -23.25 1 87 178 GLU B C 1
ATOM 5507 O O . GLU B 1 178 ? -7.324 8.734 -24.406 1 87 178 GLU B O 1
ATOM 5512 N N . GLN B 1 179 ? -7.156 8.312 -22.234 1 88.06 179 GLN B N 1
ATOM 5513 C CA . GLN B 1 179 ? -5.992 7.449 -22.422 1 88.06 179 GLN B CA 1
ATOM 5514 C C . GLN B 1 179 ? -6.352 6.219 -23.25 1 88.06 179 GLN B C 1
ATOM 5516 O O . GLN B 1 179 ? -5.598 5.82 -24.141 1 88.06 179 GLN B O 1
ATOM 5521 N N . ARG B 1 180 ? -7.484 5.672 -23.047 1 90 180 ARG B N 1
ATOM 5522 C CA . ARG B 1 180 ? -7.922 4.461 -23.734 1 90 180 ARG B CA 1
ATOM 5523 C C . ARG B 1 180 ? -8.125 4.723 -25.219 1 90 180 ARG B C 1
ATOM 5525 O O . ARG B 1 180 ? -7.832 3.861 -26.047 1 90 180 ARG B O 1
ATOM 5532 N N . LEU B 1 181 ? -8.5 5.957 -25.484 1 89.56 181 LEU B N 1
ATOM 5533 C CA . LEU B 1 181 ? -8.867 6.273 -26.859 1 89.56 181 LEU B CA 1
ATOM 5534 C C . LEU B 1 181 ? -7.684 6.855 -27.625 1 89.56 181 LEU B C 1
ATOM 5536 O O . LEU B 1 181 ? -7.539 6.621 -28.812 1 89.56 181 LEU B O 1
ATOM 5540 N N . THR B 1 182 ? -6.828 7.562 -26.922 1 91 182 THR B N 1
ATOM 5541 C CA . THR B 1 182 ? -5.848 8.367 -27.641 1 91 182 THR B CA 1
ATOM 5542 C C . THR B 1 182 ? -4.453 7.773 -27.5 1 91 182 THR B C 1
ATOM 5544 O O . THR B 1 182 ? -3.59 7.996 -28.359 1 91 182 THR B O 1
ATOM 5547 N N . MET B 1 183 ? -4.207 7.008 -26.562 1 90.75 183 MET B N 1
ATOM 5548 C CA . MET B 1 183 ? -2.855 6.512 -26.312 1 90.75 183 MET B CA 1
ATOM 5549 C C . MET B 1 183 ? -2.482 5.441 -27.344 1 90.75 183 MET B C 1
ATOM 5551 O O . MET B 1 183 ? -3.33 4.645 -27.75 1 90.75 183 MET B O 1
ATOM 5555 N N . ASP B 1 184 ? -1.214 5.371 -27.703 1 91.31 184 ASP B N 1
ATOM 5556 C CA . ASP B 1 184 ? -0.696 4.324 -28.578 1 91.31 184 ASP B CA 1
ATOM 5557 C C . ASP B 1 184 ? -0.989 2.939 -28 1 91.31 184 ASP B C 1
ATOM 5559 O O . ASP B 1 184 ? -0.677 2.658 -26.844 1 91.31 184 ASP B O 1
ATOM 5563 N N . PRO B 1 185 ? -1.54 2.084 -28.797 1 89.62 185 PRO B N 1
ATOM 5564 C CA . PRO B 1 185 ? -1.948 0.763 -28.312 1 89.62 185 PRO B CA 1
ATOM 5565 C C . PRO B 1 185 ? -0.785 -0.04 -27.75 1 89.62 185 PRO B C 1
ATOM 5567 O O . PRO B 1 185 ? -0.964 -0.791 -26.781 1 89.62 185 PRO B O 1
ATOM 5570 N N . ALA B 1 186 ? 0.331 0.083 -28.344 1 87.81 186 ALA B N 1
ATOM 5571 C CA . ALA B 1 186 ? 1.488 -0.655 -27.844 1 87.81 186 ALA B CA 1
ATOM 5572 C C . ALA B 1 186 ? 1.905 -0.153 -26.453 1 87.81 186 ALA B C 1
ATOM 5574 O O . ALA B 1 186 ? 2.256 -0.946 -25.578 1 87.81 186 ALA B O 1
ATOM 5575 N N . VAL B 1 187 ? 1.87 1.136 -26.359 1 90.62 187 VAL B N 1
ATOM 5576 C CA . VAL B 1 187 ? 2.223 1.744 -25.078 1 90.62 187 VAL B CA 1
ATOM 5577 C C . VAL B 1 187 ? 1.186 1.368 -24.016 1 90.62 187 VAL B C 1
ATOM 5579 O O . VAL B 1 187 ? 1.537 1.033 -22.891 1 90.62 187 VAL B O 1
ATOM 5582 N N . LEU B 1 188 ? -0.038 1.41 -24.422 1 93.62 188 LEU B N 1
ATOM 5583 C CA . LEU B 1 188 ? -1.126 1.062 -23.516 1 93.62 188 LEU B CA 1
ATOM 5584 C C . LEU B 1 188 ? -1.018 -0.392 -23.078 1 93.62 188 LEU B C 1
ATOM 5586 O O . LEU B 1 188 ? -1.209 -0.699 -21.891 1 93.62 188 LEU B O 1
ATOM 5590 N N . ARG B 1 189 ? -0.742 -1.254 -24 1 92.38 189 ARG B N 1
ATOM 5591 C CA . ARG B 1 189 ? -0.565 -2.668 -23.688 1 92.38 189 ARG B CA 1
ATOM 5592 C C . ARG B 1 189 ? 0.568 -2.865 -22.672 1 92.38 189 ARG B C 1
ATOM 5594 O O . ARG B 1 189 ? 0.438 -3.641 -21.734 1 92.38 189 ARG B O 1
ATOM 5601 N N . ASP B 1 190 ? 1.611 -2.186 -22.922 1 92.12 190 ASP B N 1
ATOM 5602 C CA . ASP B 1 190 ? 2.764 -2.285 -22.031 1 92.12 190 ASP B CA 1
ATOM 5603 C C . ASP B 1 190 ? 2.414 -1.813 -20.609 1 92.12 190 ASP B C 1
ATOM 5605 O O . ASP B 1 190 ? 2.793 -2.449 -19.625 1 92.12 190 ASP B O 1
ATOM 5609 N N . ARG B 1 191 ? 1.691 -0.709 -20.484 1 95 191 ARG B N 1
ATOM 5610 C CA . ARG B 1 191 ? 1.248 -0.175 -19.203 1 95 191 ARG B CA 1
ATOM 5611 C C . ARG B 1 191 ? 0.349 -1.171 -18.484 1 95 191 ARG B C 1
ATOM 5613 O O . ARG B 1 191 ? 0.512 -1.401 -17.281 1 95 191 ARG B O 1
ATOM 5620 N N . ARG B 1 192 ? -0.52 -1.762 -19.219 1 96.5 192 ARG B N 1
ATOM 5621 C CA . ARG B 1 192 ? -1.462 -2.715 -18.641 1 96.5 192 ARG B CA 1
ATOM 5622 C C . ARG B 1 192 ? -0.744 -3.971 -18.172 1 96.5 192 ARG B C 1
ATOM 5624 O O . ARG B 1 192 ? -1.066 -4.512 -17.109 1 96.5 192 ARG B O 1
ATOM 5631 N N . ARG B 1 193 ? 0.209 -4.418 -18.906 1 94.88 193 ARG B N 1
ATOM 5632 C CA . ARG B 1 193 ? 0.984 -5.598 -18.531 1 94.88 193 ARG B CA 1
ATOM 5633 C C . ARG B 1 193 ? 1.735 -5.367 -17.219 1 94.88 193 ARG B C 1
ATOM 5635 O O . ARG B 1 193 ? 1.726 -6.223 -16.344 1 94.88 193 ARG B O 1
ATOM 5642 N N . LEU B 1 194 ? 2.344 -4.227 -17.141 1 96.44 194 LEU B N 1
ATOM 5643 C CA . LEU B 1 194 ? 3.096 -3.906 -15.938 1 96.44 194 LEU B CA 1
ATOM 5644 C C . LEU B 1 194 ? 2.164 -3.771 -14.734 1 96.44 194 LEU B C 1
ATOM 5646 O O . LEU B 1 194 ? 2.482 -4.242 -13.641 1 96.44 194 LEU B O 1
ATOM 5650 N N . TRP B 1 195 ? 1.031 -3.174 -14.914 1 97.69 195 TRP B N 1
ATOM 5651 C CA . TRP B 1 195 ? 0.064 -3.043 -13.828 1 97.69 195 TRP B CA 1
ATOM 5652 C C . TRP B 1 195 ? -0.381 -4.414 -13.328 1 97.69 195 TRP B C 1
ATOM 5654 O O . TRP B 1 195 ? -0.321 -4.691 -12.125 1 97.69 195 TRP B O 1
ATOM 5664 N N . TYR B 1 196 ? -0.789 -5.25 -14.242 1 97.5 196 TYR B N 1
ATOM 5665 C CA . TYR B 1 196 ? -1.37 -6.523 -13.828 1 97.5 196 TYR B CA 1
ATOM 5666 C C . TYR B 1 196 ? -0.308 -7.441 -13.242 1 97.5 196 TYR B C 1
ATOM 5668 O O . TYR B 1 196 ? -0.605 -8.273 -12.375 1 97.5 196 TYR B O 1
ATOM 5676 N N . THR B 1 197 ? 0.935 -7.305 -13.734 1 96.75 197 THR B N 1
ATOM 5677 C CA . THR B 1 197 ? 2.018 -8.031 -13.078 1 96.75 197 THR B CA 1
ATOM 5678 C C . THR B 1 197 ? 2.154 -7.613 -11.625 1 96.75 197 THR B C 1
ATOM 5680 O O . THR B 1 197 ? 2.277 -8.461 -10.734 1 96.75 197 THR B O 1
ATOM 5683 N N . THR B 1 198 ? 2.133 -6.297 -11.383 1 98 198 THR B N 1
ATOM 5684 C CA . THR B 1 198 ? 2.209 -5.762 -10.031 1 98 198 THR B CA 1
ATOM 5685 C C . THR B 1 198 ? 1.009 -6.207 -9.195 1 98 198 THR B C 1
ATOM 5687 O O . THR B 1 198 ? 1.162 -6.629 -8.047 1 98 198 THR B O 1
ATOM 5690 N N . TYR B 1 199 ? -0.115 -6.141 -9.836 1 97.94 199 TYR B N 1
ATOM 5691 C CA . TYR B 1 199 ? -1.358 -6.555 -9.195 1 97.94 199 TYR B CA 1
ATOM 5692 C C . TYR B 1 199 ? -1.291 -8.016 -8.766 1 97.94 199 TYR B C 1
ATOM 5694 O O . TYR B 1 199 ? -1.667 -8.359 -7.645 1 97.94 199 TYR B O 1
ATOM 5702 N N . GLN B 1 200 ? -0.814 -8.805 -9.609 1 96.75 200 GLN B N 1
ATOM 5703 C CA . GLN B 1 200 ? -0.704 -10.234 -9.336 1 96.75 200 GLN B CA 1
ATOM 5704 C C . GLN B 1 200 ? 0.252 -10.492 -8.172 1 96.75 200 GLN B C 1
ATOM 5706 O O . GLN B 1 200 ? -0.04 -11.312 -7.297 1 96.75 200 GLN B O 1
ATOM 5711 N N . PHE B 1 201 ? 1.342 -9.82 -8.172 1 96 201 PHE B N 1
ATOM 5712 C CA . PHE B 1 201 ? 2.307 -9.969 -7.086 1 96 201 PHE B CA 1
ATOM 5713 C C . PHE B 1 201 ? 1.692 -9.562 -5.754 1 96 201 PHE B C 1
ATOM 5715 O O . PHE B 1 201 ? 1.871 -10.25 -4.746 1 96 201 PHE B O 1
ATOM 5722 N N . ASP B 1 202 ? 0.989 -8.484 -5.812 1 97.31 202 ASP B N 1
ATOM 5723 C CA . ASP B 1 202 ? 0.398 -7.988 -4.574 1 97.31 202 ASP B CA 1
ATOM 5724 C C . ASP B 1 202 ? -0.618 -8.984 -4.016 1 97.31 202 ASP B C 1
ATOM 5726 O O . ASP B 1 202 ? -0.605 -9.289 -2.82 1 97.31 202 ASP B O 1
ATOM 5730 N N . ARG B 1 203 ? -1.455 -9.484 -4.863 1 97.31 203 ARG B N 1
ATOM 5731 C CA . ARG B 1 203 ? -2.525 -10.367 -4.418 1 97.31 203 ARG B CA 1
ATOM 5732 C C . ARG B 1 203 ? -1.969 -11.711 -3.953 1 97.31 203 ARG B C 1
ATOM 5734 O O . ARG B 1 203 ? -2.326 -12.195 -2.879 1 97.31 203 ARG B O 1
ATOM 5741 N N . PHE B 1 204 ? -1.105 -12.219 -4.797 1 92.19 204 PHE B N 1
ATOM 5742 C CA . PHE B 1 204 ? -0.565 -13.531 -4.457 1 92.19 204 PHE B CA 1
ATOM 5743 C C . PHE B 1 204 ? 0.162 -13.484 -3.117 1 92.19 204 PHE B C 1
ATOM 5745 O O . PHE B 1 204 ? -0.009 -14.375 -2.279 1 92.19 204 PHE B O 1
ATOM 5752 N N . LEU B 1 205 ? 0.922 -12.453 -2.832 1 94.06 205 LEU B N 1
ATOM 5753 C CA . LEU B 1 205 ? 1.675 -12.328 -1.589 1 94.06 205 LEU B CA 1
ATOM 5754 C C . LEU B 1 205 ? 0.74 -12.062 -0.413 1 94.06 205 LEU B C 1
ATOM 5756 O O . LEU B 1 205 ? 0.885 -12.672 0.65 1 94.06 205 LEU B O 1
ATOM 5760 N N . SER B 1 206 ? -0.19 -11.117 -0.621 1 95.5 206 SER B N 1
ATOM 5761 C CA . SER B 1 206 ? -1.125 -10.789 0.45 1 95.5 206 SER B CA 1
ATOM 5762 C C . SER B 1 206 ? -1.929 -12.016 0.877 1 95.5 206 SER B C 1
ATOM 5764 O O . SER B 1 206 ? -2.094 -12.273 2.072 1 95.5 206 SER B O 1
ATOM 5766 N N . ILE B 1 207 ? -2.371 -12.828 -0.05 1 93.06 207 ILE B N 1
ATOM 5767 C CA . ILE B 1 207 ? -3.193 -14 0.23 1 93.06 207 ILE B CA 1
ATOM 5768 C C . ILE B 1 207 ? -2.346 -15.07 0.915 1 93.06 207 ILE B C 1
ATOM 5770 O O . ILE B 1 207 ? -2.766 -15.656 1.916 1 93.06 207 ILE B O 1
ATOM 5774 N N . THR B 1 208 ? -1.172 -15.25 0.358 1 89.31 208 THR B N 1
ATOM 5775 C CA . THR B 1 208 ? -0.306 -16.297 0.883 1 89.31 208 THR B CA 1
ATOM 5776 C C . THR B 1 208 ? 0.182 -15.945 2.285 1 89.31 208 THR B C 1
ATOM 5778 O O . THR B 1 208 ? 0.247 -16.812 3.16 1 89.31 208 THR B O 1
ATOM 5781 N N . LEU B 1 209 ? 0.445 -14.656 2.512 1 88.19 209 LEU B N 1
ATOM 5782 C CA . LEU B 1 209 ? 1.021 -14.227 3.781 1 88.19 209 LEU B CA 1
ATOM 5783 C C . LEU B 1 209 ? -0.07 -13.789 4.754 1 88.19 209 LEU B C 1
ATOM 5785 O O . LEU B 1 209 ? 0.212 -13.5 5.918 1 88.19 209 LEU B O 1
ATOM 5789 N N . GLY B 1 210 ? -1.275 -13.742 4.328 1 89.19 210 GLY B N 1
ATOM 5790 C CA . GLY B 1 210 ? -2.361 -13.281 5.18 1 89.19 210 GLY B CA 1
ATOM 5791 C C . GLY B 1 210 ? -2.26 -11.805 5.523 1 89.19 210 GLY B C 1
ATOM 5792 O O . GLY B 1 210 ? -2.494 -11.414 6.668 1 89.19 210 GLY B O 1
ATOM 5793 N N . ARG B 1 211 ? -1.825 -11.016 4.633 1 93.62 211 ARG B N 1
ATOM 5794 C CA . ARG B 1 211 ? -1.659 -9.578 4.82 1 93.62 211 ARG B CA 1
ATOM 5795 C C . ARG B 1 211 ? -2.695 -8.797 4.016 1 93.62 211 ARG B C 1
ATOM 5797 O O . ARG B 1 211 ? -3.289 -9.328 3.076 1 93.62 211 ARG B O 1
ATOM 5804 N N . PRO B 1 212 ? -2.967 -7.539 4.418 1 95.94 212 PRO B N 1
ATOM 5805 C CA . PRO B 1 212 ? -3.932 -6.734 3.666 1 95.94 212 PRO B CA 1
ATOM 5806 C C . PRO B 1 212 ? -3.453 -6.406 2.254 1 95.94 212 PRO B C 1
ATOM 5808 O O . PRO B 1 212 ? -2.246 -6.348 2.006 1 95.94 212 PRO B O 1
ATOM 5811 N N . PHE B 1 213 ? -4.441 -6.23 1.413 1 96.94 213 PHE B N 1
ATOM 5812 C CA . PHE B 1 213 ? -4.125 -5.836 0.044 1 96.94 213 PHE B CA 1
ATOM 5813 C C . PHE B 1 213 ? -3.588 -4.414 -0.001 1 96.94 213 PHE B C 1
ATOM 5815 O O . PHE B 1 213 ? -3.939 -3.584 0.842 1 96.94 213 PHE B O 1
ATOM 5822 N N . GLY B 1 214 ? -2.777 -4.117 -0.952 1 97.19 214 GLY B N 1
ATOM 5823 C CA . GLY B 1 214 ? -2.186 -2.797 -1.088 1 97.19 214 GLY B CA 1
ATOM 5824 C C . GLY B 1 214 ? -3.117 -1.79 -1.736 1 97.19 214 GLY B C 1
ATOM 5825 O O . GLY B 1 214 ? -2.898 -0.58 -1.637 1 97.19 214 GLY B O 1
ATOM 5826 N N . ILE B 1 215 ? -4.059 -2.25 -2.402 1 97.38 215 ILE B N 1
ATOM 5827 C CA . ILE B 1 215 ? -5.059 -1.422 -3.064 1 97.38 215 ILE B CA 1
ATOM 5828 C C . ILE B 1 215 ? -6.371 -2.193 -3.184 1 97.38 215 ILE B C 1
ATOM 5830 O O . ILE B 1 215 ? -6.371 -3.395 -3.465 1 97.38 215 ILE B O 1
ATOM 5834 N N . ILE B 1 216 ? -7.465 -1.577 -2.951 1 96.31 216 ILE B N 1
ATOM 5835 C CA . ILE B 1 216 ? -8.75 -2.264 -3.08 1 96.31 216 ILE B CA 1
ATOM 5836 C C . ILE B 1 216 ? -9.141 -2.348 -4.555 1 96.31 216 ILE B C 1
ATOM 5838 O O . ILE B 1 216 ? -8.789 -1.472 -5.348 1 96.31 216 ILE B O 1
ATOM 5842 N N . ASP B 1 217 ? -9.852 -3.311 -4.945 1 96.56 217 ASP B N 1
ATOM 5843 C CA . ASP B 1 217 ? -10.203 -3.559 -6.34 1 96.56 217 ASP B CA 1
ATOM 5844 C C . ASP B 1 217 ? -11.078 -2.436 -6.895 1 96.56 217 ASP B C 1
ATOM 5846 O O . ASP B 1 217 ? -11 -2.113 -8.086 1 96.56 217 ASP B O 1
ATOM 5850 N N . GLU B 1 218 ? -11.836 -1.835 -6.043 1 94.75 218 GLU B N 1
ATOM 5851 C CA . GLU B 1 218 ? -12.758 -0.796 -6.488 1 94.75 218 GLU B CA 1
ATOM 5852 C C . GLU B 1 218 ? -12.016 0.493 -6.828 1 94.75 218 GLU B C 1
ATOM 5854 O O . GLU B 1 218 ? -12.594 1.411 -7.418 1 94.75 218 GLU B O 1
ATOM 5859 N N . SER B 1 219 ? -10.797 0.547 -6.492 1 95.38 219 SER B N 1
ATOM 5860 C CA . SER B 1 219 ? -9.969 1.695 -6.852 1 95.38 219 SER B CA 1
ATOM 5861 C C . SER B 1 219 ? -9.156 1.422 -8.117 1 95.38 219 SER B C 1
ATOM 5863 O O . SER B 1 219 ? -8.203 2.141 -8.414 1 95.38 219 SER B O 1
ATOM 5865 N N . ILE B 1 220 ? -9.469 0.349 -8.836 1 97 220 ILE B N 1
ATOM 5866 C CA . ILE B 1 220 ? -8.75 -0.056 -10.039 1 97 220 ILE B CA 1
ATOM 5867 C C . ILE B 1 220 ? -9.672 0.065 -11.258 1 97 220 ILE B C 1
ATOM 5869 O O . ILE B 1 220 ? -10.82 -0.387 -11.219 1 97 220 ILE B O 1
ATOM 5873 N N . ARG B 1 221 ? -9.227 0.731 -12.25 1 95.81 221 ARG B N 1
ATOM 5874 C CA . ARG B 1 221 ? -9.93 0.825 -13.531 1 95.81 221 ARG B CA 1
ATOM 5875 C C . ARG B 1 221 ? -8.969 0.632 -14.695 1 95.81 221 ARG B C 1
ATOM 5877 O O . ARG B 1 221 ? -8.555 1.604 -15.336 1 95.81 221 ARG B O 1
ATOM 5884 N N . VAL B 1 222 ? -8.609 -0.562 -14.914 1 97.38 222 VAL B N 1
ATOM 5885 C CA . VAL B 1 222 ? -7.656 -0.917 -15.961 1 97.38 222 VAL B CA 1
ATOM 5886 C C . VAL B 1 222 ? -8.164 -2.131 -16.734 1 97.38 222 VAL B C 1
ATOM 5888 O O . VAL B 1 222 ? -8.555 -3.137 -16.141 1 97.38 222 VAL B O 1
ATOM 5891 N N . GLU B 1 223 ? -8.211 -2.059 -17.969 1 96.38 223 GLU B N 1
ATOM 5892 C CA . GLU B 1 223 ? -8.609 -3.195 -18.797 1 96.38 223 GLU B CA 1
ATOM 5893 C C . GLU B 1 223 ? -7.465 -4.191 -18.953 1 96.38 223 GLU B C 1
ATOM 5895 O O . GLU B 1 223 ? -6.309 -3.863 -18.688 1 96.38 223 GLU B O 1
ATOM 5900 N N . LEU B 1 224 ? -7.809 -5.398 -19.328 1 96.75 224 LEU B N 1
ATOM 5901 C CA . LEU B 1 224 ? -6.789 -6.41 -19.578 1 96.75 224 LEU B CA 1
ATOM 5902 C C . LEU B 1 224 ? -5.984 -6.07 -20.828 1 96.75 224 LEU B C 1
ATOM 5904 O O . LEU B 1 224 ? -6.504 -5.449 -21.766 1 96.75 224 LEU B O 1
ATOM 5908 N N . PRO B 1 225 ? -4.691 -6.422 -20.812 1 93.88 225 PRO B N 1
ATOM 5909 C CA . PRO B 1 225 ? -3.893 -6.184 -22.016 1 93.88 225 PRO B CA 1
ATOM 5910 C C . PRO B 1 225 ? -4.465 -6.879 -23.25 1 93.88 225 PRO B C 1
ATOM 5912 O O . PRO B 1 225 ? -4.895 -8.031 -23.172 1 93.88 225 PRO B O 1
ATOM 5915 N N . ASN B 1 226 ? -4.453 -6.176 -24.328 1 91.5 226 ASN B N 1
ATOM 5916 C CA . ASN B 1 226 ? -4.953 -6.719 -25.594 1 91.5 226 ASN B CA 1
ATOM 5917 C C . ASN B 1 226 ? -3.994 -7.75 -26.172 1 91.5 226 ASN B C 1
ATOM 5919 O O . ASN B 1 226 ? -2.85 -7.426 -26.5 1 91.5 226 ASN B O 1
ATOM 5923 N N . PRO B 1 227 ? -4.453 -8.977 -26.344 1 89.56 227 PRO B N 1
ATOM 5924 C CA . PRO B 1 227 ? -3.555 -10.016 -26.844 1 89.56 227 PRO B CA 1
ATOM 5925 C C . PRO B 1 227 ? -3.201 -9.82 -28.328 1 89.56 227 PRO B C 1
ATOM 5927 O O . PRO B 1 227 ? -2.205 -10.375 -28.797 1 89.56 227 PRO B O 1
ATOM 5930 N N . TRP B 1 228 ? -3.936 -8.93 -29.016 1 83.31 228 TRP B N 1
ATOM 5931 C CA . TRP B 1 228 ? -3.807 -8.883 -30.469 1 83.31 228 TRP B CA 1
ATOM 5932 C C . TRP B 1 228 ? -2.943 -7.699 -30.906 1 83.31 228 TRP B C 1
ATOM 5934 O O . TRP B 1 228 ? -2.668 -7.523 -32.094 1 83.31 228 TRP B O 1
ATOM 5944 N N . VAL B 1 229 ? -2.529 -6.801 -30.031 1 70.38 229 VAL B N 1
ATOM 5945 C CA . VAL B 1 229 ? -1.805 -5.582 -30.391 1 70.38 229 VAL B CA 1
ATOM 5946 C C . VAL B 1 229 ? -0.369 -5.93 -30.766 1 70.38 229 VAL B C 1
ATOM 5948 O O . VAL B 1 229 ? 0.225 -5.27 -31.625 1 70.38 229 VAL B O 1
ATOM 5951 N N . THR B 1 230 ? 0.368 -6.648 -30 1 56.5 230 THR B N 1
ATOM 5952 C CA . THR B 1 230 ? 1.756 -6.863 -30.391 1 56.5 230 THR B CA 1
ATOM 5953 C C . THR B 1 230 ? 1.849 -7.227 -31.875 1 56.5 230 THR B C 1
ATOM 5955 O O . THR B 1 230 ? 2.938 -7.219 -32.438 1 56.5 230 THR B O 1
ATOM 5958 N N . ILE B 1 231 ? 0.777 -7.77 -32.344 1 50.69 231 ILE B N 1
ATOM 5959 C CA . ILE B 1 231 ? 0.771 -8.227 -33.719 1 50.69 231 ILE B CA 1
ATOM 5960 C C . ILE B 1 231 ? 0.581 -7.039 -34.656 1 50.69 231 ILE B C 1
ATOM 5962 O O . ILE B 1 231 ? -0.497 -6.438 -34.688 1 50.69 231 ILE B O 1
ATOM 5966 N N . ALA B 1 232 ? 1.311 -6.16 -34.406 1 44.16 232 ALA B N 1
ATOM 5967 C CA . ALA B 1 232 ? 1.426 -5.004 -35.312 1 44.16 232 ALA B CA 1
ATOM 5968 C C . ALA B 1 232 ? 0.706 -5.246 -36.625 1 44.16 232 ALA B C 1
ATOM 5970 O O . ALA B 1 232 ? 0.302 -4.297 -37.312 1 44.16 232 ALA B O 1
ATOM 5971 N N . THR B 1 233 ? 1.233 -6.234 -37.406 1 43.94 233 THR B N 1
ATOM 5972 C CA . THR B 1 233 ? 0.907 -6.273 -38.844 1 43.94 233 THR B CA 1
ATOM 5973 C C . THR B 1 233 ? -0.537 -6.723 -39.031 1 43.94 233 THR B C 1
ATOM 5975 O O . THR B 1 233 ? -0.993 -7.68 -38.406 1 43.94 233 THR B O 1
ATOM 5978 N N . CYS B 1 234 ? -1.42 -5.773 -39.062 1 43.22 234 CYS B N 1
ATOM 5979 C CA . CYS B 1 234 ? -2.748 -5.945 -39.625 1 43.22 234 CYS B CA 1
ATOM 5980 C C . CYS B 1 234 ? -2.84 -7.25 -40.406 1 43.22 234 CYS B C 1
ATOM 5982 O O . CYS B 1 234 ? -3.447 -7.297 -41.5 1 43.22 234 CYS B O 1
ATOM 5984 N N . ARG B 1 235 ? -1.962 -8.117 -40.156 1 50.03 235 ARG B N 1
ATOM 5985 C CA . ARG B 1 235 ? -2.088 -9.312 -41 1 50.03 235 ARG B CA 1
ATOM 5986 C C . ARG B 1 235 ? -3.125 -10.273 -40.406 1 50.03 235 ARG B C 1
ATOM 5988 O O . ARG B 1 235 ? -3.311 -10.344 -39.188 1 50.03 235 ARG B O 1
ATOM 5995 N N . PRO B 1 236 ? -3.896 -10.719 -41.312 1 52.84 236 PRO B N 1
ATOM 5996 C CA . PRO B 1 236 ? -4.852 -11.75 -40.906 1 52.84 236 PRO B CA 1
ATOM 5997 C C . PRO B 1 236 ? -4.207 -12.859 -40.062 1 52.84 236 PRO B C 1
ATOM 5999 O O . PRO B 1 236 ? -3.02 -13.156 -40.25 1 52.84 236 PRO B O 1
ATOM 6002 N N . VAL B 1 237 ? -4.879 -13.383 -38.938 1 56.25 237 VAL B N 1
ATOM 6003 C CA . VAL B 1 237 ? -4.453 -14.414 -38 1 56.25 237 VAL B CA 1
ATOM 6004 C C . VAL B 1 237 ? -3.771 -15.547 -38.75 1 56.25 237 VAL B C 1
ATOM 6006 O O . VAL B 1 237 ? -2.773 -16.109 -38.281 1 56.25 237 VAL B O 1
ATOM 6009 N N . ASP B 1 238 ? -4.367 -15.883 -39.875 1 57.22 238 ASP B N 1
ATOM 6010 C CA . ASP B 1 238 ? -3.857 -17 -40.688 1 57.22 238 ASP B CA 1
ATOM 6011 C C . ASP B 1 238 ? -2.451 -16.719 -41.188 1 57.22 238 ASP B C 1
ATOM 6013 O O . ASP B 1 238 ? -1.705 -17.641 -41.531 1 57.22 238 ASP B O 1
ATOM 6017 N N . GLU B 1 239 ? -2.105 -15.508 -41.219 1 63.16 239 GLU B N 1
ATOM 6018 C CA . GLU B 1 239 ? -0.801 -15.148 -41.75 1 63.16 239 GLU B CA 1
ATOM 6019 C C . GLU B 1 239 ? 0.22 -14.914 -40.656 1 63.16 239 GLU B C 1
ATOM 6021 O O . GLU B 1 239 ? 1.38 -14.594 -40.938 1 63.16 239 GLU B O 1
ATOM 6026 N N . LEU B 1 240 ? -0.288 -15.18 -39.5 1 66.88 240 LEU B N 1
ATOM 6027 C CA . LEU B 1 240 ? 0.618 -14.945 -38.375 1 66.88 240 LEU B CA 1
ATOM 6028 C C . LEU B 1 240 ? 1.629 -16.078 -38.25 1 66.88 240 LEU B C 1
ATOM 6030 O O . LEU B 1 240 ? 1.305 -17.234 -38.5 1 66.88 240 LEU B O 1
ATOM 6034 N N . SER B 1 241 ? 2.902 -15.797 -38.031 1 77.12 241 SER B N 1
ATOM 6035 C CA . SER B 1 241 ? 3.938 -16.781 -37.75 1 77.12 241 SER B CA 1
ATOM 6036 C C . SER B 1 241 ? 3.605 -17.609 -36.5 1 77.12 241 SER B C 1
ATOM 6038 O O . SER B 1 241 ? 2.779 -17.188 -35.688 1 77.12 241 SER B O 1
ATOM 6040 N N . PRO B 1 242 ? 4.047 -18.812 -36.5 1 77.44 242 PRO B N 1
ATOM 6041 C CA . PRO B 1 242 ? 3.826 -19.625 -35.281 1 77.44 242 PRO B CA 1
ATOM 6042 C C . PRO B 1 242 ? 4.211 -18.891 -34 1 77.44 242 PRO B C 1
ATOM 6044 O O . PRO B 1 242 ? 3.529 -19.016 -33 1 77.44 242 PRO B O 1
ATOM 6047 N N . ASP B 1 243 ? 5.203 -18.141 -34.062 1 76.94 243 ASP B N 1
ATOM 6048 C CA . ASP B 1 243 ? 5.648 -17.391 -32.906 1 76.94 243 ASP B CA 1
ATOM 6049 C C . ASP B 1 243 ? 4.621 -16.344 -32.5 1 76.94 243 ASP B C 1
ATOM 6051 O O . ASP B 1 243 ? 4.414 -16.078 -31.312 1 76.94 243 ASP B O 1
ATOM 6055 N N . ASP B 1 244 ? 4.004 -15.812 -33.469 1 78.81 244 ASP B N 1
ATOM 6056 C CA . ASP B 1 244 ? 2.957 -14.828 -33.188 1 78.81 244 ASP B CA 1
ATOM 6057 C C . ASP B 1 244 ? 1.751 -15.477 -32.531 1 78.81 244 ASP B C 1
ATOM 6059 O O . ASP B 1 244 ? 1.152 -14.891 -31.609 1 78.81 244 ASP B O 1
ATOM 6063 N N . LYS B 1 245 ? 1.475 -16.625 -33.031 1 83.75 245 LYS B N 1
ATOM 6064 C CA . LYS B 1 245 ? 0.337 -17.344 -32.469 1 83.75 245 LYS B CA 1
ATOM 6065 C C . LYS B 1 245 ? 0.6 -17.75 -31.031 1 83.75 245 LYS B C 1
ATOM 6067 O O . LYS B 1 245 ? -0.291 -17.656 -30.188 1 83.75 245 LYS B O 1
ATOM 6072 N N . PHE B 1 246 ? 1.825 -18.172 -30.766 1 84.25 246 PHE B N 1
ATOM 6073 C CA . PHE B 1 246 ? 2.199 -18.516 -29.406 1 84.25 246 PHE B CA 1
ATOM 6074 C C . PHE B 1 246 ? 2.113 -17.297 -28.5 1 84.25 246 PHE B C 1
ATOM 6076 O O . PHE B 1 246 ? 1.685 -17.391 -27.344 1 84.25 246 PHE B O 1
ATOM 6083 N N . GLY B 1 247 ? 2.506 -16.172 -29.109 1 84 247 GLY B N 1
ATOM 6084 C CA . GLY B 1 247 ? 2.451 -14.938 -28.344 1 84 247 GLY B CA 1
ATOM 6085 C C . GLY B 1 247 ? 1.037 -14.516 -27.984 1 84 247 GLY B C 1
ATOM 6086 O O . GLY B 1 247 ? 0.777 -14.078 -26.859 1 84 247 GLY B O 1
ATOM 6087 N N . ILE B 1 248 ? 0.195 -14.625 -28.891 1 87.94 248 ILE B N 1
ATOM 6088 C CA . ILE B 1 248 ? -1.205 -14.273 -28.688 1 87.94 248 ILE B CA 1
ATOM 6089 C C . ILE B 1 248 ? -1.813 -15.195 -27.625 1 87.94 248 ILE B C 1
ATOM 6091 O O . ILE B 1 248 ? -2.492 -14.734 -26.719 1 87.94 248 ILE B O 1
ATOM 6095 N N . HIS B 1 249 ? -1.546 -16.484 -27.812 1 90.31 249 HIS B N 1
ATOM 6096 C CA . HIS B 1 249 ? -2.072 -17.438 -26.844 1 90.31 249 HIS B CA 1
ATOM 6097 C C . HIS B 1 249 ? -1.539 -17.156 -25.438 1 90.31 249 HIS B C 1
ATOM 6099 O O . HIS B 1 249 ? -2.279 -17.266 -24.469 1 90.31 249 HIS B O 1
ATOM 6105 N N . SER B 1 250 ? -0.277 -16.922 -25.391 1 89.38 250 SER B N 1
ATOM 6106 C CA . SER B 1 250 ? 0.345 -16.656 -24.094 1 89.38 250 SER B CA 1
ATOM 6107 C C . SER B 1 250 ? -0.314 -15.469 -23.391 1 89.38 250 SER B C 1
ATOM 6109 O O . SER B 1 250 ? -0.574 -15.516 -22.188 1 89.38 250 SER B O 1
ATOM 6111 N N . GLN B 1 251 ? -0.568 -14.406 -24.125 1 90.81 251 GLN B N 1
ATOM 6112 C CA . GLN B 1 251 ? -1.221 -13.242 -23.531 1 90.81 251 GLN B CA 1
ATOM 6113 C C . GLN B 1 251 ? -2.65 -13.57 -23.109 1 90.81 251 GLN B C 1
ATOM 6115 O O . GLN B 1 251 ? -3.121 -13.102 -22.078 1 90.81 251 GLN B O 1
ATOM 6120 N N . ARG B 1 252 ? -3.312 -14.297 -23.875 1 93.5 252 ARG B N 1
ATOM 6121 C CA . ARG B 1 252 ? -4.664 -14.703 -23.516 1 93.5 252 ARG B CA 1
ATOM 6122 C C . ARG B 1 252 ? -4.66 -15.547 -22.25 1 93.5 252 ARG B C 1
ATOM 6124 O O . ARG B 1 252 ? -5.539 -15.398 -21.391 1 93.5 252 ARG B O 1
ATOM 6131 N N . ALA B 1 253 ? -3.721 -16.453 -22.25 1 94.31 253 ALA B N 1
ATOM 6132 C CA . ALA B 1 253 ? -3.57 -17.281 -21.047 1 94.31 253 ALA B CA 1
ATOM 6133 C C . ALA B 1 253 ? -3.275 -16.422 -19.828 1 94.31 253 ALA B C 1
ATOM 6135 O O . ALA B 1 253 ? -3.85 -16.625 -18.75 1 94.31 253 ALA B O 1
ATOM 6136 N N . LEU B 1 254 ? -2.441 -15.461 -20.016 1 94.12 254 LEU B N 1
ATOM 6137 C CA . LEU B 1 254 ? -2.115 -14.539 -18.938 1 94.12 254 LEU B CA 1
ATOM 6138 C C . LEU B 1 254 ? -3.352 -13.766 -18.484 1 94.12 254 LEU B C 1
ATOM 6140 O O . LEU B 1 254 ? -3.576 -13.586 -17.281 1 94.12 254 LEU B O 1
ATOM 6144 N N . ASN B 1 255 ? -4.043 -13.258 -19.406 1 96.38 255 ASN B N 1
ATOM 6145 C CA . ASN B 1 255 ? -5.277 -12.547 -19.094 1 96.38 255 ASN B CA 1
ATOM 6146 C C . ASN B 1 255 ? -6.227 -13.414 -18.266 1 96.38 255 ASN B C 1
ATOM 6148 O O . ASN B 1 255 ? -6.898 -12.922 -17.359 1 96.38 255 ASN B O 1
ATOM 6152 N N . HIS B 1 256 ? -6.234 -14.688 -18.672 1 97.19 256 HIS B N 1
ATOM 6153 C CA . HIS B 1 256 ? -7.086 -15.625 -17.953 1 97.19 256 HIS B CA 1
ATOM 6154 C C . HIS B 1 256 ? -6.621 -15.805 -16.516 1 97.19 256 HIS B C 1
ATOM 6156 O O . HIS B 1 256 ? -7.445 -15.93 -15.602 1 97.19 256 HIS B O 1
ATOM 6162 N N . VAL B 1 257 ? -5.352 -15.812 -16.281 1 96.31 257 VAL B N 1
ATOM 6163 C CA . VAL B 1 257 ? -4.793 -15.906 -14.945 1 96.31 257 VAL B CA 1
ATOM 6164 C C . VAL B 1 257 ? -5.121 -14.633 -14.164 1 96.31 257 VAL B C 1
ATOM 6166 O O . VAL B 1 257 ? -5.441 -14.695 -12.969 1 96.31 257 VAL B O 1
ATOM 6169 N N . PHE B 1 258 ? -5.059 -13.469 -14.82 1 96.88 258 PHE B N 1
ATOM 6170 C CA . PHE B 1 258 ? -5.414 -12.211 -14.172 1 96.88 258 PHE B CA 1
ATOM 6171 C C . PHE B 1 258 ? -6.863 -12.227 -13.703 1 96.88 258 PHE B C 1
ATOM 6173 O O . PHE B 1 258 ? -7.176 -11.742 -12.617 1 96.88 258 PHE B O 1
ATOM 6180 N N . LYS B 1 259 ? -7.684 -12.789 -14.484 1 98 259 LYS B N 1
ATOM 6181 C CA . LYS B 1 259 ? -9.094 -12.898 -14.117 1 98 259 LYS B CA 1
ATOM 6182 C C . LYS B 1 259 ? -9.266 -13.734 -12.859 1 98 259 LYS B C 1
ATOM 6184 O O . LYS B 1 259 ? -10.109 -13.43 -12.008 1 98 259 LYS B O 1
ATOM 6189 N N . MET B 1 260 ? -8.508 -14.805 -12.766 1 98.06 260 MET B N 1
ATOM 6190 C CA . MET B 1 260 ? -8.57 -15.617 -11.555 1 98.06 260 MET B CA 1
ATOM 6191 C C . MET B 1 260 ? -8.078 -14.836 -10.344 1 98.06 260 MET B C 1
ATOM 6193 O O . MET B 1 260 ? -8.656 -14.938 -9.258 1 98.06 260 MET B O 1
ATOM 6197 N N . THR B 1 261 ? -7.027 -14.078 -10.547 1 97.5 261 THR B N 1
ATOM 6198 C CA . THR B 1 261 ? -6.52 -13.258 -9.453 1 97.5 261 THR B CA 1
ATOM 6199 C C . THR B 1 261 ? -7.602 -12.32 -8.938 1 97.5 261 THR B C 1
ATOM 6201 O O . THR B 1 261 ? -7.715 -12.094 -7.727 1 97.5 261 THR B O 1
ATOM 6204 N N . HIS B 1 262 ? -8.375 -11.789 -9.828 1 97.94 262 HIS B N 1
ATOM 6205 C CA . HIS B 1 262 ? -9.492 -10.938 -9.43 1 97.94 262 HIS B CA 1
ATOM 6206 C C . HIS B 1 262 ? -10.508 -11.711 -8.594 1 97.94 262 HIS B C 1
ATOM 6208 O O . HIS B 1 262 ? -11.039 -11.18 -7.617 1 97.94 262 HIS B O 1
ATOM 6214 N N . LEU B 1 263 ? -10.766 -12.914 -9.008 1 98.38 263 LEU B N 1
ATOM 6215 C CA . LEU B 1 263 ? -11.711 -13.75 -8.273 1 98.38 263 LEU B CA 1
ATOM 6216 C C . LEU B 1 263 ? -11.18 -14.078 -6.879 1 98.38 263 LEU B C 1
ATOM 6218 O O . LEU B 1 263 ? -11.922 -14.008 -5.898 1 98.38 263 LEU B O 1
ATOM 6222 N N . GLU B 1 264 ? -9.961 -14.453 -6.852 1 98 264 GLU B N 1
ATOM 6223 C CA . GLU B 1 264 ? -9.344 -14.734 -5.559 1 98 264 GLU B CA 1
ATOM 6224 C C . GLU B 1 264 ? -9.375 -13.508 -4.656 1 98 264 GLU B C 1
ATOM 6226 O O . GLU B 1 264 ? -9.586 -13.625 -3.445 1 98 264 GLU B O 1
ATOM 6231 N N . SER B 1 265 ? -9.094 -12.352 -5.238 1 97.88 265 SER B N 1
ATOM 6232 C CA . SER B 1 265 ? -9.156 -11.102 -4.496 1 97.88 265 SER B CA 1
ATOM 6233 C C . SER B 1 265 ? -10.547 -10.867 -3.912 1 97.88 265 SER B C 1
ATOM 6235 O O . SER B 1 265 ? -10.68 -10.461 -2.756 1 97.88 265 SER B O 1
ATOM 6237 N N . GLU B 1 266 ? -11.508 -11.094 -4.699 1 97.88 266 GLU B N 1
ATOM 6238 C CA . GLU B 1 266 ? -12.898 -10.945 -4.258 1 97.88 266 GLU B CA 1
ATOM 6239 C C . GLU B 1 266 ? -13.219 -11.914 -3.121 1 97.88 266 GLU B C 1
ATOM 6241 O O . GLU B 1 266 ? -13.852 -11.531 -2.137 1 97.88 266 GLU B O 1
ATOM 6246 N N . ILE B 1 267 ? -12.789 -13.125 -3.232 1 96.31 267 ILE B N 1
ATOM 6247 C CA . ILE B 1 267 ? -13.016 -14.133 -2.201 1 96.31 267 ILE B CA 1
ATOM 6248 C C . ILE B 1 267 ? -12.414 -13.664 -0.879 1 96.31 267 ILE B C 1
ATOM 6250 O O . ILE B 1 267 ? -13.086 -13.688 0.157 1 96.31 267 ILE B O 1
ATOM 6254 N N . MET B 1 268 ? -11.211 -13.25 -0.943 1 95.44 268 MET B N 1
ATOM 6255 C CA . MET B 1 268 ? -10.523 -12.805 0.266 1 95.44 268 MET B CA 1
ATOM 6256 C C . MET B 1 268 ? -11.227 -11.594 0.872 1 95.44 268 MET B C 1
ATOM 6258 O O . MET B 1 268 ? -11.352 -11.492 2.094 1 95.44 268 MET B O 1
ATOM 6262 N N . HIS B 1 269 ? -11.656 -10.703 0.031 1 95 269 HIS B N 1
ATOM 6263 C CA . HIS B 1 269 ? -12.328 -9.5 0.499 1 95 269 HIS B CA 1
ATOM 6264 C C . HIS B 1 269 ? -13.625 -9.836 1.227 1 95 269 HIS B C 1
ATOM 6266 O O . HIS B 1 269 ? -13.875 -9.336 2.324 1 95 269 HIS B O 1
ATOM 6272 N N . VAL B 1 270 ? -14.445 -10.672 0.631 1 95 270 VAL B N 1
ATOM 6273 C CA . VAL B 1 270 ? -15.742 -10.992 1.208 1 95 270 VAL B CA 1
ATOM 6274 C C . VAL B 1 270 ? -15.555 -11.781 2.502 1 95 270 VAL B C 1
ATOM 6276 O O . VAL B 1 270 ? -16.25 -11.531 3.494 1 95 270 VAL B O 1
ATOM 6279 N N . GLN B 1 271 ? -14.609 -12.695 2.484 1 91.31 271 GLN B N 1
ATOM 6280 C CA . GLN B 1 271 ? -14.336 -13.438 3.711 1 91.31 271 GLN B CA 1
ATOM 6281 C C . GLN B 1 271 ? -13.859 -12.508 4.824 1 91.31 271 GLN B C 1
ATOM 6283 O O . GLN B 1 271 ? -14.305 -12.625 5.969 1 91.31 271 GLN B O 1
ATOM 6288 N N . HIS B 1 272 ? -13.008 -11.609 4.496 1 90.31 272 HIS B N 1
ATOM 6289 C CA . HIS B 1 272 ? -12.516 -10.641 5.469 1 90.31 272 HIS B CA 1
ATOM 6290 C C . HIS B 1 272 ? -13.641 -9.758 5.988 1 90.31 272 HIS B C 1
ATOM 6292 O O . HIS B 1 272 ? -13.68 -9.422 7.176 1 90.31 272 HIS B O 1
ATOM 6298 N N . SER B 1 273 ? -14.531 -9.352 5.141 1 91.69 273 SER B N 1
ATOM 6299 C CA . SER B 1 273 ? -15.617 -8.453 5.508 1 91.69 273 SER B CA 1
ATOM 6300 C C . SER B 1 273 ? -16.547 -9.094 6.535 1 91.69 273 SER B C 1
ATOM 6302 O O . SER B 1 273 ? -17.234 -8.391 7.285 1 91.69 273 SER B O 1
ATOM 6304 N N . GLN B 1 274 ? -16.516 -10.414 6.566 1 88.56 274 GLN B N 1
ATOM 6305 C CA . GLN B 1 274 ? -17.391 -11.109 7.512 1 88.56 274 GLN B CA 1
ATOM 6306 C C . GLN B 1 274 ? -16.938 -10.883 8.945 1 88.56 274 GLN B C 1
ATOM 6308 O O . GLN B 1 274 ? -17.734 -11.023 9.883 1 88.56 274 GLN B O 1
ATOM 6313 N N . SER B 1 275 ? -15.727 -10.516 9.133 1 85.81 275 SER B N 1
ATOM 6314 C CA . SER B 1 275 ? -15.18 -10.297 10.469 1 85.81 275 SER B CA 1
ATOM 6315 C C . SER B 1 275 ? -15.32 -8.836 10.891 1 85.81 275 SER B C 1
ATOM 6317 O O . SER B 1 275 ? -14.984 -8.477 12.016 1 85.81 275 SER B O 1
ATOM 6319 N N . TRP B 1 276 ? -15.805 -8.031 9.984 1 89.12 276 TRP B N 1
ATOM 6320 C CA . TRP B 1 276 ? -15.906 -6.609 10.281 1 89.12 276 TRP B CA 1
ATOM 6321 C C . TRP B 1 276 ? -16.984 -6.344 11.32 1 89.12 276 TRP B C 1
ATOM 6323 O O . TRP B 1 276 ? -18 -7.047 11.359 1 89.12 276 TRP B O 1
ATOM 6333 N N . SER B 1 277 ? -16.75 -5.355 12.18 1 88.69 277 SER B N 1
ATOM 6334 C CA . SER B 1 277 ? -17.844 -4.852 13.016 1 88.69 277 SER B CA 1
ATOM 6335 C C . SER B 1 277 ? -18.906 -4.164 12.172 1 88.69 277 SER B C 1
ATOM 6337 O O . SER B 1 277 ? -18.609 -3.629 11.102 1 88.69 277 SER B O 1
ATOM 6339 N N . VAL B 1 278 ? -20.094 -4.242 12.594 1 88.56 278 VAL B N 1
ATOM 6340 C CA . VAL B 1 278 ? -21.203 -3.65 11.844 1 88.56 278 VAL B CA 1
ATOM 6341 C C . VAL B 1 278 ? -21.094 -2.127 11.883 1 88.56 278 VAL B C 1
ATOM 6343 O O . VAL B 1 278 ? -21.141 -1.523 12.961 1 88.56 278 VAL B O 1
ATOM 6346 N N . LYS B 1 279 ? -20.875 -1.522 10.758 1 92.75 279 LYS B N 1
ATOM 6347 C CA . LYS B 1 279 ? -20.812 -0.073 10.594 1 92.75 279 LYS B CA 1
ATOM 6348 C C . LYS B 1 279 ? -21.547 0.376 9.344 1 92.75 279 LYS B C 1
ATOM 6350 O O . LYS B 1 279 ? -21.547 -0.319 8.32 1 92.75 279 LYS B O 1
ATOM 6355 N N . ILE B 1 280 ? -22.109 1.503 9.422 1 94.44 280 ILE B N 1
ATOM 6356 C CA . ILE B 1 280 ? -22.844 2.041 8.289 1 94.44 280 ILE B CA 1
ATOM 6357 C C . ILE B 1 280 ? -21.906 2.287 7.117 1 94.44 280 ILE B C 1
ATOM 6359 O O . ILE B 1 280 ? -22.25 2.023 5.965 1 94.44 280 ILE B O 1
ATOM 6363 N N . ALA B 1 281 ? -20.719 2.742 7.41 1 94.5 281 ALA B N 1
ATOM 6364 C CA . ALA B 1 281 ? -19.75 3.154 6.402 1 94.5 281 ALA B CA 1
ATOM 6365 C C . ALA B 1 281 ? -19.172 1.948 5.664 1 94.5 281 ALA B C 1
ATOM 6367 O O . ALA B 1 281 ? -18.719 2.068 4.527 1 94.5 281 ALA B O 1
ATOM 6368 N N . TYR B 1 282 ? -19.219 0.751 6.336 1 93.81 282 TYR B N 1
ATOM 6369 C CA . TYR B 1 282 ? -18.609 -0.446 5.773 1 93.81 282 TYR B CA 1
ATOM 6370 C C . TYR B 1 282 ? -19.578 -1.618 5.793 1 93.81 282 TYR B C 1
ATOM 6372 O O . TYR B 1 282 ? -19.375 -2.592 6.52 1 93.81 282 TYR B O 1
ATOM 6380 N N . PRO B 1 283 ? -20.469 -1.537 4.945 1 93.81 283 PRO B N 1
ATOM 6381 C CA . PRO B 1 283 ? -21.422 -2.643 4.914 1 93.81 283 PRO B CA 1
ATOM 6382 C C . PRO B 1 283 ? -20.797 -3.963 4.484 1 93.81 283 PRO B C 1
ATOM 6384 O O . PRO B 1 283 ? -19.891 -3.971 3.648 1 93.81 283 PRO B O 1
ATOM 6387 N N . ARG B 1 284 ? -21.344 -5.059 5.016 1 91.81 284 ARG B N 1
ATOM 6388 C CA . ARG B 1 284 ? -20.844 -6.398 4.703 1 91.81 284 ARG B CA 1
ATOM 6389 C C . ARG B 1 284 ? -21.641 -7.016 3.557 1 91.81 284 ARG B C 1
ATOM 6391 O O . ARG B 1 284 ? -22.844 -6.754 3.408 1 91.81 284 ARG B O 1
ATOM 6398 N N . ALA B 1 285 ? -20.938 -7.766 2.848 1 92.5 285 ALA B N 1
ATOM 6399 C CA . ALA B 1 285 ? -21.609 -8.508 1.788 1 92.5 285 ALA B CA 1
ATOM 6400 C C . ALA B 1 285 ? -22.453 -9.648 2.363 1 92.5 285 ALA B C 1
ATOM 6402 O O . ALA B 1 285 ? -22.047 -10.281 3.346 1 92.5 285 ALA B O 1
ATOM 6403 N N . ASN B 1 286 ? -23.625 -9.82 1.774 1 92.38 286 ASN B N 1
ATOM 6404 C CA . ASN B 1 286 ? -24.391 -11.016 2.107 1 92.38 286 ASN B CA 1
ATOM 6405 C C . ASN B 1 286 ? -23.688 -12.281 1.633 1 92.38 286 ASN B C 1
ATOM 6407 O O . ASN B 1 286 ? -23.688 -12.578 0.438 1 92.38 286 ASN B O 1
ATOM 6411 N N . TYR B 1 287 ? -23.203 -13.031 2.465 1 91.56 287 TYR B N 1
ATOM 6412 C CA . TYR B 1 287 ? -22.312 -14.148 2.148 1 91.56 287 TYR B CA 1
ATOM 6413 C C . TYR B 1 287 ? -23.047 -15.219 1.347 1 91.56 287 TYR B C 1
ATOM 6415 O O . TYR B 1 287 ? -22.516 -15.742 0.365 1 91.56 287 TYR B O 1
ATOM 6423 N N . ALA B 1 288 ? -24.219 -15.602 1.77 1 91.06 288 ALA B N 1
ATOM 6424 C CA . ALA B 1 288 ? -24.984 -16.672 1.114 1 91.06 288 ALA B CA 1
ATOM 6425 C C . ALA B 1 288 ? -25.297 -16.297 -0.333 1 91.06 288 ALA B C 1
ATOM 6427 O O . ALA B 1 288 ? -25.141 -17.125 -1.238 1 91.06 288 ALA B O 1
ATOM 6428 N N . VAL B 1 289 ? -25.734 -15.062 -0.483 1 94.88 289 VAL B N 1
ATOM 6429 C CA . VAL B 1 289 ? -26.062 -14.602 -1.827 1 94.88 289 VAL B CA 1
ATOM 6430 C C . VAL B 1 289 ? -24.797 -14.539 -2.678 1 94.88 289 VAL B C 1
ATOM 6432 O O . VAL B 1 289 ? -24.812 -14.914 -3.854 1 94.88 289 VAL B O 1
ATOM 6435 N N . TRP B 1 290 ? -23.766 -14.078 -2.062 1 96.12 290 TRP B N 1
ATOM 6436 C CA . TRP B 1 290 ? -22.484 -13.953 -2.764 1 96.12 290 TRP B CA 1
ATOM 6437 C C . TRP B 1 290 ? -21.938 -15.32 -3.152 1 96.12 290 TRP B C 1
ATOM 6439 O O . TRP B 1 290 ? -21.375 -15.477 -4.238 1 96.12 290 TRP B O 1
ATOM 6449 N N . LEU B 1 291 ? -22.047 -16.344 -2.303 1 93.75 291 LEU B N 1
ATOM 6450 C CA . LEU B 1 291 ? -21.562 -17.703 -2.578 1 93.75 291 LEU B CA 1
ATOM 6451 C C . LEU B 1 291 ? -22.25 -18.281 -3.812 1 93.75 291 LEU B C 1
ATOM 6453 O O . LEU B 1 291 ? -21.609 -18.984 -4.598 1 93.75 291 LEU B O 1
ATOM 6457 N N . GLN B 1 292 ? -23.438 -17.938 -4.023 1 95 292 GLN B N 1
ATOM 6458 C CA . GLN B 1 292 ? -24.188 -18.406 -5.184 1 95 292 GLN B CA 1
ATOM 6459 C C . GLN B 1 292 ? -23.734 -17.688 -6.457 1 95 292 GLN B C 1
ATOM 6461 O O . GLN B 1 292 ? -23.938 -18.203 -7.559 1 95 292 GLN B O 1
ATOM 6466 N N . ASP B 1 293 ? -23.188 -16.578 -6.23 1 97 293 ASP B N 1
ATOM 6467 C CA . ASP B 1 293 ? -22.734 -15.797 -7.375 1 97 293 ASP B CA 1
ATOM 6468 C C . ASP B 1 293 ? -21.328 -16.203 -7.801 1 97 293 ASP B C 1
ATOM 6470 O O . ASP B 1 293 ? -21.047 -16.328 -8.992 1 97 293 ASP B O 1
ATOM 6474 N N . ILE B 1 294 ? -20.438 -16.422 -6.863 1 97.62 294 ILE B N 1
ATOM 6475 C CA . ILE B 1 294 ? -19.016 -16.625 -7.164 1 97.62 294 ILE B CA 1
ATOM 6476 C C . ILE B 1 294 ? -18.812 -18.062 -7.668 1 97.62 294 ILE B C 1
ATOM 6478 O O . ILE B 1 294 ? -17.906 -18.312 -8.469 1 97.62 294 ILE B O 1
ATOM 6482 N N . GLY B 1 295 ? -19.609 -19.031 -7.258 1 96 295 GLY B N 1
ATOM 6483 C CA . GLY B 1 295 ? -19.469 -20.422 -7.66 1 96 295 GLY B CA 1
ATOM 6484 C C . GLY B 1 295 ? -19.5 -20.625 -9.164 1 96 295 GLY B C 1
ATOM 6485 O O . GLY B 1 295 ? -18.531 -21.078 -9.758 1 96 295 GLY B O 1
ATOM 6486 N N . PRO B 1 296 ? -20.578 -20.156 -9.75 1 97.5 296 PRO B N 1
ATOM 6487 C CA . PRO B 1 296 ? -20.688 -20.281 -11.203 1 97.5 296 PRO B CA 1
ATOM 6488 C C . PRO B 1 296 ? -19.578 -19.516 -11.938 1 97.5 296 PRO B C 1
ATOM 6490 O O . PRO B 1 296 ? -19.125 -19.953 -13 1 97.5 296 PRO B O 1
ATOM 6493 N N . ARG B 1 297 ? -19.156 -18.406 -11.406 1 98.25 297 ARG B N 1
ATOM 6494 C CA . ARG B 1 297 ? -18.094 -17.625 -12.047 1 98.25 297 ARG B CA 1
ATOM 6495 C C . ARG B 1 297 ? -16.781 -18.391 -12.016 1 98.25 297 ARG B C 1
ATOM 6497 O O . ARG B 1 297 ? -16 -18.328 -12.977 1 98.25 297 ARG B O 1
ATOM 6504 N N . LEU B 1 298 ? -16.484 -19.094 -10.938 1 98.5 298 LEU B N 1
ATOM 6505 C CA . LEU B 1 298 ? -15.297 -19.938 -10.859 1 98.5 298 LEU B CA 1
ATOM 6506 C C . LEU B 1 298 ? -15.367 -21.078 -11.859 1 98.5 298 LEU B C 1
ATOM 6508 O O . LEU B 1 298 ? -14.383 -21.391 -12.531 1 98.5 298 LEU B O 1
ATOM 6512 N N . GLN B 1 299 ? -16.516 -21.656 -11.977 1 98.12 299 GLN B N 1
ATOM 6513 C CA . GLN B 1 299 ? -16.703 -22.75 -12.93 1 98.12 299 GLN B CA 1
ATOM 6514 C C . GLN B 1 299 ? -16.547 -22.25 -14.367 1 98.12 299 GLN B C 1
ATOM 6516 O O . GLN B 1 299 ? -15.984 -22.938 -15.219 1 98.12 299 GLN B O 1
ATOM 6521 N N . GLU B 1 300 ? -17.094 -21.078 -14.578 1 98.38 300 GLU B N 1
ATOM 6522 C CA . GLU B 1 300 ? -16.938 -20.469 -15.898 1 98.38 300 GLU B CA 1
ATOM 6523 C C . GLU B 1 300 ? -15.461 -20.234 -16.219 1 98.38 300 GLU B C 1
ATOM 6525 O O . GLU B 1 300 ? -15.031 -20.453 -17.359 1 98.38 300 GLU B O 1
ATOM 6530 N N . TRP B 1 301 ? -14.766 -19.766 -15.281 1 98.62 301 TRP B N 1
ATOM 6531 C CA . TRP B 1 301 ? -13.328 -19.578 -15.484 1 98.62 301 TRP B CA 1
ATOM 6532 C C . TRP B 1 301 ? -12.664 -20.875 -15.898 1 98.62 301 TRP B C 1
ATOM 6534 O O . TRP B 1 301 ? -11.836 -20.891 -16.812 1 98.62 301 TRP B O 1
ATOM 6544 N N . TYR B 1 302 ? -12.961 -22 -15.281 1 98.44 302 TYR B N 1
ATOM 6545 C CA . TYR B 1 302 ? -12.336 -23.281 -15.562 1 98.44 302 TYR B CA 1
ATOM 6546 C C . TYR B 1 302 ? -12.711 -23.781 -16.953 1 98.44 302 TYR B C 1
ATOM 6548 O O . TYR B 1 302 ? -11.875 -24.328 -17.672 1 98.44 302 TYR B O 1
ATOM 6556 N N . THR B 1 303 ? -13.961 -23.531 -17.359 1 97.88 303 THR B N 1
ATOM 6557 C CA . THR B 1 303 ? -14.461 -24.062 -18.625 1 97.88 303 THR B CA 1
ATOM 6558 C C . THR B 1 303 ? -13.969 -23.203 -19.797 1 97.88 303 THR B C 1
ATOM 6560 O O . THR B 1 303 ? -14 -23.641 -20.938 1 97.88 303 THR B O 1
ATOM 6563 N N . THR B 1 304 ? -13.484 -21.984 -19.469 1 98.12 304 THR B N 1
ATOM 6564 C CA . THR B 1 304 ? -13.07 -21.094 -20.547 1 98.12 304 THR B CA 1
ATOM 6565 C C . THR B 1 304 ? -11.547 -20.953 -20.578 1 98.12 304 THR B C 1
ATOM 6567 O O . THR B 1 304 ? -11.016 -19.969 -21.078 1 98.12 304 THR B O 1
ATOM 6570 N N . ILE B 1 305 ? -10.867 -21.938 -20.016 1 97.94 305 ILE B N 1
ATOM 6571 C CA . ILE B 1 305 ? -9.406 -21.953 -20.094 1 97.94 305 ILE B CA 1
ATOM 6572 C C . ILE B 1 305 ? -8.977 -22.016 -21.562 1 97.94 305 ILE B C 1
ATOM 6574 O O . ILE B 1 305 ? -9.516 -22.797 -22.344 1 97.94 305 ILE B O 1
ATOM 6578 N N . PRO B 1 306 ? -8.062 -21.125 -21.922 1 95.62 306 PRO B N 1
ATOM 6579 C CA . PRO B 1 306 ? -7.586 -21.203 -23.312 1 95.62 306 PRO B CA 1
ATOM 6580 C C . PRO B 1 306 ? -7.066 -22.594 -23.672 1 95.62 306 PRO B C 1
ATOM 6582 O O . PRO B 1 306 ? -6.52 -23.297 -22.828 1 95.62 306 PRO B O 1
ATOM 6585 N N . GLU B 1 307 ? -7.199 -22.891 -24.953 1 96.06 307 GLU B N 1
ATOM 6586 C CA . GLU B 1 307 ? -6.82 -24.219 -25.422 1 96.06 307 GLU B CA 1
ATOM 6587 C C . GLU B 1 307 ? -5.359 -24.516 -25.109 1 96.06 307 GLU B C 1
ATOM 6589 O O . GLU B 1 307 ? -4.457 -23.859 -25.609 1 96.06 307 GLU B O 1
ATOM 6594 N N . ILE B 1 308 ? -5.156 -25.562 -24.406 1 93.81 308 ILE B N 1
ATOM 6595 C CA . ILE B 1 308 ? -3.842 -25.922 -23.891 1 93.81 308 ILE B CA 1
ATOM 6596 C C . ILE B 1 308 ? -2.926 -26.344 -25.031 1 93.81 308 ILE B C 1
ATOM 6598 O O . ILE B 1 308 ? -1.72 -26.094 -24.984 1 93.81 308 ILE B O 1
ATOM 6602 N N . ASN B 1 309 ? -3.5 -26.938 -26.062 1 92.44 309 ASN B N 1
ATOM 6603 C CA . ASN B 1 309 ? -2.727 -27.453 -27.188 1 92.44 309 ASN B CA 1
ATOM 6604 C C . ASN B 1 309 ? -2.168 -26.328 -28.062 1 92.44 309 ASN B C 1
ATOM 6606 O O . ASN B 1 309 ? -1.26 -26.562 -28.859 1 92.44 309 ASN B O 1
ATOM 6610 N N . LYS B 1 310 ? -2.674 -25.156 -27.875 1 91.44 310 LYS B N 1
ATOM 6611 C CA . LYS B 1 310 ? -2.213 -24.031 -28.672 1 91.44 310 LYS B CA 1
ATOM 6612 C C . LYS B 1 310 ? -1.082 -23.281 -27.969 1 91.44 310 LYS B C 1
ATOM 6614 O O . LYS B 1 310 ? -0.5 -22.344 -28.531 1 91.44 310 LYS B O 1
ATOM 6619 N N . ALA B 1 311 ? -0.789 -23.672 -26.75 1 90.38 311 ALA B N 1
ATOM 6620 C CA . ALA B 1 311 ? 0.32 -23.062 -26.016 1 90.38 311 ALA B CA 1
ATOM 6621 C C . ALA B 1 311 ? 1.658 -23.641 -26.484 1 90.38 311 ALA B C 1
ATOM 6623 O O . ALA B 1 311 ? 1.715 -24.734 -27.047 1 90.38 311 ALA B O 1
ATOM 6624 N N . HIS B 1 312 ? 2.693 -22.828 -26.375 1 87.12 312 HIS B N 1
ATOM 6625 C CA . HIS B 1 312 ? 4.023 -23.375 -26.609 1 87.12 312 HIS B CA 1
ATOM 6626 C C . HIS B 1 312 ? 4.289 -24.594 -25.719 1 87.12 312 HIS B C 1
ATOM 6628 O O . HIS B 1 312 ? 3.988 -24.562 -24.531 1 87.12 312 HIS B O 1
ATOM 6634 N N . PRO B 1 313 ? 4.805 -25.625 -26.234 1 85 313 PRO B N 1
ATOM 6635 C CA . PRO B 1 313 ? 4.941 -26.891 -25.516 1 85 313 PRO B CA 1
ATOM 6636 C C . PRO B 1 313 ? 5.781 -26.75 -24.25 1 85 313 PRO B C 1
ATOM 6638 O O . PRO B 1 313 ? 5.582 -27.5 -23.297 1 85 313 PRO B O 1
ATOM 6641 N N . LEU B 1 314 ? 6.652 -25.875 -24.234 1 82.12 314 LEU B N 1
ATOM 6642 C CA . LEU B 1 314 ? 7.527 -25.734 -23.078 1 82.12 314 LEU B CA 1
ATOM 6643 C C . LEU B 1 314 ? 6.926 -24.781 -22.062 1 82.12 314 LEU B C 1
ATOM 6645 O O . LEU B 1 314 ? 7.438 -24.641 -20.938 1 82.12 314 LEU B O 1
ATOM 6649 N N . SER B 1 315 ? 5.848 -24.172 -22.422 1 85.81 315 SER B N 1
ATOM 6650 C CA . SER B 1 315 ? 5.203 -23.219 -21.516 1 85.81 315 SER B CA 1
ATOM 6651 C C . SER B 1 315 ? 4.418 -23.938 -20.438 1 85.81 315 SER B C 1
ATOM 6653 O O . SER B 1 315 ? 3.908 -25.047 -20.656 1 85.81 315 SER B O 1
ATOM 6655 N N . ILE B 1 316 ? 4.328 -23.344 -19.297 1 87.25 316 ILE B N 1
ATOM 6656 C CA . ILE B 1 316 ? 3.547 -23.906 -18.188 1 87.25 316 ILE B CA 1
ATOM 6657 C C . ILE B 1 316 ? 2.066 -23.922 -18.578 1 87.25 316 ILE B C 1
ATOM 6659 O O . ILE B 1 316 ? 1.294 -24.734 -18.047 1 87.25 316 ILE B O 1
ATOM 6663 N N . PHE B 1 317 ? 1.669 -23.094 -19.547 1 90.94 317 PHE B N 1
ATOM 6664 C CA . PHE B 1 317 ? 0.275 -22.984 -19.953 1 90.94 317 PHE B CA 1
ATOM 6665 C C . PHE B 1 317 ? -0.14 -24.188 -20.797 1 90.94 317 PHE B C 1
ATOM 6667 O O . PHE B 1 317 ? -1.329 -24.406 -21.047 1 90.94 317 PHE B O 1
ATOM 6674 N N . ALA B 1 318 ? 0.846 -24.969 -21.156 1 91.69 318 ALA B N 1
ATOM 6675 C CA . ALA B 1 318 ? 0.562 -26.188 -21.922 1 91.69 318 ALA B CA 1
ATOM 6676 C C . ALA B 1 318 ? 0.246 -27.359 -21 1 91.69 318 ALA B C 1
ATOM 6678 O O . ALA B 1 318 ? -0.129 -28.438 -21.469 1 91.69 318 ALA B O 1
ATOM 6679 N N . CYS B 1 319 ? 0.344 -27.141 -19.75 1 91.75 319 CYS B N 1
ATOM 6680 C CA . CYS B 1 319 ? 0.145 -28.203 -18.766 1 91.75 319 CYS B CA 1
ATOM 6681 C C . CYS B 1 319 ? -1.218 -28.078 -18.094 1 91.75 319 CYS B C 1
ATOM 6683 O O . CYS B 1 319 ? -1.472 -27.109 -17.375 1 91.75 319 CYS B O 1
ATOM 6685 N N . GLN B 1 320 ? -1.994 -29.094 -18.234 1 95.44 320 GLN B N 1
ATOM 6686 C CA . GLN B 1 320 ? -3.312 -29.094 -17.609 1 95.44 320 GLN B CA 1
ATOM 6687 C C . GLN B 1 320 ? -3.197 -29.031 -16.078 1 95.44 320 GLN B C 1
ATOM 6689 O O . GLN B 1 320 ? -4.035 -28.406 -15.422 1 95.44 320 GLN B O 1
ATOM 6694 N N . ALA B 1 321 ? -2.174 -29.641 -15.555 1 95.88 321 ALA B N 1
ATOM 6695 C CA . ALA B 1 321 ? -1.977 -29.672 -14.109 1 95.88 321 ALA B CA 1
ATOM 6696 C C . ALA B 1 321 ? -1.842 -28.25 -13.547 1 95.88 321 ALA B C 1
ATOM 6698 O O . ALA B 1 321 ? -2.266 -27.984 -12.422 1 95.88 321 ALA B O 1
ATOM 6699 N N . TYR B 1 322 ? -1.276 -27.359 -14.344 1 94.56 322 TYR B N 1
ATOM 6700 C CA . TYR B 1 322 ? -1.129 -25.969 -13.914 1 94.56 322 TYR B CA 1
ATOM 6701 C C . TYR B 1 322 ? -2.488 -25.312 -13.727 1 94.56 322 TYR B C 1
ATOM 6703 O O . TYR B 1 322 ? -2.746 -24.688 -12.688 1 94.56 322 TYR B O 1
ATOM 6711 N N . TRP B 1 323 ? -3.348 -25.453 -14.641 1 96.81 323 TRP B N 1
ATOM 6712 C CA . TRP B 1 323 ? -4.676 -24.844 -14.602 1 96.81 323 TRP B CA 1
ATOM 6713 C C . TRP B 1 323 ? -5.531 -25.469 -13.508 1 96.81 323 TRP B C 1
ATOM 6715 O O . TRP B 1 323 ? -6.289 -24.766 -12.828 1 96.81 323 TRP B O 1
ATOM 6725 N N . ASP B 1 324 ? -5.34 -26.766 -13.328 1 97.88 324 ASP B N 1
ATOM 6726 C CA . ASP B 1 324 ? -6.039 -27.438 -12.242 1 97.88 324 ASP B CA 1
ATOM 6727 C C . ASP B 1 324 ? -5.605 -26.891 -10.883 1 97.88 324 ASP B C 1
ATOM 6729 O O . ASP B 1 324 ? -6.434 -26.719 -9.984 1 97.88 324 ASP B O 1
ATOM 6733 N N . THR B 1 325 ? -4.348 -26.688 -10.758 1 96.94 325 THR B N 1
ATOM 6734 C CA . THR B 1 325 ? -3.83 -26.156 -9.508 1 96.94 325 THR B CA 1
ATOM 6735 C C . THR B 1 325 ? -4.406 -24.766 -9.227 1 96.94 325 THR B C 1
ATOM 6737 O O . THR B 1 325 ? -4.82 -24.469 -8.102 1 96.94 325 THR B O 1
ATOM 6740 N N . VAL B 1 326 ? -4.441 -23.922 -10.242 1 96.81 326 VAL B N 1
ATOM 6741 C CA . VAL B 1 326 ? -4.945 -22.562 -10.102 1 96.81 326 VAL B CA 1
ATOM 6742 C C . VAL B 1 326 ? -6.418 -22.594 -9.695 1 96.81 326 VAL B C 1
ATOM 6744 O O . VAL B 1 326 ? -6.824 -21.922 -8.742 1 96.81 326 VAL B O 1
ATOM 6747 N N . TYR B 1 327 ? -7.156 -23.438 -10.383 1 98.44 327 TYR B N 1
ATOM 6748 C CA . TYR B 1 327 ? -8.594 -23.531 -10.133 1 98.44 327 TYR B CA 1
ATOM 6749 C C . TYR B 1 327 ? -8.867 -24.109 -8.75 1 98.44 327 TYR B C 1
ATOM 6751 O O . TYR B 1 327 ? -9.664 -23.547 -7.988 1 98.44 327 TYR B O 1
ATOM 6759 N N . ASN B 1 328 ? -8.258 -25.188 -8.406 1 98.19 328 ASN B N 1
ATOM 6760 C CA . ASN B 1 328 ? -8.523 -25.844 -7.141 1 98.19 328 ASN B CA 1
ATOM 6761 C C . ASN B 1 328 ? -8 -25.047 -5.957 1 98.19 328 ASN B C 1
ATOM 6763 O O . ASN B 1 328 ? -8.555 -25.109 -4.855 1 98.19 328 ASN B O 1
ATOM 6767 N N . ASN B 1 329 ? -6.973 -24.328 -6.191 1 97 329 ASN B N 1
ATOM 6768 C CA . ASN B 1 329 ? -6.527 -23.422 -5.141 1 97 329 ASN B CA 1
ATOM 6769 C C . ASN B 1 329 ? -7.594 -22.375 -4.805 1 97 329 ASN B C 1
ATOM 6771 O O . ASN B 1 329 ? -7.781 -22.031 -3.641 1 97 329 ASN B O 1
ATOM 6775 N N . ALA B 1 330 ? -8.219 -21.828 -5.793 1 97.81 330 ALA B N 1
ATOM 6776 C CA . ALA B 1 330 ? -9.297 -20.859 -5.578 1 97.81 330 ALA B CA 1
ATOM 6777 C C . ALA B 1 330 ? -10.469 -21.484 -4.836 1 97.81 330 ALA B C 1
ATOM 6779 O O . ALA B 1 330 ? -11.07 -20.859 -3.967 1 97.81 330 ALA B O 1
ATOM 6780 N N . LEU B 1 331 ? -10.742 -22.719 -5.184 1 97.31 331 LEU B N 1
ATOM 6781 C CA . LEU B 1 331 ? -11.812 -23.422 -4.492 1 97.31 331 LEU B CA 1
ATOM 6782 C C . LEU B 1 331 ? -11.461 -23.641 -3.025 1 97.31 331 LEU B C 1
ATOM 6784 O O . LEU B 1 331 ? -12.32 -23.5 -2.15 1 97.31 331 LEU B O 1
ATOM 6788 N N . LEU B 1 332 ? -10.273 -24.016 -2.859 1 94.62 332 LEU B N 1
ATOM 6789 C CA . LEU B 1 332 ? -9.828 -24.203 -1.482 1 94.62 332 LEU B CA 1
ATOM 6790 C C . LEU B 1 332 ? -9.906 -22.906 -0.701 1 94.62 332 LEU B C 1
ATOM 6792 O O . LEU B 1 332 ? -10.312 -22.891 0.463 1 94.62 332 LEU B O 1
ATOM 6796 N N . LEU B 1 333 ? -9.508 -21.844 -1.309 1 93.31 333 LEU B N 1
ATOM 6797 C CA . LEU B 1 333 ? -9.578 -20.531 -0.681 1 93.31 333 LEU B CA 1
ATOM 6798 C C . LEU B 1 333 ? -11.016 -20.188 -0.297 1 93.31 333 LEU B C 1
ATOM 6800 O O . LEU B 1 333 ? -11.258 -19.594 0.758 1 93.31 333 LEU B O 1
ATOM 6804 N N . LEU B 1 334 ? -11.906 -20.562 -1.121 1 94.31 334 LEU B N 1
ATOM 6805 C CA . LEU B 1 334 ? -13.312 -20.219 -0.941 1 94.31 334 LEU B CA 1
ATOM 6806 C C . LEU B 1 334 ? -13.938 -21.078 0.157 1 94.31 334 LEU B C 1
ATOM 6808 O O . LEU B 1 334 ? -14.711 -20.578 0.977 1 94.31 334 LEU B O 1
ATOM 6812 N N . HIS B 1 335 ? -13.531 -22.344 0.242 1 91.75 335 HIS B N 1
ATOM 6813 C CA . HIS B 1 335 ? -14.328 -23.266 1.026 1 91.75 335 HIS B CA 1
ATOM 6814 C C . HIS B 1 335 ? -13.57 -23.75 2.264 1 91.75 335 HIS B C 1
ATOM 6816 O O . HIS B 1 335 ? -14.156 -24.359 3.158 1 91.75 335 HIS B O 1
ATOM 6822 N N . ARG B 1 336 ? -12.414 -23.438 2.275 1 83.81 336 ARG B N 1
ATOM 6823 C CA . ARG B 1 336 ? -11.664 -23.875 3.443 1 83.81 336 ARG B CA 1
ATOM 6824 C C . ARG B 1 336 ? -12.164 -23.203 4.711 1 83.81 336 ARG B C 1
ATOM 6826 O O . ARG B 1 336 ? -12.641 -22.062 4.664 1 83.81 336 ARG B O 1
ATOM 6833 N N . PRO B 1 337 ? -12.031 -23.938 5.766 1 76.31 337 PRO B N 1
ATOM 6834 C CA . PRO B 1 337 ? -12.469 -23.344 7.027 1 76.31 337 PRO B CA 1
ATOM 6835 C C . PRO B 1 337 ? -11.625 -22.125 7.43 1 76.31 337 PRO B C 1
ATOM 6837 O O . PRO B 1 337 ? -10.414 -22.125 7.215 1 76.31 337 PRO B O 1
ATOM 6840 N N . ASN B 1 338 ? -12.336 -21.094 7.73 1 70.19 338 ASN B N 1
ATOM 6841 C CA . ASN B 1 338 ? -11.648 -19.891 8.195 1 70.19 338 ASN B CA 1
ATOM 6842 C C . ASN B 1 338 ? -12.281 -19.344 9.477 1 70.19 338 ASN B C 1
ATOM 6844 O O . ASN B 1 338 ? -13.414 -19.672 9.805 1 70.19 338 ASN B O 1
ATOM 6848 N N . SER B 1 339 ? -11.406 -18.828 10.273 1 55.97 339 SER B N 1
ATOM 6849 C CA . SER B 1 339 ? -11.82 -18.328 11.578 1 55.97 339 SER B CA 1
ATOM 6850 C C . SER B 1 339 ? -13.039 -17.406 11.461 1 55.97 339 SER B C 1
ATOM 6852 O O . SER B 1 339 ? -13.773 -17.219 12.43 1 55.97 339 SER B O 1
ATOM 6854 N N . MET B 1 340 ? -13.172 -16.969 10.352 1 54.19 340 MET B N 1
ATOM 6855 C CA . MET B 1 340 ? -14.211 -15.953 10.203 1 54.19 340 MET B CA 1
ATOM 6856 C C . MET B 1 340 ? -15.562 -16.594 9.891 1 54.19 340 MET B C 1
ATOM 6858 O O . MET B 1 340 ? -16.609 -15.992 10.148 1 54.19 340 MET B O 1
ATOM 6862 N N . VAL B 1 341 ? -15.469 -17.797 9.242 1 54.06 341 VAL B N 1
ATOM 6863 C CA . VAL B 1 341 ? -16.703 -18.484 8.883 1 54.06 341 VAL B CA 1
ATOM 6864 C C . VAL B 1 341 ? -16.938 -19.656 9.82 1 54.06 341 VAL B C 1
ATOM 6866 O O . VAL B 1 341 ? -16.141 -20.609 9.836 1 54.06 341 VAL B O 1
ATOM 6869 N N . SER B 1 342 ? -17.641 -19.5 10.906 1 53.34 342 SER B N 1
ATOM 6870 C CA . SER B 1 342 ? -17.906 -20.422 12.016 1 53.34 342 SER B CA 1
ATOM 6871 C C . SER B 1 342 ? -18.328 -21.797 11.508 1 53.34 342 SER B C 1
ATOM 6873 O O . SER B 1 342 ? -17.938 -22.812 12.07 1 53.34 342 SER B O 1
ATOM 6875 N N . GLN B 1 343 ? -19.281 -21.797 10.555 1 60.12 343 GLN B N 1
ATOM 6876 C CA . GLN B 1 343 ? -19.844 -23.109 10.25 1 60.12 343 GLN B CA 1
ATOM 6877 C C . GLN B 1 343 ? -19.641 -23.469 8.781 1 60.12 343 GLN B C 1
ATOM 6879 O O . GLN B 1 343 ? -20.203 -22.828 7.895 1 60.12 343 GLN B O 1
ATOM 6884 N N . VAL B 1 344 ? -18.641 -24.344 8.594 1 74.5 344 VAL B N 1
ATOM 6885 C CA . VAL B 1 344 ? -18.438 -24.844 7.234 1 74.5 344 VAL B CA 1
ATOM 6886 C C . VAL B 1 344 ? -19.484 -25.938 6.93 1 74.5 344 VAL B C 1
ATOM 6888 O O . VAL B 1 344 ? -19.656 -26.859 7.715 1 74.5 344 VAL B O 1
ATOM 6891 N N . SER B 1 345 ? -20.234 -25.719 5.969 1 83.38 345 SER B N 1
ATOM 6892 C CA . SER B 1 345 ? -21.266 -26.672 5.551 1 83.38 345 SER B CA 1
ATOM 6893 C C . SER B 1 345 ? -20.625 -27.984 5.098 1 83.38 345 SER B C 1
ATOM 6895 O O . SER B 1 345 ? -19.453 -28.031 4.746 1 83.38 345 SER B O 1
ATOM 6897 N N . ALA B 1 346 ? -21.375 -29.047 5.176 1 86.81 346 ALA B N 1
ATOM 6898 C CA . ALA B 1 346 ? -20.906 -30.344 4.707 1 86.81 346 ALA B CA 1
ATOM 6899 C C . ALA B 1 346 ? -20.531 -30.297 3.229 1 86.81 346 ALA B C 1
ATOM 6901 O O . ALA B 1 346 ? -19.562 -30.938 2.807 1 86.81 346 ALA B O 1
ATOM 6902 N N . GLU B 1 347 ? -21.281 -29.531 2.512 1 89.56 347 GLU B N 1
ATOM 6903 C CA . GLU B 1 347 ? -20.984 -29.391 1.087 1 89.56 347 GLU B CA 1
ATOM 6904 C C . GLU B 1 347 ? -19.641 -28.703 0.86 1 89.56 347 GLU B C 1
ATOM 6906 O O . GLU B 1 347 ? -18.875 -29.125 -0.002 1 89.56 347 GLU B O 1
ATOM 6911 N N . SER B 1 348 ? -19.406 -27.703 1.62 1 90 348 SER B N 1
ATOM 6912 C CA . SER B 1 348 ? -18.141 -26.984 1.505 1 90 348 SER B CA 1
ATOM 6913 C C . SER B 1 348 ? -16.969 -27.875 1.885 1 90 348 SER B C 1
ATOM 6915 O O . SER B 1 348 ? -15.883 -27.766 1.301 1 90 348 SER B O 1
ATOM 6917 N N . LEU B 1 349 ? -17.172 -28.703 2.834 1 90.81 349 LEU B N 1
ATOM 6918 C CA . LEU B 1 349 ? -16.125 -29.609 3.246 1 90.81 349 LEU B CA 1
ATOM 6919 C C . LEU B 1 349 ? -15.82 -30.625 2.146 1 90.81 349 LEU B C 1
ATOM 6921 O O . LEU B 1 349 ? -14.656 -30.938 1.891 1 90.81 349 LEU B O 1
ATOM 6925 N N . ALA B 1 350 ? -16.828 -31.062 1.573 1 93.75 350 ALA B N 1
ATOM 6926 C CA . ALA B 1 350 ? -16.656 -32.031 0.492 1 93.75 350 ALA B CA 1
ATOM 6927 C C . ALA B 1 350 ? -15.906 -31.406 -0.685 1 93.75 350 ALA B C 1
ATOM 6929 O O . ALA B 1 350 ? -15.016 -32.031 -1.268 1 93.75 350 ALA B O 1
ATOM 6930 N N . ILE B 1 351 ? -16.297 -30.219 -1.029 1 95.06 351 ILE B N 1
ATOM 6931 C CA . ILE B 1 351 ? -15.633 -29.531 -2.131 1 95.06 351 ILE B CA 1
ATOM 6932 C C . ILE B 1 351 ? -14.172 -29.266 -1.779 1 95.06 351 ILE B C 1
ATOM 6934 O O . ILE B 1 351 ? -13.289 -29.438 -2.617 1 95.06 351 ILE B O 1
ATOM 6938 N N . SER B 1 352 ? -13.961 -28.844 -0.56 1 94.12 352 SER B N 1
ATOM 6939 C CA . SER B 1 352 ? -12.594 -28.578 -0.105 1 94.12 352 SER B CA 1
ATOM 6940 C C . SER B 1 352 ? -11.742 -29.844 -0.167 1 94.12 352 SER B C 1
ATOM 6942 O O . SER B 1 352 ? -10.578 -29.797 -0.568 1 94.12 352 SER B O 1
ATOM 6944 N N . PHE B 1 353 ? -12.328 -30.922 0.223 1 95.19 353 PHE B N 1
ATOM 6945 C CA . PHE B 1 353 ? -11.602 -32.188 0.2 1 95.19 353 PHE B CA 1
ATOM 6946 C C . PHE B 1 353 ? -11.234 -32.594 -1.227 1 95.19 353 PHE B C 1
ATOM 6948 O O . PHE B 1 353 ? -10.078 -32.906 -1.506 1 95.19 353 PHE B O 1
ATOM 6955 N N . ASP B 1 354 ? -12.148 -32.531 -2.078 1 96.44 354 ASP B N 1
ATOM 6956 C CA . ASP B 1 354 ? -11.922 -32.875 -3.475 1 96.44 354 ASP B CA 1
ATOM 6957 C C . ASP B 1 354 ? -10.891 -31.969 -4.121 1 96.44 354 ASP B C 1
ATOM 6959 O O . ASP B 1 354 ? -9.992 -32.438 -4.828 1 96.44 354 ASP B O 1
ATOM 6963 N N . ALA B 1 355 ? -11.062 -30.703 -3.873 1 97.62 355 ALA B N 1
ATOM 6964 C CA . ALA B 1 355 ? -10.125 -29.719 -4.414 1 97.62 355 ALA B CA 1
ATOM 6965 C C . ALA B 1 355 ? -8.719 -29.969 -3.891 1 97.62 355 ALA B C 1
ATOM 6967 O O . ALA B 1 355 ? -7.738 -29.844 -4.633 1 97.62 355 ALA B O 1
ATOM 6968 N N . SER B 1 356 ? -8.617 -30.266 -2.633 1 97.25 356 SER B N 1
ATOM 6969 C CA . SER B 1 356 ? -7.312 -30.516 -2.025 1 97.25 356 SER B CA 1
ATOM 6970 C C . SER B 1 356 ? -6.645 -31.75 -2.635 1 97.25 356 SER B C 1
ATOM 6972 O O . SER B 1 356 ? -5.445 -31.734 -2.912 1 97.25 356 SER B O 1
ATOM 6974 N N . CYS B 1 357 ? -7.363 -32.781 -2.828 1 97.31 357 CYS B N 1
ATOM 6975 C CA . CYS B 1 357 ? -6.824 -34 -3.439 1 97.31 357 CYS B CA 1
ATOM 6976 C C . CYS B 1 357 ? -6.332 -33.719 -4.855 1 97.31 357 CYS B C 1
ATOM 6978 O O . CYS B 1 357 ? -5.242 -34.156 -5.234 1 97.31 357 CYS B O 1
ATOM 6980 N N . LYS B 1 358 ? -7.152 -33.031 -5.562 1 97.81 358 LYS B N 1
ATOM 6981 C CA . LYS B 1 358 ? -6.777 -32.688 -6.934 1 97.81 358 LYS B CA 1
ATOM 6982 C C . LYS B 1 358 ? -5.539 -31.812 -6.961 1 97.81 358 LYS B C 1
ATOM 6984 O O . LYS B 1 358 ? -4.688 -31.953 -7.84 1 97.81 358 LYS B O 1
ATOM 6989 N N . MET B 1 359 ? -5.461 -30.891 -6.047 1 97.5 359 MET B N 1
ATOM 6990 C CA . MET B 1 359 ? -4.309 -30 -5.949 1 97.5 359 MET B CA 1
ATOM 6991 C C . MET B 1 359 ? -3.037 -30.797 -5.656 1 97.5 359 MET B C 1
ATOM 6993 O O . MET B 1 359 ? -1.99 -30.531 -6.25 1 97.5 359 MET B O 1
ATOM 6997 N N . ILE B 1 360 ? -3.113 -31.703 -4.723 1 98.06 360 ILE B N 1
ATOM 6998 C CA . ILE B 1 360 ? -1.962 -32.531 -4.359 1 98.06 360 ILE B CA 1
ATOM 6999 C C . ILE B 1 360 ? -1.47 -33.281 -5.582 1 98.06 360 ILE B C 1
ATOM 7001 O O . ILE B 1 360 ? -0.273 -33.312 -5.879 1 98.06 360 ILE B O 1
ATOM 7005 N N . ASN B 1 361 ? -2.387 -33.875 -6.281 1 97.81 361 ASN B N 1
ATOM 7006 C CA . ASN B 1 361 ? -2.027 -34.625 -7.477 1 97.81 361 ASN B CA 1
ATOM 7007 C C . ASN B 1 361 ? -1.426 -33.719 -8.555 1 97.81 361 ASN B C 1
ATOM 7009 O O . ASN B 1 361 ? -0.441 -34.094 -9.195 1 97.81 361 ASN B O 1
ATOM 7013 N N . SER B 1 362 ? -2.057 -32.594 -8.75 1 97.88 362 SER B N 1
ATOM 7014 C CA . SER B 1 362 ? -1.596 -31.672 -9.789 1 97.88 362 SER B CA 1
ATOM 7015 C C . SER B 1 362 ? -0.204 -31.141 -9.469 1 97.88 362 SER B C 1
ATOM 7017 O O . SER B 1 362 ? 0.64 -31.016 -10.359 1 97.88 362 SER B O 1
ATOM 7019 N N . ILE B 1 363 ? 0.043 -30.781 -8.242 1 97.31 363 ILE B N 1
ATOM 7020 C CA . ILE B 1 363 ? 1.349 -30.25 -7.859 1 97.31 363 ILE B CA 1
ATOM 7021 C C . ILE B 1 363 ? 2.402 -31.344 -7.98 1 97.31 363 ILE B C 1
ATOM 7023 O O . ILE B 1 363 ? 3.543 -31.078 -8.367 1 97.31 363 ILE B O 1
ATOM 7027 N N . LYS B 1 364 ? 2.018 -32.562 -7.652 1 97.25 364 LYS B N 1
ATOM 7028 C CA . LYS B 1 364 ? 2.922 -33.688 -7.836 1 97.25 364 LYS B CA 1
ATOM 7029 C C . LYS B 1 364 ? 3.336 -33.844 -9.297 1 97.25 364 LYS B C 1
ATOM 7031 O O . LYS B 1 364 ? 4.516 -34.031 -9.602 1 97.25 364 LYS B O 1
ATOM 7036 N N . VAL B 1 365 ? 2.406 -33.719 -10.172 1 96.31 365 VAL B N 1
ATOM 7037 C CA . VAL B 1 365 ? 2.674 -33.844 -11.602 1 96.31 365 VAL B CA 1
ATOM 7038 C C . VAL B 1 365 ? 3.604 -32.719 -12.039 1 96.31 365 VAL B C 1
ATOM 7040 O O . VAL B 1 365 ? 4.574 -32.938 -12.766 1 96.31 365 VAL B O 1
ATOM 7043 N N . LEU B 1 366 ? 3.326 -31.484 -11.609 1 92.94 366 LEU B N 1
ATOM 7044 C CA . LEU B 1 366 ? 4.145 -30.344 -11.977 1 92.94 366 LEU B CA 1
ATOM 7045 C C . LEU B 1 366 ? 5.566 -30.5 -11.445 1 92.94 366 LEU B C 1
ATOM 7047 O O . LEU B 1 366 ? 6.531 -30.156 -12.141 1 92.94 366 LEU B O 1
ATOM 7051 N N . GLN B 1 367 ? 5.699 -30.938 -10.273 1 92.19 367 GLN B N 1
ATOM 7052 C CA . G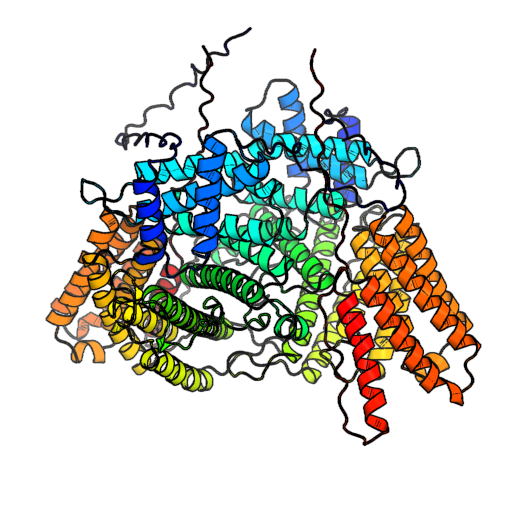LN B 1 367 ? 7.008 -31.141 -9.656 1 92.19 367 GLN B CA 1
ATOM 7053 C C . GLN B 1 367 ? 7.812 -32.188 -10.422 1 92.19 367 GLN B C 1
ATOM 7055 O O . GLN B 1 367 ? 9 -32 -10.68 1 92.19 367 GLN B O 1
ATOM 7060 N N . ARG B 1 368 ? 7.172 -33.25 -10.75 1 91.62 368 ARG B N 1
ATOM 7061 C CA . ARG B 1 368 ? 7.836 -34.344 -11.469 1 91.62 368 ARG B CA 1
ATOM 7062 C C . ARG B 1 368 ? 8.297 -33.875 -12.844 1 91.62 368 ARG B C 1
ATOM 7064 O O . ARG B 1 368 ? 9.375 -34.25 -13.305 1 91.62 368 ARG B O 1
ATOM 7071 N N . ASP B 1 369 ? 7.465 -33.031 -13.438 1 86.81 369 ASP B N 1
ATOM 7072 C CA . ASP B 1 369 ? 7.77 -32.531 -14.773 1 86.81 369 ASP B CA 1
ATOM 7073 C C . ASP B 1 369 ? 8.727 -31.344 -14.727 1 86.81 369 ASP B C 1
ATOM 7075 O O . ASP B 1 369 ? 9.188 -30.875 -15.766 1 86.81 369 ASP B O 1
ATOM 7079 N N . GLY B 1 370 ? 9.023 -30.859 -13.586 1 82.38 370 GLY B N 1
ATOM 7080 C CA . GLY B 1 370 ? 9.898 -29.703 -13.445 1 82.38 370 GLY B CA 1
ATOM 7081 C C . GLY B 1 370 ? 9.273 -28.406 -13.914 1 82.38 370 GLY B C 1
ATOM 7082 O O . GLY B 1 370 ? 9.953 -27.547 -14.469 1 82.38 370 GLY B O 1
ATOM 7083 N N . ARG B 1 371 ? 7.945 -28.297 -13.781 1 85.75 371 ARG B N 1
ATOM 7084 C CA . ARG B 1 371 ? 7.227 -27.141 -14.305 1 85.75 371 ARG B CA 1
ATOM 7085 C C . ARG B 1 371 ? 6.605 -26.328 -13.18 1 85.75 371 ARG B C 1
ATOM 7087 O O . ARG B 1 371 ? 5.543 -25.734 -13.352 1 85.75 371 ARG B O 1
ATOM 7094 N N . VAL B 1 372 ? 7.238 -26.328 -12.016 1 87.75 372 VAL B N 1
ATOM 7095 C CA . VAL B 1 372 ? 6.785 -25.484 -10.914 1 87.75 372 VAL B CA 1
ATOM 7096 C C . VAL B 1 372 ? 7.289 -24.062 -11.102 1 87.75 372 VAL B C 1
ATOM 7098 O O . VAL B 1 372 ? 8.484 -23.844 -11.305 1 87.75 372 VAL B O 1
ATOM 7101 N N . ASP B 1 373 ? 6.445 -23.094 -11.188 1 83.56 373 ASP B N 1
ATOM 7102 C CA . ASP B 1 373 ? 6.836 -21.719 -11.477 1 83.56 373 ASP B CA 1
ATOM 7103 C C . ASP B 1 373 ? 7.508 -21.062 -10.273 1 83.56 373 ASP B C 1
ATOM 7105 O O . ASP B 1 373 ? 8.617 -20.531 -10.383 1 83.56 373 ASP B O 1
ATOM 7109 N N . VAL B 1 374 ? 6.863 -21.016 -9.109 1 87.56 374 VAL B N 1
ATOM 7110 C CA . VAL B 1 374 ? 7.418 -20.5 -7.859 1 87.56 374 VAL B CA 1
ATOM 7111 C C . VAL B 1 374 ? 7.383 -21.594 -6.793 1 87.56 374 VAL B C 1
ATOM 7113 O O . VAL B 1 374 ? 6.312 -21.938 -6.281 1 87.56 374 VAL B O 1
ATOM 7116 N N . LEU B 1 375 ? 8.516 -22.016 -6.484 1 87.62 375 LEU B N 1
ATOM 7117 C CA . LEU B 1 375 ? 8.625 -23.219 -5.664 1 87.62 375 LEU B CA 1
ATOM 7118 C C . LEU B 1 375 ? 8.008 -22.984 -4.289 1 87.62 375 LEU B C 1
ATOM 7120 O O . LEU B 1 375 ? 7.223 -23.812 -3.816 1 87.62 375 LEU B O 1
ATOM 7124 N N . TRP B 1 376 ? 8.359 -21.938 -3.631 1 88.88 376 TRP B N 1
ATOM 7125 C CA . TRP B 1 376 ? 7.859 -21.734 -2.277 1 88.88 376 TRP B CA 1
ATOM 7126 C C . TRP B 1 376 ? 6.344 -21.531 -2.281 1 88.88 376 TRP B C 1
ATOM 7128 O O . TRP B 1 376 ? 5.668 -21.891 -1.314 1 88.88 376 TRP B O 1
ATOM 7138 N N . ARG B 1 377 ? 5.824 -20.953 -3.301 1 89.62 377 ARG B N 1
ATOM 7139 C CA . ARG B 1 377 ? 4.379 -20.844 -3.451 1 89.62 377 ARG B CA 1
ATOM 7140 C C . ARG B 1 377 ? 3.732 -22.219 -3.566 1 89.62 377 ARG B C 1
ATOM 7142 O O . ARG B 1 377 ? 2.703 -22.484 -2.943 1 89.62 377 ARG B O 1
ATOM 7149 N N . ALA B 1 378 ? 4.324 -23.047 -4.375 1 92.38 378 ALA B N 1
ATOM 7150 C CA . ALA B 1 378 ? 3.811 -24.406 -4.555 1 92.38 378 ALA B CA 1
ATOM 7151 C C . ALA B 1 378 ? 3.875 -25.188 -3.252 1 92.38 378 ALA B C 1
ATOM 7153 O O . ALA B 1 378 ? 2.961 -25.969 -2.938 1 92.38 378 ALA B O 1
ATOM 7154 N N . VAL B 1 379 ? 4.941 -25.016 -2.529 1 92.44 379 VAL B N 1
ATOM 7155 C CA . VAL B 1 379 ? 5.086 -25.688 -1.241 1 92.44 379 VAL B CA 1
ATOM 7156 C C . VAL B 1 379 ? 3.969 -25.25 -0.301 1 92.44 379 VAL B C 1
ATOM 7158 O O . VAL B 1 379 ? 3.346 -26.078 0.365 1 92.44 379 VAL B O 1
ATOM 7161 N N . HIS B 1 380 ? 3.742 -23.984 -0.277 1 90.75 380 HIS B N 1
ATOM 7162 C CA . HIS B 1 380 ? 2.68 -23.469 0.572 1 90.75 380 HIS B CA 1
ATOM 7163 C C . HIS B 1 380 ? 1.323 -24.031 0.177 1 90.75 380 HIS B C 1
ATOM 7165 O O . HIS B 1 380 ? 0.547 -24.453 1.038 1 90.75 380 HIS B O 1
ATOM 7171 N N . GLN B 1 381 ? 1.033 -24.016 -1.054 1 93.81 381 GLN B N 1
ATOM 7172 C CA . GLN B 1 381 ? -0.239 -24.516 -1.558 1 93.81 381 GLN B CA 1
ATOM 7173 C C . GLN B 1 381 ? -0.403 -26 -1.249 1 93.81 381 GLN B C 1
ATOM 7175 O O . GLN B 1 381 ? -1.487 -26.453 -0.868 1 93.81 381 GLN B O 1
ATOM 7180 N N . LEU B 1 382 ? 0.687 -26.703 -1.451 1 95.94 382 LEU B N 1
ATOM 7181 C CA . LEU B 1 382 ? 0.667 -28.141 -1.169 1 95.94 382 LEU B CA 1
ATOM 7182 C C . LEU B 1 382 ? 0.431 -28.391 0.315 1 95.94 382 LEU B C 1
ATOM 7184 O O . LEU B 1 382 ? -0.369 -29.25 0.681 1 95.94 382 LEU B O 1
ATOM 7188 N N . PHE B 1 383 ? 1.099 -27.688 1.073 1 93.38 383 PHE B N 1
ATOM 7189 C CA . PHE B 1 383 ? 0.942 -27.797 2.52 1 93.38 383 PHE B CA 1
ATOM 7190 C C . PHE B 1 383 ? -0.495 -27.516 2.934 1 93.38 383 PHE B C 1
ATOM 7192 O O . PHE B 1 383 ? -1.086 -28.25 3.713 1 93.38 383 PHE B O 1
ATOM 7199 N N . MET B 1 384 ? -1.032 -26.422 2.414 1 91.94 384 MET B N 1
ATOM 7200 C CA . MET B 1 384 ? -2.404 -26.031 2.736 1 91.94 384 MET B CA 1
ATOM 7201 C C . MET B 1 384 ? -3.391 -27.109 2.268 1 91.94 384 MET B C 1
ATOM 7203 O O . MET B 1 384 ? -4.379 -27.391 2.947 1 91.94 384 MET B O 1
ATOM 7207 N N . ALA B 1 385 ? -3.182 -27.625 1.128 1 95.69 385 ALA B N 1
ATOM 7208 C CA . ALA B 1 385 ? -4.027 -28.688 0.619 1 95.69 385 ALA B CA 1
ATOM 7209 C C . ALA B 1 385 ? -3.967 -29.922 1.529 1 95.69 385 ALA B C 1
ATOM 7211 O O . ALA B 1 385 ? -5 -30.5 1.867 1 95.69 385 ALA B O 1
ATOM 7212 N N . GLY B 1 386 ? -2.762 -30.297 1.897 1 94.94 386 GLY B N 1
ATOM 7213 C CA . GLY B 1 386 ? -2.6 -31.406 2.814 1 94.94 386 GLY B CA 1
ATOM 7214 C C . GLY B 1 386 ? -3.326 -31.203 4.133 1 94.94 386 GLY B C 1
ATOM 7215 O O . GLY B 1 386 ? -4.008 -32.125 4.613 1 94.94 386 GLY B O 1
ATOM 7216 N N . LEU B 1 387 ? -3.207 -30.031 4.66 1 91.12 387 LEU B N 1
ATOM 7217 C CA . LEU B 1 387 ? -3.883 -29.703 5.91 1 91.12 387 LEU B CA 1
ATOM 7218 C C . LEU B 1 387 ? -5.398 -29.781 5.746 1 91.12 387 LEU B C 1
ATOM 7220 O O . LEU B 1 387 ? -6.109 -30.203 6.664 1 91.12 387 LEU B O 1
ATOM 7224 N N . SER B 1 388 ? -5.84 -29.344 4.645 1 92.19 388 SER B N 1
ATOM 7225 C CA . SER B 1 388 ? -7.273 -29.375 4.383 1 92.19 388 SER B CA 1
ATOM 7226 C C . SER B 1 388 ? -7.789 -30.812 4.297 1 92.19 388 SER B C 1
ATOM 7228 O O . SER B 1 388 ? -8.891 -31.109 4.766 1 92.19 388 SER B O 1
ATOM 7230 N N . VAL B 1 389 ? -7.027 -31.656 3.691 1 94.19 389 VAL B N 1
ATOM 7231 C CA . VAL B 1 389 ? -7.391 -33.062 3.633 1 94.19 389 VAL B CA 1
ATOM 7232 C C . VAL B 1 389 ? -7.5 -33.625 5.047 1 94.19 389 VAL B C 1
ATOM 7234 O O . VAL B 1 389 ? -8.484 -34.312 5.383 1 94.19 389 VAL B O 1
ATOM 7237 N N . ILE B 1 390 ? -6.492 -33.344 5.824 1 90.75 390 ILE B N 1
ATOM 7238 C CA . ILE B 1 390 ? -6.461 -33.844 7.195 1 90.75 390 ILE B CA 1
ATOM 7239 C C . ILE B 1 390 ? -7.668 -33.312 7.961 1 90.75 390 ILE B C 1
ATOM 7241 O O . ILE B 1 390 ? -8.352 -34.062 8.656 1 90.75 390 ILE B O 1
ATOM 7245 N N . TYR B 1 391 ? -7.926 -32.094 7.785 1 87.44 391 TYR B N 1
ATOM 7246 C CA . TYR B 1 391 ? -9.062 -31.484 8.461 1 87.44 391 TYR B CA 1
ATOM 7247 C C . TYR B 1 391 ? -10.367 -32.156 8.062 1 87.44 391 TYR B C 1
ATOM 7249 O O . TYR B 1 391 ? -11.195 -32.469 8.922 1 87.44 391 TYR B O 1
ATOM 7257 N N . CYS B 1 392 ? -10.562 -32.312 6.812 1 89.94 392 CYS B N 1
ATOM 7258 C CA . CYS B 1 392 ? -11.797 -32.906 6.309 1 89.94 392 CYS B CA 1
ATOM 7259 C C . CYS B 1 392 ? -11.953 -34.344 6.801 1 89.94 392 CYS B C 1
ATOM 7261 O O . CYS B 1 392 ? -13.055 -34.75 7.152 1 89.94 392 CYS B O 1
ATOM 7263 N N . LEU B 1 393 ? -10.914 -35.062 6.871 1 89.44 393 LEU B N 1
ATOM 7264 C CA . LEU B 1 393 ? -10.961 -36.469 7.336 1 89.44 393 LEU B CA 1
ATOM 7265 C C . LEU B 1 393 ? -11.336 -36.531 8.812 1 89.44 393 LEU B C 1
ATOM 7267 O O . LEU B 1 393 ? -12.125 -37.375 9.219 1 89.44 393 LEU B O 1
ATOM 7271 N N . TRP B 1 394 ? -10.836 -35.625 9.586 1 84.19 394 TRP B N 1
ATOM 7272 C CA . TRP B 1 394 ? -11.086 -35.625 11.023 1 84.19 394 TRP B CA 1
ATOM 7273 C C . TRP B 1 394 ? -12.492 -35.125 11.328 1 84.19 394 TRP B C 1
ATOM 7275 O O . TRP B 1 394 ? -13.109 -35.562 12.312 1 84.19 394 TRP B O 1
ATOM 7285 N N . HIS B 1 395 ? -13.086 -34.281 10.5 1 82.94 395 HIS B N 1
ATOM 7286 C CA . HIS B 1 395 ? -14.305 -33.562 10.891 1 82.94 395 HIS B CA 1
ATOM 7287 C C . HIS B 1 395 ? -15.523 -34.094 10.148 1 82.94 395 HIS B C 1
ATOM 7289 O O . HIS B 1 395 ? -16.656 -33.844 10.547 1 82.94 395 HIS B O 1
ATOM 7295 N N . SER B 1 396 ? -15.328 -34.812 9.133 1 87.44 396 SER B N 1
ATOM 7296 C CA . SER B 1 396 ? -16.484 -35.25 8.367 1 87.44 396 SER B CA 1
ATOM 7297 C C . SER B 1 396 ? -16.516 -36.781 8.281 1 87.44 396 SER B C 1
ATOM 7299 O O . SER B 1 396 ? -15.711 -37.375 7.574 1 87.44 396 SER B O 1
ATOM 7301 N N . LYS B 1 397 ? -17.453 -37.312 8.875 1 86.31 397 LYS B N 1
ATOM 7302 C CA . LYS B 1 397 ? -17.656 -38.75 8.805 1 86.31 397 LYS B CA 1
ATOM 7303 C C . LYS B 1 397 ? -18.109 -39.188 7.41 1 86.31 397 LYS B C 1
ATOM 7305 O O . LYS B 1 397 ? -17.75 -40.25 6.93 1 86.31 397 LYS B O 1
ATOM 7310 N N . ASP B 1 398 ? -18.812 -38.312 6.793 1 90.25 398 ASP B N 1
ATOM 7311 C CA . ASP B 1 398 ? -19.312 -38.625 5.449 1 90.25 398 ASP B CA 1
ATOM 7312 C C . ASP B 1 398 ? -18.156 -38.812 4.469 1 90.25 398 ASP B C 1
ATOM 7314 O O . ASP B 1 398 ? -18.219 -39.719 3.617 1 90.25 398 ASP B O 1
ATOM 7318 N N . ILE B 1 399 ? -17.141 -38.062 4.633 1 91.19 399 ILE B N 1
ATOM 7319 C CA . ILE B 1 399 ? -15.984 -38.125 3.752 1 91.19 399 ILE B CA 1
ATOM 7320 C C . ILE B 1 399 ? -15.227 -39.438 4.031 1 91.19 399 ILE B C 1
ATOM 7322 O O . ILE B 1 399 ? -14.82 -40.125 3.1 1 91.19 399 ILE B O 1
ATOM 7326 N N . ARG B 1 400 ? -15.141 -39.781 5.207 1 88.06 400 ARG B N 1
ATOM 7327 C CA . ARG B 1 400 ? -14.445 -41 5.582 1 88.06 400 ARG B CA 1
ATOM 7328 C C . ARG B 1 400 ? -15.195 -42.25 5.09 1 88.06 400 ARG B C 1
ATOM 7330 O O . ARG B 1 400 ? -14.586 -43.219 4.652 1 88.06 400 ARG B O 1
ATOM 7337 N N . ASP B 1 401 ? -16.438 -42.125 5.195 1 88.75 401 ASP B N 1
ATOM 7338 C CA . ASP B 1 401 ? -17.266 -43.25 4.812 1 88.75 401 ASP B CA 1
ATOM 7339 C C . ASP B 1 401 ? -17.297 -43.438 3.293 1 88.75 401 ASP B C 1
ATOM 7341 O O . ASP B 1 401 ? -17.5 -44.531 2.793 1 88.75 401 ASP B O 1
ATOM 7345 N N . SER B 1 402 ? -17.078 -42.375 2.631 1 90.75 402 SER B N 1
ATOM 7346 C CA . SER B 1 402 ? -17.172 -42.406 1.176 1 90.75 402 SER B CA 1
ATOM 7347 C C . SER B 1 402 ? -15.867 -42.875 0.545 1 90.75 402 SER B C 1
ATOM 7349 O O . SER B 1 402 ? -15.836 -43.219 -0.637 1 90.75 402 SER B O 1
ATOM 7351 N N . LEU B 1 403 ? -14.859 -42.938 1.293 1 89.94 403 LEU B N 1
ATOM 7352 C CA . LEU B 1 403 ? -13.555 -43.312 0.754 1 89.94 403 LEU B CA 1
ATOM 7353 C C . LEU B 1 403 ? -12.977 -44.5 1.488 1 89.94 403 LEU B C 1
ATOM 7355 O O . LEU B 1 403 ? -13.359 -44.781 2.627 1 89.94 403 LEU B O 1
ATOM 7359 N N . SER B 1 404 ? -12.172 -45.25 0.776 1 90 404 SER B N 1
ATOM 7360 C CA . SER B 1 404 ? -11.438 -46.312 1.444 1 90 404 SER B CA 1
ATOM 7361 C C . SER B 1 404 ? -10.281 -45.75 2.275 1 90 404 SER B C 1
ATOM 7363 O O . SER B 1 404 ? -9.695 -44.719 1.921 1 90 404 SER B O 1
ATOM 7365 N N . THR B 1 405 ? -10.008 -46.344 3.377 1 87.81 405 THR B N 1
ATOM 7366 C CA . THR B 1 405 ? -8.875 -45.969 4.215 1 87.81 405 THR B CA 1
ATOM 7367 C C . THR B 1 405 ? -7.582 -45.969 3.408 1 87.81 405 THR B C 1
ATOM 7369 O O . THR B 1 405 ? -6.727 -45.094 3.609 1 87.81 405 THR B O 1
ATOM 7372 N N . GLY B 1 406 ? -7.473 -46.906 2.482 1 90.19 406 GLY B N 1
ATOM 7373 C CA . GLY B 1 406 ? -6.301 -46.969 1.624 1 90.19 406 GLY B CA 1
ATOM 7374 C C . GLY B 1 406 ? -6.133 -45.719 0.75 1 90.19 406 GLY B C 1
ATOM 7375 O O . GLY B 1 406 ? -5.016 -45.25 0.572 1 90.19 406 GLY B O 1
ATOM 7376 N N . SER B 1 407 ? -7.238 -45.312 0.245 1 92.56 407 SER B N 1
ATOM 7377 C CA . SER B 1 407 ? -7.195 -44.125 -0.613 1 92.56 407 SER B CA 1
ATOM 7378 C C . SER B 1 407 ? -6.805 -42.875 0.177 1 92.56 407 SER B C 1
ATOM 7380 O O . SER B 1 407 ? -6.066 -42.031 -0.323 1 92.56 407 SER B O 1
ATOM 7382 N N . CYS B 1 408 ? -7.301 -42.781 1.374 1 91.75 408 CYS B N 1
ATOM 7383 C CA . CYS B 1 408 ? -6.953 -41.688 2.244 1 91.75 408 CYS B CA 1
ATOM 7384 C C . CYS B 1 408 ? -5.461 -41.688 2.561 1 91.75 408 CYS B C 1
ATOM 7386 O O . CYS B 1 408 ? -4.805 -40.625 2.48 1 91.75 408 CYS B O 1
ATOM 7388 N N . ILE B 1 409 ? -4.945 -42.812 2.896 1 92.38 409 ILE B N 1
ATOM 7389 C CA . ILE B 1 409 ? -3.535 -42.938 3.244 1 92.38 409 ILE B CA 1
ATOM 7390 C C . ILE B 1 409 ? -2.668 -42.625 2.031 1 92.38 409 ILE B C 1
ATOM 7392 O O . ILE B 1 409 ? -1.65 -41.938 2.154 1 92.38 409 ILE B O 1
ATOM 7396 N N . GLN B 1 410 ? -3.08 -43.062 0.888 1 94.81 410 GLN B N 1
ATOM 7397 C CA . GLN B 1 410 ? -2.33 -42.812 -0.338 1 94.81 410 GLN B CA 1
ATOM 7398 C C . GLN B 1 410 ? -2.229 -41.312 -0.625 1 94.81 410 GLN B C 1
ATOM 7400 O O . GLN B 1 410 ? -1.176 -40.812 -1.041 1 94.81 410 GLN B O 1
ATOM 7405 N N . THR B 1 411 ? -3.299 -40.625 -0.477 1 95.62 411 THR B N 1
ATOM 7406 C CA . THR B 1 411 ? -3.309 -39.188 -0.698 1 95.62 411 THR B CA 1
ATOM 7407 C C . THR B 1 411 ? -2.355 -38.469 0.266 1 95.62 411 THR B C 1
ATOM 7409 O O . THR B 1 411 ? -1.586 -37.594 -0.139 1 95.62 411 THR B O 1
ATOM 7412 N N . LEU B 1 412 ? -2.4 -38.844 1.521 1 95.88 412 LEU B N 1
ATOM 7413 C CA . LEU B 1 412 ? -1.534 -38.219 2.531 1 95.88 412 LEU B CA 1
ATOM 7414 C C . LEU B 1 412 ? -0.069 -38.531 2.246 1 95.88 412 LEU B C 1
ATOM 7416 O O . LEU B 1 412 ? 0.793 -37.688 2.379 1 95.88 412 LEU B O 1
ATOM 7420 N N . GLN B 1 413 ? 0.152 -39.719 1.804 1 95.12 413 GLN B N 1
ATOM 7421 C CA . GLN B 1 413 ? 1.52 -40.125 1.487 1 95.12 413 GLN B CA 1
ATOM 7422 C C . GLN B 1 413 ? 2.029 -39.406 0.244 1 95.12 413 GLN B C 1
ATOM 7424 O O . GLN B 1 413 ? 3.203 -39.031 0.169 1 95.12 413 GLN B O 1
ATOM 7429 N N . SER B 1 414 ? 1.164 -39.312 -0.705 1 96.69 414 SER B N 1
ATOM 7430 C CA . SER B 1 414 ? 1.531 -38.562 -1.908 1 96.69 414 SER B CA 1
ATOM 7431 C C . SER B 1 414 ? 1.911 -37.125 -1.578 1 96.69 414 SER B C 1
ATOM 7433 O O . SER B 1 414 ? 2.889 -36.594 -2.113 1 96.69 414 SER B O 1
ATOM 7435 N N . CYS B 1 415 ? 1.154 -36.5 -0.739 1 97.12 415 CYS B N 1
ATOM 7436 C CA . CYS B 1 415 ? 1.442 -35.125 -0.315 1 97.12 415 CYS B CA 1
ATOM 7437 C C . CYS B 1 415 ? 2.771 -35.062 0.429 1 97.12 415 CYS B C 1
ATOM 7439 O O . CYS B 1 415 ? 3.604 -34.219 0.14 1 97.12 415 CYS B O 1
ATOM 7441 N N . ALA B 1 416 ? 3.021 -35.969 1.31 1 95.25 416 ALA B N 1
ATOM 7442 C CA . ALA B 1 416 ? 4.246 -35.969 2.107 1 95.25 416 ALA B CA 1
ATOM 7443 C C . ALA B 1 416 ? 5.469 -36.219 1.225 1 95.25 416 ALA B C 1
ATOM 7445 O O . ALA B 1 416 ? 6.496 -35.531 1.4 1 95.25 416 ALA B O 1
ATOM 7446 N N . SER B 1 417 ? 5.328 -37.094 0.322 1 95.5 417 SER B N 1
ATOM 7447 C CA . SER B 1 417 ? 6.445 -37.406 -0.564 1 95.5 417 SER B CA 1
ATOM 7448 C C . SER B 1 417 ? 6.777 -36.219 -1.469 1 95.5 417 SER B C 1
ATOM 7450 O O . SER B 1 417 ? 7.949 -35.938 -1.732 1 95.5 417 SER B O 1
ATOM 7452 N N . THR B 1 418 ? 5.727 -35.625 -1.92 1 96.38 418 THR B N 1
ATOM 7453 C CA . THR B 1 418 ? 5.949 -34.469 -2.771 1 96.38 418 THR B CA 1
ATOM 7454 C C . THR B 1 418 ? 6.598 -33.344 -1.98 1 96.38 418 THR B C 1
ATOM 7456 O O . THR B 1 418 ? 7.504 -32.656 -2.477 1 96.38 418 THR B O 1
ATOM 7459 N N . LEU B 1 419 ? 6.156 -33.062 -0.76 1 95.06 419 LEU B N 1
ATOM 7460 C CA . LEU B 1 419 ? 6.766 -32.062 0.106 1 95.06 419 LEU B CA 1
ATOM 7461 C C . LEU B 1 419 ? 8.227 -32.406 0.378 1 95.06 419 LEU B C 1
ATOM 7463 O O . LEU B 1 419 ? 9.078 -31.516 0.413 1 95.06 419 LEU B O 1
ATOM 7467 N N . PHE B 1 420 ? 8.484 -33.656 0.524 1 93.38 420 PHE B N 1
ATOM 7468 C CA . PHE B 1 420 ? 9.852 -34.094 0.75 1 93.38 420 PHE B CA 1
ATOM 7469 C C . PHE B 1 420 ? 10.727 -33.812 -0.462 1 93.38 420 PHE B C 1
ATOM 7471 O O . PHE B 1 420 ? 11.836 -33.281 -0.321 1 93.38 420 PHE B O 1
ATOM 7478 N N . ALA B 1 421 ? 10.227 -34.094 -1.597 1 93 421 ALA B N 1
ATOM 7479 C CA . ALA B 1 421 ? 10.969 -33.812 -2.826 1 93 421 ALA B CA 1
ATOM 7480 C C . ALA B 1 421 ? 11.234 -32.344 -2.992 1 93 421 ALA B C 1
ATOM 7482 O O . ALA B 1 421 ? 12.328 -31.938 -3.408 1 93 421 ALA B O 1
ATOM 7483 N N . MET B 1 422 ? 10.312 -31.578 -2.666 1 91.62 422 MET B N 1
ATOM 7484 C CA . MET B 1 422 ? 10.445 -30.125 -2.822 1 91.62 422 MET B CA 1
ATOM 7485 C C . MET B 1 422 ? 11.391 -29.547 -1.771 1 91.62 422 MET B C 1
ATOM 7487 O O . MET B 1 422 ? 12.062 -28.547 -2.02 1 91.62 422 MET B O 1
ATOM 7491 N N . SER B 1 423 ? 11.469 -30.125 -0.565 1 89.19 423 SER B N 1
ATOM 7492 C CA . SER B 1 423 ? 12.312 -29.641 0.529 1 89.19 423 SER B CA 1
ATOM 7493 C C . SER B 1 423 ? 13.789 -29.844 0.219 1 89.19 423 SER B C 1
ATOM 7495 O O . SER B 1 423 ? 14.648 -29.203 0.817 1 89.19 423 SER B O 1
ATOM 7497 N N . GLU B 1 424 ? 14.117 -30.656 -0.716 1 85.19 424 GLU B N 1
ATOM 7498 C CA . GLU B 1 424 ? 15.5 -30.875 -1.137 1 85.19 424 GLU B CA 1
ATOM 7499 C C . GLU B 1 424 ? 16.031 -29.672 -1.9 1 85.19 424 GLU B C 1
ATOM 7501 O O . GLU B 1 424 ? 17.234 -29.375 -1.832 1 85.19 424 GLU B O 1
ATOM 7506 N N . THR B 1 425 ? 15.156 -29.047 -2.539 1 81.12 425 THR B N 1
ATOM 7507 C CA . THR B 1 425 ? 15.547 -27.891 -3.34 1 81.12 425 THR B CA 1
ATOM 7508 C C . THR B 1 425 ? 15.375 -26.594 -2.543 1 81.12 425 THR B C 1
ATOM 7510 O O . THR B 1 425 ? 16.203 -25.688 -2.643 1 81.12 425 THR B O 1
ATOM 7513 N N . LEU B 1 426 ? 14.297 -26.609 -1.821 1 83.31 426 LEU B N 1
ATOM 7514 C CA . LEU B 1 426 ? 14.008 -25.438 -1.015 1 83.31 426 LEU B CA 1
ATOM 7515 C C . LEU B 1 426 ? 14.148 -25.734 0.471 1 83.31 426 LEU B C 1
ATOM 7517 O O . LEU B 1 426 ? 13.289 -26.406 1.059 1 83.31 426 LEU B O 1
ATOM 7521 N N . HIS B 1 427 ? 15.109 -25.172 1.057 1 77.44 427 HIS B N 1
ATOM 7522 C CA . HIS B 1 427 ? 15.398 -25.484 2.455 1 77.44 427 HIS B CA 1
ATOM 7523 C C . HIS B 1 427 ? 14.305 -24.938 3.371 1 77.44 427 HIS B C 1
ATOM 7525 O O . HIS B 1 427 ? 14.023 -25.531 4.422 1 77.44 427 HIS B O 1
ATOM 7531 N N . GLY B 1 428 ? 13.68 -23.922 2.994 1 74.69 428 GLY B N 1
ATOM 7532 C CA . GLY B 1 428 ? 12.609 -23.359 3.789 1 74.69 428 GLY B CA 1
ATOM 7533 C C . GLY B 1 428 ? 11.391 -24.25 3.875 1 74.69 428 GLY B C 1
ATOM 7534 O O . GLY B 1 428 ? 10.547 -24.078 4.758 1 74.69 428 GLY B O 1
ATOM 7535 N N . ALA B 1 429 ? 11.336 -25.25 3.082 1 81.44 429 ALA B N 1
ATOM 7536 C CA . ALA B 1 429 ? 10.188 -26.156 3.033 1 81.44 429 ALA B CA 1
ATOM 7537 C C . ALA B 1 429 ? 10.32 -27.266 4.07 1 81.44 429 ALA B C 1
ATOM 7539 O O . ALA B 1 429 ? 9.367 -28 4.34 1 81.44 429 ALA B O 1
ATOM 7540 N N . ALA B 1 430 ? 11.477 -27.359 4.656 1 83 430 ALA B N 1
ATOM 7541 C CA . ALA B 1 430 ? 11.734 -28.453 5.594 1 83 430 ALA B CA 1
ATOM 7542 C C . ALA B 1 430 ? 10.812 -28.375 6.805 1 83 430 ALA B C 1
ATOM 7544 O O . ALA B 1 430 ? 10.336 -29.391 7.305 1 83 430 ALA B O 1
ATOM 7545 N N . GLY B 1 431 ? 10.594 -27.156 7.246 1 80 431 GLY B N 1
ATOM 7546 C CA . GLY B 1 431 ? 9.656 -26.984 8.344 1 80 431 GLY B CA 1
ATOM 7547 C C . GLY B 1 431 ? 8.258 -27.484 8.023 1 80 431 GLY B C 1
ATOM 7548 O O . GLY B 1 431 ? 7.641 -28.188 8.828 1 80 431 GLY B O 1
ATOM 7549 N N . CYS B 1 432 ? 7.77 -27.172 6.82 1 82.5 432 CYS B N 1
ATOM 7550 C CA . CYS B 1 432 ? 6.453 -27.609 6.371 1 82.5 432 CYS B CA 1
ATOM 7551 C C . CYS B 1 432 ? 6.398 -29.125 6.219 1 82.5 432 CYS B C 1
ATOM 7553 O O . CYS B 1 432 ? 5.406 -29.75 6.594 1 82.5 432 CYS B O 1
ATOM 7555 N N . ARG B 1 433 ? 7.453 -29.609 5.688 1 88.5 433 ARG B N 1
ATOM 7556 C CA . ARG B 1 433 ? 7.539 -31.062 5.496 1 88.5 433 ARG B CA 1
ATOM 7557 C C . ARG B 1 433 ? 7.453 -31.797 6.824 1 88.5 433 ARG B C 1
ATOM 7559 O O . ARG B 1 433 ? 6.656 -32.719 6.973 1 88.5 433 ARG B O 1
ATOM 7566 N N . ASP B 1 434 ? 8.195 -31.344 7.797 1 85.69 434 ASP B N 1
ATOM 7567 C CA . ASP B 1 434 ? 8.266 -32.031 9.086 1 85.69 434 ASP B CA 1
ATOM 7568 C C . ASP B 1 434 ? 6.926 -31.938 9.82 1 85.69 434 ASP B C 1
ATOM 7570 O O . ASP B 1 434 ? 6.465 -32.938 10.391 1 85.69 434 ASP B O 1
ATOM 7574 N N . VAL B 1 435 ? 6.352 -30.797 9.844 1 84.5 435 VAL B N 1
ATOM 7575 C CA . VAL B 1 435 ? 5.062 -30.594 10.5 1 84.5 435 VAL B CA 1
ATOM 7576 C C . VAL B 1 435 ? 4.004 -31.469 9.828 1 84.5 435 VAL B C 1
ATOM 7578 O O . VAL B 1 435 ? 3.219 -32.125 10.508 1 84.5 435 VAL B O 1
ATOM 7581 N N . PHE B 1 436 ? 4.016 -31.5 8.531 1 90.25 436 PHE B N 1
ATOM 7582 C CA . PHE B 1 436 ? 3.004 -32.281 7.816 1 90.25 436 PHE B CA 1
ATOM 7583 C C . PHE B 1 436 ? 3.201 -33.781 8.039 1 90.25 436 PHE B C 1
ATOM 7585 O O . PHE B 1 436 ? 2.23 -34.5 8.172 1 90.25 436 PHE B O 1
ATOM 7592 N N . ASP B 1 437 ? 4.395 -34.156 8.008 1 88.56 437 ASP B N 1
ATOM 7593 C CA . ASP B 1 437 ? 4.695 -35.562 8.219 1 88.56 437 ASP B CA 1
ATOM 7594 C C . ASP B 1 437 ? 4.18 -36.031 9.578 1 88.56 437 ASP B C 1
ATOM 7596 O O . ASP B 1 437 ? 3.631 -37.156 9.688 1 88.56 437 ASP B O 1
ATOM 7600 N N . THR B 1 438 ? 4.359 -35.219 10.562 1 86.06 438 THR B N 1
ATOM 7601 C CA . THR B 1 438 ? 3.881 -35.562 11.906 1 86.06 438 THR B CA 1
ATOM 7602 C C . THR B 1 438 ? 2.357 -35.625 11.93 1 86.06 438 THR B C 1
ATOM 7604 O O . THR B 1 438 ? 1.791 -36.594 12.469 1 86.06 438 THR B O 1
ATOM 7607 N N . LEU B 1 439 ? 1.713 -34.688 11.328 1 86.38 439 LEU B N 1
ATOM 7608 C CA . LEU B 1 439 ? 0.255 -34.625 11.305 1 86.38 439 LEU B CA 1
ATOM 7609 C C . LEU B 1 439 ? -0.312 -35.781 10.469 1 86.38 439 LEU B C 1
ATOM 7611 O O . LEU B 1 439 ? -1.33 -36.375 10.836 1 86.38 439 LEU B O 1
ATOM 7615 N N . SER B 1 440 ? 0.287 -36.031 9.336 1 90.25 440 SER B N 1
ATOM 7616 C CA . SER B 1 440 ? -0.148 -37.125 8.453 1 90.25 440 SER B CA 1
ATOM 7617 C C . SER B 1 440 ? -0.028 -38.469 9.133 1 90.25 440 SER B C 1
ATOM 7619 O O . SER B 1 440 ? -0.935 -39.312 9.039 1 90.25 440 SER B O 1
ATOM 7621 N N . SER B 1 441 ? 1.058 -38.688 9.852 1 87.81 441 SER B N 1
ATOM 7622 C CA . SER B 1 441 ? 1.268 -39.938 10.562 1 87.81 441 SER B CA 1
ATOM 7623 C C . SER B 1 441 ? 0.23 -40.125 11.664 1 87.81 441 SER B C 1
ATOM 7625 O O . SER B 1 441 ? -0.294 -41.25 11.844 1 87.81 441 SER B O 1
ATOM 7627 N N . ALA B 1 442 ? 0.012 -39.031 12.367 1 84 442 ALA B N 1
ATOM 7628 C CA . ALA B 1 442 ? -1.011 -39.094 13.414 1 84 442 ALA B CA 1
ATOM 7629 C C . ALA B 1 442 ? -2.381 -39.406 12.82 1 84 442 ALA B C 1
ATOM 7631 O O . ALA B 1 442 ? -3.154 -40.188 13.398 1 84 442 ALA B O 1
ATOM 7632 N N . THR B 1 443 ? -2.705 -38.875 11.742 1 88.5 443 THR B N 1
ATOM 7633 C CA . THR B 1 443 ? -3.988 -39.094 11.078 1 88.5 443 THR B CA 1
ATOM 7634 C C . THR B 1 443 ? -4.094 -40.5 10.539 1 88.5 443 THR B C 1
ATOM 7636 O O . THR B 1 443 ? -5.141 -41.125 10.648 1 88.5 443 THR B O 1
ATOM 7639 N N . ILE B 1 444 ? -3.068 -41 9.922 1 88.81 444 ILE B N 1
ATOM 7640 C CA . ILE B 1 444 ? -3.047 -42.344 9.383 1 88.81 444 ILE B CA 1
ATOM 7641 C C . ILE B 1 444 ? -3.254 -43.344 10.508 1 88.81 444 ILE B C 1
ATOM 7643 O O . ILE B 1 444 ? -4.043 -44.281 10.367 1 88.81 444 ILE B O 1
ATOM 7647 N N . ASN B 1 445 ? -2.541 -43.094 11.617 1 85.19 445 ASN B N 1
ATOM 7648 C CA . ASN B 1 445 ? -2.709 -43.969 12.766 1 85.19 445 ASN B CA 1
ATOM 7649 C C . ASN B 1 445 ? -4.148 -43.969 13.281 1 85.19 445 ASN B C 1
ATOM 7651 O O . ASN B 1 445 ? -4.688 -45 13.648 1 85.19 445 ASN B O 1
ATOM 7655 N N . TRP B 1 446 ? -4.629 -42.844 13.297 1 84.06 446 TRP B N 1
ATOM 7656 C CA . TRP B 1 446 ? -6.008 -42.688 13.742 1 84.06 446 TRP B CA 1
ATOM 7657 C C . TRP B 1 446 ? -6.973 -43.375 12.789 1 84.06 446 TRP B C 1
ATOM 7659 O O . TRP B 1 446 ? -7.941 -44 13.227 1 84.06 446 TRP B O 1
ATOM 7669 N N . LEU B 1 447 ? -6.855 -43.312 11.539 1 85.19 447 LEU B N 1
ATOM 7670 C CA . LEU B 1 447 ? -7.715 -43.938 10.531 1 85.19 447 LEU B CA 1
ATOM 7671 C C . LEU B 1 447 ? -7.672 -45.438 10.617 1 85.19 447 LEU B C 1
ATOM 7673 O O . LEU B 1 447 ? -8.672 -46.125 10.367 1 85.19 447 LEU B O 1
ATOM 7677 N N . ILE B 1 448 ? -6.512 -45.938 10.945 1 83.31 448 ILE B N 1
ATOM 7678 C CA . ILE B 1 448 ? -6.324 -47.375 11.008 1 83.31 448 ILE B CA 1
ATOM 7679 C C . ILE B 1 448 ? -6.938 -47.938 12.297 1 83.31 448 ILE B C 1
ATOM 7681 O O . ILE B 1 448 ? -7.52 -49 12.305 1 83.31 448 ILE B O 1
ATOM 7685 N N . THR B 1 449 ? -6.797 -47.188 13.43 1 73.62 449 THR B N 1
ATOM 7686 C CA . THR B 1 449 ? -7.258 -47.688 14.719 1 73.62 449 THR B CA 1
ATOM 7687 C C . THR B 1 449 ? -8.719 -47.312 14.961 1 73.62 449 THR B C 1
ATOM 7689 O O . THR B 1 449 ? -9.281 -47.625 16.016 1 73.62 449 THR B O 1
ATOM 7692 N N . TYR B 1 450 ? -9.336 -46.625 14.094 1 58.84 450 TYR B N 1
ATOM 7693 C CA . TYR B 1 450 ? -10.664 -46.031 14.203 1 58.84 450 TYR B CA 1
ATOM 7694 C C . TYR B 1 450 ? -11.703 -47.062 14.617 1 58.84 450 TYR B C 1
ATOM 7696 O O . TYR B 1 450 ? -11.945 -48.031 13.891 1 58.84 450 TYR B O 1
ATOM 7704 N N . ASP B 1 451 ? -11.93 -47.25 15.969 1 54.47 451 ASP B N 1
ATOM 7705 C CA . ASP B 1 451 ? -13.148 -47.688 16.625 1 54.47 451 ASP B CA 1
ATOM 7706 C C . ASP B 1 451 ? -14.062 -46.531 16.969 1 54.47 451 ASP B C 1
ATOM 7708 O O . ASP B 1 451 ? -13.586 -45.438 17.266 1 54.47 451 ASP B O 1
ATOM 7712 N N . ALA B 1 452 ? -15.398 -46.438 16.578 1 47.41 452 ALA B N 1
ATOM 7713 C CA . ALA B 1 452 ? -16.422 -45.406 16.703 1 47.41 452 ALA B CA 1
ATOM 7714 C C . ALA B 1 452 ? -16.266 -44.625 18 1 47.41 452 ALA B C 1
ATOM 7716 O O . ALA B 1 452 ? -16.438 -43.406 18.031 1 47.41 452 ALA B O 1
ATOM 7717 N N . GLU B 1 453 ? -16.219 -45.188 19.141 1 46.53 453 GLU B N 1
ATOM 7718 C CA . GLU B 1 453 ? -16.312 -44.562 20.469 1 46.53 453 GLU B CA 1
ATOM 7719 C C . GLU B 1 453 ? -15.117 -43.656 20.734 1 46.53 453 GLU B C 1
ATOM 7721 O O . GLU B 1 453 ? -15.25 -42.625 21.422 1 46.53 453 GLU B O 1
ATOM 7726 N N . LYS B 1 454 ? -13.906 -43.781 20.281 1 52.97 454 LYS B N 1
ATOM 7727 C CA . LYS B 1 454 ? -12.602 -43.219 20.609 1 52.97 454 LYS B CA 1
ATOM 7728 C C . LYS B 1 454 ? -12.305 -42 19.719 1 52.97 454 LYS B C 1
ATOM 7730 O O . LYS B 1 454 ? -11.297 -41.344 19.891 1 52.97 454 LYS B O 1
ATOM 7735 N N . VAL B 1 455 ? -13.219 -41.719 18.938 1 53.97 455 VAL B N 1
ATOM 7736 C CA . VAL B 1 455 ? -13.031 -40.688 17.906 1 53.97 455 VAL B CA 1
ATOM 7737 C C . VAL B 1 455 ? -12.945 -39.312 18.547 1 53.97 455 VAL B C 1
ATOM 7739 O O . VAL B 1 455 ? -12.094 -38.5 18.188 1 53.97 455 VAL B O 1
ATOM 7742 N N . GLN B 1 456 ? -13.844 -39.031 19.547 1 53.47 456 GLN B N 1
ATOM 7743 C CA . GLN B 1 456 ? -13.875 -37.688 20.109 1 53.47 456 GLN B CA 1
ATOM 7744 C C . GLN B 1 456 ? -12.586 -37.375 20.859 1 53.47 456 GLN B C 1
ATOM 7746 O O . GLN B 1 456 ? -12.07 -36.25 20.766 1 53.47 456 GLN B O 1
ATOM 7751 N N . GLN B 1 457 ? -12.148 -38.406 21.594 1 53.53 457 GLN B N 1
ATOM 7752 C CA . GLN B 1 457 ? -10.93 -38.188 22.375 1 53.53 457 GLN B CA 1
ATOM 7753 C C . GLN B 1 457 ? -9.727 -37.969 21.453 1 53.53 457 GLN B C 1
ATOM 7755 O O . GLN B 1 457 ? -8.883 -37.125 21.719 1 53.53 457 GLN B O 1
ATOM 7760 N N . SER B 1 458 ? -9.719 -38.688 20.438 1 55.03 458 SER B N 1
ATOM 7761 C CA . SER B 1 458 ? -8.594 -38.625 19.5 1 55.03 458 SER B CA 1
ATOM 7762 C C . SER B 1 458 ? -8.547 -37.281 18.766 1 55.03 458 SER B C 1
ATOM 7764 O O . SER B 1 458 ? -7.469 -36.75 18.516 1 55.03 458 SER B O 1
ATOM 7766 N N . ARG B 1 459 ? -9.68 -36.812 18.531 1 59.59 459 ARG B N 1
ATOM 7767 C CA . ARG B 1 459 ? -9.75 -35.5 17.859 1 59.59 459 ARG B CA 1
ATOM 7768 C C . ARG B 1 459 ? -9.188 -34.406 18.75 1 59.59 459 ARG B C 1
ATOM 7770 O O . ARG B 1 459 ? -8.453 -33.531 18.281 1 59.59 459 ARG B O 1
ATOM 7777 N N . ARG B 1 460 ? -9.516 -34.5 20.031 1 60.66 460 ARG B N 1
ATOM 7778 C CA . ARG B 1 460 ? -9.023 -33.469 20.969 1 60.66 460 ARG B CA 1
ATOM 7779 C C . ARG B 1 460 ? -7.5 -33.531 21.078 1 60.66 460 ARG B C 1
ATOM 7781 O O . ARG B 1 460 ? -6.836 -32.5 21.109 1 60.66 460 ARG B O 1
ATOM 7788 N N . GLU B 1 461 ? -6.949 -34.719 21.125 1 58.91 461 GLU B N 1
ATOM 7789 C CA . GLU B 1 461 ? -5.504 -34.875 21.219 1 58.91 461 GLU B CA 1
ATOM 7790 C C . GLU B 1 461 ? -4.805 -34.375 19.969 1 58.91 461 GLU B C 1
ATOM 7792 O O . GLU B 1 461 ? -3.738 -33.75 20.047 1 58.91 461 GLU B O 1
ATOM 7797 N N . PHE B 1 462 ? -5.414 -34.531 18.891 1 59.81 462 PHE B N 1
ATOM 7798 C CA . PHE B 1 462 ? -4.848 -34.094 17.625 1 59.81 462 PHE B CA 1
ATOM 7799 C C . PHE B 1 462 ? -4.824 -32.562 17.562 1 59.81 462 PHE B C 1
ATOM 7801 O O . PHE B 1 462 ? -3.826 -31.969 17.141 1 59.81 462 PHE B O 1
ATOM 7808 N N . GLU B 1 463 ? -5.883 -32.094 18.016 1 61.72 463 GLU B N 1
ATOM 7809 C CA . GLU B 1 463 ? -5.961 -30.625 18 1 61.72 463 GLU B CA 1
ATOM 7810 C C . GLU B 1 463 ? -4.902 -30 18.906 1 61.72 463 GLU B C 1
ATOM 7812 O O . GLU B 1 463 ? -4.312 -28.969 18.562 1 61.72 463 GLU B O 1
ATOM 7817 N N . GLN B 1 464 ? -4.707 -30.625 19.969 1 60.88 464 GLN B N 1
ATOM 7818 C CA . GLN B 1 464 ? -3.654 -30.156 20.859 1 60.88 464 GLN B CA 1
ATOM 7819 C C . GLN B 1 464 ? -2.279 -30.281 20.219 1 60.88 464 GLN B C 1
ATOM 7821 O O . GLN B 1 464 ? -1.455 -29.375 20.312 1 60.88 464 GLN B O 1
ATOM 7826 N N . GLN B 1 465 ? -2.041 -31.359 19.531 1 55.22 465 GLN B N 1
ATOM 7827 C CA . GLN B 1 465 ? -0.771 -31.578 18.859 1 55.22 465 GLN B CA 1
ATOM 7828 C C . GLN B 1 465 ? -0.562 -30.547 17.734 1 55.22 465 GLN B C 1
ATOM 7830 O O . GLN B 1 465 ? 0.544 -30.047 17.562 1 55.22 465 GLN B O 1
ATOM 7835 N N . LEU B 1 466 ? -1.583 -30.375 17.094 1 61.06 466 LEU B N 1
ATOM 7836 C CA . LEU B 1 466 ? -1.554 -29.406 16 1 61.06 466 LEU B CA 1
ATOM 7837 C C . LEU B 1 466 ? -1.203 -28.016 16.516 1 61.06 466 LEU B C 1
ATOM 7839 O O . LEU B 1 466 ? -0.376 -27.312 15.914 1 61.06 466 LEU B O 1
ATOM 7843 N N . ASN B 1 467 ? -1.823 -27.641 17.547 1 58.81 467 ASN B N 1
ATOM 7844 C CA . ASN B 1 467 ? -1.532 -26.344 18.141 1 58.81 467 ASN B CA 1
ATOM 7845 C C . ASN B 1 467 ? -0.072 -26.234 18.578 1 58.81 467 ASN B C 1
ATOM 7847 O O . ASN B 1 467 ? 0.561 -25.203 18.391 1 58.81 467 ASN B O 1
ATOM 7851 N N . ASP B 1 468 ? 0.397 -27.297 19.109 1 53.97 468 ASP B N 1
ATOM 7852 C CA . ASP B 1 468 ? 1.785 -27.328 19.562 1 53.97 468 ASP B CA 1
ATOM 7853 C C . ASP B 1 468 ? 2.748 -27.188 18.375 1 53.97 468 ASP B C 1
ATOM 7855 O O . ASP B 1 468 ? 3.766 -26.5 18.484 1 53.97 468 ASP B O 1
ATOM 7859 N N . LEU B 1 469 ? 2.387 -27.828 17.391 1 52.78 469 LEU B N 1
ATOM 7860 C CA . LEU B 1 469 ? 3.252 -27.844 16.219 1 52.78 469 LEU B CA 1
ATOM 7861 C C . LEU B 1 469 ? 3.232 -26.484 15.508 1 52.78 469 LEU B C 1
ATOM 7863 O O . LEU B 1 469 ? 4.27 -26 15.055 1 52.78 469 LEU B O 1
ATOM 7867 N N . LEU B 1 470 ? 2.104 -26.047 15.375 1 53.84 470 LEU B N 1
ATOM 7868 C CA . LEU B 1 470 ? 1.953 -24.766 14.695 1 53.84 470 LEU B CA 1
ATOM 7869 C C . LEU B 1 470 ? 2.66 -23.656 15.461 1 53.84 470 LEU B C 1
ATOM 7871 O O . LEU B 1 470 ? 3.168 -22.703 14.859 1 53.84 470 LEU B O 1
ATOM 7875 N N . GLN B 1 471 ? 2.553 -23.781 16.766 1 49.59 471 GLN B N 1
ATOM 7876 C CA . GLN B 1 471 ? 3.334 -22.844 17.562 1 49.59 471 GLN B CA 1
ATOM 7877 C C . GLN B 1 471 ? 4.816 -22.922 17.219 1 49.59 471 GLN B C 1
ATOM 7879 O O . GLN B 1 471 ? 5.535 -21.922 17.312 1 49.59 471 GLN B O 1
ATOM 7884 N N . ASN B 1 472 ? 5.137 -24.109 16.906 1 43.38 472 ASN B N 1
ATOM 7885 C CA . ASN B 1 472 ? 6.543 -24.297 16.578 1 43.38 472 ASN B CA 1
ATOM 7886 C C . ASN B 1 472 ? 6.863 -23.812 15.164 1 43.38 472 ASN B C 1
ATOM 7888 O O . ASN B 1 472 ? 8.023 -23.531 14.852 1 43.38 472 ASN B O 1
ATOM 7892 N N . VAL B 1 473 ? 6.035 -24.125 14.391 1 45.19 473 VAL B N 1
ATOM 7893 C CA . VAL B 1 473 ? 6.309 -23.766 13 1 45.19 473 VAL B CA 1
ATOM 7894 C C . VAL B 1 473 ? 6.062 -22.266 12.797 1 45.19 473 VAL B C 1
ATOM 7896 O O . VAL B 1 473 ? 6.469 -21.703 11.781 1 45.19 473 VAL B O 1
ATOM 7899 N N . GLN B 1 474 ? 5.051 -21.812 13.734 1 38 474 GLN B N 1
ATOM 7900 C CA . GLN B 1 474 ? 4.859 -20.375 13.562 1 38 474 GLN B CA 1
ATOM 7901 C C . GLN B 1 474 ? 6.152 -19.609 13.844 1 38 474 GLN B C 1
ATOM 7903 O O . GLN B 1 474 ? 6.875 -19.922 14.789 1 38 474 GLN B O 1
ATOM 7908 N N . PRO B 1 475 ? 6.852 -19.016 13.109 1 31.14 475 PRO B N 1
ATOM 7909 C CA . PRO B 1 475 ? 7.855 -18.109 13.68 1 31.14 475 PRO B CA 1
ATOM 7910 C C . PRO B 1 475 ? 7.43 -17.531 15.023 1 31.14 475 PRO B C 1
ATOM 7912 O O . PRO B 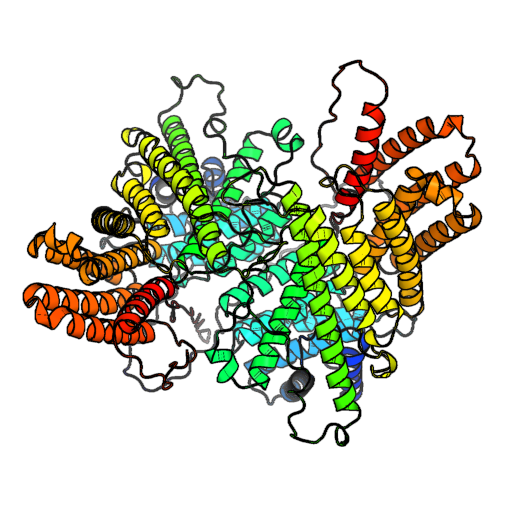1 475 ? 6.246 -17.547 15.367 1 31.14 475 PRO B O 1
ATOM 7915 N N . SER B 1 476 ? 8.383 -16.984 15.953 1 26.94 476 SER B N 1
ATOM 7916 C CA . SER B 1 476 ? 8.086 -16.406 17.266 1 26.94 476 SER B CA 1
ATOM 7917 C C . SER B 1 476 ? 6.699 -15.773 17.281 1 26.94 476 SER B C 1
ATOM 7919 O O . SER B 1 476 ? 6.457 -14.766 16.609 1 26.94 476 SER B O 1
ATOM 7921 N N . LYS B 1 477 ? 5.703 -16.406 17.406 1 29.31 477 LYS B N 1
ATOM 7922 C CA . LYS B 1 477 ? 4.422 -15.875 17.875 1 29.31 477 LYS B CA 1
ATOM 7923 C C . LYS B 1 477 ? 4.609 -14.984 19.094 1 29.31 477 LYS B C 1
ATOM 7925 O O . LYS B 1 477 ? 5.305 -15.359 20.031 1 29.31 477 LYS B O 1
ATOM 7930 N N . ARG B 1 478 ? 4.191 -13.789 19.156 1 26.78 478 ARG B N 1
ATOM 7931 C CA . ARG B 1 478 ? 3.547 -13.266 20.359 1 26.78 478 ARG B CA 1
ATOM 7932 C C . ARG B 1 478 ? 2.389 -14.156 20.797 1 26.78 478 ARG B C 1
ATOM 7934 O O . ARG B 1 478 ? 1.699 -14.742 19.953 1 26.78 478 ARG B O 1
ATOM 7941 N N . VAL B 1 479 ? 2.139 -14.656 22.062 1 25.55 479 VAL B N 1
ATOM 7942 C CA . VAL B 1 479 ? 1.419 -15.477 23.031 1 25.55 479 VAL B CA 1
ATOM 7943 C C . VAL B 1 479 ? -0.083 -15.234 22.891 1 25.55 479 VAL B C 1
ATOM 7945 O O . VAL B 1 479 ? -0.564 -14.125 23.125 1 25.55 479 VAL B O 1
ATOM 7948 N N . MET B 1 480 ? -0.884 -15.75 22 1 23.7 480 MET B N 1
ATOM 7949 C CA . MET B 1 480 ? -2.322 -15.727 22.25 1 23.7 480 MET B CA 1
ATOM 7950 C C . MET B 1 480 ? -2.658 -16.406 23.562 1 23.7 480 MET B C 1
ATOM 7952 O O . MET B 1 480 ? -2.232 -17.531 23.812 1 23.7 480 MET B O 1
ATOM 7956 N N . PRO B 1 481 ? -3.027 -15.648 24.656 1 22.58 481 PRO B N 1
ATOM 7957 C CA . PRO B 1 481 ? -3.424 -16.25 25.938 1 22.58 481 PRO B CA 1
ATOM 7958 C C . PRO B 1 481 ? -4.539 -17.281 25.781 1 22.58 481 PRO B C 1
ATOM 7960 O O . PRO B 1 481 ? -5.355 -17.188 24.859 1 22.58 481 PRO B O 1
ATOM 7963 N N . SER B 1 482 ? -4.359 -18.391 26.281 1 23.95 482 SER B N 1
ATOM 7964 C CA . SER B 1 482 ? -5.23 -19.531 26.578 1 23.95 482 SER B CA 1
ATOM 7965 C C . SER B 1 482 ? -6.457 -19.094 27.375 1 23.95 482 SER B C 1
ATOM 7967 O O . SER B 1 482 ? -6.332 -18.391 28.391 1 23.95 482 SER B O 1
ATOM 7969 N N . VAL B 1 483 ? -7.66 -18.891 26.75 1 23.97 483 VAL B N 1
ATOM 7970 C CA . VAL B 1 483 ? -8.945 -18.766 27.438 1 23.97 483 VAL B CA 1
ATOM 7971 C C . VAL B 1 483 ? -9.141 -19.922 28.406 1 23.97 483 VAL B C 1
ATOM 7973 O O . VAL B 1 483 ? -9.281 -21.062 27.984 1 23.97 483 VAL B O 1
ATOM 7976 N N . GLU B 1 484 ? -8.617 -19.953 29.609 1 22.34 484 GLU B N 1
ATOM 7977 C CA . GLU B 1 484 ? -8.859 -20.984 30.625 1 22.34 484 GLU B CA 1
ATOM 7978 C C . GLU B 1 484 ? -10.289 -20.891 31.172 1 22.34 484 GLU B C 1
ATOM 7980 O O . GLU B 1 484 ? -10.664 -21.641 32.062 1 22.34 484 GLU B O 1
ATOM 7985 N N . ASP B 1 485 ? -11.094 -19.844 31.141 1 22.64 485 ASP B N 1
ATOM 7986 C CA . ASP B 1 485 ? -11.953 -19.875 32.312 1 22.64 485 ASP B CA 1
ATOM 7987 C C . ASP B 1 485 ? -12.938 -21.047 32.25 1 22.64 485 ASP B C 1
ATOM 7989 O O . ASP B 1 485 ? -13.211 -21.562 31.172 1 22.64 485 ASP B O 1
ATOM 7993 N N . GLY B 1 486 ? -13.609 -21.5 33.531 1 20.97 486 GLY B N 1
ATOM 7994 C CA . GLY B 1 486 ? -14.336 -22.453 34.344 1 20.97 486 GLY B CA 1
ATOM 7995 C C . GLY B 1 486 ? -15.758 -22.672 33.875 1 20.97 486 GLY B C 1
ATOM 7996 O O . GLY B 1 486 ? -16.578 -23.234 34.594 1 20.97 486 GLY B O 1
ATOM 7997 N N . VAL B 1 487 ? -16.406 -21.844 33.094 1 23.61 487 VAL B N 1
ATOM 7998 C CA . VAL B 1 487 ? -17.828 -22.172 33.219 1 23.61 487 VAL B CA 1
ATOM 7999 C C . VAL B 1 487 ? -18.094 -23.578 32.719 1 23.61 487 VAL B C 1
ATOM 8001 O O . VAL B 1 487 ? -17.5 -24 31.719 1 23.61 487 VAL B O 1
ATOM 8004 N N . GLY B 1 488 ? -18.703 -24.562 33.562 1 21.05 488 GLY B N 1
ATOM 8005 C CA . GLY B 1 488 ? -19.078 -25.969 33.656 1 21.05 488 GLY B CA 1
ATOM 8006 C C . GLY B 1 488 ? -19.844 -26.484 32.438 1 21.05 488 GLY B C 1
ATOM 8007 O O . GLY B 1 488 ? -20.141 -27.672 32.344 1 21.05 488 GLY B O 1
ATOM 8008 N N . GLY B 1 489 ? -20.859 -25.672 31.969 1 23.12 489 GLY B N 1
ATOM 8009 C CA . GLY B 1 489 ? -21.797 -26.516 31.25 1 23.12 489 GLY B CA 1
ATOM 8010 C C . GLY B 1 489 ? -21.172 -27.219 30.062 1 23.12 489 GLY B C 1
ATOM 8011 O O . GLY B 1 489 ? -20.438 -26.609 29.297 1 23.12 489 GLY B O 1
ATOM 8012 N N . GLY B 1 490 ? -20.969 -28.641 30.109 1 22.2 490 GLY B N 1
ATOM 8013 C CA . GLY B 1 490 ? -20.094 -29.625 29.484 1 22.2 490 GLY B CA 1
ATOM 8014 C C . GLY B 1 490 ? -20.156 -29.609 27.969 1 22.2 490 GLY B C 1
ATOM 8015 O O . GLY B 1 490 ? -19.125 -29.609 27.297 1 22.2 490 GLY B O 1
ATOM 8016 N N . THR B 1 491 ? -21.344 -30.094 27.406 1 22.2 491 THR B N 1
ATOM 8017 C CA . THR B 1 491 ? -21.25 -31.078 26.328 1 22.2 491 THR B CA 1
ATOM 8018 C C . THR B 1 491 ? -20.844 -30.422 25.016 1 22.2 491 THR B C 1
ATOM 8020 O O . THR B 1 491 ? -19.938 -30.906 24.328 1 22.2 491 THR B O 1
ATOM 8023 N N . ALA B 1 492 ? -22 -29.844 24.438 1 22.17 492 ALA B N 1
ATOM 8024 C CA . ALA B 1 492 ? -22.094 -29.688 22.984 1 22.17 492 ALA B CA 1
ATOM 8025 C C . ALA B 1 492 ? -21.141 -28.594 22.5 1 22.17 492 ALA B C 1
ATOM 8027 O O . ALA B 1 492 ? -20.906 -28.469 21.297 1 22.17 492 ALA B O 1
ATOM 8028 N N . LEU B 1 493 ? -20.984 -27.531 23.344 1 23.53 493 LEU B N 1
ATOM 8029 C CA . LEU B 1 493 ? -20.281 -26.312 22.953 1 23.53 493 LEU B CA 1
ATOM 8030 C C . LEU B 1 493 ? -18.781 -26.578 22.75 1 23.53 493 LEU B C 1
ATOM 8032 O O . LEU B 1 493 ? -18.016 -25.656 22.469 1 23.53 493 LEU B O 1
ATOM 8036 N N . SER B 1 494 ? -18.25 -27.641 23.391 1 25.7 494 SER B N 1
ATOM 8037 C CA . SER B 1 494 ? -16.859 -28.109 23.312 1 25.7 494 SER B CA 1
ATOM 8038 C C . SER B 1 494 ? -16.484 -28.438 21.875 1 25.7 494 SER B C 1
ATOM 8040 O O . SER B 1 494 ? -15.297 -28.422 21.516 1 25.7 494 SER B O 1
ATOM 8042 N N . ALA B 1 495 ? -17.438 -28.969 21.109 1 25.95 495 ALA B N 1
ATOM 8043 C CA . ALA B 1 495 ? -17.172 -29.391 19.734 1 25.95 495 ALA B CA 1
ATOM 8044 C C . ALA B 1 495 ? -16.828 -28.188 18.859 1 25.95 495 ALA B C 1
ATOM 8046 O O . ALA B 1 495 ? -16.062 -28.312 17.891 1 25.95 495 ALA B O 1
ATOM 8047 N N . MET B 1 496 ? -17.594 -27.094 19.062 1 26.22 496 MET B N 1
ATOM 8048 C CA . MET B 1 496 ? -17.438 -25.891 18.234 1 26.22 496 MET B CA 1
ATOM 8049 C C . MET B 1 496 ? -16.078 -25.234 18.484 1 26.22 496 MET B C 1
ATOM 8051 O O . MET B 1 496 ? -15.609 -24.453 17.656 1 26.22 496 MET B O 1
ATOM 8055 N N . THR B 1 497 ? -15.578 -25.188 19.703 1 29.2 497 THR B N 1
ATOM 8056 C CA . THR B 1 497 ? -14.281 -24.625 20.047 1 29.2 497 THR B CA 1
ATOM 8057 C C . THR B 1 497 ? -13.156 -25.359 19.312 1 29.2 497 THR B C 1
ATOM 8059 O O . THR B 1 497 ? -12.078 -24.812 19.109 1 29.2 497 THR B O 1
ATOM 8062 N N . ASP B 1 498 ? -13.328 -26.703 19.031 1 30.55 498 ASP B N 1
ATOM 8063 C CA . ASP B 1 498 ? -12.367 -27.625 18.438 1 30.55 498 ASP B CA 1
ATOM 8064 C C . ASP B 1 498 ? -12.141 -27.297 16.953 1 30.55 498 ASP B C 1
ATOM 8066 O O . ASP B 1 498 ? -11.031 -27.438 16.453 1 30.55 498 ASP B O 1
ATOM 8070 N N . CYS B 1 499 ? -13.227 -27.109 16.25 1 31.97 499 CYS B N 1
ATOM 8071 C CA . CYS B 1 499 ? -13.188 -26.766 14.828 1 31.97 499 CYS B CA 1
ATOM 8072 C C . CYS B 1 499 ? -12.438 -25.453 14.609 1 31.97 499 CYS B C 1
ATOM 8074 O O . CYS B 1 499 ? -11.852 -25.25 13.547 1 31.97 499 CYS B O 1
ATOM 8076 N N . PHE B 1 500 ? -12.477 -24.594 15.594 1 36.75 500 PHE B N 1
ATOM 8077 C CA . PHE B 1 500 ? -11.953 -23.234 15.445 1 36.75 500 PHE B CA 1
ATOM 8078 C C . PHE B 1 500 ? -10.43 -23.234 15.5 1 36.75 500 PHE B C 1
ATOM 8080 O O . PHE B 1 500 ? -9.781 -22.453 14.797 1 36.75 500 PHE B O 1
ATOM 8087 N N . ALA B 1 501 ? -9.891 -24.234 16.281 1 40.91 501 ALA B N 1
ATOM 8088 C CA . ALA B 1 501 ? -8.43 -24.188 16.375 1 40.91 501 ALA B CA 1
ATOM 8089 C C . ALA B 1 501 ? -7.777 -24.531 15.047 1 40.91 501 ALA B C 1
ATOM 8091 O O . ALA B 1 501 ? -6.816 -23.891 14.625 1 40.91 501 ALA B O 1
ATOM 8092 N N . PHE B 1 502 ? -8.344 -25.609 14.5 1 41.81 502 PHE B N 1
ATOM 8093 C CA . PHE B 1 502 ? -7.754 -26.031 13.234 1 41.81 502 PHE B CA 1
ATOM 8094 C C . PHE B 1 502 ? -7.98 -24.984 12.156 1 41.81 502 PHE B C 1
ATOM 8096 O O . PHE B 1 502 ? -7.082 -24.703 11.367 1 41.81 502 PHE B O 1
ATOM 8103 N N . SER B 1 503 ? -9.211 -24.609 12.164 1 44.91 503 SER B N 1
ATOM 8104 C CA . SER B 1 503 ? -9.484 -23.516 11.227 1 44.91 503 SER B CA 1
ATOM 8105 C C . SER B 1 503 ? -8.555 -22.328 11.477 1 44.91 503 SER B C 1
ATOM 8107 O O . SER B 1 503 ? -8.07 -21.703 10.531 1 44.91 503 SER B O 1
ATOM 8109 N N . GLU B 1 504 ? -8.266 -22.156 12.672 1 49.12 504 GLU B N 1
ATOM 8110 C CA . GLU B 1 504 ? -7.32 -21.094 13.016 1 49.12 504 GLU B CA 1
ATOM 8111 C C . GLU B 1 504 ? -5.914 -21.438 12.531 1 49.12 504 GLU B C 1
ATOM 8113 O O . GLU B 1 504 ? -5.168 -20.547 12.102 1 49.12 504 GLU B O 1
ATOM 8118 N N . LEU B 1 505 ? -5.738 -22.703 12.547 1 46.62 505 LEU B N 1
ATOM 8119 C CA . LEU B 1 505 ? -4.445 -23.172 12.062 1 46.62 505 LEU B CA 1
ATOM 8120 C C . LEU B 1 505 ? -4.309 -22.938 10.562 1 46.62 505 LEU B C 1
ATOM 8122 O O . LEU B 1 505 ? -3.264 -22.469 10.094 1 46.62 505 LEU B O 1
ATOM 8126 N N . LEU B 1 506 ? -5.336 -23.438 10 1 49.28 506 LEU B N 1
ATOM 8127 C CA . LEU B 1 506 ? -5.305 -23.203 8.562 1 49.28 506 LEU B CA 1
ATOM 8128 C C . LEU B 1 506 ? -5.137 -21.719 8.25 1 49.28 506 LEU B C 1
ATOM 8130 O O . LEU B 1 506 ? -4.387 -21.344 7.348 1 49.28 506 LEU B O 1
ATOM 8134 N N . SER B 1 507 ? -5.832 -21.078 9.047 1 51.53 507 SER B N 1
ATOM 8135 C CA . SER B 1 507 ? -5.719 -19.641 8.883 1 51.53 507 SER B CA 1
ATOM 8136 C C . SER B 1 507 ? -4.336 -19.141 9.289 1 51.53 507 SER B C 1
ATOM 8138 O O . SER B 1 507 ? -3.762 -18.266 8.633 1 51.53 507 SER B O 1
ATOM 8140 N N . SER B 1 508 ? -3.838 -19.703 10.414 1 49.81 508 SER B N 1
ATOM 8141 C CA . SER B 1 508 ? -2.506 -19.328 10.891 1 49.81 508 SER B CA 1
ATOM 8142 C C . SER B 1 508 ? -1.426 -19.844 9.938 1 49.81 508 SER B C 1
ATOM 8144 O O . SER B 1 508 ? -0.429 -19.156 9.703 1 49.81 508 SER B O 1
ATOM 8146 N N . ALA B 1 509 ? -1.657 -21.062 9.586 1 46.81 509 ALA B N 1
ATOM 8147 C CA . ALA B 1 509 ? -0.709 -21.641 8.633 1 46.81 509 ALA B CA 1
ATOM 8148 C C . ALA B 1 509 ? -0.676 -20.828 7.34 1 46.81 509 ALA B C 1
ATOM 8150 O O . ALA B 1 509 ? 0.345 -20.781 6.648 1 46.81 509 ALA B O 1
ATOM 8151 N N . ALA B 1 510 ? -1.833 -20.359 7.055 1 44.44 510 ALA B N 1
ATOM 8152 C CA . ALA B 1 510 ? -1.864 -19.484 5.883 1 44.44 510 ALA B CA 1
ATOM 8153 C C . ALA B 1 510 ? -0.935 -18.297 6.062 1 44.44 510 ALA B C 1
ATOM 8155 O O . ALA B 1 510 ? -0.572 -17.625 5.09 1 44.44 510 ALA B O 1
ATOM 8156 N N . GLN B 1 511 ? -0.588 -18.062 7.27 1 42.84 511 GLN B N 1
ATOM 8157 C CA . GLN B 1 511 ? 0.428 -17.047 7.516 1 42.84 511 GLN B CA 1
ATOM 8158 C C . GLN B 1 511 ? 1.833 -17.625 7.363 1 42.84 511 GLN B C 1
ATOM 8160 O O . GLN B 1 511 ? 2.145 -18.672 7.93 1 42.84 511 GLN B O 1
ATOM 8165 N N . TRP B 1 512 ? 2.377 -17.438 6.266 1 37.81 512 TRP B N 1
ATOM 8166 C CA . TRP B 1 512 ? 3.668 -18.031 5.945 1 37.81 512 TRP B CA 1
ATOM 8167 C C . TRP B 1 512 ? 4.625 -17.922 7.129 1 37.81 512 TRP B C 1
ATOM 8169 O O . TRP B 1 512 ? 4.754 -16.859 7.734 1 37.81 512 TRP B O 1
ATOM 8179 N N . PRO B 1 513 ? 5.062 -19 7.633 1 35.47 513 PRO B N 1
ATOM 8180 C CA . PRO B 1 513 ? 6.156 -18.875 8.602 1 35.47 513 PRO B CA 1
ATOM 8181 C C . PRO B 1 513 ? 7.242 -17.906 8.148 1 35.47 513 PRO B C 1
ATOM 8183 O O . PRO B 1 513 ? 7.434 -17.703 6.941 1 35.47 513 PRO B O 1
ATOM 8186 N N . GLU B 1 514 ? 7.578 -17.016 8.938 1 34.62 514 GLU B N 1
ATOM 8187 C CA . GLU B 1 514 ? 8.672 -16.094 8.625 1 34.62 514 GLU B CA 1
ATOM 8188 C C . GLU B 1 514 ? 9.875 -16.844 8.047 1 34.62 514 GLU B C 1
ATOM 8190 O O . GLU B 1 514 ? 10.336 -17.828 8.625 1 34.62 514 GLU B O 1
ATOM 8195 N N . LEU B 1 515 ? 10.062 -16.844 6.859 1 29.05 515 LEU B N 1
ATOM 8196 C CA . LEU B 1 515 ? 11.375 -17.188 6.32 1 29.05 515 LEU B CA 1
ATOM 8197 C C . LEU B 1 515 ? 12.492 -16.531 7.141 1 29.05 515 LEU B C 1
ATOM 8199 O O . LEU B 1 515 ? 12.656 -15.32 7.113 1 29.05 515 LEU B O 1
ATOM 8203 N N . GLN B 1 516 ? 12.828 -17.016 8.312 1 28.14 516 GLN B N 1
ATOM 8204 C CA . GLN B 1 516 ? 13.891 -16.516 9.18 1 28.14 516 GLN B CA 1
ATOM 8205 C C . GLN B 1 516 ? 15.086 -16.031 8.367 1 28.14 516 GLN B C 1
ATOM 8207 O O . GLN B 1 516 ? 15.664 -14.984 8.672 1 28.14 516 GLN B O 1
ATOM 8212 N N . GLY B 1 517 ? 15.867 -17.031 7.848 1 27.62 517 GLY B N 1
ATOM 8213 C CA . GLY B 1 517 ? 17.297 -16.922 7.617 1 27.62 517 GLY B CA 1
ATOM 8214 C C . GLY B 1 517 ? 17.656 -15.852 6.598 1 27.62 517 GLY B C 1
ATOM 8215 O O . GLY B 1 517 ? 18.828 -15.648 6.289 1 27.62 517 GLY B O 1
ATOM 8216 N N . MET B 1 518 ? 16.797 -15.57 5.781 1 24.38 518 MET B N 1
ATOM 8217 C CA . MET B 1 518 ? 17.484 -14.922 4.676 1 24.38 518 MET B CA 1
ATOM 8218 C C . MET B 1 518 ? 17.875 -13.492 5.039 1 24.38 518 MET B C 1
ATOM 8220 O O . MET B 1 518 ? 17.109 -12.555 4.789 1 24.38 518 MET B O 1
ATOM 8224 N N . VAL B 1 519 ? 18.234 -13.312 6.305 1 24.7 519 VAL B N 1
ATOM 8225 C CA . VAL B 1 519 ? 18.859 -12 6.488 1 24.7 519 VAL B CA 1
ATOM 8226 C C . VAL B 1 519 ? 20.078 -11.891 5.594 1 24.7 519 VAL B C 1
ATOM 8228 O O . VAL B 1 519 ? 21 -12.719 5.668 1 24.7 519 VAL B O 1
ATOM 8231 N N . LEU B 1 520 ? 20.047 -11.336 4.449 1 21.89 520 LEU B N 1
ATOM 8232 C CA . LEU B 1 520 ? 21.172 -10.992 3.596 1 21.89 520 LEU B CA 1
ATOM 8233 C C . LEU B 1 520 ? 22.219 -10.188 4.367 1 21.89 520 LEU B C 1
ATOM 8235 O O . LEU B 1 520 ? 21.938 -9.055 4.789 1 21.89 520 LEU B O 1
ATOM 8239 N N . GLY B 1 521 ? 22.922 -10.789 5.301 1 22.78 521 GLY B N 1
ATOM 8240 C CA . GLY B 1 521 ? 24.188 -10.203 5.746 1 22.78 521 GLY B CA 1
ATOM 8241 C C . GLY B 1 521 ? 25.109 -9.836 4.602 1 22.78 521 GLY B C 1
ATOM 8242 O O . GLY B 1 521 ? 25.578 -10.711 3.867 1 22.78 521 GLY B O 1
ATOM 8243 N N . MET B 1 522 ? 24.875 -8.773 3.877 1 21.39 522 MET B N 1
ATOM 8244 C CA . MET B 1 522 ? 25.875 -8.219 2.955 1 21.39 522 MET B CA 1
ATOM 8245 C C . MET B 1 522 ? 27.203 -8.008 3.654 1 21.39 522 MET B C 1
ATOM 8247 O O . MET B 1 522 ? 27.344 -7.102 4.48 1 21.39 522 MET B O 1
ATOM 8251 N N . ASP B 1 523 ? 27.891 -9.016 4.012 1 22.83 523 ASP B N 1
ATOM 8252 C CA . ASP B 1 523 ? 29.297 -8.891 4.371 1 22.83 523 ASP B CA 1
ATOM 8253 C C . ASP B 1 523 ? 30.125 -8.391 3.188 1 22.83 523 ASP B C 1
ATOM 8255 O O . ASP B 1 523 ? 30.359 -9.133 2.229 1 22.83 523 ASP B O 1
ATOM 8259 N N . ILE B 1 524 ? 30.047 -7.203 2.773 1 21.33 524 ILE B N 1
ATOM 8260 C CA . ILE B 1 524 ? 30.969 -6.539 1.854 1 21.33 524 ILE B CA 1
ATOM 8261 C C . ILE B 1 524 ? 32.375 -6.527 2.451 1 21.33 524 ILE B C 1
ATOM 8263 O O . ILE B 1 524 ? 32.594 -5.91 3.492 1 21.33 524 ILE B O 1
ATOM 8267 N N . GLU B 1 525 ? 33.062 -7.609 2.404 1 21.66 525 GLU B N 1
ATOM 8268 C CA . GLU B 1 525 ? 34.5 -7.668 2.732 1 21.66 525 GLU B CA 1
ATOM 8269 C C . GLU B 1 525 ? 35.312 -6.738 1.837 1 21.66 525 GLU B C 1
ATOM 8271 O O . GLU B 1 525 ? 35.25 -6.859 0.61 1 21.66 525 GLU B O 1
ATOM 8276 N N . TYR B 1 526 ? 35.594 -5.555 2.219 1 20.41 526 TYR B N 1
ATOM 8277 C CA . TYR B 1 526 ? 36.562 -4.629 1.669 1 20.41 526 TYR B CA 1
ATOM 8278 C C . TYR B 1 526 ? 37.969 -5.227 1.71 1 20.41 526 TYR B C 1
ATOM 8280 O O . TYR B 1 526 ? 38.469 -5.574 2.781 1 20.41 526 TYR B O 1
ATOM 8288 N N . HIS B 1 527 ? 38.219 -6.086 0.803 1 20.11 527 HIS B N 1
ATOM 8289 C CA . HIS B 1 527 ? 39.594 -6.547 0.608 1 20.11 527 HIS B CA 1
ATOM 8290 C C . HIS B 1 527 ? 40.562 -5.371 0.509 1 20.11 527 HIS B C 1
ATOM 8292 O O . HIS B 1 527 ? 40.219 -4.316 -0.021 1 20.11 527 HIS B O 1
ATOM 8298 N N . ASP B 1 528 ? 41.594 -5.352 1.317 1 20.86 528 ASP B N 1
ATOM 8299 C CA . ASP B 1 528 ? 42.844 -4.613 1.368 1 20.86 528 ASP B CA 1
ATOM 8300 C C . ASP B 1 528 ? 43.594 -4.676 0.028 1 20.86 528 ASP B C 1
ATOM 8302 O O . ASP B 1 528 ? 43.781 -5.758 -0.537 1 20.86 528 ASP B O 1
ATOM 8306 N N . LEU B 1 529 ? 43.469 -3.781 -0.922 1 18.72 529 LEU B N 1
ATOM 8307 C CA . LEU B 1 529 ? 44.406 -3.537 -1.996 1 18.72 529 LEU B CA 1
ATOM 8308 C C . LEU B 1 529 ? 45.844 -3.537 -1.462 1 18.72 529 LEU B C 1
ATOM 8310 O O . LEU B 1 529 ? 46.219 -2.688 -0.644 1 18.72 529 LEU B O 1
ATOM 8314 N N . ALA B 1 530 ? 46.344 -4.699 -1.229 1 19.17 530 ALA B N 1
ATOM 8315 C CA . ALA B 1 530 ? 47.781 -4.797 -1.479 1 19.17 530 ALA B CA 1
ATOM 8316 C C . ALA B 1 530 ? 48.094 -4.82 -2.977 1 19.17 530 ALA B C 1
ATOM 8318 O O . ALA B 1 530 ? 47.344 -5.449 -3.75 1 19.17 530 ALA B O 1
#